Protein 7BUG (pdb70)

Radius of gyration: 35.48 Å; Cα contacts (8 Å, |Δi|>4): 2776; chains: 3; bounding box: 95×97×51 Å

Nearest PDB structures (foldseek):
  4nbe-assembly1_A  TM=9.995E-01  e=1.408E-81  Janthinobacterium sp. J3
  4nb8-assembly1_C  TM=1.000E+00  e=1.265E-80  Janthinobacterium sp. J3
  4nba-assembly1_B  TM=1.001E+00  e=1.343E-80  Janthinobacterium sp. J3
  2de6-assembly1_B  TM=1.000E+00  e=1.604E-80  Janthinobacterium
  4nbh-assembly1_B  TM=1.000E+00  e=2.737E-80  Janthinobacterium sp. J3

Sequence (1149 aa):
ANVDEAILKRVKGWAPYVDAKLGFRNHWYPVMFSKEINEGEPKTLKLLGENLLVNRIDGKLYCLKDRCLHRGVQLSVKVECKTKSTITCWYHAWTYRWEDGVLCDILTNPTSAQIGRQKKLKTYPVQEAKKGCVFIYLGDGDDPPPLARDTPPNFLDDDMEEILGKNQIIKSNWRLAVENGFDPSHIYIHKDSILVKDNDLALPLGFAPGGDRKQQTRVVDDDVVGRKGVYDLIGEHGVPVFEGTIGGEEVVREGAYGEKIVANDISIWLPGVLKVNPFPNPDMMQFEWYVPIDENTHYYFQTLGKPCANDEERKKYEQEFESKWKPMALEGGFNNDDIWAREAMVDFYADDKGWVNEILFESDEAIVAWRKLASEHNQGIIQTQAHVSGANVDEEAILKRVKGWAPYVDAKKLGFRNHWYPVMFSKEINEGEPKTLKLLGENLLVNRIDGKLYCLKDRCLHRGVQLSVKVECKTKSSTITCWYHAWTYRWEDGVLCDILTNPTSAQIGRQKKLKTYPVQEAKKGCVFIYLGDGDPPPLARDTPPNFLDDDMEILGKNQIIKSNWRLAVENGFDPSHIYIHKDSSIILVKDNDLALPLGFAPGGDRKQQTRVVDDDVVGRKGVYDLIGEHGVPVFEGTIGGEVVREGAYGEKIVANDISIWLPGVLKVNPFPNPDMMQFEWYVPIDENTHYYFQTLGKPCANDEERKKKYEQEEFESKWKPMMALEGGFNNDDIWAREAMVDFYADDKGWVVNEILFESDEAIVAWRKLASEHNQGIIQTQAHVSGANVDEAILKRVKKGGWAPYVDAKLGFRNHWYPVMFSKEINEGEPKTLKLLGENLLVNRIDGKLYCLKDRCLHRGVQLSVKVECKTKSTITCWYHAWTYRWEDGVLCDILTNPTSAQIGRQKLKTYPVQEAKKGCVFIYLGDGDDPPPLARDTPPNFLDDDMEILGKKNQIIKSNWRLAVENGFDPSHIYIHKDSILVKDNDLALPLGFAPGGDRKQQTRVVDDDVVGRKGVYDLIGEHGVPVFEGTIGGEVVREGAYGEKIVANDISIWLPGVLKVNPFPNPDMMQFEWYVPIDENTHYYFQTLGKPCANDEERRKKYEQEFESKWKPMALEGFNNDDIWAREAMVDFYADDKGWVNEILFESDEEAIVAWRKLASEEHNQGIQTQAHVSG

Organism: Janthinobacterium sp. (strain J3) (NCBI:txid213804)

Foldseek 3Di:
DQADVVLLVLQVLFSLLLRQLLFFAQAKDWDFFLVVADAQRWDWAFFSLFIWIWHAFPNDIFIFGQFDPPHGHRQVVDWADPDSQWTFRPPQGQIAGRVWQARAATPNCRPDPRHRVDGTDIWDWDHALRTIMTRRYDDDHAPNVQAFDPPCRPPQKHKDWDKDKAFARLLLLLLLQQQQQNCLLQQPFLLLVVVFEQGFNGWAADDDLVQQKDWDCPPPSRKTKIKGCRVVGTHGHQFDDDVRHGPGGGRRGDFYWQNTWMAIPPRKIKGAPPPGNQKIKIWGFTRRYSGMTMTIIMIIGRDDDPVSSVVVVVCCVVPCCVRPVCRRCVSSRVSSVVCRVCPVSPCVSNVPDDDSSCSSVSVRSNRCSVRRPRRRDVVNRPD/DQADVVLLVLQPLQSLLLSQLLFFAQAKDWDDFLVVADAPDWDWAFFSQFIKIWHAAPNAIWIFGQFDPPPGHGQVVDWAPPDSQWTFRPPQGQIAGRVWQARQAGPNCRPDPRHRVDGTDIWDWDHALRTIMTRRYDDDHAPNVQAFDPPCRPPQKRKDWDKDKAFAGLLLLLCLQQQQQNLLLQQPAPLCAVVFEFGFNGFAAADVDDDQKDWDCPDDSRKTKIKGCRVVRTHGHQFDDDVRHGDGGGGGGDFYWQNIWMAIPPRWIWTAPPDGNQKIKIWGFTRRYSGMTMTIIMMIGRDPDPVSSVVVVVCCVPPCCCRPVNRRCVSSRVSSVVCRVCPVSPCVSNPPDDDDSCVSVSVVSSRNSVDRPRRRDVVNHVD/DQADVVLLVLQPLQSLLLRQLLFFAQAKDWDFFLVVADAPRWDWAFFSLFIWIWHAAPNDIFIFGQFDPPHGHRQVVDWDPPDSQWTFRPPQGQIAGRVWQARQAGPNCRPDPCHRVDGTDIWDWDHALRTIMTRRYDDDHAPNPQAFDPPPRPPQKHKDWDKDKAFAGLLLLLCLQQQQQNCLLQQPFLLCVVVQEFWFNGWAADDDLPQQKDWDCPDPSRKTKIKGCRVVRTDGHQFDDDVRHGDGGGRRGDFYWQPIWMAIPPRWIWGAPPPHNQKIKIWGFTRRGSGMTMTIIMMIHGDDDPVSSVVVVVCCVVPCCCRPVPRRCVSVRVSSVVCRVCPVNPCVSNVPDDDSSCSSVSVVSSSNSPRRPRRSDVVNRPD

B-factor: mean 23.05, std 11.26, range [8.23, 77.56]

InterPro domains:
  IPR017941 Rieske [2Fe-2S] iron-sulphur domain [PF00355] (28-107)
  IPR017941 Rieske [2Fe-2S] iron-sulphur domain [PS51296] (29-135)
  IPR021028 Homotrimeric ring hydroxylase, catalytic domain [PF11723] (136-377)
  IPR036922 Rieske [2Fe-2S] iron-sulphur domain superfamily [SSF50022] (20-141)
  IPR050584 Cholesterol 7-desaturase [PTHR21266] (25-202)

Solvent-accessible surface area: 43384 Å² total; per-residue (Å²): 95,39,11,89,105,65,27,18,134,167,7,164,44,41,24,51,0,0,9,0,40,2,0,0,11,32,3,8,3,0,3,18,24,22,174,88,3,80,88,48,83,28,69,74,14,72,0,0,10,4,47,0,2,0,4,29,14,100,42,120,8,41,3,1,17,0,66,4,34,2,2,7,2,51,2,26,75,79,62,10,56,54,39,138,60,3,0,1,2,1,2,2,0,1,0,0,87,4,123,43,0,25,0,26,24,2,2,0,1,70,93,8,58,32,44,54,176,50,137,2,73,41,6,43,21,73,64,19,52,40,0,0,0,0,10,0,2,67,61,138,56,26,88,6,21,32,1,0,0,26,62,0,60,54,144,67,3,49,16,34,19,40,39,55,103,7,158,0,16,1,7,4,0,0,0,1,13,2,3,8,0,14,28,0,13,1,13,72,7,86,0,7,123,98,10,61,1,28,14,16,1,0,35,13,39,22,64,68,161,154,79,18,17,123,61,18,69,104,35,152,60,24,30,41,0,0,52,13,44,9,47,121,109,12,99,60,14,44,92,0,38,10,69,65,122,73,43,55,93,9,17,155,24,157,70,116,16,31,99,68,40,1,0,3,4,2,2,0,7,15,17,36,20,13,0,21,66,60,2,24,5,0,5,1,2,0,1,14,32,53,102,18,0,20,0,0,1,0,0,0,48,55,10,82,76,89,127,85,65,100,133,3,49,119,52,5,113,85,105,11,55,59,20,0,2,50,24,12,8,71,38,5,23,68,0,0,80,19,0,48,110,22,11,68,65,14,71,0,9,39,46,20,50,40,12,64,3,2,28,3,0,16,9,0,0,91,6,0,19,136,33,28,86,24,44,0,19,78,68,74,23,33,57,111,34,11,95,112,49,22,18,122,154,8,159,49,42,22,55,0,0,19,0,37,2,0,0,11,30,3,8,3,0,3,17,24,24,180,77,2,76,95,55,81,26,76,75,15,72,0,0,9,4,47,0,0,0,3,32,17,102,42,120,9,42,1,0,15,1,56,4,34,2,3,7,1,52,0,24,73,81,60,9,52,56,28,136,62,2,0,1,2,1,2,3,0,1,0,0,90,4,143,50,0,24,0,27,23,1,2,0,0,69,93,7,58,34,42,55,176,48,139,2,71,41,6,44,22,77,62,16,58,40,0,0,0,0,10,0,2,66,61,145,52,28,91,6,20,38,1,0,0,26,55,0,66,56,146,68,4,43,16,36,21,40,39,55,104,8,152,0,15,1,5,4,0,0,0,1,12,2,3,8,1,15,27,0,14,3,18,89,10,93,0,4,145,82,14,63,1,27,19,14,0,0,26,8,36,6,63,129,126,169,108,20,20,146,78,25,73,124,39,147,54,22,29,40,0,0,38,13,28,4,33,114,32,13,95,62,12,47,102,2,40,10,64,61,120,81,40,60,86,11,23,134,27,142,55,115,18,34,80,41,37,0,0,2,4,1,2,0,8,7,18,35,11,17,0,27,75,82,2,29,5,0,6,1,2,1,1,13,32,61,103,21,0,22,0,0,0,0,0,0,39,53,1,81,60,102,108,59,76,130,126,3,84,97,64,7,116,91,79,1,53,59,40,0,2,44,34,17,8,71,38,6,21,66,0,0,74,18,0,47,110,27,11,65,62,15,67,0,8,55,54,20,47,39,11,62,4,1,77,2,0,28,16,0,0,101,8,0,17,131,42,23,86,23,42,0,23,81,79,64,26,37,52,96,37,12,88,103,60,15,18,135,182,10,167,47,45,19,54,0,0,13,0,37,2,0,0,12,31,4,7,3,0,2,18,21,25,181,86,3,86,85,48,87,29,72,71,15,75,0,0,10,4,46,0,2,0,3,32,16,106,41,117,8,44,2,1,17,0,65,4,33,2,3,7,1,52,1,26,76,79,62,10,54,56,40,135,64,3,0,1,1,1,2,2,0,1,0,0,91,4,123,44,0,30,0,28,20,2,2,0,1,65,95,8,56,32,42,54,173,51,145,4,75,41,6,43,22,72,62,17,53,41,0,0,0,0,10,0,2,70,59,143,52,28,96,6,22,34,2,1,0,27,54,0,60,57,152,71,3,52,13,37,21,45,39,52,107,8,112,0,14,2,6,3,0,0,1,1,12,2,4,6,0,13,28,0,13,2,10,80,5,88,0,3,117,96,14,64,1,30,21,19,0,0,34,10,37,23,57,95,158,181,69,17,16,127,67,22,74,114,33,148,55,23,30,40,0,0,33,15,32,8,47,128,94,11,97,65,11,49,100,0,39,8,71,68,115,76,41,53,78,10,18,136,17,155,66,116,18,32,100,68,41,1,0,3,4,1,2,0,7,13,18,35,14,15,0,31,72,85,1,29,6,0,5,0,2,0,0,14,31,52,86,8,0,20,0,0,0,0,0,0,40,55,10,83,78,82,123,76,68,118,145,2,68,131,53,6,112,89,106,9,55,56,22,0,2,40,24,17,8,74,40,5,24,67,0,0,81,17,0,48,110,28,11,68,60,13,86,0,8,40,59,19,49,38,11,62,3,1,26,2,0,14,9,0,0,92,5,0,19,134,35,28,81,23,38,0,21,74,67,69,26,18,72

Structure (mmCIF, N/CA/C/O backbone):
data_7BUG
#
_entry.id   7BUG
#
_cell.length_a   91.940
_cell.length_b   91.940
_cell.length_c   243.460
_cell.angle_alpha   90.000
_cell.angle_beta   90.000
_cell.angle_gamma   120.000
#
_symmetry.space_group_name_H-M   'P 65'
#
loop_
_entity.id
_entity.type
_entity.pdbx_description
1 polymer 'Terminal oxygenase component of carbazole'
2 non-polymer 'FE2/S2 (INORGANIC) CLUSTER'
3 non-polymer 'FE (II) ION'
4 non-polymer 'MAGNESIUM ION'
5 non-polymer DI(HYDROXYETHYL)ETHER
6 non-polymer 'TRIETHYLENE GLYCOL'
7 non-polymer 'TETRAETHYLENE GLYCOL'
8 non-polymer 'HEXAETHYLENE GLYCOL'
9 non-polymer 'PENTAETHYLENE GLYCOL'
10 non-polymer 'CARBONATE ION'
11 non-polymer 2-METHOXYETHANOL
12 non-polymer 2-(2-METHOXYETHOXY)ETHANOL
13 water water
#
loop_
_atom_site.group_PDB
_atom_site.id
_atom_site.type_symbol
_atom_site.label_atom_id
_atom_site.label_alt_id
_atom_site.label_comp_id
_atom_site.label_asym_id
_atom_site.label_entity_id
_atom_site.label_seq_id
_atom_site.pdbx_PDB_ins_code
_atom_site.Cartn_x
_atom_site.Cartn_y
_atom_site.Cartn_z
_atom_site.occupancy
_atom_site.B_iso_or_equiv
_atom_site.auth_seq_id
_atom_site.auth_comp_id
_atom_site.auth_asym_id
_atom_site.auth_atom_id
_atom_site.pdbx_PDB_model_num
ATOM 1 N N . ALA A 1 2 ? -33.821 26.602 19.646 1.00 26.72 2 ALA A N 1
ATOM 2 C CA . ALA A 1 2 ? -33.791 27.988 19.037 1.00 26.13 2 ALA A CA 1
ATOM 3 C C . ALA A 1 2 ? -34.646 28.098 17.765 1.00 25.59 2 ALA A C 1
ATOM 4 O O . ALA A 1 2 ? -35.101 29.216 17.447 1.00 32.13 2 ALA A O 1
ATOM 6 N N . ASN A 1 3 ? -34.898 27.019 17.029 1.00 22.17 3 ASN A N 1
ATOM 7 C CA . ASN A 1 3 ? -35.553 27.099 15.693 1.00 21.55 3 ASN A CA 1
ATOM 8 C C . ASN A 1 3 ? -36.917 26.385 15.677 1.00 20.52 3 ASN A C 1
ATOM 9 O O . ASN A 1 3 ? -37.681 26.633 14.757 1.00 26.61 3 ASN A O 1
ATOM 14 N N . VAL A 1 4 ? -37.127 25.462 16.587 1.00 19.09 4 VAL A N 1
ATOM 15 C CA . VAL A 1 4 ? -38.275 24.508 16.595 1.00 18.95 4 VAL A CA 1
ATOM 16 C C . VAL A 1 4 ? -39.032 24.672 17.911 1.00 21.42 4 VAL A C 1
ATOM 17 O O . VAL A 1 4 ? -38.394 24.890 18.918 1.00 20.48 4 VAL A O 1
ATOM 21 N N . ASP A 1 5 ? -40.356 24.522 17.853 1.00 23.06 5 ASP A N 1
ATOM 22 C CA . ASP A 1 5 ? -41.225 24.526 19.057 1.00 27.09 5 ASP A CA 1
ATOM 23 C C . ASP A 1 5 ? -40.568 23.683 20.148 1.00 23.38 5 ASP A C 1
ATOM 24 O O . ASP A 1 5 ? -40.270 22.503 19.908 1.00 22.25 5 ASP A O 1
ATOM 29 N N . GLU A 1 6 ? -40.378 24.250 21.333 1.00 25.20 6 GLU A N 1
ATOM 30 C CA . GLU A 1 6 ? -39.846 23.499 22.510 1.00 27.34 6 GLU A CA 1
ATOM 31 C C . GLU A 1 6 ? -40.689 22.244 22.753 1.00 25.26 6 GLU A C 1
ATOM 32 O O . GLU A 1 6 ? -40.121 21.208 23.205 1.00 24.41 6 GLU A O 1
ATOM 38 N N . ALA A 1 7 ? -41.990 22.307 22.513 1.00 25.28 7 ALA A N 1
ATOM 39 C CA . ALA A 1 7 ? -42.888 21.153 22.763 1.00 26.94 7 ALA A CA 1
ATOM 40 C C . ALA A 1 7 ? -42.529 19.958 21.872 1.00 29.03 7 ALA A C 1
ATOM 41 O O . ALA A 1 7 ? -42.744 18.796 22.320 1.00 31.66 7 ALA A O 1
ATOM 43 N N . ILE A 1 8 ? -42.067 20.207 20.645 1.00 24.52 8 ILE A N 1
ATOM 44 C CA . ILE A 1 8 ? -41.525 19.141 19.759 1.00 21.19 8 ILE A CA 1
ATOM 45 C C . ILE A 1 8 ? -40.147 18.683 20.250 1.00 19.06 8 ILE A C 1
ATOM 46 O O . ILE A 1 8 ? -39.897 17.475 20.263 1.00 19.00 8 ILE A O 1
ATOM 51 N N . LEU A 1 9 ? -39.272 19.600 20.649 1.00 19.16 9 LEU A N 1
ATOM 52 C CA . LEU A 1 9 ? -37.895 19.216 21.060 1.00 19.30 9 LEU A CA 1
ATOM 53 C C . LEU A 1 9 ? -37.958 18.294 22.295 1.00 20.70 9 LEU A C 1
ATOM 54 O O . LEU A 1 9 ? -37.116 17.443 22.394 1.00 21.49 9 LEU A O 1
ATOM 59 N N . LYS A 1 10 ? -38.945 18.467 23.186 1.00 22.64 10 LYS A N 1
ATOM 60 C CA . LYS A 1 10 ? -39.125 17.623 24.408 1.00 24.45 10 LYS A CA 1
ATOM 61 C C . LYS A 1 10 ? -39.523 16.194 24.037 1.00 24.63 10 LYS A C 1
ATOM 62 O O . LYS A 1 10 ? -39.357 15.297 24.870 1.00 26.05 10 LYS A O 1
ATOM 68 N N . ARG A 1 11 ? -40.005 15.981 22.815 1.00 22.06 11 ARG A N 1
ATOM 69 C CA . ARG A 1 11 ? -40.466 14.672 22.327 1.00 25.27 11 ARG A CA 1
ATOM 70 C C . ARG A 1 11 ? -39.381 13.999 21.498 1.00 24.19 11 ARG A C 1
ATOM 71 O O . ARG A 1 11 ? -39.619 12.886 21.059 1.00 25.20 11 ARG A O 1
ATOM 79 N N . VAL A 1 12 ? -38.219 14.636 21.286 1.00 21.45 12 VAL A N 1
ATOM 80 C CA . VAL A 1 12 ? -37.142 14.031 20.460 1.00 21.67 12 VAL A CA 1
ATOM 81 C C . VAL A 1 12 ? -35.825 14.055 21.233 1.00 21.37 12 VAL A C 1
ATOM 82 O O . VAL A 1 12 ? -34.776 14.481 20.693 1.00 22.09 12 VAL A O 1
ATOM 86 N N . LYS A 1 13 ? -35.847 13.553 22.458 1.00 21.76 13 LYS A N 1
ATOM 87 C CA . LYS A 1 13 ? -34.711 13.707 23.379 1.00 20.91 13 LYS A CA 1
ATOM 88 C C . LYS A 1 13 ? -33.510 12.857 22.990 1.00 19.60 13 LYS A C 1
ATOM 89 O O . LYS A 1 13 ? -32.476 13.117 23.539 1.00 24.12 13 LYS A O 1
ATOM 95 N N . GLY A 1 14 ? -33.650 11.886 22.095 1.00 20.36 14 GLY A N 1
ATOM 96 C CA . GLY A 1 14 ? -32.504 11.143 21.538 1.00 19.48 14 GLY A CA 1
ATOM 97 C C . GLY A 1 14 ? -31.558 12.022 20.708 1.00 19.82 14 GLY A C 1
ATOM 98 O O . GLY A 1 14 ? -30.370 11.609 20.532 1.00 19.56 14 GLY A O 1
ATOM 99 N N . TRP A 1 15 ? -32.045 13.157 20.173 1.00 17.72 15 TRP A N 1
ATOM 100 C CA . TRP A 1 15 ? -31.346 13.904 19.095 1.00 16.32 15 TRP A CA 1
ATOM 101 C C . TRP A 1 15 ? -31.990 15.281 18.885 1.00 15.95 15 TRP A C 1
ATOM 102 O O . TRP A 1 15 ? -32.178 15.741 17.717 1.00 14.90 15 TRP A O 1
ATOM 113 N N . ALA A 1 16 ? -32.294 15.994 19.958 1.00 16.66 16 ALA A N 1
ATOM 114 C CA . ALA A 1 16 ? -33.032 17.265 19.906 1.00 14.68 16 ALA A CA 1
ATOM 115 C C . ALA A 1 16 ? -32.208 18.343 19.196 1.00 15.22 16 ALA A C 1
ATOM 116 O O . ALA A 1 16 ? -32.789 19.106 18.424 1.00 15.55 16 ALA A O 1
ATOM 118 N N . PRO A 1 17 ? -30.873 18.452 19.377 1.00 15.04 17 PRO A N 1
ATOM 119 C CA . PRO A 1 17 ? -30.116 19.509 18.685 1.00 15.05 17 PRO A CA 1
ATOM 120 C C . PRO A 1 17 ? -30.190 19.335 17.159 1.00 13.59 17 PRO A C 1
ATOM 121 O O . PRO A 1 17 ? -30.318 20.311 16.454 1.00 13.84 17 PRO A O 1
ATOM 125 N N . TYR A 1 18 ? -30.158 18.101 16.717 1.00 12.76 18 TYR A N 1
ATOM 126 C CA . TYR A 1 18 ? -30.284 17.783 15.253 1.00 13.22 18 TYR A CA 1
ATOM 127 C C . TYR A 1 18 ? -31.635 18.251 14.737 1.00 14.86 18 TYR A C 1
ATOM 128 O O . TYR A 1 18 ? -31.694 18.826 13.638 1.00 14.80 18 TYR A O 1
ATOM 137 N N . VAL A 1 19 ? -32.723 17.970 15.472 1.00 14.96 19 VAL A N 1
ATOM 138 C CA . VAL A 1 19 ? -34.080 18.431 15.070 1.00 15.10 19 VAL A CA 1
ATOM 139 C C . VAL A 1 19 ? -34.148 19.957 15.102 1.00 14.61 19 VAL A C 1
ATOM 140 O O . VAL A 1 19 ? -34.844 20.571 14.263 1.00 15.07 19 VAL A O 1
ATOM 144 N N . ASP A 1 20 ? -33.403 20.619 15.989 1.00 13.71 20 ASP A N 1
ATOM 145 C CA . ASP A 1 20 ? -33.412 22.084 16.016 1.00 14.30 20 ASP A CA 1
ATOM 146 C C . ASP A 1 20 ? -32.646 22.661 14.813 1.00 13.88 20 ASP A C 1
ATOM 147 O O . ASP A 1 20 ? -32.842 23.870 14.473 1.00 14.36 20 ASP A O 1
ATOM 152 N N . ALA A 1 21 ? -31.758 21.885 14.209 1.00 13.98 21 ALA A N 1
ATOM 153 C CA . ALA A 1 21 ? -30.774 22.410 13.229 1.00 12.30 21 ALA A CA 1
ATOM 154 C C . ALA A 1 21 ? -31.362 22.537 11.810 1.00 11.97 21 ALA A C 1
ATOM 155 O O . ALA A 1 21 ? -30.750 22.094 10.837 1.00 11.59 21 ALA A O 1
ATOM 157 N N . LYS A 1 22 ? -32.504 23.216 11.696 1.00 13.89 22 LYS A N 1
ATOM 158 C CA . LYS A 1 22 ? -33.244 23.429 10.442 1.00 14.82 22 LYS A CA 1
ATOM 159 C C . LYS A 1 22 ? -32.391 24.186 9.419 1.00 15.03 22 LYS A C 1
ATOM 160 O O . LYS A 1 22 ? -32.502 23.901 8.197 1.00 13.17 22 LYS A O 1
ATOM 166 N N . LEU A 1 23 ? -31.524 25.098 9.874 1.00 13.68 23 LEU A N 1
ATOM 167 C CA . LEU A 1 23 ? -30.637 25.896 8.987 1.00 15.44 23 LEU A CA 1
ATOM 168 C C . LEU A 1 23 ? -29.232 25.310 8.875 1.00 13.99 23 LEU A C 1
ATOM 169 O O . LEU A 1 23 ? -28.382 25.954 8.212 1.00 15.87 23 LEU A O 1
ATOM 174 N N . GLY A 1 24 ? -28.958 24.144 9.445 1.00 12.47 24 GLY A N 1
ATOM 175 C CA . GLY A 1 24 ? -27.630 23.539 9.446 1.00 11.58 24 GLY A CA 1
ATOM 176 C C . GLY A 1 24 ? -26.792 23.948 10.642 1.00 11.80 24 GLY A C 1
ATOM 177 O O . GLY A 1 24 ? -27.240 24.709 11.518 1.00 11.70 24 GLY A O 1
ATOM 178 N N . PHE A 1 25 ? -25.559 23.517 10.615 1.00 12.13 25 PHE A N 1
ATOM 179 C CA . PHE A 1 25 ? -24.586 23.701 11.714 1.00 11.43 25 PHE A CA 1
ATOM 180 C C . PHE A 1 25 ? -23.625 24.807 11.333 1.00 11.44 25 PHE A C 1
ATOM 181 O O . PHE A 1 25 ? -22.892 24.718 10.321 1.00 12.54 25 PHE A O 1
ATOM 189 N N . ARG A 1 26 ? -23.539 25.809 12.196 1.00 11.69 26 ARG A N 1
ATOM 190 C CA . ARG A 1 26 ? -22.564 26.889 12.079 1.00 11.73 26 ARG A CA 1
ATOM 191 C C . ARG A 1 26 ? -21.180 26.360 12.483 1.00 12.07 26 ARG A C 1
ATOM 192 O O . ARG A 1 26 ? -21.115 25.345 13.171 1.00 12.30 26 ARG A O 1
ATOM 200 N N . ASN A 1 27 ? -20.130 27.040 12.041 1.00 11.62 27 ASN A N 1
ATOM 201 C CA . ASN A 1 27 ? -18.726 26.761 12.404 1.00 11.85 27 ASN A CA 1
ATOM 202 C C . ASN A 1 27 ? -18.256 25.452 11.759 1.00 11.68 27 ASN A C 1
ATOM 203 O O . ASN A 1 27 ? -17.484 24.704 12.370 1.00 12.04 27 ASN A O 1
ATOM 208 N N . HIS A 1 28 ? -18.655 25.184 10.497 1.00 10.34 28 HIS A N 1
ATOM 209 C CA . HIS A 1 28 ? -18.092 24.131 9.652 1.00 10.21 28 HIS A CA 1
ATOM 210 C C . HIS A 1 28 ? -17.828 24.703 8.258 1.00 10.30 28 HIS A C 1
ATOM 211 O O . HIS A 1 28 ? -18.404 25.730 7.903 1.00 11.06 28 HIS A O 1
ATOM 218 N N . TRP A 1 29 ? -16.971 24.021 7.546 1.00 10.72 29 TRP A N 1
ATOM 219 C CA . TRP A 1 29 ? -16.694 24.206 6.124 1.00 10.93 29 TRP A CA 1
ATOM 220 C C . TRP A 1 29 ? -17.811 23.562 5.308 1.00 10.99 29 TRP A C 1
ATOM 221 O O . TRP A 1 29 ? -18.168 22.430 5.613 1.00 11.04 29 TRP A O 1
ATOM 232 N N . TYR A 1 30 ? -18.219 24.271 4.256 1.00 11.58 30 TYR A N 1
ATOM 233 C CA . TYR A 1 30 ? -19.179 23.740 3.266 1.00 10.61 30 TYR A CA 1
ATOM 234 C C . TYR A 1 30 ? -18.730 24.048 1.842 1.00 9.80 30 TYR A C 1
ATOM 235 O O . TYR A 1 30 ? -18.372 25.180 1.554 1.00 11.46 30 TYR A O 1
ATOM 244 N N . PRO A 1 31 ? -18.875 23.095 0.927 1.00 9.84 31 PRO A N 1
ATOM 245 C CA . PRO A 1 31 ? -18.658 23.365 -0.490 1.00 10.25 31 PRO A CA 1
ATOM 246 C C . PRO A 1 31 ? -19.854 24.064 -1.114 1.00 10.73 31 PRO A C 1
ATOM 247 O O . PRO A 1 31 ? -20.975 23.746 -0.748 1.00 13.42 31 PRO A O 1
ATOM 251 N N . VAL A 1 32 ? -19.604 25.026 -1.998 1.00 11.40 32 VAL A N 1
ATOM 252 C CA . VAL A 1 32 ? -20.743 25.802 -2.572 1.00 12.09 32 VAL A CA 1
ATOM 253 C C . VAL A 1 32 ? -20.668 25.878 -4.090 1.00 14.43 32 VAL A C 1
ATOM 254 O O . VAL A 1 32 ? -21.699 26.191 -4.685 1.00 13.22 32 VAL A O 1
ATOM 258 N N . MET A 1 33 ? -19.507 25.652 -4.678 1.00 13.36 33 MET A N 1
ATOM 259 C CA . MET A 1 33 ? -19.357 25.742 -6.154 1.00 14.56 33 MET A CA 1
ATOM 260 C C . MET A 1 33 ? -18.001 25.155 -6.515 1.00 14.56 33 MET A C 1
ATOM 261 O O . MET A 1 33 ? -17.244 24.794 -5.616 1.00 13.61 33 MET A O 1
ATOM 266 N N . PHE A 1 34 ? -17.766 24.981 -7.805 1.00 14.88 34 PHE A N 1
ATOM 267 C CA . PHE A 1 34 ? -16.462 24.483 -8.317 1.00 15.22 34 PHE A CA 1
ATOM 268 C C . PHE A 1 34 ? -15.571 25.669 -8.655 1.00 14.10 34 PHE A C 1
ATOM 269 O O . PHE A 1 34 ? -16.024 26.746 -8.977 1.00 15.09 34 PHE A O 1
ATOM 277 N N . SER A 1 35 ? -14.283 25.488 -8.419 1.00 14.41 35 SER A N 1
ATOM 278 C CA . SER A 1 35 ? -13.249 26.511 -8.671 1.00 14.81 35 SER A CA 1
ATOM 279 C C . SER A 1 35 ? -13.417 27.103 -10.078 1.00 15.61 35 SER A C 1
ATOM 280 O O . SER A 1 35 ? -13.282 28.348 -10.225 1.00 16.79 35 SER A O 1
ATOM 283 N N . LYS A 1 36 ? -13.729 26.258 -11.055 1.00 18.20 36 LYS A N 1
ATOM 284 C CA . LYS A 1 36 ? -13.757 26.680 -12.496 1.00 22.47 36 LYS A CA 1
ATOM 285 C C . LYS A 1 36 ? -14.973 27.576 -12.723 1.00 23.07 36 LYS A C 1
ATOM 286 O O . LYS A 1 36 ? -15.077 28.189 -13.765 1.00 23.87 36 LYS A O 1
ATOM 292 N N . GLU A 1 37 ? -15.890 27.647 -11.766 1.00 19.24 37 GLU A N 1
ATOM 293 C CA . GLU A 1 37 ? -17.135 28.429 -11.953 1.00 21.04 37 GLU A CA 1
ATOM 294 C C . GLU A 1 37 ? -16.958 29.857 -11.507 1.00 20.29 37 GLU A C 1
ATOM 295 O O . GLU A 1 37 ? -17.936 30.635 -11.608 1.00 24.40 37 GLU A O 1
ATOM 301 N N . ILE A 1 38 ? -15.828 30.189 -10.878 1.00 19.18 38 ILE A N 1
ATOM 302 C CA . ILE A 1 38 ? -15.575 31.570 -10.395 1.00 22.06 38 ILE A CA 1
ATOM 303 C C . ILE A 1 38 ? -14.258 32.038 -11.024 1.00 23.43 38 ILE A C 1
ATOM 304 O O . ILE A 1 38 ? -13.189 31.477 -10.734 1.00 23.50 38 ILE A O 1
ATOM 309 N N . ASN A 1 39 ? -14.403 32.967 -11.962 1.00 24.44 39 ASN A N 1
ATOM 310 C CA . ASN A 1 39 ? -13.284 33.564 -12.720 1.00 27.00 39 ASN A CA 1
ATOM 311 C C . ASN A 1 39 ? -12.763 34.778 -11.964 1.00 21.46 39 ASN A C 1
ATOM 312 O O . ASN A 1 39 ? -13.492 35.415 -11.202 1.00 19.86 39 ASN A O 1
ATOM 317 N N . GLU A 1 40 ? -11.533 35.150 -12.281 1.00 21.12 40 GLU A N 1
ATOM 318 C CA . GLU A 1 40 ? -10.905 36.393 -11.806 1.00 20.19 40 GLU A CA 1
ATOM 319 C C . GLU A 1 40 ? -11.881 37.576 -11.954 1.00 19.51 40 GLU A C 1
ATOM 320 O O . GLU A 1 40 ? -12.307 37.914 -13.099 1.00 19.92 40 GLU A O 1
ATOM 326 N N . GLY A 1 41 ? -12.087 38.298 -10.867 1.00 16.68 41 GLY A N 1
ATOM 327 C CA . GLY A 1 41 ? -12.859 39.542 -10.820 1.00 17.90 41 GLY A CA 1
ATOM 328 C C . GLY A 1 41 ? -14.304 39.383 -11.257 1.00 20.13 41 GLY A C 1
ATOM 329 O O . GLY A 1 41 ? -14.885 40.431 -11.697 1.00 22.33 41 GLY A O 1
ATOM 330 N N . GLU A 1 42 ? -14.878 38.174 -11.169 1.00 18.90 42 GLU A N 1
ATOM 331 C CA . GLU A 1 42 ? -16.319 37.945 -11.477 1.00 22.14 42 GLU A CA 1
ATOM 332 C C . GLU A 1 42 ? -17.028 37.506 -10.186 1.00 19.62 42 GLU A C 1
ATOM 333 O O . GLU A 1 42 ? -17.206 36.316 -10.000 1.00 22.39 42 GLU A O 1
ATOM 339 N N . PRO A 1 43 ? -17.391 38.415 -9.267 1.00 19.48 43 PRO A N 1
ATOM 340 C CA . PRO A 1 43 ? -18.037 38.012 -8.007 1.00 17.45 43 PRO A CA 1
ATOM 341 C C . PRO A 1 43 ? -19.301 37.196 -8.281 1.00 17.90 43 PRO A C 1
ATOM 342 O O . PRO A 1 43 ? -20.009 37.439 -9.251 1.00 20.85 43 PRO A O 1
ATOM 346 N N . LYS A 1 44 ? -19.575 36.231 -7.398 1.00 16.00 44 LYS A N 1
ATOM 347 C CA . LYS A 1 44 ? -20.746 35.327 -7.500 1.00 17.47 44 LYS A CA 1
ATOM 348 C C . LYS A 1 44 ? -21.517 35.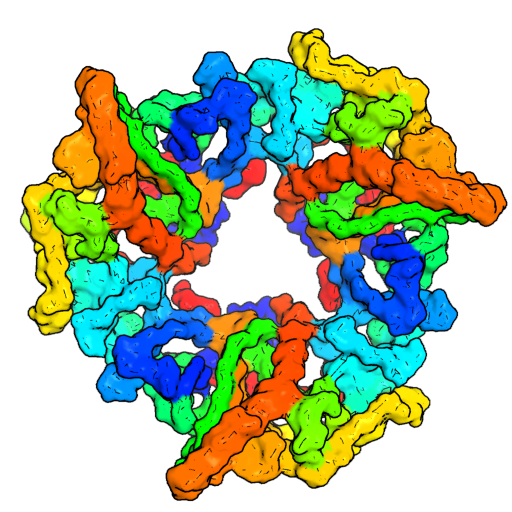443 -6.200 1.00 16.34 44 LYS A C 1
ATOM 349 O O . LYS A 1 44 ? -20.882 35.567 -5.124 1.00 15.50 44 LYS A O 1
ATOM 355 N N . THR A 1 45 ? -22.848 35.382 -6.273 1.00 16.14 45 THR A N 1
ATOM 356 C CA . THR A 1 45 ? -23.737 35.423 -5.092 1.00 18.34 45 THR A CA 1
ATOM 357 C C . THR A 1 45 ? -24.196 34.017 -4.791 1.00 17.73 45 THR A C 1
ATOM 358 O O . THR A 1 45 ? -24.398 33.256 -5.732 1.00 22.14 45 THR A O 1
ATOM 362 N N . LEU A 1 46 ? -24.373 33.719 -3.518 1.00 14.25 46 LEU A N 1
ATOM 363 C CA . LEU A 1 46 ? -24.999 32.449 -3.140 1.00 14.17 46 LEU A CA 1
ATOM 364 C C . LEU A 1 46 ? -25.560 32.630 -1.735 1.00 12.17 46 LEU A C 1
ATOM 365 O O . LEU A 1 46 ? -25.221 33.595 -1.057 1.00 13.27 46 LEU A O 1
ATOM 370 N N . LYS A 1 47 ? -26.431 31.729 -1.357 1.00 11.51 47 LYS A N 1
ATOM 371 C CA . LYS A 1 47 ? -26.990 31.705 0.007 1.00 11.13 47 LYS A CA 1
ATOM 372 C C . LYS A 1 47 ? -26.535 30.407 0.689 1.00 10.70 47 LYS A C 1
ATOM 373 O O . LYS A 1 47 ? -26.720 29.310 0.133 1.00 12.39 47 LYS A O 1
ATOM 379 N N . LEU A 1 48 ? -25.976 30.530 1.895 1.00 9.82 48 LEU A N 1
ATOM 380 C CA . LEU A 1 48 ? -25.422 29.419 2.670 1.00 10.41 48 LEU A CA 1
ATOM 381 C C . LEU A 1 48 ? -25.882 29.562 4.116 1.00 10.47 48 LEU A C 1
ATOM 382 O O . LEU A 1 48 ? -25.675 30.640 4.714 1.00 10.56 48 LEU A O 1
ATOM 387 N N . LEU A 1 49 ? -26.532 28.531 4.651 1.00 10.13 49 LEU A N 1
ATOM 388 C CA . LEU A 1 49 ? -27.040 28.578 6.051 1.00 10.95 49 LEU A CA 1
ATOM 389 C C . LEU A 1 49 ? -27.948 29.794 6.224 1.00 9.99 49 LEU A C 1
ATOM 390 O O . LEU A 1 49 ? -27.996 30.388 7.312 1.00 11.47 49 LEU A O 1
ATOM 395 N N . GLY A 1 50 ? -28.643 30.197 5.164 1.00 9.80 50 GLY A N 1
ATOM 396 C CA . GLY A 1 50 ? -29.608 31.301 5.169 1.00 9.45 50 GLY A CA 1
ATOM 397 C C . GLY A 1 50 ? -29.014 32.653 4.941 1.00 9.52 50 GLY A C 1
ATOM 398 O O . GLY A 1 50 ? -29.771 33.665 4.797 1.00 11.56 50 GLY A O 1
ATOM 399 N N . GLU A 1 51 ? -27.693 32.748 4.837 1.00 10.10 51 GLU A N 1
ATOM 400 C CA . GLU A 1 51 ? -26.992 34.030 4.684 1.00 9.46 51 GLU A CA 1
ATOM 401 C C . GLU A 1 51 ? -26.573 34.226 3.210 1.00 9.03 51 GLU A C 1
ATOM 402 O O . GLU A 1 51 ? -25.946 33.322 2.589 1.00 9.17 51 GLU A O 1
ATOM 408 N N . ASN A 1 52 ? -26.841 35.427 2.710 1.00 9.51 52 ASN A N 1
ATOM 409 C CA . ASN A 1 52 ? -26.440 35.781 1.325 1.00 9.85 52 ASN A CA 1
ATOM 410 C C . ASN A 1 52 ? -24.965 36.187 1.384 1.00 9.57 52 ASN A C 1
ATOM 411 O O . ASN A 1 52 ? -24.618 37.086 2.183 1.00 9.74 52 ASN A O 1
ATOM 416 N N . LEU A 1 53 ? -24.148 35.563 0.543 1.00 10.15 53 LEU A N 1
ATOM 417 C CA . LEU A 1 53 ? -22.708 35.799 0.492 1.00 10.06 53 LEU A CA 1
ATOM 418 C C . LEU A 1 53 ? -22.272 36.167 -0.920 1.00 10.63 53 LEU A C 1
ATOM 419 O O . LEU A 1 53 ? -22.908 35.755 -1.942 1.00 12.57 53 LEU A O 1
ATOM 424 N N . LEU A 1 54 ? -21.165 36.888 -0.965 1.00 10.47 54 LEU A N 1
ATOM 425 C CA . LEU A 1 54 ? -20.484 37.213 -2.231 1.00 12.27 54 LEU A CA 1
ATOM 426 C C . LEU A 1 54 ? -19.108 36.574 -2.186 1.00 11.79 54 LEU A C 1
ATOM 427 O O . LEU A 1 54 ? -18.429 36.668 -1.137 1.00 13.54 54 LEU A O 1
ATOM 432 N N . VAL A 1 55 ? -18.746 35.914 -3.257 1.00 13.61 55 VAL A N 1
ATOM 433 C CA . VAL A 1 55 ? -17.389 35.321 -3.415 1.00 12.81 55 VAL A CA 1
ATOM 434 C C . VAL A 1 55 ? -16.750 35.991 -4.618 1.00 13.04 55 VAL A C 1
ATOM 435 O O . VAL A 1 55 ? -17.373 36.112 -5.664 1.00 14.04 55 VAL A O 1
ATOM 439 N N . ASN A 1 56 ? -15.479 36.354 -4.469 1.00 12.38 56 ASN A N 1
ATOM 440 C CA . ASN A 1 56 ? -14.706 36.941 -5.581 1.00 12.43 56 ASN A CA 1
ATOM 441 C C . ASN A 1 56 ? -13.338 36.266 -5.675 1.00 12.54 56 ASN A C 1
ATOM 442 O O . ASN A 1 56 ? -12.877 35.737 -4.669 1.00 13.56 56 ASN A O 1
ATOM 447 N N . ARG A 1 57 ? -12.783 36.240 -6.872 1.00 12.72 57 ARG A N 1
ATOM 448 C CA . ARG A 1 57 ? -11.402 35.752 -7.088 1.00 13.60 57 ARG A CA 1
ATOM 449 C C . ARG A 1 57 ? -10.563 36.968 -7.444 1.00 13.63 57 ARG A C 1
ATOM 450 O O . ARG A 1 57 ? -10.896 37.641 -8.454 1.00 14.88 57 ARG A O 1
ATOM 458 N N . ILE A 1 58 ? -9.512 37.220 -6.681 1.00 13.90 58 ILE A N 1
ATOM 459 C CA . ILE A 1 58 ? -8.687 38.455 -6.858 1.00 14.17 58 ILE A CA 1
ATOM 460 C C . ILE A 1 58 ? -7.242 37.943 -6.843 1.00 15.31 58 ILE A C 1
ATOM 461 O O . ILE A 1 58 ? -6.801 37.449 -5.793 1.00 13.51 58 ILE A O 1
ATOM 466 N N . ASP A 1 59 ? -6.567 38.150 -7.961 1.00 17.03 59 ASP A N 1
ATOM 467 C CA . ASP A 1 59 ? -5.189 37.624 -8.168 1.00 17.82 59 ASP A CA 1
ATOM 468 C C . ASP A 1 59 ? -5.156 36.134 -7.825 1.00 16.84 59 ASP A C 1
ATOM 469 O O . ASP A 1 59 ? -4.184 35.713 -7.179 1.00 17.03 59 ASP A O 1
ATOM 474 N N . GLY A 1 60 ? -6.221 35.410 -8.186 1.00 15.50 60 GLY A N 1
ATOM 475 C CA . GLY A 1 60 ? -6.318 33.950 -8.061 1.00 14.22 60 GLY A CA 1
ATOM 476 C C . GLY A 1 60 ? -6.837 33.507 -6.695 1.00 16.05 60 GLY A C 1
ATOM 477 O O . GLY A 1 60 ? -7.223 32.343 -6.600 1.00 16.34 60 GLY A O 1
ATOM 478 N N . LYS A 1 61 ? -6.933 34.404 -5.713 1.00 14.63 61 LYS A N 1
ATOM 479 C CA . LYS A 1 61 ? -7.275 34.055 -4.311 1.00 13.32 61 LYS A CA 1
ATOM 480 C C . LYS A 1 61 ? -8.778 34.330 -4.138 1.00 12.61 61 LYS A C 1
ATOM 481 O O . LYS A 1 61 ? -9.262 35.417 -4.558 1.00 12.48 61 LYS A O 1
ATOM 487 N N . LEU A 1 62 ? -9.438 33.436 -3.411 1.00 14.25 62 LEU A N 1
ATOM 488 C CA . LEU A 1 62 ? -10.880 33.643 -3.141 1.00 13.92 62 LEU A CA 1
ATOM 489 C C . LEU A 1 62 ? -11.103 34.413 -1.840 1.00 13.16 62 LEU A C 1
ATOM 490 O O . LEU A 1 62 ? -10.378 34.292 -0.831 1.00 14.09 62 LEU A O 1
ATOM 495 N N . TYR A 1 63 ? -12.142 35.267 -1.877 1.00 12.64 63 TYR A N 1
ATOM 496 C CA . TYR A 1 63 ? -12.549 36.064 -0.713 1.00 12.81 63 TYR A CA 1
ATOM 497 C C . TYR A 1 63 ? -14.077 35.995 -0.612 1.00 11.86 63 TYR A C 1
ATOM 498 O O . TYR A 1 63 ? -14.739 35.865 -1.670 1.00 13.27 63 TYR A O 1
ATOM 507 N N . CYS A 1 64 ? -14.593 36.072 0.605 1.00 11.29 64 CYS A N 1
ATOM 508 C CA . CYS A 1 64 ? -16.043 35.963 0.856 1.00 11.81 64 CYS A CA 1
ATOM 509 C C . CYS A 1 64 ? -16.462 37.094 1.785 1.00 11.43 64 CYS A C 1
ATOM 510 O O . CYS A 1 64 ? -15.939 37.163 2.918 1.00 13.62 64 CYS A O 1
ATOM 513 N N . LEU A 1 65 ? -17.426 37.911 1.345 1.00 11.60 65 LEU A N 1
ATOM 514 C CA . LEU A 1 65 ? -18.055 39.013 2.107 1.00 13.40 65 LEU A CA 1
ATOM 515 C C . LEU A 1 65 ? -19.525 38.700 2.236 1.00 13.08 65 LEU A C 1
ATOM 516 O O . LEU A 1 65 ? -20.101 38.109 1.319 1.00 12.58 65 LEU A O 1
ATOM 521 N N . LYS A 1 66 ? -20.104 39.066 3.350 1.00 11.77 66 LYS A N 1
ATOM 522 C CA . LYS A 1 66 ? -21.580 38.997 3.450 1.00 11.86 66 LYS A CA 1
ATOM 523 C C . LYS A 1 66 ? -22.165 39.926 2.389 1.00 11.54 66 LYS A C 1
ATOM 524 O O . LYS A 1 66 ? -21.808 41.083 2.315 1.00 10.45 66 LYS A O 1
ATOM 530 N N . ASP A 1 67 ? -23.144 39.438 1.651 1.00 10.07 67 ASP A N 1
ATOM 531 C CA . ASP A 1 67 ? -23.825 40.225 0.605 1.00 10.50 67 ASP A CA 1
ATOM 532 C C . ASP A 1 67 ? -24.964 41.022 1.232 1.00 9.74 67 ASP A C 1
ATOM 533 O O . ASP A 1 67 ? -26.142 40.746 0.964 1.00 9.93 67 ASP A O 1
ATOM 538 N N . ARG A 1 68 ? -24.635 41.953 2.118 1.00 9.87 68 ARG A N 1
ATOM 539 C CA . ARG A 1 68 ? -25.652 42.753 2.860 1.00 10.90 68 ARG A CA 1
ATOM 540 C C . ARG A 1 68 ? -24.920 43.999 3.330 1.00 11.09 68 ARG A C 1
ATOM 541 O O . ARG A 1 68 ? -24.085 43.893 4.268 1.00 11.02 68 ARG A O 1
ATOM 549 N N . CYS A 1 69 ? -25.146 45.131 2.671 1.00 9.34 69 CYS A N 1
ATOM 550 C CA . CYS A 1 69 ? -24.509 46.400 3.056 1.00 9.21 69 CYS A CA 1
ATOM 551 C C . CYS A 1 69 ? -24.811 46.725 4.537 1.00 9.49 69 CYS A C 1
ATOM 552 O O . CYS A 1 69 ? -25.952 46.567 4.977 1.00 9.67 69 CYS A O 1
ATOM 555 N N . LEU A 1 70 ? -23.825 47.239 5.264 1.00 8.86 70 LEU A N 1
ATOM 556 C CA . LEU A 1 70 ? -24.006 47.689 6.676 1.00 9.43 70 LEU A CA 1
ATOM 557 C C . LEU A 1 70 ? -24.985 48.850 6.790 1.00 10.01 70 LEU A C 1
ATOM 558 O O . LEU A 1 70 ? -25.546 49.072 7.862 1.00 10.93 70 LEU A O 1
ATOM 563 N N . HIS A 1 71 ? -25.136 49.651 5.747 1.00 8.86 71 HIS A N 1
ATOM 564 C CA . HIS A 1 71 ? -25.876 50.926 5.802 1.00 9.43 71 HIS A CA 1
ATOM 565 C C . HIS A 1 71 ? -27.399 50.647 5.798 1.00 10.44 71 HIS A C 1
ATOM 566 O O . HIS A 1 71 ? -28.052 50.753 6.845 1.00 11.28 71 HIS A O 1
ATOM 573 N N . ARG A 1 72 ? -27.959 50.320 4.628 1.00 10.39 72 ARG A N 1
ATOM 574 C CA . ARG A 1 72 ? -29.426 50.091 4.483 1.00 9.84 72 ARG A CA 1
ATOM 575 C C . ARG A 1 72 ? -29.724 48.628 4.153 1.00 9.76 72 ARG A C 1
ATOM 576 O O . ARG A 1 72 ? -30.875 48.300 3.799 1.00 11.06 72 ARG A O 1
ATOM 584 N N . GLY A 1 73 ? -28.756 47.731 4.235 1.00 8.85 73 GLY A N 1
ATOM 585 C CA . GLY A 1 73 ? -28.994 46.281 4.167 1.00 8.68 73 GLY A CA 1
ATOM 586 C C . GLY A 1 73 ? -29.370 45.750 2.808 1.00 8.60 73 GLY A C 1
ATOM 587 O O . GLY A 1 73 ? -29.964 44.674 2.727 1.00 9.86 73 GLY A O 1
ATOM 588 N N . VAL A 1 74 ? -29.001 46.462 1.771 1.00 8.23 74 VAL A N 1
ATOM 589 C CA . VAL A 1 74 ? -29.200 45.958 0.396 1.00 8.73 74 VAL A CA 1
ATOM 590 C C . VAL A 1 74 ? -28.167 44.878 0.076 1.00 9.46 74 VAL A C 1
ATOM 591 O O . VAL A 1 74 ? -27.070 44.873 0.604 1.00 9.11 74 VAL A O 1
ATOM 595 N N . GLN A 1 75 ? -28.488 43.987 -0.845 1.00 9.39 75 GLN A N 1
ATOM 596 C CA . GLN A 1 75 ? -27.454 43.111 -1.466 1.00 10.08 75 GLN A CA 1
ATOM 597 C C . GLN A 1 75 ? -26.588 43.987 -2.388 1.00 9.22 75 GLN A C 1
ATOM 598 O O . GLN A 1 75 ? -27.091 44.620 -3.327 1.00 9.77 75 GLN A O 1
ATOM 604 N N . LEU A 1 76 ? -25.292 43.983 -2.158 1.00 10.25 76 LEU A N 1
ATOM 605 C CA . LEU A 1 76 ? -24.352 44.670 -3.064 1.00 10.98 76 LEU A CA 1
ATOM 606 C C . LEU A 1 76 ? -24.465 44.023 -4.449 1.00 11.27 76 LEU A C 1
ATOM 607 O O . LEU A 1 76 ? -24.232 44.722 -5.449 1.00 11.99 76 LEU A O 1
ATOM 612 N N . SER A 1 77 ? -24.804 42.743 -4.524 1.00 10.00 77 SER A N 1
ATOM 613 C CA . SER A 1 77 ? -24.848 41.988 -5.803 1.00 11.60 77 SER A CA 1
ATOM 614 C C . SER A 1 77 ? -25.953 42.471 -6.738 1.00 13.07 77 SER A C 1
ATOM 615 O O . SER A 1 77 ? -25.936 42.081 -7.931 1.00 14.57 77 SER A O 1
ATOM 618 N N . VAL A 1 78 ? -26.895 43.267 -6.266 1.00 12.70 78 VAL A N 1
ATOM 619 C CA . VAL A 1 78 ? -27.939 43.845 -7.163 1.00 13.49 78 VAL A CA 1
ATOM 620 C C . VAL A 1 78 ? -27.269 44.645 -8.276 1.00 14.00 78 VAL A C 1
ATOM 621 O O . VAL A 1 78 ? -27.735 44.612 -9.428 1.00 14.01 78 VAL A O 1
ATOM 625 N N . LYS A 1 79 ? -26.144 45.253 -7.975 1.00 12.03 79 LYS A N 1
ATOM 626 C CA . LYS A 1 79 ? -25.347 45.976 -8.978 1.00 12.57 79 LYS A CA 1
ATOM 627 C C . LYS A 1 79 ? -23.908 46.044 -8.483 1.00 12.34 79 LYS A C 1
ATOM 628 O O . LYS A 1 79 ? -23.571 46.875 -7.657 1.00 12.26 79 LYS A O 1
ATOM 634 N N . VAL A 1 80 ? -23.110 45.098 -8.933 1.00 11.83 80 VAL A N 1
ATOM 635 C CA . VAL A 1 80 ? -21.727 44.979 -8.420 1.00 12.34 80 VAL A CA 1
ATOM 636 C C . VAL A 1 80 ? -20.892 46.121 -8.983 1.00 13.33 80 VAL A C 1
ATOM 637 O O . VAL A 1 80 ? -20.851 46.307 -10.231 1.00 13.76 80 VAL A O 1
ATOM 641 N N . GLU A 1 81 ? -20.215 46.848 -8.112 1.00 13.12 81 GLU A N 1
ATOM 642 C CA . GLU A 1 81 ? -19.258 47.921 -8.485 1.00 14.02 81 GLU A CA 1
ATOM 643 C C . GLU A 1 81 ? -17.934 47.596 -7.836 1.00 15.19 81 GLU A C 1
ATOM 644 O O . GLU A 1 81 ? -17.733 47.906 -6.659 1.00 16.57 81 GLU A O 1
ATOM 650 N N . CYS A 1 82 ? -17.017 46.939 -8.540 1.00 14.51 82 CYS A N 1
ATOM 651 C CA . CYS A 1 82 ? -15.658 46.728 -7.979 1.00 15.65 82 CYS A CA 1
ATOM 652 C C . CYS A 1 82 ? -14.764 47.745 -8.646 1.00 18.33 82 CYS A C 1
ATOM 653 O O . CYS A 1 82 ? -14.471 47.570 -9.880 1.00 18.73 82 CYS A O 1
ATOM 656 N N . LYS A 1 83 ? -14.443 48.814 -7.928 1.00 16.14 83 LYS A N 1
ATOM 657 C CA . LYS A 1 83 ? -13.810 49.981 -8.584 1.00 17.63 83 LYS A CA 1
ATOM 658 C C . LYS A 1 83 ? -12.305 49.921 -8.406 1.00 18.62 83 LYS A C 1
ATOM 659 O O . LYS A 1 83 ? -11.617 50.664 -9.144 1.00 20.74 83 LYS A O 1
ATOM 665 N N . THR A 1 84 ? -11.819 49.166 -7.427 1.00 17.26 84 THR A N 1
ATOM 666 C CA . THR A 1 84 ? -10.398 48.754 -7.343 1.00 18.66 84 THR A CA 1
ATOM 667 C C . THR A 1 84 ? -10.346 47.236 -7.162 1.00 20.39 84 THR A C 1
ATOM 668 O O . THR A 1 84 ? -11.339 46.632 -6.695 1.00 18.57 84 THR A O 1
ATOM 672 N N . LYS A 1 85 ? -9.202 46.635 -7.462 1.00 19.84 85 LYS A N 1
ATOM 673 C CA . LYS A 1 85 ? -8.979 45.175 -7.329 1.00 21.65 85 LYS A CA 1
ATOM 674 C C . LYS A 1 85 ? -9.369 44.726 -5.923 1.00 18.97 85 LYS A C 1
ATOM 675 O O . LYS A 1 85 ? -9.961 43.652 -5.767 1.00 20.24 85 LYS A O 1
ATOM 681 N N . SER A 1 86 ? -9.009 45.501 -4.913 1.00 17.20 86 SER A N 1
ATOM 682 C CA . SER A 1 86 ? -9.085 45.083 -3.504 1.00 18.62 86 SER A CA 1
ATOM 683 C C . SER A 1 86 ? -10.432 45.393 -2.854 1.00 14.98 86 SER A C 1
ATOM 684 O O . SER A 1 86 ? -10.560 45.062 -1.689 1.00 13.38 86 SER A O 1
ATOM 687 N N . THR A 1 87 ? -11.335 46.064 -3.561 1.00 14.09 87 THR A N 1
ATOM 688 C CA . THR A 1 87 ? -12.546 46.570 -2.878 1.00 13.07 87 THR A CA 1
ATOM 689 C C . THR A 1 87 ? -13.826 46.260 -3.653 1.00 12.41 87 THR A C 1
ATOM 690 O O . THR A 1 87 ? -13.814 45.943 -4.850 1.00 13.57 87 THR A O 1
ATOM 694 N N . ILE A 1 88 ? -14.943 46.436 -2.973 1.00 10.82 88 ILE A N 1
ATOM 695 C CA . ILE A 1 88 ? -16.267 46.515 -3.645 1.00 11.07 88 ILE A CA 1
ATOM 696 C C . ILE A 1 88 ? -16.977 47.737 -3.079 1.00 11.00 88 ILE A C 1
ATOM 697 O O . ILE A 1 88 ? -16.850 47.981 -1.849 1.00 10.48 88 ILE A O 1
ATOM 702 N N . THR A 1 89 ? -17.715 48.453 -3.928 1.00 10.71 89 THR A N 1
ATOM 703 C CA . THR A 1 89 ? -18.430 49.683 -3.567 1.00 10.21 89 THR A CA 1
ATOM 704 C C . THR A 1 89 ? -19.925 49.357 -3.656 1.00 10.40 89 THR A C 1
ATOM 705 O O . THR A 1 89 ? -20.382 48.963 -4.765 1.00 10.39 89 THR A O 1
ATOM 709 N N . CYS A 1 90 ? -20.653 49.548 -2.581 1.00 9.77 90 CYS A N 1
ATOM 710 C CA . CYS A 1 90 ? -22.129 49.388 -2.647 1.00 9.47 90 CYS A CA 1
ATOM 711 C C . CYS A 1 90 ? -22.654 50.355 -3.700 1.00 9.97 90 CYS A C 1
ATOM 712 O O . CYS A 1 90 ? -22.241 51.541 -3.754 1.00 10.38 90 CYS A O 1
ATOM 715 N N . TRP A 1 91 ? -23.597 49.905 -4.496 1.00 9.92 91 TRP A N 1
ATOM 716 C CA . TRP A 1 91 ? -24.205 50.695 -5.585 1.00 9.34 91 TRP A CA 1
ATOM 717 C C . TRP A 1 91 ? -25.095 51.828 -5.064 1.00 8.84 91 TRP A C 1
ATOM 718 O O . TRP A 1 91 ? -25.450 52.699 -5.872 1.00 9.33 91 TRP A O 1
ATOM 729 N N . TYR A 1 92 ? -25.481 51.807 -3.788 1.00 8.36 92 TYR A N 1
ATOM 730 C CA . TYR A 1 92 ? -26.538 52.722 -3.327 1.00 8.77 92 TYR A CA 1
ATOM 731 C C . TYR A 1 92 ? -25.901 54.047 -2.880 1.00 8.80 92 TYR A C 1
ATOM 732 O O . TYR A 1 92 ? -26.256 55.083 -3.431 1.00 9.71 92 TYR A O 1
ATOM 741 N N . HIS A 1 93 ? -25.067 54.004 -1.836 1.00 8.65 93 HIS A N 1
ATOM 742 C CA . HIS A 1 93 ? -24.424 55.235 -1.315 1.00 8.38 93 HIS A CA 1
ATOM 743 C C . HIS A 1 93 ? -22.915 55.063 -1.319 1.00 8.98 93 HIS A C 1
ATOM 744 O O . HIS A 1 93 ? -22.253 55.818 -0.663 1.00 9.78 93 HIS A O 1
ATOM 751 N N . ALA A 1 94 ? -22.417 54.065 -2.010 1.00 8.70 94 ALA A N 1
ATOM 752 C CA . ALA A 1 94 ? -20.968 53.917 -2.275 1.00 8.65 94 ALA A CA 1
ATOM 753 C C . ALA A 1 94 ? -20.141 53.694 -1.008 1.00 10.46 94 ALA A C 1
ATOM 754 O O . ALA A 1 94 ? -18.895 53.964 -1.043 1.00 10.30 94 ALA A O 1
ATOM 756 N N . TRP A 1 95 ? -20.706 53.086 0.032 1.00 9.69 95 TRP A N 1
ATOM 757 C CA . TRP A 1 95 ? -19.869 52.494 1.094 1.00 9.65 95 TRP A CA 1
ATOM 758 C C . TRP A 1 95 ? -18.975 51.440 0.465 1.00 9.68 95 TRP A C 1
ATOM 759 O O . TRP A 1 95 ? -19.408 50.545 -0.261 1.00 10.61 95 TRP A O 1
ATOM 770 N N . THR A 1 96 ? -17.661 51.535 0.695 1.00 9.77 96 THR A N 1
ATOM 771 C CA . THR A 1 96 ? -16.654 50.707 0.029 1.00 10.41 96 THR A CA 1
ATOM 772 C C . THR A 1 96 ? -15.926 49.838 1.055 1.00 10.69 96 THR A C 1
ATOM 773 O O . THR A 1 96 ? -15.401 50.378 2.067 1.00 10.66 96 THR A O 1
ATOM 777 N N . TYR A 1 97 ? -15.854 48.542 0.763 1.00 10.90 97 TYR A N 1
ATOM 778 C CA . TYR A 1 97 ? -15.328 47.513 1.678 1.00 10.49 97 TYR A CA 1
ATOM 779 C C . TYR A 1 97 ? -14.123 46.814 1.053 1.00 10.94 97 TYR A C 1
ATOM 780 O O . TYR A 1 97 ? -14.085 46.536 -0.138 1.00 11.70 97 TYR A O 1
ATOM 789 N N . ARG A 1 98 ? -13.138 46.520 1.888 1.00 12.29 98 ARG A N 1
ATOM 790 C CA . ARG A 1 98 ? -12.028 45.636 1.468 1.00 13.63 98 ARG A CA 1
ATOM 791 C C . ARG A 1 98 ? -12.483 44.184 1.471 1.00 11.98 98 ARG A C 1
ATOM 792 O O . ARG A 1 98 ? -12.994 43.733 2.485 1.00 12.01 98 ARG A O 1
ATOM 800 N N . TRP A 1 99 ? -12.227 43.441 0.403 1.00 11.78 99 TRP A N 1
ATOM 801 C CA . TRP A 1 99 ? -12.473 41.992 0.382 1.00 12.12 99 TRP A CA 1
ATOM 802 C C . TRP A 1 99 ? -11.670 41.316 1.489 1.00 13.17 99 TRP A C 1
ATOM 803 O O . TRP A 1 99 ? -12.132 40.315 2.019 1.00 13.00 99 TRP A O 1
ATOM 814 N N . GLU A 1 100 ? -10.429 41.748 1.753 1.00 13.38 100 GLU A N 1
ATOM 815 C CA . GLU A 1 100 ? -9.527 40.924 2.598 1.00 15.59 100 GLU A CA 1
ATOM 816 C C . GLU A 1 100 ? -9.996 40.913 4.052 1.00 14.64 100 GLU A C 1
ATOM 817 O O . GLU A 1 100 ? -9.812 39.867 4.712 1.00 14.65 100 GLU A O 1
ATOM 823 N N . ASP A 1 101 ? -10.592 41.983 4.586 1.00 13.19 101 ASP A N 1
ATOM 824 C CA . ASP A 1 101 ? -10.956 42.021 6.010 1.00 14.41 101 ASP A CA 1
ATOM 825 C C . ASP A 1 101 ? -12.341 42.631 6.265 1.00 13.11 101 ASP A C 1
ATOM 826 O O . ASP A 1 101 ? -12.739 42.757 7.451 1.00 14.09 101 ASP A O 1
ATOM 831 N N . GLY A 1 102 ? -13.040 43.009 5.210 1.00 13.06 102 GLY A N 1
ATOM 832 C CA . GLY A 1 102 ? -14.390 43.609 5.274 1.00 12.35 102 GLY A CA 1
ATOM 833 C C . GLY A 1 102 ? -14.441 45.027 5.797 1.00 12.58 102 GLY A C 1
ATOM 834 O O . GLY A 1 102 ? -15.519 45.586 5.988 1.00 13.02 102 GLY A O 1
ATOM 835 N N . VAL A 1 103 ? -13.302 45.660 6.026 1.00 12.88 103 VAL A N 1
ATOM 836 C CA . VAL A 1 103 ? -13.298 47.003 6.640 1.00 13.64 103 VAL A CA 1
ATOM 837 C C . VAL A 1 103 ? -13.878 48.011 5.668 1.00 11.97 103 VAL A C 1
ATOM 838 O O . VAL A 1 103 ? -13.600 47.958 4.415 1.00 12.22 103 VAL A O 1
ATOM 842 N N . LEU A 1 104 ? -14.740 48.833 6.221 1.00 12.04 104 LEU A N 1
ATOM 843 C CA . LEU A 1 104 ? -15.281 50.015 5.520 1.00 11.83 104 LEU A CA 1
ATOM 844 C C . LEU A 1 104 ? -14.127 51.005 5.354 1.00 13.78 104 LEU A C 1
ATOM 845 O O . LEU A 1 104 ? -13.816 51.714 6.336 1.00 14.36 104 LEU A O 1
ATOM 850 N N . CYS A 1 105 ? -13.568 51.086 4.157 1.00 13.30 105 CYS A N 1
ATOM 851 C CA . CYS A 1 105 ? -12.302 51.839 3.959 1.00 14.69 105 CYS A CA 1
ATOM 852 C C . CYS A 1 105 ? -12.557 53.201 3.325 1.00 15.02 105 CYS A C 1
ATOM 853 O O . CYS A 1 105 ? -11.647 54.060 3.397 1.00 14.87 105 CYS A O 1
ATOM 856 N N . ASP A 1 106 ? -13.711 53.422 2.707 1.00 13.61 106 ASP A N 1
ATOM 857 C CA . ASP A 1 106 ? -13.997 54.660 1.943 1.00 12.14 106 ASP A CA 1
ATOM 858 C C . ASP A 1 106 ? -15.523 54.748 1.834 1.00 13.06 106 ASP A C 1
ATOM 859 O O . ASP A 1 106 ? -16.194 53.709 1.837 1.00 12.47 106 ASP A O 1
ATOM 864 N N . ILE A 1 107 ? -16.022 55.957 1.699 1.00 12.69 107 ILE A N 1
ATOM 865 C CA . ILE A 1 107 ? -17.434 56.159 1.269 1.00 11.82 107 ILE A CA 1
ATOM 866 C C . ILE A 1 107 ? -17.466 57.238 0.197 1.00 12.16 107 ILE A C 1
ATOM 867 O O . ILE A 1 107 ? -17.163 58.409 0.532 1.00 12.80 107 ILE A O 1
ATOM 872 N N . LEU A 1 108 ? -17.769 56.896 -1.050 1.00 12.07 108 LEU A N 1
ATOM 873 C CA . LEU A 1 108 ? -17.596 57.872 -2.154 1.00 12.55 108 LEU A CA 1
ATOM 874 C C . LEU A 1 108 ? -18.513 59.072 -1.967 1.00 11.71 108 LEU A C 1
ATOM 875 O O . LEU A 1 108 ? -18.129 60.183 -2.345 1.00 12.25 108 LEU A O 1
ATOM 880 N N . THR A 1 109 ? -19.715 58.876 -1.409 1.00 11.05 109 THR A N 1
ATOM 881 C CA . THR A 1 109 ? -20.695 59.959 -1.220 1.00 11.49 109 THR A CA 1
ATOM 882 C C . THR A 1 109 ? -20.364 60.863 -0.042 1.00 11.84 109 THR A C 1
ATOM 883 O O . THR A 1 109 ? -21.022 61.903 0.069 1.00 14.08 109 THR A O 1
ATOM 887 N N . ASN A 1 110 ? -19.413 60.508 0.806 1.00 12.04 110 ASN A N 1
ATOM 888 C CA . ASN A 1 110 ? -19.025 61.352 1.957 1.00 11.94 110 ASN A CA 1
ATOM 889 C C . ASN A 1 110 ? -17.657 60.923 2.457 1.00 11.69 110 ASN A C 1
ATOM 890 O O . ASN A 1 110 ? -17.510 60.102 3.350 1.00 11.89 110 ASN A O 1
ATOM 895 N N . PRO A 1 111 ? -16.575 61.440 1.847 1.00 13.16 111 PRO A N 1
ATOM 896 C CA . PRO A 1 111 ? -15.232 61.020 2.245 1.00 14.13 111 PRO A CA 1
ATOM 897 C C . PRO A 1 111 ? -14.807 61.508 3.648 1.00 14.66 111 PRO A C 1
ATOM 898 O O . PRO A 1 111 ? -13.708 61.136 4.127 1.00 18.10 111 PRO A O 1
ATOM 902 N N . THR A 1 112 ? -15.626 62.309 4.283 1.00 15.21 112 THR A N 1
ATOM 903 C CA . THR A 1 112 ? -15.387 62.807 5.655 1.00 15.11 112 THR A CA 1
ATOM 904 C C . THR A 1 112 ? -16.163 62.033 6.694 1.00 15.30 112 THR A C 1
ATOM 905 O O . THR A 1 112 ? -16.105 62.374 7.898 1.00 15.23 112 THR A O 1
ATOM 909 N N . SER A 1 113 ? -16.907 61.007 6.289 1.00 14.15 113 SER A N 1
ATOM 910 C CA . SER A 1 113 ? -17.742 60.291 7.265 1.00 14.20 113 SER A CA 1
ATOM 911 C C . SER A 1 113 ? -16.932 59.759 8.438 1.00 13.00 113 SER A C 1
ATOM 912 O O . SER A 1 113 ? -15.924 59.050 8.205 1.00 14.04 113 SER A O 1
ATOM 915 N N . ALA A 1 114 ? -17.534 59.847 9.608 1.00 14.39 114 ALA A N 1
ATOM 916 C CA . ALA A 1 114 ? -17.010 59.246 10.864 1.00 16.61 114 ALA A CA 1
ATOM 917 C C . ALA A 1 114 ? -17.114 57.721 10.794 1.00 15.54 114 ALA A C 1
ATOM 918 O O . ALA A 1 114 ? -16.506 57.015 11.599 1.00 16.87 114 ALA A O 1
ATOM 920 N N . GLN A 1 115 ? -17.916 57.165 9.879 1.00 13.70 115 GLN A N 1
ATOM 921 C CA . GLN A 1 115 ? -18.025 55.680 9.796 1.00 13.92 115 GLN A CA 1
ATOM 922 C C . GLN A 1 115 ? -16.757 55.041 9.184 1.00 13.18 115 GLN A C 1
ATOM 923 O O . GLN A 1 115 ? -16.518 53.849 9.430 1.00 14.98 115 GLN A O 1
ATOM 929 N N . ILE A 1 116 ? -16.015 55.762 8.353 1.00 14.05 116 ILE A N 1
ATOM 930 C CA . ILE A 1 116 ? -14.857 55.225 7.611 1.00 14.67 116 ILE A CA 1
ATOM 931 C C . ILE A 1 116 ? -13.816 54.715 8.606 1.00 14.73 116 ILE A C 1
ATOM 932 O O . ILE A 1 116 ? -13.451 55.452 9.520 1.00 16.15 116 ILE A O 1
ATOM 937 N N . GLY A 1 117 ? -13.349 53.507 8.385 1.00 15.77 117 GLY A N 1
ATOM 938 C CA . GLY A 1 117 ? -12.404 52.811 9.269 1.00 17.07 117 GLY A CA 1
ATOM 939 C C . GLY A 1 117 ? -12.966 52.334 10.590 1.00 19.14 117 GLY A C 1
ATOM 940 O O . GLY A 1 117 ? -12.157 51.787 11.373 1.00 19.23 117 GLY A O 1
ATOM 941 N N . ARG A 1 118 ? -14.272 52.476 10.878 1.00 17.07 118 ARG A N 1
ATOM 942 C CA . ARG A 1 118 ? -14.865 52.219 12.201 1.00 17.31 118 ARG A CA 1
ATOM 943 C C . ARG A 1 118 ? -15.983 51.155 12.108 1.00 16.99 118 ARG A C 1
ATOM 944 O O . ARG A 1 118 ? -16.736 50.970 13.066 1.00 17.41 118 ARG A O 1
ATOM 952 N N . GLN A 1 119 ? -16.143 50.564 10.930 1.00 14.14 119 GLN A N 1
ATOM 953 C CA . GLN A 1 119 ? -17.141 49.499 10.673 1.00 14.08 119 GLN A CA 1
ATOM 954 C C . GLN A 1 119 ? -16.463 48.420 9.818 1.00 14.17 119 GLN A C 1
ATOM 955 O O . GLN A 1 119 ? -15.487 48.680 9.059 1.00 13.52 119 GLN A O 1
ATOM 961 N N . LYS A 1 120 ? -16.967 47.203 9.958 1.00 15.66 120 LYS A N 1
ATOM 962 C CA A LYS A 1 120 ? -16.471 46.000 9.250 0.50 16.14 120 LYS A CA 1
ATOM 963 C CA B LYS A 1 120 ? -16.508 46.101 9.082 0.50 15.93 120 LYS A CA 1
ATOM 964 C C . LYS A 1 120 ? -17.668 45.160 8.786 1.00 13.80 120 LYS A C 1
ATOM 965 O O . LYS A 1 120 ? -18.471 44.842 9.637 1.00 16.05 120 LYS A O 1
ATOM 976 N N . LEU A 1 121 ? -17.723 44.787 7.532 1.00 12.93 121 LEU A N 1
ATOM 977 C CA . LEU A 1 121 ? -18.677 43.823 6.995 1.00 12.36 121 LEU A CA 1
ATOM 978 C C . LEU A 1 121 ? -18.158 42.431 7.302 1.00 12.54 121 LEU A C 1
ATOM 979 O O . LEU A 1 121 ? -16.940 42.160 7.177 1.00 14.59 121 LEU A O 1
ATOM 984 N N . LYS A 1 122 ? -19.044 41.521 7.670 1.00 12.18 122 LYS A N 1
ATOM 985 C CA . LYS A 1 122 ? -18.657 40.136 7.981 1.00 12.88 122 LYS A CA 1
ATOM 986 C C . LYS A 1 122 ? -17.969 39.489 6.793 1.00 12.03 122 LYS A C 1
ATOM 987 O O . LYS A 1 122 ? -18.422 39.685 5.618 1.00 11.70 122 LYS A O 1
ATOM 993 N N . THR A 1 123 ? -16.860 38.807 7.055 1.00 12.22 123 THR A N 1
ATOM 994 C CA . THR A 1 123 ? -16.168 37.991 6.058 1.00 12.56 123 THR A CA 1
ATOM 995 C C . THR A 1 123 ? -16.200 36.573 6.593 1.00 11.24 123 THR A C 1
ATOM 996 O O . THR A 1 123 ? -16.389 36.343 7.835 1.00 13.60 123 THR A O 1
ATOM 1000 N N . TYR A 1 124 ? -16.047 35.644 5.682 1.00 11.80 124 TYR A N 1
ATOM 1001 C CA . TYR A 1 124 ? -15.901 34.216 5.970 1.00 11.29 124 TYR A CA 1
ATOM 1002 C C . TYR A 1 124 ? -14.652 33.713 5.286 1.00 11.52 124 TYR A C 1
ATOM 1003 O O . TYR A 1 124 ? -14.392 34.052 4.121 1.00 11.83 124 TYR A O 1
ATOM 1012 N N . PRO A 1 125 ? -13.923 32.800 5.948 1.00 12.13 125 PRO A N 1
ATOM 1013 C CA . PRO A 1 125 ? -12.813 32.120 5.300 1.00 13.00 125 PRO A CA 1
ATOM 1014 C C . PRO A 1 125 ? -13.259 31.311 4.077 1.00 13.35 125 PRO A C 1
ATOM 1015 O O . PRO A 1 125 ? -14.347 30.726 4.092 1.00 12.85 125 PRO A O 1
ATOM 1019 N N . VAL A 1 126 ? -12.439 31.275 3.044 1.00 13.42 126 VAL A N 1
ATOM 1020 C CA . VAL A 1 126 ? -12.693 30.509 1.794 1.00 15.53 126 VAL A CA 1
ATOM 1021 C C . VAL A 1 126 ? -11.432 29.796 1.396 1.00 17.75 126 VAL A C 1
ATOM 1022 O O . VAL A 1 126 ? -10.369 30.444 1.418 1.00 17.08 126 VAL A O 1
ATOM 1026 N N . GLN A 1 127 ? -11.561 28.530 1.006 1.00 15.67 127 GLN A N 1
ATOM 1027 C CA . GLN A 1 127 ? -10.403 27.685 0.602 1.00 19.05 127 GLN A CA 1
ATOM 1028 C C . GLN A 1 127 ? -10.850 26.950 -0.658 1.00 19.72 127 GLN A C 1
ATOM 1029 O O . GLN A 1 127 ? -12.024 26.508 -0.703 1.00 20.03 127 GLN A O 1
ATOM 1035 N N . GLU A 1 128 ? -9.947 26.723 -1.597 1.00 16.43 128 GLU A N 1
ATOM 1036 C CA . GLU A 1 128 ? -10.214 25.798 -2.719 1.00 16.17 128 GLU A CA 1
ATOM 1037 C C . GLU A 1 128 ? -9.406 24.537 -2.497 1.00 15.56 128 GLU A C 1
ATOM 1038 O O . GLU A 1 128 ? -8.243 24.656 -2.111 1.00 17.90 128 GLU A O 1
ATOM 1044 N N . ALA A 1 129 ? -10.010 23.374 -2.652 1.00 13.96 129 ALA A N 1
ATOM 1045 C CA . ALA A 1 129 ? -9.321 22.088 -2.574 1.00 13.66 129 ALA A CA 1
ATOM 1046 C C . ALA A 1 129 ? -9.987 21.150 -3.562 1.00 16.06 129 ALA A C 1
ATOM 1047 O O . ALA A 1 129 ? -11.219 21.118 -3.601 1.00 14.47 129 ALA A O 1
ATOM 1049 N N . LYS A 1 130 ? -9.208 20.475 -4.374 1.00 17.18 130 LYS A N 1
ATOM 1050 C CA A LYS A 1 130 ? -9.725 19.472 -5.348 0.50 17.43 130 LYS A CA 1
ATOM 1051 C CA B LYS A 1 130 ? -9.720 19.473 -5.353 0.50 17.63 130 LYS A CA 1
ATOM 1052 C C . LYS A 1 130 ? -10.720 20.110 -6.332 1.00 17.19 130 LYS A C 1
ATOM 1053 O O . LYS A 1 130 ? -11.679 19.440 -6.710 1.00 19.16 130 LYS A O 1
ATOM 1064 N N . GLY A 1 131 ? -10.499 21.368 -6.708 1.00 17.49 131 GLY A N 1
ATOM 1065 C CA . GLY A 1 131 ? -11.364 22.105 -7.631 1.00 17.41 131 GLY A CA 1
ATOM 1066 C C . GLY A 1 131 ? -12.723 22.407 -7.036 1.00 16.01 131 GLY A C 1
ATOM 1067 O O . GLY A 1 131 ? -13.593 22.793 -7.796 1.00 15.94 131 GLY A O 1
ATOM 1068 N N . CYS A 1 132 ? -12.854 22.346 -5.697 1.00 14.65 132 CYS A N 1
ATOM 1069 C CA . CYS A 1 132 ? -14.120 22.689 -4.986 1.00 14.06 132 CYS A CA 1
ATOM 1070 C C . CYS A 1 132 ? -13.892 23.905 -4.104 1.00 13.75 132 CYS A C 1
ATOM 1071 O O . CYS A 1 132 ? -12.825 24.009 -3.431 1.00 13.95 132 CYS A O 1
ATOM 1074 N N . VAL A 1 133 ? -14.890 24.787 -4.039 1.00 12.50 133 VAL A N 1
ATOM 1075 C CA . VAL A 1 133 ? -14.804 26.011 -3.218 1.00 11.58 133 VAL A CA 1
ATOM 1076 C C . VAL A 1 133 ? -15.529 25.752 -1.903 1.00 11.85 133 VAL A C 1
ATOM 1077 O O . VAL A 1 133 ? -16.755 25.548 -1.948 1.00 11.39 133 VAL A O 1
ATOM 1081 N N . PHE A 1 134 ? -14.791 25.862 -0.792 1.00 10.84 134 PHE A N 1
ATOM 1082 C CA . PHE A 1 134 ? -15.360 25.655 0.562 1.00 11.25 134 PHE A CA 1
ATOM 1083 C C . PHE A 1 134 ? -15.384 26.981 1.301 1.00 11.37 134 PHE A C 1
ATOM 1084 O O . PHE A 1 134 ? -14.358 27.719 1.302 1.00 11.52 134 PHE A O 1
ATOM 1092 N N . ILE A 1 135 ? -16.495 27.287 1.953 1.00 10.42 135 ILE A N 1
ATOM 1093 C CA . ILE A 1 135 ? -16.628 28.466 2.837 1.00 10.10 135 ILE A CA 1
ATOM 1094 C C . ILE A 1 135 ? -16.769 27.963 4.266 1.00 11.01 135 ILE A C 1
ATOM 1095 O O . ILE A 1 135 ? -17.542 27.031 4.477 1.00 11.21 135 ILE A O 1
ATOM 1100 N N . TYR A 1 136 ? -16.027 28.561 5.178 1.00 10.62 136 TYR A N 1
ATOM 1101 C CA . TYR A 1 136 ? -16.184 28.288 6.617 1.00 10.48 136 TYR A CA 1
ATOM 1102 C C . TYR A 1 136 ? -17.265 29.208 7.129 1.00 11.19 136 TYR A C 1
ATOM 1103 O O . TYR A 1 136 ? -17.001 30.394 7.294 1.00 11.03 136 TYR A O 1
ATOM 1112 N N . LEU A 1 137 ? -18.502 28.715 7.219 1.00 12.00 137 LEU A N 1
ATOM 1113 C CA . LEU A 1 137 ? -19.629 29.552 7.690 1.00 12.45 137 LEU A CA 1
ATOM 1114 C C . LEU A 1 137 ? -19.603 29.515 9.220 1.00 13.79 137 LEU A C 1
ATOM 1115 O O . LEU A 1 137 ? -20.294 28.735 9.818 1.00 14.72 137 LEU A O 1
ATOM 1120 N N . GLY A 1 138 ? -18.744 30.345 9.766 1.00 13.72 138 GLY A N 1
ATOM 1121 C CA . GLY A 1 138 ? -18.511 30.377 11.210 1.00 14.32 138 GLY A CA 1
ATOM 1122 C C . GLY A 1 138 ? -17.659 31.546 11.584 1.00 15.10 138 GLY A C 1
ATOM 1123 O O . GLY A 1 138 ? -17.152 32.271 10.733 1.00 14.85 138 GLY A O 1
ATOM 1124 N N . ASP A 1 139 ? -17.402 31.612 12.871 1.00 18.03 139 ASP A N 1
ATOM 1125 C CA . ASP A 1 139 ? -16.793 32.773 13.540 1.00 18.65 139 ASP A CA 1
ATOM 1126 C C . ASP A 1 139 ? -15.445 32.327 14.095 1.00 20.32 139 ASP A C 1
ATOM 1127 O O . ASP A 1 139 ? -15.293 31.137 14.390 1.00 22.27 139 ASP A O 1
ATOM 1132 N N . GLY A 1 140 ? -14.470 33.202 14.087 1.00 22.67 140 GLY A N 1
ATOM 1133 C CA . GLY A 1 140 ? -13.155 32.869 14.658 1.00 25.58 140 GLY A CA 1
ATOM 1134 C C . GLY A 1 140 ? -12.296 32.063 13.706 1.00 26.00 140 GLY A C 1
ATOM 1135 O O . GLY A 1 140 ? -12.619 31.943 12.499 1.00 25.92 140 GLY A O 1
ATOM 1136 N N . ASP A 1 141 ? -11.178 31.555 14.215 1.00 27.27 141 ASP A N 1
ATOM 1137 C CA A ASP A 1 141 ? -10.140 30.851 13.431 0.50 28.51 141 ASP A CA 1
ATOM 1138 C CA B ASP A 1 141 ? -10.185 30.906 13.318 0.50 27.75 141 ASP A CA 1
ATOM 1139 C C . ASP A 1 141 ? -10.740 29.536 12.946 1.00 24.15 141 ASP A C 1
ATOM 1140 O O . ASP A 1 141 ? -11.197 28.734 13.772 1.00 24.01 141 ASP A O 1
ATOM 1149 N N . PRO A 1 142 ? -10.744 29.239 11.640 1.00 23.81 142 PRO A N 1
ATOM 1150 C CA . PRO A 1 142 ? -11.307 27.981 11.195 1.00 22.27 142 PRO A CA 1
ATOM 1151 C C . PRO A 1 142 ? -10.381 26.813 11.527 1.00 21.94 142 PRO A C 1
ATOM 1152 O O . PRO A 1 142 ? -9.143 26.996 11.620 1.00 17.57 142 PRO A O 1
ATOM 1156 N N . PRO A 1 143 ? -10.957 25.604 11.649 1.00 19.81 143 PRO A N 1
ATOM 1157 C CA . PRO A 1 143 ? -10.196 24.368 11.737 1.00 18.85 143 PRO A CA 1
ATOM 1158 C C . PRO A 1 143 ? -9.630 24.012 10.374 1.00 19.45 143 PRO A C 1
ATOM 1159 O O . PRO A 1 143 ? -10.013 24.596 9.343 1.00 18.01 143 PRO A O 1
ATOM 1163 N N . PRO A 1 144 ? -8.736 23.008 10.296 1.00 21.02 144 PRO A N 1
ATOM 1164 C CA . PRO A 1 144 ? -8.339 22.470 9.001 1.00 19.83 144 PRO A CA 1
ATOM 1165 C C . PRO A 1 144 ? -9.600 22.017 8.240 1.00 16.38 144 PRO A C 1
ATOM 1166 O O . PRO A 1 144 ? -10.492 21.454 8.867 1.00 16.69 144 PRO A O 1
ATOM 1170 N N . LEU A 1 145 ? -9.567 22.170 6.934 1.00 17.85 145 LEU A N 1
ATOM 1171 C CA . LEU A 1 145 ? -10.634 21.662 6.043 1.00 16.49 145 LEU A CA 1
ATOM 1172 C C . LEU A 1 145 ? -10.779 20.157 6.214 1.00 17.05 145 LEU A C 1
ATOM 1173 O O . LEU A 1 145 ? -11.937 19.662 6.208 1.00 17.63 145 LEU A O 1
ATOM 1178 N N . ALA A 1 146 ? -9.703 19.386 6.410 1.00 15.07 146 ALA A N 1
ATOM 1179 C CA . ALA A 1 146 ? -9.798 17.925 6.628 1.00 15.91 146 ALA A CA 1
ATOM 1180 C C . ALA A 1 146 ? -10.814 17.546 7.707 1.00 15.22 146 ALA A C 1
ATOM 1181 O O . ALA A 1 146 ? -11.346 16.446 7.612 1.00 16.45 146 ALA A O 1
ATOM 1183 N N . ARG A 1 147 ? -11.022 18.346 8.760 1.00 14.68 147 ARG A N 1
ATOM 1184 C CA . ARG A 1 147 ? -11.972 18.027 9.840 1.00 15.49 147 ARG A CA 1
ATOM 1185 C C . ARG A 1 147 ? -13.370 17.761 9.253 1.00 13.69 147 ARG A C 1
ATOM 1186 O O . ARG A 1 147 ? -14.091 16.912 9.815 1.00 15.63 147 ARG A O 1
ATOM 1194 N N . ASP A 1 148 ? -13.719 18.506 8.197 1.00 13.72 148 ASP A N 1
ATOM 1195 C CA . ASP A 1 148 ? -15.111 18.567 7.677 1.00 11.42 148 ASP A CA 1
ATOM 1196 C C . ASP A 1 148 ? -15.154 17.918 6.307 1.00 14.34 148 ASP A C 1
ATOM 1197 O O . ASP A 1 148 ? -16.103 18.202 5.559 1.00 14.51 148 ASP A O 1
ATOM 1202 N N . THR A 1 149 ? -14.253 16.990 6.016 1.00 14.28 149 THR A N 1
ATOM 1203 C CA . THR A 1 149 ? -14.224 16.281 4.720 1.00 14.98 149 THR A CA 1
ATOM 1204 C C . THR A 1 149 ? -14.040 14.821 5.041 1.00 15.64 149 THR A C 1
ATOM 1205 O O . THR A 1 149 ? -13.450 14.468 6.069 1.00 17.60 149 THR A O 1
ATOM 1209 N N . PRO A 1 150 ? -14.609 13.917 4.235 1.00 14.76 150 PRO A N 1
ATOM 1210 C CA . PRO A 1 150 ? -14.486 12.505 4.548 1.00 16.59 150 PRO A CA 1
ATOM 1211 C C . PRO A 1 150 ? -13.046 12.074 4.349 1.00 16.43 150 PRO A C 1
ATOM 1212 O O . PRO A 1 150 ? -12.306 12.679 3.568 1.00 15.36 150 PRO A O 1
ATOM 1216 N N . PRO A 1 151 ? -12.652 10.952 4.960 1.00 16.82 151 PRO A N 1
ATOM 1217 C CA . PRO A 1 151 ? -11.315 10.412 4.695 1.00 19.31 151 PRO A CA 1
ATOM 1218 C C . PRO A 1 151 ? -11.102 10.169 3.184 1.00 16.58 151 PRO A C 1
ATOM 1219 O O . PRO A 1 151 ? -12.039 9.763 2.487 1.00 17.59 151 PRO A O 1
ATOM 1223 N N . ASN A 1 152 ? -9.872 10.439 2.724 1.00 17.19 152 ASN A N 1
ATOM 1224 C CA . ASN A 1 152 ? -9.330 10.216 1.348 1.00 20.32 152 ASN A CA 1
ATOM 1225 C C . ASN A 1 152 ? -9.729 11.345 0.399 1.00 17.40 152 ASN A C 1
ATOM 1226 O O . ASN A 1 152 ? -9.169 11.424 -0.666 1.00 17.19 152 ASN A O 1
ATOM 1231 N N . PHE A 1 153 ? -10.714 12.196 0.726 1.00 15.89 153 PHE A N 1
ATOM 1232 C CA . PHE A 1 153 ? -11.133 13.260 -0.199 1.00 15.86 153 PHE A CA 1
ATOM 1233 C C . PHE A 1 153 ? -9.949 14.155 -0.551 1.00 15.24 153 PHE A C 1
ATOM 1234 O O . PHE A 1 153 ? -9.816 14.534 -1.733 1.00 16.06 153 PHE A O 1
ATOM 1242 N N . LEU A 1 154 ? -9.085 14.449 0.431 1.00 16.93 154 LEU A N 1
ATOM 1243 C CA . LEU A 1 154 ? -7.925 15.354 0.217 1.00 18.39 154 LEU A CA 1
ATOM 1244 C C . LEU A 1 154 ? -6.627 14.581 -0.106 1.00 18.93 154 LEU A C 1
ATOM 1245 O O . LEU A 1 154 ? -5.560 15.221 -0.145 1.00 20.73 154 LEU A O 1
ATOM 1250 N N . ASP A 1 155 ? -6.666 13.279 -0.346 1.00 20.79 155 ASP A N 1
ATOM 1251 C CA . ASP A 1 155 ? -5.432 12.528 -0.747 1.00 19.72 155 ASP A CA 1
ATOM 1252 C C . ASP A 1 155 ? -4.768 13.265 -1.913 1.00 22.51 155 ASP A C 1
ATOM 1253 O O . ASP A 1 155 ? -5.475 13.618 -2.849 1.00 20.64 155 ASP A O 1
ATOM 1258 N N . ASP A 1 156 ? -3.428 13.366 -1.922 1.00 21.39 156 ASP A N 1
ATOM 1259 C CA . ASP A 1 156 ? -2.671 14.033 -3.006 1.00 28.64 156 ASP A CA 1
ATOM 1260 C C . ASP A 1 156 ? -3.155 13.520 -4.376 1.00 23.99 156 ASP A C 1
ATOM 1261 O O . ASP A 1 156 ? -3.258 14.342 -5.305 1.00 28.20 156 ASP A O 1
ATOM 1266 N N . ASP A 1 157 ? -3.333 12.214 -4.541 1.00 23.57 157 ASP A N 1
ATOM 1267 C CA . ASP A 1 157 ? -3.534 11.607 -5.888 1.00 26.03 157 ASP A CA 1
ATOM 1268 C C . ASP A 1 157 ? -5.029 11.484 -6.229 1.00 24.54 157 ASP A C 1
ATOM 1269 O O . ASP A 1 157 ? -5.354 11.129 -7.356 1.00 24.91 157 ASP A O 1
ATOM 1274 N N . MET A 1 158 ? -5.916 11.853 -5.315 1.00 22.98 158 MET A N 1
ATOM 1275 C CA . MET A 1 158 ? -7.377 11.735 -5.559 1.00 21.49 158 MET A CA 1
ATOM 1276 C C . MET A 1 158 ? -7.846 12.856 -6.492 1.00 22.72 158 MET A C 1
ATOM 1277 O O . MET A 1 158 ? -7.650 14.048 -6.185 1.00 25.02 158 MET A O 1
ATOM 1282 N N . GLU A 1 159 ? -8.322 12.492 -7.686 1.00 19.44 159 GLU A N 1
ATOM 1283 C CA A GLU A 1 159 ? -8.894 13.444 -8.661 0.50 18.59 159 GLU A CA 1
ATOM 1284 C CA B GLU A 1 159 ? -8.899 13.415 -8.686 0.50 18.41 159 GLU A CA 1
ATOM 1285 C C . GLU A 1 159 ? -10.403 13.492 -8.418 1.00 17.63 159 GLU A C 1
ATOM 1286 O O . GLU A 1 159 ? -11.056 12.404 -8.339 1.00 18.62 159 GLU A O 1
ATOM 1297 N N . ILE A 1 160 ? -10.876 14.704 -8.234 1.00 17.45 160 ILE A N 1
ATOM 1298 C CA . ILE A 1 160 ? -12.299 14.963 -7.922 1.00 18.31 160 ILE A CA 1
ATOM 1299 C C . ILE A 1 160 ? -12.953 15.635 -9.117 1.00 15.74 160 ILE A C 1
ATOM 1300 O O . ILE A 1 160 ? -12.445 16.634 -9.633 1.00 16.91 160 ILE A O 1
ATOM 1305 N N . LEU A 1 161 ? -14.112 15.114 -9.495 1.00 16.80 161 LEU A N 1
ATOM 1306 C CA . LEU A 1 161 ? -14.936 15.706 -10.551 1.00 16.38 161 LEU A CA 1
ATOM 1307 C C . LEU A 1 161 ? -16.372 15.699 -10.022 1.00 16.05 161 LEU A C 1
ATOM 1308 O O . LEU A 1 161 ? -16.720 14.770 -9.301 1.00 17.81 161 LEU A O 1
ATOM 1313 N N . GLY A 1 162 ? -17.190 16.650 -10.436 1.00 16.93 162 GLY A N 1
ATOM 1314 C CA . GLY A 1 162 ? -18.523 16.655 -9.821 1.00 17.52 162 GLY A CA 1
ATOM 1315 C C . GLY A 1 162 ? -19.584 17.406 -10.563 1.00 17.85 162 GLY A C 1
ATOM 1316 O O . GLY A 1 162 ? -19.400 17.905 -11.704 1.00 19.88 162 GLY A O 1
ATOM 1317 N N . LYS A 1 163 ? -20.689 17.554 -9.856 1.00 16.94 163 LYS A N 1
ATOM 1318 C CA . LYS A 1 163 ? -21.875 18.284 -10.304 1.00 16.35 163 LYS A CA 1
ATOM 1319 C C . LYS A 1 163 ? -22.555 18.897 -9.071 1.00 14.84 163 LYS A C 1
ATOM 1320 O O . LYS A 1 163 ? -22.517 18.261 -8.013 1.00 15.46 163 LYS A O 1
ATOM 1326 N N . ASN A 1 164 ? -23.160 20.051 -9.228 1.00 14.22 164 ASN A N 1
ATOM 1327 C CA . ASN A 1 164 ? -23.840 20.775 -8.122 1.00 13.74 164 ASN A CA 1
ATOM 1328 C C . ASN A 1 164 ? -25.209 21.190 -8.649 1.00 15.61 164 ASN A C 1
ATOM 1329 O O . ASN A 1 164 ? -25.328 21.548 -9.877 1.00 17.94 164 ASN A O 1
ATOM 1334 N N . GLN A 1 165 ? -26.221 21.100 -7.817 1.00 16.65 165 GLN A N 1
ATOM 1335 C CA . GLN A 1 165 ? -27.529 21.707 -8.163 1.00 16.43 165 GLN A CA 1
ATOM 1336 C C . GLN A 1 165 ? -28.284 22.045 -6.887 1.00 15.11 165 GLN A C 1
ATOM 1337 O O . GLN A 1 165 ? -27.891 21.629 -5.795 1.00 14.63 165 GLN A O 1
ATOM 1343 N N . ILE A 1 166 ? -29.296 22.846 -7.054 1.00 14.23 166 ILE A N 1
ATOM 1344 C CA . ILE A 1 166 ? -30.133 23.335 -5.921 1.00 13.94 166 ILE A CA 1
ATOM 1345 C C . ILE A 1 166 ? -31.372 22.453 -5.891 1.00 14.50 166 ILE A C 1
ATOM 1346 O O . ILE A 1 166 ? -32.051 22.321 -6.946 1.00 13.19 166 ILE A O 1
ATOM 1351 N N . ILE A 1 167 ? -31.663 21.904 -4.728 1.00 12.60 167 ILE A N 1
ATOM 1352 C CA . ILE A 1 167 ? -32.761 20.936 -4.520 1.00 13.13 167 ILE A CA 1
ATOM 1353 C C . ILE A 1 167 ? -33.690 21.495 -3.454 1.00 14.04 167 ILE A C 1
ATOM 1354 O O . ILE A 1 167 ? -33.209 21.907 -2.402 1.00 12.34 167 ILE A O 1
ATOM 1359 N N . LYS A 1 168 ? -35.000 21.423 -3.698 1.00 13.09 168 LYS A N 1
ATOM 1360 C CA . LYS A 1 168 ? -35.977 21.967 -2.736 1.00 14.87 168 LYS A CA 1
ATOM 1361 C C . LYS A 1 168 ? -36.369 20.917 -1.689 1.00 13.95 168 LYS A C 1
ATOM 1362 O O . LYS A 1 168 ? -37.515 20.399 -1.674 1.00 15.46 168 LYS A O 1
ATOM 1368 N N . SER A 1 169 ? -35.435 20.552 -0.810 1.00 12.18 169 SER A N 1
ATOM 1369 C CA . SER A 1 169 ? -35.773 19.872 0.444 1.00 11.55 169 SER A CA 1
ATOM 1370 C C . SER A 1 169 ? -34.815 20.401 1.491 1.00 11.00 169 SER A C 1
ATOM 1371 O O . SER A 1 169 ? -33.703 20.886 1.157 1.00 12.07 169 SER A O 1
ATOM 1374 N N . ASN A 1 170 ? -35.233 20.307 2.731 1.00 10.64 170 ASN A N 1
ATOM 1375 C CA . ASN A 1 170 ? -34.290 20.571 3.838 1.00 11.21 170 ASN A CA 1
ATOM 1376 C C . ASN A 1 170 ? -33.094 19.632 3.693 1.00 10.34 170 ASN A C 1
ATOM 1377 O O . ASN A 1 170 ? -33.240 18.455 3.319 1.00 10.09 170 ASN A O 1
ATOM 1382 N N . TRP A 1 171 ? -31.921 20.100 4.103 1.00 9.45 171 TRP A N 1
ATOM 1383 C CA . TRP A 1 171 ? -30.664 19.355 4.011 1.00 9.58 171 TRP A CA 1
ATOM 1384 C C . TRP A 1 171 ? -30.747 18.026 4.757 1.00 9.68 171 TRP A C 1
ATOM 1385 O O . TRP A 1 171 ? -30.072 17.096 4.331 1.00 11.39 171 TRP A O 1
ATOM 1396 N N . ARG A 1 172 ? -31.420 17.952 5.894 1.00 10.15 172 ARG A N 1
ATOM 1397 C CA . ARG A 1 172 ? -31.413 16.700 6.690 1.00 10.84 172 ARG A CA 1
ATOM 1398 C C . ARG A 1 172 ? -32.166 15.582 5.972 1.00 11.40 172 ARG A C 1
ATOM 1399 O O . ARG A 1 172 ? -31.794 14.401 6.114 1.00 11.80 172 ARG A O 1
ATOM 1407 N N . LEU A 1 173 ? -33.193 15.945 5.226 1.00 12.87 173 LEU A N 1
ATOM 1408 C CA . LEU A 1 173 ? -33.930 14.893 4.462 1.00 13.04 173 LEU A CA 1
ATOM 1409 C C . LEU A 1 173 ? -32.987 14.304 3.405 1.00 12.09 173 LEU A C 1
ATOM 1410 O O . LEU A 1 173 ? -32.995 13.109 3.187 1.00 12.56 173 LEU A O 1
ATOM 1415 N N . ALA A 1 174 ? -32.086 15.119 2.847 1.00 11.39 174 ALA A N 1
ATOM 1416 C CA . ALA A 1 174 ? -31.077 14.698 1.869 1.00 11.75 174 ALA A CA 1
ATOM 1417 C C . ALA A 1 174 ? -30.022 13.793 2.533 1.00 12.05 174 ALA A C 1
ATOM 1418 O O . ALA A 1 174 ? -29.690 12.716 2.027 1.00 14.19 174 ALA A O 1
ATOM 1420 N N . VAL A 1 175 ? -29.498 14.216 3.704 1.00 12.70 175 VAL A N 1
ATOM 1421 C CA . VAL A 1 175 ? -28.487 13.415 4.429 1.00 13.51 175 VAL A CA 1
ATOM 1422 C C . VAL A 1 175 ? -29.068 12.044 4.730 1.00 13.31 175 VAL A C 1
ATOM 1423 O O . VAL A 1 175 ? -28.389 11.010 4.512 1.00 15.12 175 VAL A O 1
ATOM 1427 N N . GLU A 1 176 ? -30.298 12.013 5.238 1.00 12.93 176 GLU A N 1
ATOM 1428 C CA . GLU A 1 176 ? -30.885 10.743 5.724 1.00 14.86 176 GLU A CA 1
ATOM 1429 C C . GLU A 1 176 ? -31.148 9.844 4.534 1.00 16.34 176 GLU A C 1
ATOM 1430 O O . GLU A 1 176 ? -30.801 8.658 4.646 1.00 17.47 176 GLU A O 1
ATOM 1436 N N . ASN A 1 177 ? -31.629 10.408 3.437 1.00 15.39 177 ASN A N 1
ATOM 1437 C CA . ASN A 1 177 ? -31.833 9.655 2.175 1.00 17.46 177 ASN A CA 1
ATOM 1438 C C . ASN A 1 177 ? -30.491 9.063 1.722 1.00 18.59 177 ASN A C 1
ATOM 1439 O O . ASN A 1 177 ? -30.478 7.915 1.253 1.00 22.27 177 ASN A O 1
ATOM 1444 N N . GLY A 1 178 ? -29.414 9.827 1.822 1.00 15.76 178 GLY A N 1
ATOM 1445 C CA . GLY A 1 178 ? -28.101 9.329 1.406 1.00 16.32 178 GLY A CA 1
ATOM 1446 C C . GLY A 1 178 ? -27.639 8.145 2.250 1.00 15.96 178 GLY A C 1
ATOM 1447 O O . GLY A 1 178 ? -27.042 7.166 1.697 1.00 16.21 178 GLY A O 1
ATOM 1448 N N . PHE A 1 179 ? -27.770 8.254 3.568 1.00 15.53 179 PHE A N 1
ATOM 1449 C CA . PHE A 1 179 ? -27.170 7.302 4.521 1.00 16.51 179 PHE A CA 1
ATOM 1450 C C . PHE A 1 179 ? -28.136 6.156 4.855 1.00 18.56 179 PHE A C 1
ATOM 1451 O O . PHE A 1 179 ? -27.779 5.248 5.570 1.00 21.89 179 PHE A O 1
ATOM 1459 N N . ASP A 1 180 ? -29.309 6.150 4.255 1.00 17.52 180 ASP A N 1
ATOM 1460 C CA . ASP A 1 180 ? -30.369 5.185 4.634 1.00 17.42 180 ASP A CA 1
ATOM 1461 C C . ASP A 1 180 ? -30.096 3.819 3.990 1.00 17.02 180 ASP A C 1
ATOM 1462 O O . ASP A 1 180 ? -30.044 3.724 2.757 1.00 18.72 180 ASP A O 1
ATOM 1467 N N . PRO A 1 181 ? -29.806 2.747 4.753 1.00 18.16 181 PRO A N 1
ATOM 1468 C CA . PRO A 1 181 ? -29.419 1.503 4.103 1.00 19.40 181 PRO A CA 1
ATOM 1469 C C . PRO A 1 181 ? -30.532 0.872 3.242 1.00 19.83 181 PRO A C 1
ATOM 1470 O O . PRO A 1 181 ? -30.257 0.215 2.238 1.00 21.57 181 PRO A O 1
ATOM 1474 N N . SER A 1 182 ? -31.793 1.046 3.626 1.00 18.19 182 SER A N 1
ATOM 1475 C CA . SER A 1 182 ? -32.921 0.366 2.912 1.00 18.56 182 SER A CA 1
ATOM 1476 C C . SER A 1 182 ? -33.483 1.175 1.734 1.00 19.10 182 SER A C 1
ATOM 1477 O O . SER A 1 182 ? -34.250 0.609 0.914 1.00 18.40 182 SER A O 1
ATOM 1480 N N . HIS A 1 183 ? -33.089 2.441 1.551 1.00 16.82 183 HIS A N 1
ATOM 1481 C CA . HIS A 1 183 ? -33.636 3.309 0.498 1.00 18.27 183 HIS A CA 1
ATOM 1482 C C . HIS A 1 183 ? -33.218 2.778 -0.862 1.00 16.41 183 HIS A C 1
ATOM 1483 O O . HIS A 1 183 ? -33.784 3.221 -1.848 1.00 17.82 183 HIS A O 1
ATOM 1490 N N . ILE A 1 184 ? -32.192 1.910 -0.952 1.00 17.38 184 ILE A N 1
ATOM 1491 C CA . ILE A 1 184 ? -31.663 1.436 -2.255 1.00 17.74 184 ILE A CA 1
ATOM 1492 C C . ILE A 1 184 ? -32.728 0.675 -3.064 1.00 16.85 184 ILE A C 1
ATOM 1493 O O . ILE A 1 184 ? -32.548 0.588 -4.269 1.00 16.94 184 ILE A O 1
ATOM 1498 N N . TYR A 1 185 ? -33.829 0.333 -2.432 1.00 17.87 185 TYR A N 1
ATOM 1499 C CA . TYR A 1 185 ? -35.062 -0.138 -3.125 1.00 19.74 185 TYR A CA 1
ATOM 1500 C C . TYR A 1 185 ? -35.435 0.810 -4.266 1.00 19.24 185 TYR A C 1
ATOM 1501 O O . TYR A 1 185 ? -35.820 0.357 -5.358 1.00 21.09 185 TYR A O 1
ATOM 1510 N N . ILE A 1 186 ? -35.306 2.138 -4.075 1.00 16.94 186 ILE A N 1
ATOM 1511 C CA . ILE A 1 186 ? -35.695 3.103 -5.132 1.00 17.77 186 ILE A CA 1
ATOM 1512 C C . ILE A 1 186 ? -34.793 3.016 -6.360 1.00 16.92 186 ILE A C 1
ATOM 1513 O O . ILE A 1 186 ? -35.170 3.584 -7.375 1.00 17.56 186 ILE A O 1
ATOM 1518 N N . HIS A 1 187 ? -33.594 2.425 -6.242 1.00 18.45 187 HIS A N 1
ATOM 1519 C CA . HIS A 1 187 ? -32.576 2.408 -7.310 1.00 17.56 187 HIS A CA 1
ATOM 1520 C C . HIS A 1 187 ? -32.648 1.099 -8.133 1.00 18.46 187 HIS A C 1
ATOM 1521 O O . HIS A 1 187 ? -31.854 0.964 -9.048 1.00 19.37 187 HIS A O 1
ATOM 1528 N N . LYS A 1 188 ? -33.627 0.251 -7.836 1.00 20.60 188 LYS A N 1
ATOM 1529 C CA . LYS A 1 188 ? -33.705 -1.133 -8.402 1.00 23.48 188 LYS A CA 1
ATOM 1530 C C . LYS A 1 188 ? -33.859 -1.078 -9.928 1.00 22.83 188 LYS A C 1
ATOM 1531 O O . LYS A 1 188 ? -33.370 -1.998 -10.583 1.00 24.37 188 LYS A O 1
ATOM 1537 N N . ASP A 1 189 ? -34.400 -0.026 -10.505 1.00 23.07 189 ASP A N 1
ATOM 1538 C CA . ASP A 1 189 ? -34.590 0.089 -11.977 1.00 23.67 189 ASP A CA 1
ATOM 1539 C C . ASP A 1 189 ? -33.597 1.056 -12.603 1.00 24.46 189 ASP A C 1
ATOM 1540 O O . ASP A 1 189 ? -33.779 1.418 -13.790 1.00 25.19 189 ASP A O 1
ATOM 1545 N N . SER A 1 190 ? -32.535 1.476 -11.894 1.00 22.72 190 SER A N 1
ATOM 1546 C CA . SER A 1 190 ? -31.583 2.458 -12.451 1.00 23.40 190 SER A CA 1
ATOM 1547 C C . SER A 1 190 ? -30.843 1.887 -13.665 1.00 22.77 190 SER A C 1
ATOM 1548 O O . SER A 1 190 ? -30.438 0.758 -13.576 1.00 26.50 190 SER A O 1
ATOM 1551 N N . ILE A 1 191 ? -30.623 2.716 -14.678 1.00 27.52 191 ILE A N 1
ATOM 1552 C CA . ILE A 1 191 ? -29.791 2.418 -15.879 1.00 29.66 191 ILE A CA 1
ATOM 1553 C C . ILE A 1 191 ? -28.396 2.013 -15.397 1.00 31.04 191 ILE A C 1
ATOM 1554 O O . ILE A 1 191 ? -27.818 1.093 -16.008 1.00 30.98 191 ILE A O 1
ATOM 1559 N N . LEU A 1 192 ? -27.881 2.643 -14.315 1.00 25.39 192 LEU A N 1
ATOM 1560 C CA . LEU A 1 192 ? -26.491 2.370 -13.841 1.00 26.15 192 LEU A CA 1
ATOM 1561 C C . LEU A 1 192 ? -26.411 0.898 -13.419 1.00 24.69 192 LEU A C 1
ATOM 1562 O O . LEU A 1 192 ? -25.448 0.213 -13.767 1.00 28.71 192 LEU A O 1
ATOM 1567 N N . VAL A 1 193 ? -27.401 0.426 -12.668 1.00 28.44 193 VAL A N 1
ATOM 1568 C CA . VAL A 1 193 ? -27.429 -0.941 -12.092 1.00 27.65 193 VAL A CA 1
ATOM 1569 C C . VAL A 1 193 ? -27.422 -1.939 -13.280 1.00 31.88 193 VAL A C 1
ATOM 1570 O O . VAL A 1 193 ? -26.672 -2.937 -13.222 1.00 28.91 193 VAL A O 1
ATOM 1574 N N . LYS A 1 194 ? -28.142 -1.633 -14.360 1.00 33.31 194 LYS A N 1
ATOM 1575 C CA . LYS A 1 194 ? -28.218 -2.538 -15.548 1.00 39.78 194 LYS A CA 1
ATOM 1576 C C . LYS A 1 194 ? -26.927 -2.429 -16.370 1.00 34.42 194 LYS A C 1
ATOM 1577 O O . LYS A 1 194 ? -26.271 -3.440 -16.559 1.00 40.63 194 LYS A O 1
ATOM 1583 N N . ASP A 1 195 ? -26.599 -1.239 -16.865 1.00 32.08 195 ASP A N 1
ATOM 1584 C CA . ASP A 1 195 ? -25.491 -1.020 -17.823 1.00 33.60 195 ASP A CA 1
ATOM 1585 C C . ASP A 1 195 ? -24.120 -1.137 -17.157 1.00 38.69 195 ASP A C 1
ATOM 1586 O O . ASP A 1 195 ? -23.148 -1.290 -17.933 1.00 42.79 195 ASP A O 1
ATOM 1591 N N . ASN A 1 196 ? -24.002 -0.983 -15.826 1.00 34.52 196 ASN A N 1
ATOM 1592 C CA . ASN A 1 196 ? -22.690 -1.181 -15.140 1.00 33.08 196 ASN A CA 1
ATOM 1593 C C . ASN A 1 196 ? -22.720 -2.464 -14.318 1.00 30.34 196 ASN A C 1
ATOM 1594 O O . ASN A 1 196 ? -21.756 -2.717 -13.607 1.00 31.56 196 ASN A O 1
ATOM 1599 N N . ASP A 1 197 ? -23.777 -3.270 -14.420 1.00 36.03 197 ASP A N 1
ATOM 1600 C CA . ASP A 1 197 ? -23.714 -4.675 -13.967 1.00 36.66 197 ASP A CA 1
ATOM 1601 C C . ASP A 1 197 ? -23.558 -4.764 -12.447 1.00 38.61 197 ASP A C 1
ATOM 1602 O O . ASP A 1 197 ? -22.900 -5.714 -11.980 1.00 36.41 197 ASP A O 1
ATOM 1607 N N . LEU A 1 198 ? -24.172 -3.856 -11.678 1.00 30.76 198 LEU A N 1
ATOM 1608 C CA . LEU A 1 198 ? -23.953 -3.821 -10.208 1.00 30.15 198 LEU A CA 1
ATOM 1609 C C . LEU A 1 198 ? -24.740 -4.929 -9.511 1.00 27.89 198 LEU A C 1
ATOM 1610 O O . LEU A 1 198 ? -25.908 -5.144 -9.843 1.00 31.67 198 LEU A O 1
ATOM 1615 N N . ALA A 1 199 ? -24.142 -5.562 -8.519 1.00 32.16 199 ALA A N 1
ATOM 1616 C CA . ALA A 1 199 ? -24.886 -6.259 -7.454 1.00 31.31 199 ALA A CA 1
ATOM 1617 C C . ALA A 1 199 ? -25.620 -5.173 -6.667 1.00 33.90 199 ALA A C 1
ATOM 1618 O O . ALA A 1 199 ? -24.965 -4.304 -6.063 1.00 37.29 199 ALA A O 1
ATOM 1620 N N . LEU A 1 200 ? -26.938 -5.137 -6.727 1.00 32.38 200 LEU A N 1
ATOM 1621 C CA . LEU A 1 200 ? -27.680 -4.201 -5.845 1.00 28.54 200 LEU A CA 1
ATOM 1622 C C . LEU A 1 200 ? -28.834 -4.983 -5.259 1.00 25.92 200 LEU A C 1
ATOM 1623 O O . LEU A 1 200 ? -29.769 -5.317 -5.986 1.00 28.30 200 LEU A O 1
ATOM 1628 N N . PRO A 1 201 ? -28.801 -5.298 -3.954 1.00 23.99 201 PRO A N 1
ATOM 1629 C CA . PRO A 1 201 ? -29.950 -5.919 -3.306 1.00 26.63 201 PRO A CA 1
ATOM 1630 C C . PRO A 1 201 ? -31.082 -4.897 -3.116 1.00 26.56 201 PRO A C 1
ATOM 1631 O O . PRO A 1 201 ? -30.833 -3.716 -3.306 1.00 25.71 201 PRO A O 1
ATOM 1635 N N . LEU A 1 202 ? -32.289 -5.391 -2.850 1.00 25.14 202 LEU A N 1
ATOM 1636 C CA . LEU A 1 202 ? -33.466 -4.565 -2.491 1.00 26.66 202 LEU A CA 1
ATOM 1637 C C . LEU A 1 202 ? -33.234 -3.943 -1.121 1.00 27.18 202 LEU A C 1
ATOM 1638 O O . LEU A 1 202 ? -33.793 -2.845 -0.877 1.00 24.47 202 LEU A O 1
ATOM 1643 N N . GLY A 1 203 ? -32.508 -4.649 -0.257 1.00 24.89 203 GLY A N 1
ATOM 1644 C CA . GLY A 1 203 ? -32.239 -4.273 1.138 1.00 25.88 203 GLY A CA 1
ATOM 1645 C C . GLY A 1 203 ? -31.434 -5.346 1.847 1.00 26.41 203 GLY A C 1
ATOM 1646 O O . GLY A 1 203 ? -30.807 -6.143 1.139 1.00 25.81 203 GLY A O 1
ATOM 1647 N N . PHE A 1 204 ? -31.526 -5.390 3.177 1.00 28.94 204 PHE A N 1
ATOM 1648 C CA . PHE A 1 204 ? -30.725 -6.257 4.073 1.00 31.75 204 PHE A CA 1
ATOM 1649 C C . PHE A 1 204 ? -31.589 -6.698 5.238 1.00 32.31 204 PHE A C 1
ATOM 1650 O O . PHE A 1 204 ? -32.225 -5.853 5.865 1.00 35.56 204 PHE A O 1
ATOM 1658 N N . ALA A 1 205 ? -31.574 -7.994 5.553 1.00 29.97 205 ALA A N 1
ATOM 1659 C CA . ALA A 1 205 ? -32.047 -8.474 6.872 1.00 29.52 205 ALA A CA 1
ATOM 1660 C C . ALA A 1 205 ? -30.872 -8.292 7.826 1.00 31.03 205 ALA A C 1
ATOM 1661 O O . ALA A 1 205 ? -29.818 -8.888 7.595 1.00 30.11 205 ALA A O 1
ATOM 1663 N N . PRO A 1 206 ? -30.985 -7.420 8.851 1.00 30.37 206 PRO A N 1
ATOM 1664 C CA . PRO A 1 206 ? -29.872 -7.122 9.752 1.00 32.29 206 PRO A CA 1
ATOM 1665 C C . PRO A 1 206 ? -29.447 -8.323 10.605 1.00 36.04 206 PRO A C 1
ATOM 1666 O O . PRO A 1 206 ? -30.329 -9.021 11.069 1.00 41.48 206 PRO A O 1
ATOM 1670 N N . GLY A 1 207 ? -28.142 -8.527 10.806 1.00 39.12 207 GLY A N 1
ATOM 1671 C CA . GLY A 1 207 ? -27.622 -9.546 11.752 1.00 40.64 207 GLY A CA 1
ATOM 1672 C C . GLY A 1 207 ? -26.773 -8.918 12.853 1.00 46.31 207 GLY A C 1
ATOM 1673 O O . GLY A 1 207 ? -26.266 -7.794 12.630 1.00 42.51 207 GLY A O 1
ATOM 1674 N N . GLY A 1 208 ? -26.621 -9.609 13.995 1.00 46.93 208 GLY A N 1
ATOM 1675 C CA . GLY A 1 208 ? -25.804 -9.170 15.148 1.00 43.76 208 GLY A CA 1
ATOM 1676 C C . GLY A 1 208 ? -26.618 -8.326 16.114 1.00 45.33 208 GLY A C 1
ATOM 1677 O O . GLY A 1 208 ? -27.850 -8.302 15.975 1.00 51.12 208 GLY A O 1
ATOM 1678 N N . ASP A 1 209 ? -25.966 -7.626 17.044 1.00 38.54 209 ASP A N 1
ATOM 1679 C CA . ASP A 1 209 ? -26.675 -6.748 18.015 1.00 47.57 209 ASP A CA 1
ATOM 1680 C C . ASP A 1 209 ? -26.753 -5.335 17.427 1.00 43.67 209 ASP A C 1
ATOM 1681 O O . ASP A 1 209 ? -26.058 -5.059 16.412 1.00 40.70 209 ASP A O 1
ATOM 1686 N N . ARG A 1 210 ? -27.594 -4.507 18.045 1.00 45.87 210 ARG A N 1
ATOM 1687 C CA . ARG A 1 210 ? -27.839 -3.098 17.655 1.00 44.03 210 ARG A CA 1
ATOM 1688 C C . ARG A 1 210 ? -26.491 -2.379 17.548 1.00 43.14 210 ARG A C 1
ATOM 1689 O O . ARG A 1 210 ? -26.269 -1.691 16.533 1.00 37.00 210 ARG A O 1
ATOM 1697 N N . LYS A 1 211 ? -25.608 -2.562 18.539 1.00 39.00 211 LYS A N 1
ATOM 1698 C CA . LYS A 1 211 ? -24.361 -1.764 18.677 1.00 40.35 211 LYS A CA 1
ATOM 1699 C C . LYS A 1 211 ? -23.391 -2.097 17.529 1.00 41.17 211 LYS A C 1
ATOM 1700 O O . LYS A 1 211 ? -22.530 -1.230 17.260 1.00 37.24 211 LYS A O 1
ATOM 1706 N N . GLN A 1 212 ? -23.544 -3.255 16.858 1.00 35.51 212 GLN A N 1
ATOM 1707 C CA . GLN A 1 212 ? -22.687 -3.694 15.719 1.00 35.87 212 GLN A CA 1
ATOM 1708 C C . GLN A 1 212 ? -23.195 -3.206 14.354 1.00 30.11 212 GLN A C 1
ATOM 1709 O O . GLN A 1 212 ? -22.509 -3.476 13.350 1.00 27.15 212 GLN A O 1
ATOM 1715 N N . GLN A 1 213 ? -24.342 -2.542 14.279 1.00 26.38 213 GLN A N 1
ATOM 1716 C CA . GLN A 1 213 ? -24.899 -2.125 12.962 1.00 26.07 213 GLN A CA 1
ATOM 1717 C C . GLN A 1 213 ? -24.185 -0.867 12.465 1.00 24.90 213 GLN A C 1
ATOM 1718 O O . GLN A 1 213 ? -24.333 -0.532 11.266 1.00 22.27 213 GLN A O 1
ATOM 1724 N N . THR A 1 214 ? -23.512 -0.144 13.359 1.00 23.89 214 THR A N 1
ATOM 1725 C CA . THR A 1 214 ? -22.769 1.098 13.001 1.00 23.05 214 THR A CA 1
ATOM 1726 C C . THR A 1 214 ? -21.418 1.157 13.709 1.00 26.44 214 THR A C 1
ATOM 1727 O O . THR A 1 214 ? -21.237 0.480 14.734 1.00 22.74 214 THR A O 1
ATOM 1731 N N . ARG A 1 215 ? -20.510 1.991 13.212 1.00 24.32 215 ARG A N 1
ATOM 1732 C CA . ARG A 1 215 ? -19.267 2.345 13.925 1.00 24.15 215 ARG A CA 1
ATOM 1733 C C . ARG A 1 215 ? -19.202 3.864 13.909 1.00 23.46 215 ARG A C 1
ATOM 1734 O O . ARG A 1 215 ? -19.105 4.435 12.812 1.00 22.19 215 ARG A O 1
ATOM 1742 N N . VAL A 1 216 ? -19.264 4.457 15.096 1.00 23.06 216 VAL A N 1
ATOM 1743 C CA . VAL A 1 216 ? -19.069 5.912 15.286 1.00 24.02 216 VAL A CA 1
ATOM 1744 C C . VAL A 1 216 ? -17.573 6.206 15.238 1.00 28.28 216 VAL A C 1
ATOM 1745 O O . VAL A 1 216 ? -16.788 5.472 15.883 1.00 28.03 216 VAL A O 1
ATOM 1749 N N . VAL A 1 217 ? -17.173 7.224 14.479 1.00 24.76 217 VAL A N 1
ATOM 1750 C CA . VAL A 1 217 ? -15.774 7.739 14.469 1.00 27.30 217 VAL A CA 1
ATOM 1751 C C . VAL A 1 217 ? -15.799 9.097 15.174 1.00 33.55 217 VAL A C 1
ATOM 1752 O O . VAL A 1 217 ? -16.367 10.049 14.595 1.00 25.45 217 VAL A O 1
ATOM 1756 N N . ASP A 1 218 ? -15.328 9.165 16.431 1.00 32.30 218 ASP A N 1
ATOM 1757 C CA . ASP A 1 218 ? -15.337 10.411 17.247 1.00 38.97 218 ASP A CA 1
ATOM 1758 C C . ASP A 1 218 ? -13.958 10.617 17.865 1.00 43.71 218 ASP A C 1
ATOM 1759 O O . ASP A 1 218 ? -13.851 11.466 18.772 1.00 54.92 218 ASP A O 1
ATOM 1764 N N . ASP A 1 219 ? -12.981 9.899 17.320 1.00 43.38 219 ASP A N 1
ATOM 1765 C CA . ASP A 1 219 ? -11.581 9.739 17.775 1.00 50.37 219 ASP A CA 1
ATOM 1766 C C . ASP A 1 219 ? -10.689 9.782 16.528 1.00 53.33 219 ASP A C 1
ATOM 1767 O O . ASP A 1 219 ? -9.565 9.225 16.576 1.00 57.15 219 ASP A O 1
ATOM 1772 N N . ASP A 1 220 ? -11.166 10.405 15.443 1.00 47.04 220 ASP A N 1
ATOM 1773 C CA . ASP A 1 220 ? -10.313 10.695 14.263 1.00 43.97 220 ASP A CA 1
ATOM 1774 C C . ASP A 1 220 ? -9.410 11.867 14.649 1.00 42.17 220 ASP A C 1
ATOM 1775 O O . ASP A 1 220 ? -9.914 12.807 15.319 1.00 50.56 220 ASP A O 1
ATOM 1780 N N . VAL A 1 221 ? -8.132 11.795 14.270 1.00 44.78 221 VAL A N 1
ATOM 1781 C CA . VAL A 1 221 ? -7.024 12.619 14.858 1.00 47.66 221 VAL A CA 1
ATOM 1782 C C . VAL A 1 221 ? -6.968 14.020 14.226 1.00 47.13 221 VAL A C 1
ATOM 1783 O O . VAL A 1 221 ? -6.194 14.862 14.713 1.00 46.68 221 VAL A O 1
ATOM 1787 N N . VAL A 1 222 ? -7.762 14.286 13.184 1.00 38.42 222 VAL A N 1
ATOM 1788 C CA . VAL A 1 222 ? -7.936 15.665 12.650 1.00 33.91 222 VAL A CA 1
ATOM 1789 C C . VAL A 1 222 ? -9.314 16.179 13.090 1.00 28.89 222 VAL A C 1
ATOM 1790 O O . VAL A 1 222 ? -9.647 17.290 12.689 1.00 29.75 222 VAL A O 1
ATOM 1794 N N . GLY A 1 223 ? -10.042 15.430 13.935 1.00 23.04 223 GLY A N 1
ATOM 1795 C CA . GLY A 1 223 ? -11.287 15.894 14.563 1.00 23.45 223 GLY A CA 1
ATOM 1796 C C . GLY A 1 223 ? -12.521 15.538 13.732 1.00 17.37 223 GLY A C 1
ATOM 1797 O O . GLY A 1 223 ? -13.637 15.995 14.108 1.00 19.01 223 GLY A O 1
ATOM 1798 N N . ARG A 1 224 ? -12.358 14.728 12.700 1.00 19.84 224 ARG A N 1
ATOM 1799 C CA . ARG A 1 224 ? -13.512 14.296 11.851 1.00 20.02 224 ARG A CA 1
ATOM 1800 C C . ARG A 1 224 ? -14.520 13.538 12.708 1.00 18.84 224 ARG A C 1
ATOM 1801 O O . ARG A 1 224 ? -14.125 12.823 13.673 1.00 18.33 224 ARG A O 1
ATOM 1809 N N . LYS A 1 225 ? -15.808 13.682 12.417 1.00 16.68 225 LYS A N 1
ATOM 1810 C CA . LYS A 1 225 ? -16.851 13.000 13.206 1.00 15.80 225 LYS A CA 1
ATOM 1811 C C . LYS A 1 225 ? -17.781 12.320 12.201 1.00 17.17 225 LYS A C 1
ATOM 1812 O O . LYS A 1 225 ? -18.328 13.022 11.342 1.00 16.26 225 LYS A O 1
ATOM 1818 N N . GLY A 1 226 ? -17.936 11.002 12.293 1.00 17.21 226 GLY A N 1
ATOM 1819 C CA . GLY A 1 226 ? -18.840 10.328 11.351 1.00 16.87 226 GLY A CA 1
ATOM 1820 C C . GLY A 1 226 ? -19.331 8.987 11.839 1.00 18.17 226 GLY A C 1
ATOM 1821 O O . GLY A 1 226 ? -19.060 8.569 12.980 1.00 18.98 226 GLY A O 1
ATOM 1822 N N . VAL A 1 227 ? -20.101 8.340 10.989 1.00 16.99 227 VAL A N 1
ATOM 1823 C CA . VAL A 1 227 ? -20.730 7.017 11.269 1.00 16.52 227 VAL A CA 1
ATOM 1824 C C . VAL A 1 227 ? -20.554 6.157 10.030 1.00 16.30 227 VAL A C 1
ATOM 1825 O O . VAL A 1 227 ? -20.895 6.605 8.939 1.00 15.11 227 VAL A O 1
ATOM 1829 N N . TYR A 1 228 ? -20.070 4.932 10.202 1.00 17.20 228 TYR A N 1
ATOM 1830 C CA . TYR A 1 228 ? -20.086 3.906 9.139 1.00 17.53 228 TYR A CA 1
ATOM 1831 C C . TYR A 1 228 ? -21.337 3.055 9.327 1.00 16.37 228 TYR A C 1
ATOM 1832 O O . TYR A 1 228 ? -21.680 2.719 10.469 1.00 18.86 228 TYR A O 1
ATOM 1841 N N . ASP A 1 229 ? -21.965 2.744 8.190 1.00 18.44 229 ASP A N 1
ATOM 1842 C CA . ASP A 1 229 ? -23.119 1.817 8.039 1.00 21.47 229 ASP A CA 1
ATOM 1843 C C . ASP A 1 229 ? -22.528 0.413 7.882 1.00 21.07 229 ASP A C 1
ATOM 1844 O O . ASP A 1 229 ? -21.956 0.124 6.838 1.00 21.70 229 ASP A O 1
ATOM 1849 N N . LEU A 1 230 ? -22.677 -0.415 8.901 1.00 21.43 230 LEU A N 1
ATOM 1850 C CA . LEU A 1 230 ? -22.147 -1.796 8.912 1.00 24.46 230 LEU A CA 1
ATOM 1851 C C . LEU A 1 230 ? -23.290 -2.796 8.747 1.00 28.51 230 LEU A C 1
ATOM 1852 O O . LEU A 1 230 ? -23.056 -3.964 9.101 1.00 28.91 230 LEU A O 1
ATOM 1857 N N . ILE A 1 231 ? -24.444 -2.397 8.192 1.00 27.77 231 ILE A N 1
ATOM 1858 C CA . ILE A 1 231 ? -25.581 -3.345 8.007 1.00 28.26 231 ILE A CA 1
ATOM 1859 C C . ILE A 1 231 ? -25.123 -4.505 7.108 1.00 32.03 231 ILE A C 1
ATOM 1860 O O . ILE A 1 231 ? -25.483 -5.623 7.464 1.00 32.16 231 ILE A O 1
ATOM 1865 N N . GLY A 1 232 ? -24.367 -4.258 6.021 1.00 31.10 232 GLY A N 1
ATOM 1866 C CA . GLY A 1 232 ? -23.861 -5.295 5.095 1.00 37.08 232 GLY A CA 1
ATOM 1867 C C . GLY A 1 232 ? -22.824 -6.236 5.716 1.00 40.60 232 GLY A C 1
ATOM 1868 O O . GLY A 1 232 ? -22.506 -7.269 5.094 1.00 38.79 232 GLY A O 1
ATOM 1869 N N . GLU A 1 233 ? -22.280 -5.933 6.896 1.00 42.68 233 GLU A N 1
ATOM 1870 C CA . GLU A 1 233 ? -21.182 -6.730 7.493 1.00 48.32 233 GLU A CA 1
ATOM 1871 C C . GLU A 1 233 ? -21.724 -8.057 8.013 1.00 46.26 233 GLU A C 1
ATOM 1872 O O . GLU A 1 233 ? -21.134 -9.096 7.651 1.00 43.84 233 GLU A O 1
ATOM 1878 N N . HIS A 1 234 ? -22.733 -8.009 8.881 1.00 43.12 234 HIS A N 1
ATOM 1879 C CA . HIS A 1 234 ? -23.371 -9.208 9.483 1.00 47.76 234 HIS A CA 1
ATOM 1880 C C . HIS A 1 234 ? -24.806 -9.383 8.953 1.00 41.50 234 HIS A C 1
ATOM 1881 O O . HIS A 1 234 ? -25.449 -10.363 9.358 1.00 41.60 234 HIS A O 1
ATOM 1888 N N . GLY A 1 235 ? -25.286 -8.504 8.059 1.00 35.10 235 GLY A N 1
ATOM 1889 C CA . GLY A 1 235 ? -26.650 -8.587 7.492 1.00 35.80 235 GLY A CA 1
ATOM 1890 C C . GLY A 1 235 ? -26.738 -9.470 6.248 1.00 32.64 235 GLY A C 1
ATOM 1891 O O . GLY A 1 235 ? -25.740 -9.626 5.521 1.00 35.38 235 GLY A O 1
ATOM 1892 N N . VAL A 1 236 ? -27.922 -10.005 5.960 1.00 33.39 236 VAL A N 1
ATOM 1893 C CA . VAL A 1 236 ? -28.133 -10.846 4.751 1.00 35.75 236 VAL A CA 1
ATOM 1894 C C . VAL A 1 236 ? -28.747 -9.961 3.687 1.00 35.05 236 VAL A C 1
ATOM 1895 O O . VAL A 1 236 ? -29.826 -9.420 3.918 1.00 36.87 236 VAL A O 1
ATOM 1899 N N . PRO A 1 237 ? -28.119 -9.821 2.501 1.00 34.20 237 PRO A N 1
ATOM 1900 C CA . PRO A 1 237 ? -28.711 -9.013 1.444 1.00 35.51 237 PRO A CA 1
ATOM 1901 C C . PRO A 1 237 ? -29.988 -9.702 0.943 1.00 36.55 237 PRO A C 1
ATOM 1902 O O . PRO A 1 237 ? -30.006 -10.943 0.893 1.00 36.58 237 PRO A O 1
ATOM 1906 N N . VAL A 1 238 ? -31.025 -8.903 0.659 1.00 32.73 238 VAL A N 1
ATOM 1907 C CA . VAL A 1 238 ? -32.348 -9.358 0.127 1.00 30.48 238 VAL A CA 1
ATOM 1908 C C . VAL A 1 238 ? -32.322 -9.160 -1.396 1.00 30.96 238 VAL A C 1
ATOM 1909 O O . VAL A 1 238 ? -32.324 -7.994 -1.845 1.00 28.65 238 VAL A O 1
ATOM 1913 N N . PHE A 1 239 ? -32.250 -10.243 -2.187 1.00 28.79 239 PHE A N 1
ATOM 1914 C CA . PHE A 1 239 ? -32.397 -10.161 -3.662 1.00 32.59 239 PHE A CA 1
ATOM 1915 C C . PHE A 1 239 ? -33.785 -10.650 -4.116 1.00 30.93 239 PHE A C 1
ATOM 1916 O O . PHE A 1 239 ? -34.110 -10.382 -5.261 1.00 39.12 239 PHE A O 1
ATOM 1924 N N . GLU A 1 240 ? -34.550 -11.359 -3.287 1.00 34.23 240 GLU A N 1
ATOM 1925 C CA . GLU A 1 240 ? -35.905 -11.824 -3.685 1.00 38.54 240 GLU A CA 1
ATOM 1926 C C . GLU A 1 240 ? -36.943 -11.179 -2.767 1.00 38.09 240 GLU A C 1
ATOM 1927 O O . GLU A 1 240 ? -37.124 -11.647 -1.604 1.00 41.44 240 GLU A O 1
ATOM 1933 N N . GLY A 1 241 ? -37.626 -10.161 -3.297 1.00 33.12 241 GLY A N 1
ATOM 1934 C CA . GLY A 1 241 ? -38.736 -9.502 -2.589 1.00 33.64 241 GLY A CA 1
ATOM 1935 C C . GLY A 1 241 ? -40.007 -10.336 -2.662 1.00 25.51 241 GLY A C 1
ATOM 1936 O O . GLY A 1 241 ? -40.394 -10.675 -3.794 1.00 28.24 241 GLY A O 1
ATOM 1937 N N . THR A 1 242 ? -40.576 -10.637 -1.499 1.00 28.61 242 THR A N 1
ATOM 1938 C CA . THR A 1 242 ? -41.765 -11.511 -1.341 1.00 32.33 242 THR A CA 1
ATOM 1939 C C . THR A 1 242 ? -42.910 -10.736 -0.705 1.00 31.84 242 THR A C 1
ATOM 1940 O O . THR A 1 242 ? -42.667 -9.941 0.215 1.00 28.62 242 THR A O 1
ATOM 1944 N N . ILE A 1 243 ? -44.134 -10.986 -1.187 1.00 26.05 243 ILE A N 1
ATOM 1945 C CA . ILE A 1 243 ? -45.381 -10.635 -0.477 1.00 28.34 243 ILE A CA 1
ATOM 1946 C C . ILE A 1 243 ? -46.152 -11.943 -0.219 1.00 30.08 243 ILE A C 1
ATOM 1947 O O . ILE A 1 243 ? -46.354 -12.675 -1.189 1.00 27.74 243 ILE A O 1
ATOM 1952 N N . GLY A 1 244 ? -46.572 -12.209 1.017 1.00 34.72 244 GLY A N 1
ATOM 1953 C CA . GLY A 1 244 ? -47.255 -13.471 1.369 1.00 34.82 244 GLY A CA 1
ATOM 1954 C C . GLY A 1 244 ? -46.480 -14.668 0.838 1.00 36.56 244 GLY A C 1
ATOM 1955 O O . GLY A 1 244 ? -47.121 -15.628 0.359 1.00 38.46 244 GLY A O 1
ATOM 1956 N N . GLY A 1 245 ? -45.140 -14.609 0.863 1.00 38.74 245 GLY A N 1
ATOM 1957 C CA . GLY A 1 245 ? -44.278 -15.740 0.477 1.00 36.66 245 GLY A CA 1
ATOM 1958 C C . GLY A 1 245 ? -44.008 -15.870 -1.017 1.00 37.71 245 GLY A C 1
ATOM 1959 O O . GLY A 1 245 ? -43.161 -16.689 -1.373 1.00 40.34 245 GLY A O 1
ATOM 1960 N N A GLU A 1 246 ? -44.718 -15.130 -1.871 0.55 36.80 246 GLU A N 1
ATOM 1961 N N B GLU A 1 246 ? -44.660 -15.065 -1.864 0.45 36.27 246 GLU A N 1
ATOM 1962 C CA A GLU A 1 246 ? -44.490 -15.156 -3.339 0.55 37.51 246 GLU A CA 1
ATOM 1963 C CA B GLU A 1 246 ? -44.536 -15.117 -3.349 0.45 36.54 246 GLU A CA 1
ATOM 1964 C C A GLU A 1 246 ? -43.411 -14.123 -3.675 0.55 36.45 246 GLU A C 1
ATOM 1965 C C B GLU A 1 246 ? -43.514 -14.060 -3.795 0.45 36.42 246 GLU A C 1
ATOM 1966 O O A GLU A 1 246 ? -43.416 -13.052 -3.065 0.55 35.16 246 GLU A O 1
ATOM 1967 O O B GLU A 1 246 ? -43.644 -12.900 -3.375 0.45 34.43 246 GLU A O 1
ATOM 1978 N N . VAL A 1 247 ? -42.543 -14.441 -4.627 1.00 35.32 247 VAL A N 1
ATOM 1979 C CA . VAL A 1 247 ? -41.550 -13.488 -5.187 1.00 34.87 247 VAL A CA 1
ATOM 1980 C C . VAL A 1 247 ? -42.266 -12.538 -6.143 1.00 32.12 247 VAL A C 1
ATOM 1981 O O . VAL A 1 247 ? -42.790 -12.993 -7.158 1.00 29.86 247 VAL A O 1
ATOM 1985 N N . VAL A 1 248 ? -42.216 -11.236 -5.852 1.00 32.70 248 VAL A N 1
ATOM 1986 C CA . VAL A 1 248 ? -42.831 -10.163 -6.689 1.00 32.22 248 VAL A CA 1
ATOM 1987 C C . VAL A 1 248 ? -41.734 -9.295 -7.319 1.00 30.52 248 VAL A C 1
ATOM 1988 O O . VAL A 1 248 ? -41.992 -8.628 -8.352 1.00 28.22 248 VAL A O 1
ATOM 1992 N N . ARG A 1 249 ? -40.518 -9.325 -6.766 1.00 33.87 249 ARG A N 1
ATOM 1993 C CA . ARG A 1 249 ? -39.430 -8.455 -7.270 1.00 33.88 249 ARG A CA 1
ATOM 1994 C C . ARG A 1 249 ? -38.082 -9.092 -6.943 1.00 34.21 249 ARG A C 1
ATOM 1995 O O . ARG A 1 249 ? -37.907 -9.672 -5.846 1.00 34.36 249 ARG A O 1
ATOM 2003 N N . GLU A 1 250 ? -37.148 -8.948 -7.865 1.00 37.54 250 GLU A N 1
ATOM 2004 C CA . GLU A 1 250 ? -35.753 -9.407 -7.663 1.00 39.37 250 GLU A CA 1
ATOM 2005 C C . GLU A 1 250 ? -34.834 -8.189 -7.643 1.00 36.79 250 GLU A C 1
ATOM 2006 O O . GLU A 1 250 ? -35.121 -7.220 -8.373 1.00 36.92 250 GLU A O 1
ATOM 2012 N N . GLY A 1 251 ? -33.780 -8.266 -6.826 1.00 39.67 251 GLY A N 1
ATOM 2013 C CA . GLY A 1 251 ? -32.656 -7.318 -6.816 1.00 40.45 251 GLY A CA 1
ATOM 2014 C C . GLY A 1 251 ? -31.838 -7.459 -8.082 1.00 42.04 251 GLY A C 1
ATOM 2015 O O . GLY A 1 251 ? -32.208 -8.290 -8.951 1.00 41.45 251 GLY A O 1
ATOM 2016 N N . ALA A 1 252 ? -30.741 -6.709 -8.173 1.00 44.15 252 ALA A N 1
ATOM 2017 C CA . ALA A 1 252 ? -29.918 -6.595 -9.390 1.00 47.55 252 ALA A CA 1
ATOM 2018 C C . ALA A 1 252 ? -28.813 -7.648 -9.342 1.00 49.87 252 ALA A C 1
ATOM 2019 O O . ALA A 1 252 ? -27.881 -7.517 -8.504 1.00 46.51 252 ALA A O 1
ATOM 2021 N N . TYR A 1 253 ? -28.935 -8.661 -10.201 1.00 54.68 253 TYR A N 1
ATOM 2022 C CA . TYR A 1 253 ? -28.012 -9.820 -10.266 1.00 57.81 253 TYR A CA 1
ATOM 2023 C C . TYR A 1 253 ? -26.924 -9.481 -11.300 1.00 56.67 253 TYR A C 1
ATOM 2024 O O . TYR A 1 253 ? -27.055 -9.831 -12.496 1.00 67.72 253 TYR A O 1
ATOM 2033 N N . GLY A 1 254 ? -25.915 -8.738 -10.834 1.00 53.87 254 GLY A N 1
ATOM 2034 C CA . GLY A 1 254 ? -24.703 -8.333 -11.569 1.00 49.86 254 GLY A CA 1
ATOM 2035 C C . GLY A 1 254 ? -23.451 -8.759 -10.817 1.00 46.27 254 GLY A C 1
ATOM 2036 O O . GLY A 1 254 ? -23.577 -9.298 -9.703 1.00 51.72 254 GLY A O 1
ATOM 2037 N N . GLU A 1 255 ? -22.275 -8.530 -11.399 1.00 47.09 255 GLU A N 1
ATOM 2038 C CA . GLU A 1 255 ? -20.986 -9.076 -10.899 1.00 49.64 255 GLU A CA 1
ATOM 2039 C C . GLU A 1 255 ? -20.246 -8.034 -10.045 1.00 44.75 255 GLU A C 1
ATOM 2040 O O . GLU A 1 255 ? -19.547 -8.478 -9.112 1.00 50.31 255 GLU A O 1
ATOM 2046 N N . LYS A 1 256 ? -20.406 -6.730 -10.333 1.00 40.61 256 LYS A N 1
ATOM 2047 C CA . LYS A 1 256 ? -19.582 -5.619 -9.770 1.00 35.04 256 LYS A CA 1
ATOM 2048 C C . LYS A 1 256 ? -20.061 -5.348 -8.347 1.00 33.64 256 LYS A C 1
ATOM 2049 O O . LYS A 1 256 ? -21.212 -4.929 -8.196 1.00 34.26 256 LYS A O 1
ATOM 2055 N N . ILE A 1 257 ? -19.232 -5.677 -7.366 1.00 30.81 257 ILE A N 1
ATOM 2056 C CA . ILE A 1 257 ? -19.461 -5.361 -5.930 1.00 31.75 257 ILE A CA 1
ATOM 2057 C C . ILE A 1 257 ? -19.089 -3.894 -5.697 1.00 30.19 257 ILE A C 1
ATOM 2058 O O . ILE A 1 257 ? -17.951 -3.519 -6.008 1.00 31.31 257 ILE A O 1
ATOM 2063 N N . VAL A 1 258 ? -20.038 -3.092 -5.212 1.00 27.16 258 VAL A N 1
ATOM 2064 C CA . VAL A 1 258 ? -19.815 -1.648 -4.900 1.00 27.64 258 VAL A CA 1
ATOM 2065 C C . VAL A 1 258 ? -20.339 -1.371 -3.487 1.00 28.00 258 VAL A C 1
ATOM 2066 O O . VAL A 1 258 ? -21.003 -2.234 -2.868 1.00 25.74 258 VAL A O 1
ATOM 2070 N N . ALA A 1 259 ? -19.991 -0.196 -2.959 1.00 25.80 259 ALA A N 1
ATOM 2071 C CA . ALA A 1 259 ? -20.543 0.345 -1.708 1.00 25.03 259 ALA A CA 1
ATOM 2072 C C . ALA A 1 259 ? -20.279 -0.569 -0.510 1.00 26.27 259 ALA A C 1
ATOM 2073 O O . ALA A 1 259 ? -21.166 -0.661 0.332 1.00 31.24 259 ALA A O 1
ATOM 2075 N N . ASN A 1 260 ? -19.090 -1.163 -0.410 1.00 29.70 260 ASN A N 1
ATOM 2076 C CA . ASN A 1 260 ? -18.636 -1.935 0.776 1.00 34.31 260 ASN A CA 1
ATOM 2077 C C . ASN A 1 260 ? -18.507 -1.014 1.987 1.00 29.05 260 ASN A C 1
ATOM 2078 O O . ASN A 1 260 ? -18.789 -1.472 3.077 1.00 31.50 260 ASN A O 1
ATOM 2083 N N . ASP A 1 261 ? -18.026 0.216 1.802 1.00 26.75 261 ASP A N 1
ATOM 2084 C CA . ASP A 1 261 ? -17.828 1.190 2.912 1.00 28.22 261 ASP A CA 1
ATOM 2085 C C . ASP A 1 261 ? -18.726 2.405 2.654 1.00 21.92 261 ASP A C 1
ATOM 2086 O O . ASP A 1 261 ? -18.572 3.033 1.599 1.00 26.61 261 ASP A O 1
ATOM 2091 N N . ILE A 1 262 ? -19.657 2.646 3.564 1.00 20.11 262 ILE A N 1
ATOM 2092 C CA . ILE A 1 262 ? -20.620 3.772 3.451 1.00 18.11 262 ILE A CA 1
ATOM 2093 C C . ILE A 1 262 ? -20.499 4.541 4.756 1.00 17.74 262 ILE A C 1
ATOM 2094 O O . ILE A 1 262 ? -20.708 3.940 5.816 1.00 18.03 262 ILE A O 1
ATOM 2099 N N . SER A 1 263 ? -20.234 5.835 4.694 1.00 16.23 263 SER A N 1
ATOM 2100 C CA . SER A 1 263 ? -20.096 6.619 5.935 1.00 15.09 263 SER A CA 1
ATOM 2101 C C . SER A 1 263 ? -20.660 8.019 5.712 1.00 14.85 263 SER A C 1
ATOM 2102 O O . SER A 1 263 ? -20.640 8.514 4.565 1.00 15.27 263 SER A O 1
ATOM 2105 N N . ILE A 1 264 ? -21.197 8.568 6.790 1.00 13.58 264 ILE A N 1
ATOM 2106 C CA . ILE A 1 264 ? -21.687 9.956 6.797 1.00 13.34 264 ILE A CA 1
ATOM 2107 C C . ILE A 1 264 ? -20.840 10.738 7.802 1.00 13.43 264 ILE A C 1
ATOM 2108 O O . ILE A 1 264 ? -20.516 10.220 8.888 1.00 15.07 264 ILE A O 1
ATOM 2113 N N . TRP A 1 265 ? -20.511 11.967 7.454 1.00 13.74 265 TRP A N 1
ATOM 2114 C CA . TRP A 1 265 ? -19.593 12.821 8.263 1.00 14.41 265 TRP A CA 1
ATOM 2115 C C . TRP A 1 265 ? -20.252 14.168 8.501 1.00 14.27 265 TRP A C 1
ATOM 2116 O O . TRP A 1 265 ? -20.841 14.712 7.546 1.00 14.06 265 TRP A O 1
ATOM 2127 N N . LEU A 1 266 ? -20.057 14.738 9.689 1.00 12.65 266 LEU A N 1
ATOM 2128 C CA . LEU A 1 266 ? -20.308 16.186 9.865 1.00 12.40 266 LEU A CA 1
ATOM 2129 C C . LEU A 1 266 ? -19.432 16.959 8.889 1.00 12.90 266 LEU A C 1
ATOM 2130 O O . LEU A 1 266 ? -18.259 16.646 8.710 1.00 12.64 266 LEU A O 1
ATOM 2135 N N . PRO A 1 267 ? -19.941 18.075 8.320 1.00 11.60 267 PRO A N 1
ATOM 2136 C CA . PRO A 1 267 ? -21.281 18.602 8.634 1.00 11.83 267 PRO A CA 1
ATOM 2137 C C . PRO A 1 267 ? -22.488 18.014 7.868 1.00 10.96 267 PRO A C 1
ATOM 2138 O O . PRO A 1 267 ? -23.627 18.419 8.117 1.00 11.98 267 PRO A O 1
ATOM 2142 N N . GLY A 1 268 ? -22.238 17.093 6.964 1.00 11.93 268 GLY A N 1
ATOM 2143 C CA . GLY A 1 268 ? -23.308 16.451 6.182 1.00 11.95 268 GLY A CA 1
ATOM 2144 C C . GLY A 1 268 ? -22.778 16.036 4.826 1.00 10.94 268 GLY A C 1
ATOM 2145 O O . GLY A 1 268 ? -23.171 16.601 3.765 1.00 12.42 268 GLY A O 1
ATOM 2146 N N . VAL A 1 269 ? -21.889 15.050 4.833 1.00 12.14 269 VAL A N 1
ATOM 2147 C CA . VAL A 1 269 ? -21.220 14.585 3.607 1.00 11.78 269 VAL A CA 1
ATOM 2148 C C . VAL A 1 269 ? -21.102 13.071 3.701 1.00 12.57 269 VAL A C 1
ATOM 2149 O O . VAL A 1 269 ? -20.613 12.519 4.721 1.00 12.28 269 VAL A O 1
ATOM 2153 N N . LEU A 1 270 ? -21.573 12.422 2.646 1.00 11.90 270 LEU A N 1
ATOM 2154 C CA . LEU A 1 270 ? -21.589 10.954 2.497 1.00 13.04 270 LEU A CA 1
ATOM 2155 C C . LEU A 1 270 ? -20.378 10.525 1.667 1.00 12.44 270 LEU A C 1
ATOM 2156 O O . LEU A 1 270 ? -20.043 11.141 0.632 1.00 14.48 270 LEU A O 1
ATOM 2161 N N . LYS A 1 271 ? -19.765 9.417 2.079 1.00 12.95 271 LYS A N 1
ATOM 2162 C CA . LYS A 1 271 ? -18.719 8.716 1.315 1.00 13.25 271 LYS A CA 1
ATOM 2163 C C . LYS A 1 271 ? -19.185 7.296 1.036 1.00 14.09 271 LYS A C 1
ATOM 2164 O O . LYS A 1 271 ? -19.560 6.580 1.975 1.00 15.60 271 LYS A O 1
ATOM 2170 N N . VAL A 1 272 ? -19.148 6.932 -0.241 1.00 15.90 272 VAL A N 1
ATOM 2171 C CA . VAL A 1 272 ? -19.509 5.552 -0.661 1.00 17.35 272 VAL A CA 1
ATOM 2172 C C . VAL A 1 272 ? -18.349 4.995 -1.471 1.00 16.63 272 VAL A C 1
ATOM 2173 O O . VAL A 1 272 ? -17.963 5.599 -2.483 1.00 18.24 272 VAL A O 1
ATOM 2177 N N . ASN A 1 273 ? -17.788 3.913 -0.968 1.00 20.15 273 ASN A N 1
ATOM 2178 C CA . ASN A 1 273 ? -16.533 3.349 -1.504 1.00 22.22 273 ASN A CA 1
ATOM 2179 C C . ASN A 1 273 ? -16.668 1.847 -1.671 1.00 20.70 273 ASN A C 1
ATOM 2180 O O . ASN A 1 273 ? -16.940 1.160 -0.683 1.00 23.13 273 ASN A O 1
ATOM 2185 N N . PRO A 1 274 ? -16.463 1.299 -2.884 1.00 18.93 274 PRO A N 1
ATOM 2186 C CA . PRO A 1 274 ? -16.324 2.065 -4.114 1.00 19.49 274 PRO A CA 1
ATOM 2187 C C . PRO A 1 274 ? -17.710 2.355 -4.717 1.00 19.73 274 PRO A C 1
ATOM 2188 O O . PRO A 1 274 ? -18.667 1.691 -4.419 1.00 21.06 274 PRO A O 1
ATOM 2192 N N . PHE A 1 275 ? -17.788 3.357 -5.574 1.00 18.61 275 PHE A N 1
ATOM 2193 C CA . PHE A 1 275 ? -19.032 3.728 -6.291 1.00 19.67 275 PHE A CA 1
ATOM 2194 C C . PHE A 1 275 ? -18.723 4.829 -7.271 1.00 18.97 275 PHE A C 1
ATOM 2195 O O . PHE A 1 275 ? -17.895 5.667 -6.934 1.00 17.58 275 PHE A O 1
ATOM 2203 N N . PRO A 1 276 ? -19.310 4.896 -8.492 1.00 18.81 276 PRO A N 1
ATOM 2204 C CA . PRO A 1 276 ? -20.277 3.905 -9.027 1.00 21.03 276 PRO A CA 1
ATOM 2205 C C . PRO A 1 276 ? -19.624 2.720 -9.770 1.00 24.56 276 PRO A C 1
ATOM 2206 O O . PRO A 1 276 ? -20.323 1.887 -10.375 1.00 23.86 276 PRO A O 1
ATOM 2210 N N . ASN A 1 277 ? -18.303 2.626 -9.642 1.00 21.78 277 ASN A N 1
ATOM 2211 C CA . ASN A 1 277 ? -17.439 1.565 -10.244 1.00 22.64 277 ASN A CA 1
ATOM 2212 C C . ASN A 1 277 ? -16.399 1.157 -9.207 1.00 23.88 277 ASN A C 1
ATOM 2213 O O . ASN A 1 277 ? -16.091 1.924 -8.287 1.00 21.32 277 ASN A O 1
ATOM 2218 N N . PRO A 1 278 ? -15.850 -0.086 -9.246 1.00 24.35 278 PRO A N 1
ATOM 2219 C CA . PRO A 1 278 ? -14.943 -0.537 -8.190 1.00 23.82 278 PRO A CA 1
ATOM 2220 C C . PRO A 1 278 ? -13.650 0.271 -8.019 1.00 23.12 278 PRO A C 1
ATOM 2221 O O . PRO A 1 278 ? -13.026 0.070 -7.005 1.00 25.32 278 PRO A O 1
ATOM 2225 N N . ASP A 1 279 ? -13.299 1.139 -8.978 1.00 21.76 279 ASP A N 1
ATOM 2226 C CA . ASP A 1 279 ? -12.034 1.900 -9.053 1.00 22.19 279 ASP A CA 1
ATOM 2227 C C . ASP A 1 279 ? -12.246 3.345 -8.578 1.00 22.48 279 ASP A C 1
ATOM 2228 O O . ASP A 1 279 ? -11.278 4.169 -8.597 1.00 22.44 279 ASP A O 1
ATOM 2233 N N . MET A 1 280 ? -13.457 3.685 -8.146 1.00 21.64 280 MET A N 1
ATOM 2234 C CA . MET A 1 280 ? -13.713 5.101 -7.783 1.00 21.38 280 MET A CA 1
ATOM 2235 C C . MET A 1 280 ? -14.577 5.182 -6.524 1.00 18.83 280 MET A C 1
ATOM 2236 O O . MET A 1 280 ? -15.065 4.163 -6.043 1.00 17.37 280 MET A O 1
ATOM 2241 N N . MET A 1 281 ? -14.724 6.385 -5.970 1.00 18.55 281 MET A N 1
ATOM 2242 C CA . MET A 1 281 ? -15.591 6.556 -4.798 1.00 19.21 281 MET A CA 1
ATOM 2243 C C . MET A 1 281 ? -16.446 7.808 -4.952 1.00 15.42 281 MET A C 1
ATOM 2244 O O . MET A 1 281 ? -16.150 8.637 -5.786 1.00 15.69 281 MET A O 1
ATOM 2249 N N . GLN A 1 282 ? -17.561 7.829 -4.234 1.00 14.62 282 GLN A N 1
ATOM 2250 C CA . GLN A 1 282 ? -18.479 8.974 -4.333 1.00 14.29 282 GLN A CA 1
ATOM 2251 C C . GLN A 1 282 ? -18.461 9.749 -3.015 1.00 13.15 282 GLN A C 1
ATOM 2252 O O . GLN A 1 282 ? -18.609 9.136 -1.966 1.00 14.60 282 GLN A O 1
ATOM 2258 N N . PHE A 1 283 ? -18.305 11.059 -3.102 1.00 14.16 283 PHE A N 1
ATOM 2259 C CA . PHE A 1 283 ? -18.449 11.933 -1.916 1.00 14.19 283 PHE A CA 1
ATOM 2260 C C . PHE A 1 283 ? -19.519 12.962 -2.256 1.00 13.15 283 PHE A C 1
ATOM 2261 O O . PHE A 1 283 ? -19.405 13.661 -3.272 1.00 15.37 283 PHE A O 1
ATOM 2269 N N . GLU A 1 284 ? -20.571 13.056 -1.447 1.00 13.19 284 GLU A N 1
ATOM 2270 C CA . GLU A 1 284 ? -21.628 14.010 -1.781 1.00 12.05 284 GLU A CA 1
ATOM 2271 C C . GLU A 1 284 ? -22.045 14.756 -0.505 1.00 11.77 284 GLU A C 1
ATOM 2272 O O . GLU A 1 284 ? -22.278 14.164 0.557 1.00 12.72 284 GLU A O 1
ATOM 2278 N N . TRP A 1 285 ? -22.177 16.061 -0.671 1.00 11.87 285 TRP A N 1
ATOM 2279 C CA . TRP A 1 285 ? -22.616 16.968 0.401 1.00 11.68 285 TRP A CA 1
ATOM 2280 C C . TRP A 1 285 ? -24.080 17.345 0.169 1.00 12.11 285 TRP A C 1
ATOM 2281 O O . TRP A 1 285 ? -24.491 17.503 -1.014 1.00 12.83 285 TRP A O 1
ATOM 2292 N N . TYR A 1 286 ? -24.740 17.665 1.260 1.00 10.71 286 TYR A N 1
ATOM 2293 C CA . TYR A 1 286 ? -26.093 18.223 1.313 1.00 10.91 286 TYR A CA 1
ATOM 2294 C C . TYR A 1 286 ? -26.002 19.524 2.090 1.00 11.26 286 TYR A C 1
ATOM 2295 O O . TYR A 1 286 ? -26.097 19.537 3.340 1.00 11.39 286 TYR A O 1
ATOM 2304 N N . VAL A 1 287 ? -25.790 20.583 1.359 1.00 10.41 287 VAL A N 1
ATOM 2305 C CA . VAL A 1 287 ? -25.399 21.876 1.976 1.00 10.96 287 VAL A CA 1
ATOM 2306 C C . VAL A 1 287 ? -26.644 22.721 2.213 1.00 10.58 287 VAL A C 1
ATOM 2307 O O . VAL A 1 287 ? -27.351 23.096 1.262 1.00 10.90 287 VAL A O 1
ATOM 2311 N N . PRO A 1 288 ? -26.893 23.162 3.461 1.00 9.67 288 PRO A N 1
ATOM 2312 C CA . PRO A 1 288 ? -28.077 23.948 3.746 1.00 10.48 288 PRO A CA 1
ATOM 2313 C C . PRO A 1 288 ? -27.987 25.335 3.109 1.00 11.20 288 PRO A C 1
ATOM 2314 O O . PRO A 1 288 ? -27.009 26.095 3.312 1.00 11.83 288 PRO A O 1
ATOM 2318 N N . ILE A 1 289 ? -29.007 25.653 2.314 1.00 10.20 289 ILE A N 1
ATOM 2319 C CA . ILE A 1 289 ? -29.190 26.995 1.697 1.00 11.16 289 ILE A CA 1
ATOM 2320 C C . ILE A 1 289 ? -30.126 27.809 2.564 1.00 11.74 289 ILE A C 1
ATOM 2321 O O . ILE A 1 289 ? -29.787 28.939 2.948 1.00 12.89 289 ILE A O 1
ATOM 2326 N N . ASP A 1 290 ? -31.272 27.228 2.897 1.00 11.92 290 ASP A N 1
ATOM 2327 C CA . ASP A 1 290 ? -32.244 27.837 3.836 1.00 12.01 290 ASP A CA 1
ATOM 2328 C C . ASP A 1 290 ? -33.050 26.659 4.391 1.00 12.02 290 ASP A C 1
ATOM 2329 O O . ASP A 1 290 ? -32.658 25.535 4.162 1.00 12.50 290 ASP A O 1
ATOM 2334 N N . GLU A 1 291 ? -34.141 26.906 5.107 1.00 13.65 291 GLU A N 1
ATOM 2335 C CA . GLU A 1 291 ? -34.869 25.829 5.807 1.00 14.55 291 GLU A CA 1
ATOM 2336 C C . GLU A 1 291 ? -35.409 24.837 4.798 1.00 14.51 291 GLU A C 1
ATOM 2337 O O . GLU A 1 291 ? -35.707 23.743 5.170 1.00 13.38 291 GLU A O 1
ATOM 2343 N N . ASN A 1 292 ? -35.600 25.258 3.551 1.00 14.15 292 ASN A N 1
ATOM 2344 C CA . ASN A 1 292 ? -36.364 24.493 2.533 1.00 16.36 292 ASN A CA 1
ATOM 2345 C C . ASN A 1 292 ? -35.486 23.940 1.400 1.00 13.16 292 ASN A C 1
ATOM 2346 O O . ASN A 1 292 ? -36.032 23.274 0.512 1.00 15.30 292 ASN A O 1
ATOM 2351 N N . THR A 1 293 ? -34.179 24.244 1.352 1.00 11.96 293 THR A N 1
ATOM 2352 C CA . THR A 1 293 ? -33.369 24.121 0.119 1.00 12.67 293 THR A CA 1
ATOM 2353 C C . THR A 1 293 ? -31.939 23.677 0.494 1.00 11.05 293 THR A C 1
ATOM 2354 O O . THR A 1 293 ? -31.441 24.073 1.536 1.00 11.13 293 THR A O 1
ATOM 2358 N N . HIS A 1 294 ? -31.316 22.890 -0.351 1.00 11.11 294 HIS A N 1
ATOM 2359 C CA . HIS A 1 294 ? -29.907 22.478 -0.184 1.00 11.06 294 HIS A CA 1
ATOM 2360 C C . HIS A 1 294 ? -29.207 22.534 -1.526 1.00 11.42 294 HIS A C 1
ATOM 2361 O O . HIS A 1 294 ? -29.812 22.320 -2.587 1.00 11.73 294 HIS A O 1
ATOM 2368 N N . TYR A 1 295 ? -27.897 22.679 -1.466 1.00 10.90 295 TYR A N 1
ATOM 2369 C CA . TYR A 1 295 ? -27.040 22.276 -2.606 1.00 12.17 295 TYR A CA 1
ATOM 2370 C C . TYR A 1 295 ? -26.760 20.777 -2.507 1.00 12.31 295 TYR A C 1
ATOM 2371 O O . TYR A 1 295 ? -26.404 20.256 -1.464 1.00 12.99 295 TYR A O 1
ATOM 2380 N N . TYR A 1 296 ? -26.985 20.049 -3.583 1.00 11.26 296 TYR A N 1
ATOM 2381 C CA . TYR A 1 296 ? -26.614 18.627 -3.697 1.00 12.56 296 TYR A CA 1
ATOM 2382 C C . TYR A 1 296 ? -25.304 18.618 -4.460 1.00 12.22 296 TYR A C 1
ATOM 2383 O O . TYR A 1 296 ? -25.258 18.770 -5.728 1.00 12.78 296 TYR A O 1
ATOM 2392 N N . PHE A 1 297 ? -24.220 18.594 -3.695 1.00 11.39 297 PHE A N 1
ATOM 2393 C CA . PHE A 1 297 ? -22.872 18.833 -4.212 1.00 12.43 297 PHE A CA 1
ATOM 2394 C C . PHE A 1 297 ? -22.204 17.470 -4.351 1.00 12.96 297 PHE A C 1
ATOM 2395 O O . PHE A 1 297 ? -21.793 16.854 -3.354 1.00 11.50 297 PHE A O 1
ATOM 2403 N N . GLN A 1 298 ? -22.231 16.936 -5.579 1.00 12.16 298 GLN A N 1
ATOM 2404 C CA . GLN A 1 298 ? -21.895 15.524 -5.826 1.00 13.65 298 GLN A CA 1
ATOM 2405 C C . GLN A 1 298 ? -20.463 15.480 -6.399 1.00 13.40 298 GLN A C 1
ATOM 2406 O O . GLN A 1 298 ? -20.170 16.325 -7.309 1.00 14.96 298 GLN A O 1
ATOM 2412 N N . THR A 1 299 ? -19.610 14.594 -5.896 1.00 14.08 299 THR A N 1
ATOM 2413 C CA . THR A 1 299 ? -18.248 14.396 -6.437 1.00 15.54 299 THR A CA 1
ATOM 2414 C C . THR A 1 299 ? -17.953 12.906 -6.568 1.00 15.66 299 THR A C 1
ATOM 2415 O O . THR A 1 299 ? -18.487 12.113 -5.812 1.00 15.72 299 THR A O 1
ATOM 2419 N N . LEU A 1 300 ? -17.178 12.564 -7.604 1.00 14.85 300 LEU A N 1
ATOM 2420 C CA . LEU A 1 300 ? -16.584 11.227 -7.740 1.00 15.04 300 LEU A CA 1
ATOM 2421 C C . LEU A 1 300 ? -15.073 11.417 -7.711 1.00 15.98 300 LEU A C 1
ATOM 2422 O O . LEU A 1 300 ? -14.554 12.348 -8.374 1.00 16.38 300 LEU A O 1
ATOM 2427 N N . GLY A 1 301 ? -14.436 10.571 -6.947 1.00 16.37 301 GLY A N 1
ATOM 2428 C CA . GLY A 1 301 ? -12.978 10.588 -6.820 1.00 16.07 301 GLY A CA 1
ATOM 2429 C C . GLY A 1 301 ? -12.354 9.342 -7.394 1.00 18.25 301 GLY A C 1
ATOM 2430 O O . GLY A 1 301 ? -12.887 8.254 -7.142 1.00 18.60 301 GLY A O 1
ATOM 2431 N N . LYS A 1 302 ? -11.212 9.506 -8.064 1.00 18.33 302 LYS A N 1
ATOM 2432 C CA . LYS A 1 302 ? -10.413 8.343 -8.507 1.00 20.40 302 LYS A CA 1
ATOM 2433 C C . LYS A 1 302 ? -8.950 8.708 -8.351 1.00 20.04 302 LYS A C 1
ATOM 2434 O O . LYS A 1 302 ? -8.546 9.770 -8.815 1.00 20.14 302 LYS A O 1
ATOM 2440 N N . PRO A 1 303 ? -8.136 7.875 -7.676 1.00 22.26 303 PRO A N 1
ATOM 2441 C CA . PRO A 1 303 ? -6.688 8.084 -7.716 1.00 24.30 303 PRO A CA 1
ATOM 2442 C C . PRO A 1 303 ? -6.189 8.091 -9.159 1.00 24.65 303 PRO A C 1
ATOM 2443 O O . PRO A 1 303 ? -6.487 7.183 -9.950 1.00 26.28 303 PRO A O 1
ATOM 2447 N N . CYS A 1 304 ? -5.430 9.120 -9.493 1.00 23.16 304 CYS A N 1
ATOM 2448 C CA . CYS A 1 304 ? -4.798 9.327 -10.817 1.00 24.69 304 CYS A CA 1
ATOM 2449 C C . CYS A 1 304 ? -3.348 9.758 -10.567 1.00 28.74 304 CYS A C 1
ATOM 2450 O O . CYS A 1 304 ? -3.128 10.721 -9.786 1.00 31.04 304 CYS A O 1
ATOM 2453 N N . ALA A 1 305 ? -2.401 9.048 -11.166 1.00 30.23 305 ALA A N 1
ATOM 2454 C CA . ALA A 1 305 ? -0.962 9.181 -10.866 1.00 32.12 305 ALA A CA 1
ATOM 2455 C C . ALA A 1 305 ? -0.374 10.341 -11.670 1.00 32.43 305 ALA A C 1
ATOM 2456 O O . ALA A 1 305 ? 0.652 10.893 -11.245 1.00 32.73 305 ALA A O 1
ATOM 2458 N N . ASN A 1 306 ? -0.963 10.694 -12.803 1.00 28.77 306 ASN A N 1
ATOM 2459 C CA . ASN A 1 306 ? -0.341 11.691 -13.705 1.00 32.42 306 ASN A CA 1
ATOM 2460 C C . ASN A 1 306 ? -1.403 12.266 -14.619 1.00 30.44 306 ASN A C 1
ATOM 2461 O O . ASN A 1 306 ? -2.573 11.787 -14.528 1.00 32.10 306 ASN A O 1
ATOM 2466 N N . ASP A 1 307 ? -1.024 13.255 -15.440 1.00 34.35 307 ASP A N 1
ATOM 2467 C CA . ASP A 1 307 ? -1.955 14.039 -16.297 1.00 37.80 307 ASP A CA 1
ATOM 2468 C C . ASP A 1 307 ? -2.691 13.087 -17.240 1.00 35.58 307 ASP A C 1
ATOM 2469 O O . ASP A 1 307 ? -3.829 13.414 -17.627 1.00 34.51 307 ASP A O 1
ATOM 2474 N N . GLU A 1 308 ? -2.071 11.964 -17.601 1.00 35.14 308 GLU A N 1
ATOM 2475 C CA . GLU A 1 308 ? -2.618 11.002 -18.592 1.00 35.09 308 GLU A CA 1
ATOM 2476 C C . GLU A 1 308 ? -3.810 10.245 -17.965 1.00 32.79 308 GLU A C 1
ATOM 2477 O O . GLU A 1 308 ? -4.855 10.136 -18.612 1.00 31.74 308 GLU A O 1
ATOM 2483 N N . GLU A 1 309 ? -3.630 9.688 -16.773 1.00 36.30 309 GLU A N 1
ATOM 2484 C CA . GLU A 1 309 ? -4.709 9.052 -15.964 1.00 33.72 309 GLU A CA 1
ATOM 2485 C C . GLU A 1 309 ? -5.806 10.094 -15.649 1.00 31.46 309 GLU A C 1
ATOM 2486 O O . GLU A 1 309 ? -7.036 9.744 -15.723 1.00 30.69 309 GLU A O 1
ATOM 2492 N N . ARG A 1 310 ? -5.426 11.332 -15.321 1.00 26.94 310 ARG A N 1
ATOM 2493 C CA . ARG A 1 310 ? -6.434 12.382 -15.005 1.00 31.40 310 ARG A CA 1
ATOM 2494 C C . ARG A 1 310 ? -7.291 12.608 -16.256 1.00 30.47 310 ARG A C 1
ATOM 2495 O O . ARG A 1 310 ? -8.516 12.756 -16.129 1.00 26.24 310 ARG A O 1
ATOM 2503 N N . LYS A 1 311 ? -6.678 12.657 -17.443 1.00 31.54 311 LYS A N 1
ATOM 2504 C CA . LYS A 1 311 ? -7.407 12.955 -18.715 1.00 33.73 311 LYS A CA 1
ATOM 2505 C C . LYS A 1 311 ? -8.380 11.812 -19.042 1.00 29.24 311 LYS A C 1
ATOM 2506 O O . LYS A 1 311 ? -9.517 12.107 -19.445 1.00 27.35 311 LYS A O 1
ATOM 2512 N N . LYS A 1 312 ? -7.925 10.574 -18.860 1.00 29.26 312 LYS A N 1
ATOM 2513 C CA . LYS A 1 312 ? -8.704 9.327 -19.080 1.00 29.03 312 LYS A CA 1
ATOM 2514 C C . LYS A 1 312 ? -9.899 9.311 -18.107 1.00 32.32 312 LYS A C 1
ATOM 2515 O O . LYS A 1 312 ? -11.029 8.986 -18.514 1.00 25.94 312 LYS A O 1
ATOM 2521 N N . TYR A 1 313 ? -9.670 9.709 -16.859 1.00 24.10 313 TYR A N 1
ATOM 2522 C CA . TYR A 1 313 ? -10.767 9.808 -15.860 1.00 25.22 313 TYR A CA 1
ATOM 2523 C C . TYR A 1 313 ? -11.749 10.911 -16.298 1.00 22.95 313 TYR A C 1
ATOM 2524 O O . TYR A 1 313 ? -12.981 10.657 -16.294 1.00 24.85 313 TYR A O 1
ATOM 2533 N N . GLU A 1 314 ? -11.287 12.101 -16.664 1.00 23.78 314 GLU A N 1
ATOM 2534 C CA . GLU A 1 314 ? -12.165 13.218 -17.103 1.00 27.35 314 GLU A CA 1
ATOM 2535 C C . GLU A 1 314 ? -13.053 12.770 -18.268 1.00 30.83 314 GLU A C 1
ATOM 2536 O O . GLU A 1 314 ? -14.226 13.160 -18.318 1.00 26.23 314 GLU A O 1
ATOM 2542 N N . GLN A 1 315 ? -12.496 11.994 -19.194 1.00 31.19 315 GLN A N 1
ATOM 2543 C CA . GLN A 1 315 ? -13.232 11.559 -20.400 1.00 31.69 315 GLN A CA 1
ATOM 2544 C C . GLN A 1 315 ? -14.300 10.542 -19.985 1.00 24.67 315 GLN A C 1
ATOM 2545 O O . GLN A 1 315 ? -15.430 10.704 -20.456 1.00 24.99 315 GLN A O 1
ATOM 2551 N N . GLU A 1 316 ? -13.974 9.595 -19.105 1.00 26.69 316 GLU A N 1
ATOM 2552 C CA . GLU A 1 316 ? -14.964 8.595 -18.622 1.00 25.48 316 GLU A CA 1
ATOM 2553 C C . GLU A 1 316 ? -16.026 9.324 -17.781 1.00 26.57 316 GLU A C 1
ATOM 2554 O O . GLU A 1 316 ? -17.206 8.908 -17.805 1.00 22.88 316 GLU A O 1
ATOM 2560 N N . PHE A 1 317 ? -15.623 10.294 -16.945 1.00 23.85 317 PHE A N 1
ATOM 2561 C CA . PHE A 1 317 ? -16.621 11.058 -16.138 1.00 22.80 317 PHE A CA 1
ATOM 2562 C C . PHE A 1 317 ? -17.672 11.682 -17.069 1.00 23.83 317 PHE A C 1
ATOM 2563 O O . PHE A 1 317 ? -18.915 11.506 -16.822 1.00 24.32 317 PHE A O 1
ATOM 2571 N N . GLU A 1 318 ? -17.230 12.396 -18.097 1.00 26.55 318 GLU A N 1
ATOM 2572 C CA . GLU A 1 318 ? -18.142 13.188 -18.969 1.00 30.06 318 GLU A CA 1
ATOM 2573 C C . GLU A 1 318 ? -19.014 12.225 -19.783 1.00 29.41 318 GLU A C 1
ATOM 2574 O O . GLU A 1 318 ? -20.203 12.519 -20.003 1.00 29.23 318 GLU A O 1
ATOM 2580 N N . SER A 1 319 ? -18.427 11.124 -20.231 1.00 27.11 319 SER A N 1
ATOM 2581 C CA . SER A 1 319 ? -19.051 10.224 -21.231 1.00 30.11 319 SER A CA 1
ATOM 2582 C C . SER A 1 319 ? -19.939 9.215 -20.508 1.00 27.71 319 SER A C 1
ATOM 2583 O O . SER A 1 319 ? -20.911 8.801 -21.082 1.00 30.00 319 SER A O 1
ATOM 2586 N N . LYS A 1 320 ? -19.601 8.824 -19.281 1.00 25.57 320 LYS A N 1
ATOM 2587 C CA . LYS A 1 320 ? -20.267 7.677 -18.647 1.00 24.20 320 LYS A CA 1
ATOM 2588 C C . LYS A 1 320 ? -20.721 8.049 -17.233 1.00 24.39 320 LYS A C 1
ATOM 2589 O O . LYS A 1 320 ? -21.900 7.894 -16.981 1.00 24.92 320 LYS A O 1
ATOM 2595 N N . TRP A 1 321 ? -19.809 8.401 -16.322 1.00 23.23 321 TRP A N 1
ATOM 2596 C CA . TRP A 1 321 ? -20.176 8.338 -14.882 1.00 21.42 321 TRP A CA 1
ATOM 2597 C C . TRP A 1 321 ? -21.126 9.483 -14.494 1.00 18.87 321 TRP A C 1
ATOM 2598 O O . TRP A 1 321 ? -21.992 9.251 -13.605 1.00 21.31 321 TRP A O 1
ATOM 2609 N N . LYS A 1 322 ? -20.953 10.671 -15.036 1.00 20.72 322 LYS A N 1
ATOM 2610 C CA . LYS A 1 322 ? -21.861 11.798 -14.739 1.00 22.01 322 LYS A CA 1
ATOM 2611 C C . LYS A 1 322 ? -23.268 11.465 -15.243 1.00 22.49 322 LYS A C 1
ATOM 2612 O O . LYS A 1 322 ? -24.230 11.519 -14.480 1.00 20.66 322 LYS A O 1
ATOM 2618 N N . PRO A 1 323 ? -23.494 11.144 -16.540 1.00 22.60 323 PRO A N 1
ATOM 2619 C CA . PRO A 1 323 ? -24.866 10.911 -16.996 1.00 23.77 323 PRO A CA 1
ATOM 2620 C C . PRO A 1 323 ? -25.456 9.616 -16.427 1.00 22.23 323 PRO A C 1
ATOM 2621 O O . PRO A 1 323 ? -26.656 9.603 -16.157 1.00 25.02 323 PRO A O 1
ATOM 2625 N N . MET A 1 324 ? -24.674 8.557 -16.256 1.00 19.92 324 MET A N 1
ATOM 2626 C CA . MET A 1 324 ? -25.222 7.231 -15.887 1.00 20.88 324 MET A CA 1
ATOM 2627 C C . MET A 1 324 ? -25.483 7.168 -14.376 1.00 24.34 324 MET A C 1
ATOM 2628 O O . MET A 1 324 ? -26.453 6.530 -13.951 1.00 23.46 324 MET A O 1
ATOM 2633 N N . ALA A 1 325 ? -24.594 7.765 -13.587 1.00 20.17 325 ALA A N 1
ATOM 2634 C CA . ALA A 1 325 ? -24.558 7.579 -12.118 1.00 19.77 325 ALA A CA 1
ATOM 2635 C C . ALA A 1 325 ? -25.034 8.874 -11.441 1.00 19.18 325 ALA A C 1
ATOM 2636 O O . ALA A 1 325 ? -26.078 8.815 -10.743 1.00 18.78 325 ALA A O 1
ATOM 2638 N N . LEU A 1 326 ? -24.269 9.971 -11.568 1.00 19.11 326 LEU A N 1
ATOM 2639 C CA . LEU A 1 326 ? -24.611 11.247 -10.877 1.00 18.57 326 LEU A CA 1
ATOM 2640 C C . LEU A 1 326 ? -26.011 11.684 -11.283 1.00 21.02 326 LEU A C 1
ATOM 2641 O O . LEU A 1 326 ? -26.759 12.157 -10.431 1.00 17.89 326 LEU A O 1
ATOM 2646 N N . GLU A 1 327 ? -26.395 11.459 -12.540 1.00 22.32 327 GLU A N 1
ATOM 2647 C CA . GLU A 1 327 ? -27.767 11.812 -12.979 1.00 25.16 327 GLU A CA 1
ATOM 2648 C C . GLU A 1 327 ? -28.641 10.568 -12.952 1.00 25.43 327 GLU A C 1
ATOM 2649 O O . GLU A 1 327 ? -29.598 10.533 -12.177 1.00 26.86 327 GLU A O 1
ATOM 2655 N N A GLY A 1 328 ? -28.371 9.630 -13.858 0.45 25.24 328 GLY A N 1
ATOM 2656 N N B GLY A 1 328 ? -28.295 9.524 -13.710 0.55 24.27 328 GLY A N 1
ATOM 2657 C CA A GLY A 1 328 ? -29.121 8.367 -13.931 0.45 24.74 328 GLY A CA 1
ATOM 2658 C CA B GLY A 1 328 ? -29.169 8.354 -13.958 0.55 23.21 328 GLY A CA 1
ATOM 2659 C C A GLY A 1 328 ? -29.523 7.923 -12.544 0.45 23.13 328 GLY A C 1
ATOM 2660 C C B GLY A 1 328 ? -29.371 7.436 -12.757 0.55 20.78 328 GLY A C 1
ATOM 2661 O O A GLY A 1 328 ? -30.719 8.071 -12.202 0.45 26.39 328 GLY A O 1
ATOM 2662 O O B GLY A 1 328 ? -30.291 6.589 -12.775 0.55 20.10 328 GLY A O 1
ATOM 2663 N N . PHE A 1 329 ? -28.547 7.529 -11.718 1.00 21.11 329 PHE A N 1
ATOM 2664 C CA . PHE A 1 329 ? -28.810 6.792 -10.466 1.00 17.79 329 PHE A CA 1
ATOM 2665 C C . PHE A 1 329 ? -29.368 7.759 -9.414 1.00 17.86 329 PHE A C 1
ATOM 2666 O O . PHE A 1 329 ? -30.430 7.484 -8.781 1.00 18.03 329 PHE A O 1
ATOM 2674 N N . ASN A 1 330 ? -28.691 8.897 -9.220 1.00 16.96 330 ASN A N 1
ATOM 2675 C CA . ASN A 1 330 ? -29.077 9.786 -8.076 1.00 15.96 330 ASN A CA 1
ATOM 2676 C C . ASN A 1 330 ? -30.306 10.650 -8.352 1.00 16.34 330 ASN A C 1
ATOM 2677 O O . ASN A 1 330 ? -30.851 11.202 -7.390 1.00 15.35 330 ASN A O 1
ATOM 2682 N N . ASN A 1 331 ? -30.761 10.774 -9.611 1.00 15.57 331 ASN A N 1
ATOM 2683 C CA . ASN A 1 331 ? -32.005 11.528 -9.867 1.00 17.49 331 ASN A CA 1
ATOM 2684 C C . ASN A 1 331 ? -33.152 10.950 -9.038 1.00 17.05 331 ASN A C 1
ATOM 2685 O O . ASN A 1 331 ? -33.985 11.753 -8.591 1.00 18.72 331 ASN A O 1
ATOM 2690 N N . ASP A 1 332 ? -33.204 9.645 -8.780 1.00 18.09 332 ASP A N 1
ATOM 2691 C CA . ASP A 1 332 ? -34.299 9.055 -7.967 1.00 19.45 332 ASP A CA 1
ATOM 2692 C C . ASP A 1 332 ? -34.169 9.521 -6.503 1.00 19.17 332 ASP A C 1
ATOM 2693 O O . ASP A 1 332 ? -35.160 9.661 -5.848 1.00 17.99 332 ASP A O 1
ATOM 2698 N N . ASP A 1 333 ? -32.957 9.791 -6.023 1.00 16.51 333 ASP A N 1
ATOM 2699 C CA . ASP A 1 333 ? -32.787 10.340 -4.658 1.00 16.21 333 ASP A CA 1
ATOM 2700 C C . ASP A 1 333 ? -33.435 11.717 -4.577 1.00 14.88 333 ASP A C 1
ATOM 2701 O O . ASP A 1 333 ? -33.926 12.068 -3.480 1.00 16.10 333 ASP A O 1
ATOM 2706 N N . ILE A 1 334 ? -33.349 12.488 -5.646 1.00 16.24 334 ILE A N 1
ATOM 2707 C CA . ILE A 1 334 ? -33.855 13.884 -5.649 1.00 16.49 334 ILE A CA 1
ATOM 2708 C C . ILE A 1 334 ? -35.366 13.879 -5.382 1.00 17.29 334 ILE A C 1
ATOM 2709 O O . ILE A 1 334 ? -35.837 14.565 -4.438 1.00 16.12 334 ILE A O 1
ATOM 2714 N N . TRP A 1 335 ? -36.128 13.061 -6.117 1.00 17.72 335 TRP A N 1
ATOM 2715 C CA . TRP A 1 335 ? -37.596 13.121 -5.911 1.00 17.74 335 TRP A CA 1
ATOM 2716 C C . TRP A 1 335 ? -37.958 12.391 -4.592 1.00 14.78 335 TRP A C 1
ATOM 2717 O O . TRP A 1 335 ? -38.956 12.771 -3.961 1.00 15.56 335 TRP A O 1
ATOM 2728 N N . ALA A 1 336 ? -37.168 11.429 -4.115 1.00 15.69 336 ALA A N 1
ATOM 2729 C CA . ALA A 1 336 ? -37.373 10.824 -2.777 1.00 15.66 336 ALA A CA 1
ATOM 2730 C C . ALA A 1 336 ? -37.286 11.926 -1.709 1.00 16.32 336 ALA A C 1
ATOM 2731 O O . ALA A 1 336 ? -38.143 11.985 -0.815 1.00 14.74 336 ALA A O 1
ATOM 2733 N N . ARG A 1 337 ? -36.239 12.747 -1.764 1.00 15.09 337 ARG A N 1
ATOM 2734 C CA . ARG A 1 337 ? -36.098 13.854 -0.764 1.00 14.69 337 ARG A CA 1
ATOM 2735 C C . ARG A 1 337 ? -37.332 14.752 -0.816 1.00 13.26 337 ARG A C 1
ATOM 2736 O O . ARG A 1 337 ? -37.860 15.118 0.250 1.00 15.20 337 ARG A O 1
ATOM 2744 N N . GLU A 1 338 ? -37.733 15.150 -1.993 1.00 14.17 338 GLU A N 1
ATOM 2745 C CA . GLU A 1 338 ? -38.869 16.049 -2.236 1.00 14.01 338 GLU A CA 1
ATOM 2746 C C . GLU A 1 338 ? -40.125 15.410 -1.618 1.00 12.87 338 GLU A C 1
ATOM 2747 O O . GLU A 1 338 ? -40.958 16.151 -1.078 1.00 13.49 338 GLU A O 1
ATOM 2753 N N . ALA A 1 339 ? -40.250 14.097 -1.687 1.00 13.90 339 ALA A N 1
ATOM 2754 C CA . ALA A 1 339 ? -41.446 13.396 -1.186 1.00 14.31 339 ALA A CA 1
ATOM 2755 C C . ALA A 1 339 ? -41.528 13.436 0.349 1.00 14.33 339 ALA A C 1
ATOM 2756 O O . ALA A 1 339 ? -42.637 13.210 0.895 1.00 14.68 339 ALA A O 1
ATOM 2758 N N . MET A 1 340 ? -40.403 13.670 1.047 1.00 14.08 340 MET A N 1
ATOM 2759 C CA . MET A 1 340 ? -40.396 13.686 2.520 1.00 13.94 340 MET A CA 1
ATOM 2760 C C . MET A 1 340 ? -40.733 15.100 3.054 1.00 12.15 340 MET A C 1
ATOM 2761 O O . MET A 1 340 ? -40.951 15.260 4.259 1.00 12.22 340 MET A O 1
ATOM 2766 N N . VAL A 1 341 ? -40.733 16.080 2.185 1.00 12.10 341 VAL A N 1
ATOM 2767 C CA . VAL A 1 341 ? -40.876 17.497 2.646 1.00 12.38 341 VAL A CA 1
ATOM 2768 C C . VAL A 1 341 ? -42.155 17.694 3.461 1.00 13.09 341 VAL A C 1
ATOM 2769 O O . VAL A 1 341 ? -42.074 18.274 4.544 1.00 13.84 341 VAL A O 1
ATOM 2773 N N . ASP A 1 342 ? -43.328 17.270 2.975 1.00 13.56 342 ASP A N 1
ATOM 2774 C CA . ASP A 1 342 ? -44.602 17.638 3.641 1.00 13.95 342 ASP A CA 1
ATOM 2775 C C . ASP A 1 342 ? -44.602 17.092 5.074 1.00 13.88 342 ASP A C 1
ATOM 2776 O O . ASP A 1 342 ? -45.055 17.757 5.981 1.00 15.69 342 ASP A O 1
ATOM 2781 N N . PHE A 1 343 ? -44.145 15.865 5.277 1.00 12.28 343 PHE A N 1
ATOM 2782 C CA . PHE A 1 343 ? -44.299 15.204 6.586 1.00 13.57 343 PHE A CA 1
ATOM 2783 C C . PHE A 1 343 ? -43.432 15.903 7.618 1.00 13.36 343 PHE A C 1
ATOM 2784 O O . PHE A 1 343 ? -43.818 15.896 8.820 1.00 12.85 343 PHE A O 1
ATOM 2792 N N . TYR A 1 344 ? -42.284 16.452 7.172 1.00 14.01 344 TYR A N 1
ATOM 2793 C CA . TYR A 1 344 ? -41.305 17.064 8.108 1.00 14.71 344 TYR A CA 1
ATOM 2794 C C . TYR A 1 344 ? -41.451 18.591 8.127 1.00 17.66 344 TYR A C 1
ATOM 2795 O O . TYR A 1 344 ? -40.876 19.199 9.031 1.00 16.31 344 TYR A O 1
ATOM 2804 N N . ALA A 1 345 ? -42.315 19.148 7.281 1.00 20.12 345 ALA A N 1
ATOM 2805 C CA . ALA A 1 345 ? -42.387 20.617 7.032 1.00 22.26 345 ALA A CA 1
ATOM 2806 C C . ALA A 1 345 ? -42.837 21.378 8.277 1.00 22.09 345 ALA A C 1
ATOM 2807 O O . ALA A 1 345 ? -42.378 22.519 8.441 1.00 29.50 345 ALA A O 1
ATOM 2809 N N . ASP A 1 346 ? -43.685 20.797 9.109 1.00 22.36 346 ASP A N 1
ATOM 2810 C CA . ASP A 1 346 ? -44.245 21.441 10.321 1.00 24.37 346 ASP A CA 1
ATOM 2811 C C . ASP A 1 346 ? -43.473 20.944 11.539 1.00 20.69 346 ASP A C 1
ATOM 2812 O O . ASP A 1 346 ? -43.947 21.191 12.680 1.00 20.95 346 ASP A O 1
ATOM 2817 N N . ASP A 1 347 ? -42.347 20.260 11.311 1.00 18.01 347 ASP A N 1
ATOM 2818 C CA . ASP A 1 347 ? -41.470 19.655 12.348 1.00 19.41 347 ASP A CA 1
ATOM 2819 C C . ASP A 1 347 ? -42.171 18.473 13.009 1.00 20.71 347 ASP A C 1
ATOM 2820 O O . ASP A 1 347 ? -41.541 17.878 13.883 1.00 20.48 347 ASP A O 1
ATOM 2825 N N . LYS A 1 348 ? -43.385 18.102 12.591 1.00 20.51 348 LYS A N 1
ATOM 2826 C CA . LYS A 1 348 ? -44.132 17.004 13.267 1.00 21.49 348 LYS A CA 1
ATOM 2827 C C . LYS A 1 348 ? -43.585 15.631 12.835 1.00 18.18 348 LYS A C 1
ATOM 2828 O O . LYS A 1 348 ? -43.674 14.674 13.624 1.00 17.57 348 LYS A O 1
ATOM 2834 N N . GLY A 1 349 ? -43.010 15.486 11.641 1.00 16.89 349 GLY A N 1
ATOM 2835 C CA . GLY A 1 349 ? -42.576 14.144 11.183 1.00 16.72 349 GLY A CA 1
ATOM 2836 C C . GLY A 1 349 ? -41.485 13.568 12.098 1.00 16.43 349 GLY A C 1
ATOM 2837 O O . GLY A 1 349 ? -41.389 12.331 12.228 1.00 15.44 349 GLY A O 1
ATOM 2838 N N . TRP A 1 350 ? -40.728 14.433 12.821 1.00 14.67 350 TRP A N 1
ATOM 2839 C CA . TRP A 1 350 ? -39.681 13.982 13.755 1.00 16.76 350 TRP A CA 1
ATOM 2840 C C . TRP A 1 350 ? -40.328 13.255 14.929 1.00 19.05 350 TRP A C 1
ATOM 2841 O O . TRP A 1 350 ? -39.672 12.364 15.511 1.00 19.47 350 TRP A O 1
ATOM 2852 N N . VAL A 1 351 ? -41.590 13.579 15.233 1.00 18.55 351 VAL A N 1
ATOM 2853 C CA . VAL A 1 351 ? -42.310 12.891 16.342 1.00 20.28 351 VAL A CA 1
ATOM 2854 C C . VAL A 1 351 ? -43.109 11.712 15.776 1.00 18.73 351 VAL A C 1
ATOM 2855 O O . VAL A 1 351 ? -43.158 10.631 16.435 1.00 21.16 351 VAL A O 1
ATOM 2859 N N . ASN A 1 352 ? -43.658 11.871 14.570 1.00 18.47 352 ASN A N 1
ATOM 2860 C CA . ASN A 1 352 ? -44.686 10.930 14.061 1.00 18.67 352 ASN A CA 1
ATOM 2861 C C . ASN A 1 352 ? -44.119 9.819 13.168 1.00 17.00 352 ASN A C 1
ATOM 2862 O O . ASN A 1 352 ? -44.843 8.817 12.972 1.00 17.57 352 ASN A O 1
ATOM 2867 N N . GLU A 1 353 ? -42.869 9.872 12.703 1.00 15.71 353 GLU A N 1
ATOM 2868 C CA . GLU A 1 353 ? -42.247 8.786 11.918 1.00 14.99 353 GLU A CA 1
ATOM 2869 C C . GLU A 1 353 ? -42.243 7.470 12.734 1.00 16.13 353 GLU A C 1
ATOM 2870 O O . GLU A 1 353 ? -42.249 7.498 13.991 1.00 17.96 353 GLU A O 1
ATOM 2876 N N . ILE A 1 354 ? -42.370 6.365 12.030 1.00 15.46 354 ILE A N 1
ATOM 2877 C CA . ILE A 1 354 ? -42.183 5.013 12.649 1.00 17.82 354 ILE A CA 1
ATOM 2878 C C . ILE A 1 354 ? -40.979 4.358 12.008 1.00 16.81 354 ILE A C 1
ATOM 2879 O O . ILE A 1 354 ? -41.013 3.936 10.861 1.00 18.76 354 ILE A O 1
ATOM 2884 N N . LEU A 1 355 ? -39.886 4.330 12.761 1.00 18.06 355 LEU A N 1
ATOM 2885 C CA . LEU A 1 355 ? -38.624 3.816 12.231 1.00 18.29 355 LEU A CA 1
ATOM 2886 C C . LEU A 1 355 ? -38.587 2.274 12.336 1.00 19.72 355 LEU A C 1
ATOM 2887 O O . LEU A 1 355 ? -39.343 1.685 13.107 1.00 22.17 355 LEU A O 1
ATOM 2892 N N . PHE A 1 356 ? -37.750 1.650 11.521 1.00 19.23 356 PHE A N 1
ATOM 2893 C CA . PHE A 1 356 ? -37.508 0.188 11.620 1.00 19.01 356 PHE A CA 1
ATOM 2894 C C . PHE A 1 356 ? -36.006 -0.086 11.600 1.00 17.76 356 PHE A C 1
ATOM 2895 O O . PHE A 1 356 ? -35.208 0.851 11.787 1.00 18.10 356 PHE A O 1
ATOM 2903 N N . GLU A 1 357 ? -35.643 -1.370 11.526 1.00 18.01 357 GLU A N 1
ATOM 2904 C CA . GLU A 1 357 ? -34.304 -1.767 12.034 1.00 20.73 357 GLU A CA 1
ATOM 2905 C C . GLU A 1 357 ? -33.181 -1.060 11.279 1.00 19.01 357 GLU A C 1
ATOM 2906 O O . GLU A 1 357 ? -32.196 -0.640 11.960 1.00 21.01 357 GLU A O 1
ATOM 2912 N N . SER A 1 358 ? -33.224 -0.970 9.951 1.00 17.69 358 SER A N 1
ATOM 2913 C CA . SER A 1 358 ? -32.112 -0.361 9.178 1.00 18.69 358 SER A CA 1
ATOM 2914 C C . SER A 1 358 ? -31.984 1.136 9.511 1.00 19.42 358 SER A C 1
ATOM 2915 O O . SER A 1 358 ? -30.898 1.692 9.242 1.00 19.00 358 SER A O 1
ATOM 2918 N N . ASP A 1 359 ? -32.978 1.758 10.143 1.00 18.03 359 ASP A N 1
ATOM 2919 C CA . ASP A 1 359 ? -32.872 3.187 10.490 1.00 17.98 359 ASP A CA 1
ATOM 2920 C C . ASP A 1 359 ? -31.883 3.364 11.655 1.00 18.98 359 ASP A C 1
ATOM 2921 O O . ASP A 1 359 ? -31.670 4.526 12.084 1.00 18.73 359 ASP A O 1
ATOM 2926 N N . GLU A 1 360 ? -31.337 2.268 12.219 1.00 20.11 360 GLU A N 1
ATOM 2927 C CA . GLU A 1 360 ? -30.264 2.382 13.247 1.00 19.31 360 GLU A CA 1
ATOM 2928 C C . GLU A 1 360 ? -29.157 3.273 12.686 1.00 17.12 360 GLU A C 1
ATOM 2929 O O . GLU A 1 360 ? -28.607 4.086 13.447 1.00 18.07 360 GLU A O 1
ATOM 2935 N N . ALA A 1 361 ? -28.819 3.157 11.411 1.00 16.46 361 ALA A N 1
ATOM 2936 C CA . ALA A 1 361 ? -27.770 3.993 10.772 1.00 17.08 361 ALA A CA 1
ATOM 2937 C C . ALA A 1 361 ? -28.179 5.476 10.853 1.00 16.80 361 ALA A C 1
ATOM 2938 O O . ALA A 1 361 ? -27.379 6.341 11.296 1.00 16.80 361 ALA A O 1
ATOM 2940 N N . ILE A 1 362 ? -29.437 5.776 10.531 1.00 15.82 362 ILE A N 1
ATOM 2941 C CA . ILE A 1 362 ? -29.956 7.163 10.574 1.00 16.39 362 ILE A CA 1
ATOM 2942 C C . ILE A 1 362 ? -29.927 7.709 12.003 1.00 15.69 362 ILE A C 1
ATOM 2943 O O . ILE A 1 362 ? -29.497 8.878 12.188 1.00 15.95 362 ILE A O 1
ATOM 2948 N N . VAL A 1 363 ? -30.381 6.929 12.988 1.00 15.48 363 VAL A N 1
ATOM 2949 C CA . VAL A 1 363 ? -30.429 7.363 14.401 1.00 16.26 363 VAL A CA 1
ATOM 2950 C C . VAL A 1 363 ? -28.993 7.570 14.902 1.00 14.87 363 VAL A C 1
ATOM 2951 O O . VAL A 1 363 ? -28.767 8.540 15.597 1.00 16.02 363 VAL A O 1
ATOM 2955 N N . ALA A 1 364 ? -28.048 6.756 14.499 1.00 16.29 364 ALA A N 1
ATOM 2956 C CA . ALA A 1 364 ? -26.637 6.956 14.923 1.00 15.12 364 ALA A CA 1
ATOM 2957 C C . ALA A 1 364 ? -26.140 8.293 14.375 1.00 16.93 364 ALA A C 1
ATOM 2958 O O . ALA A 1 364 ? -25.485 9.015 15.116 1.00 16.38 364 ALA A O 1
ATOM 2960 N N . TRP A 1 365 ? -26.441 8.605 13.108 1.00 14.08 365 TRP A N 1
ATOM 2961 C CA . TRP A 1 365 ? -26.076 9.914 12.523 1.00 14.20 365 TRP A CA 1
ATOM 2962 C C . TRP A 1 365 ? -26.729 11.049 13.317 1.00 14.03 365 TRP A C 1
ATOM 2963 O O . TRP A 1 365 ? -26.062 12.064 13.594 1.00 14.57 365 TRP A O 1
ATOM 2974 N N . ARG A 1 366 ? -28.012 10.930 13.650 1.00 13.16 366 ARG A N 1
ATOM 2975 C CA . ARG A 1 366 ? -28.762 12.015 14.312 1.00 13.52 366 ARG A CA 1
ATOM 2976 C C . ARG A 1 366 ? -28.109 12.301 15.670 1.00 12.99 366 ARG A C 1
ATOM 2977 O O . ARG A 1 366 ? -27.982 13.477 16.078 1.00 14.02 366 ARG A O 1
ATOM 2985 N N . LYS A 1 367 ? -27.682 11.230 16.336 1.00 14.19 367 LYS A N 1
ATOM 2986 C CA . LYS A 1 367 ? -27.006 11.362 17.653 1.00 16.32 367 LYS A CA 1
ATOM 2987 C C . LYS A 1 367 ? -25.614 11.951 17.472 1.00 14.28 367 LYS A C 1
ATOM 2988 O O . LYS A 1 367 ? -25.234 12.831 18.260 1.00 15.58 367 LYS A O 1
ATOM 2994 N N . LEU A 1 368 ? -24.864 11.446 16.517 1.00 14.32 368 LEU A N 1
ATOM 2995 C CA . LEU A 1 368 ? -23.498 11.974 16.250 1.00 14.73 368 LEU A CA 1
ATOM 2996 C C . LEU A 1 368 ? -23.620 13.472 15.956 1.00 15.16 368 LEU A C 1
ATOM 2997 O O . LEU A 1 368 ? -22.860 14.305 16.511 1.00 14.73 368 LEU A O 1
ATOM 3002 N N . ALA A 1 369 ? -24.563 13.866 15.099 1.00 14.33 369 ALA A N 1
ATOM 3003 C CA . ALA A 1 369 ? -24.699 15.274 14.691 1.00 13.80 369 ALA A CA 1
ATOM 3004 C C . ALA A 1 369 ? -25.086 16.090 15.910 1.00 14.60 369 ALA A C 1
ATOM 3005 O O . ALA A 1 369 ? -24.629 17.236 16.033 1.00 14.74 369 ALA A O 1
ATOM 3007 N N . SER A 1 370 ? -25.988 15.567 16.745 1.00 14.92 370 SER A N 1
ATOM 3008 C CA . SER A 1 370 ? -26.473 16.290 17.945 1.00 14.69 370 SER A CA 1
ATOM 3009 C C . SER A 1 370 ? -25.302 16.541 18.896 1.00 15.08 370 SER A C 1
ATOM 3010 O O . SER A 1 370 ? -25.268 17.655 19.458 1.00 15.99 370 SER A O 1
ATOM 3013 N N . GLU A 1 371 ? -24.412 15.560 19.040 1.00 15.28 371 GLU A N 1
ATOM 3014 C CA . GLU A 1 371 ? -23.346 15.622 20.080 1.00 18.33 371 GLU A CA 1
ATOM 3015 C C . GLU A 1 371 ? -22.156 16.443 19.571 1.00 21.23 371 GLU A C 1
ATOM 3016 O O . GLU A 1 371 ? -21.527 17.151 20.389 1.00 20.18 371 GLU A O 1
ATOM 3022 N N . HIS A 1 372 ? -21.856 16.416 18.272 1.00 15.45 372 HIS A N 1
ATOM 3023 C CA . HIS A 1 372 ? -20.529 16.817 17.749 1.00 15.71 372 HIS A CA 1
ATOM 3024 C C . HIS A 1 372 ? -20.585 17.996 16.787 1.00 15.27 372 HIS A C 1
ATOM 3025 O O . HIS A 1 372 ? -19.526 18.399 16.342 1.00 16.57 372 HIS A O 1
ATOM 3032 N N . ASN A 1 373 ? -21.761 18.556 16.514 1.00 14.86 373 ASN A N 1
ATOM 3033 C CA . ASN A 1 373 ? -21.870 19.784 15.679 1.00 15.04 373 ASN A CA 1
ATOM 3034 C C . ASN A 1 373 ? -21.157 20.952 16.374 1.00 14.33 373 ASN A C 1
ATOM 3035 O O . ASN A 1 373 ? -21.073 20.976 17.626 1.00 15.16 373 ASN A O 1
ATOM 3040 N N . GLN A 1 374 ? -20.665 21.900 15.599 1.00 14.11 374 GLN A N 1
ATOM 3041 C CA . GLN A 1 374 ? -19.938 23.073 16.150 1.00 14.62 374 GLN A CA 1
ATOM 3042 C C . GLN A 1 374 ? -20.849 24.283 16.330 1.00 14.11 374 GLN A C 1
ATOM 3043 O O . GLN A 1 374 ? -20.338 25.391 16.582 1.00 16.03 374 GLN A O 1
ATOM 3049 N N . GLY A 1 375 ? -22.162 24.114 16.276 1.00 15.09 375 GLY A N 1
ATOM 3050 C CA . GLY A 1 375 ? -23.095 25.194 16.561 1.00 14.62 375 GLY A CA 1
ATOM 3051 C C . GLY A 1 375 ? -24.369 25.070 15.747 1.00 14.77 375 GLY A C 1
ATOM 3052 O O . GLY A 1 375 ? -24.301 24.597 14.599 1.00 15.82 375 GLY A O 1
ATOM 3053 N N A ILE A 1 376 ? -25.477 25.525 16.301 0.51 14.06 376 ILE A N 1
ATOM 3054 N N B ILE A 1 376 ? -25.480 25.495 16.332 0.49 14.18 376 ILE A N 1
ATOM 3055 C CA A ILE A 1 376 ? -26.791 25.526 15.591 0.51 14.22 376 ILE A CA 1
ATOM 3056 C CA B ILE A 1 376 ? -26.815 25.573 15.662 0.49 14.37 376 ILE A CA 1
ATOM 3057 C C A ILE A 1 376 ? -27.022 26.910 14.995 0.51 13.46 376 ILE A C 1
ATOM 3058 C C B ILE A 1 376 ? -26.934 26.939 14.991 0.49 13.51 376 ILE A C 1
ATOM 3059 O O A ILE A 1 376 ? -27.181 27.911 15.729 0.51 14.17 376 ILE A O 1
ATOM 3060 O O B ILE A 1 376 ? -26.939 27.980 15.694 0.49 14.41 376 ILE A O 1
ATOM 3069 N N . GLN A 1 377 ? -27.097 26.958 13.669 1.00 12.77 377 GLN A N 1
ATOM 3070 C CA . GLN A 1 377 ? -27.397 28.231 12.986 1.00 12.20 377 GLN A CA 1
ATOM 3071 C C . GLN A 1 377 ? -28.830 28.627 13.290 1.00 13.33 377 GLN A C 1
ATOM 3072 O O . GLN A 1 377 ? -29.759 27.760 13.219 1.00 13.11 377 GLN A O 1
ATOM 3078 N N . THR A 1 378 ? -29.036 29.899 13.589 1.00 13.83 378 THR A N 1
ATOM 3079 C CA . THR A 1 378 ? -30.386 30.407 13.928 1.00 15.44 378 THR A CA 1
ATOM 3080 C C . THR A 1 378 ? -30.701 31.666 13.124 1.00 17.33 378 THR A C 1
ATOM 3081 O O . THR A 1 378 ? -29.832 32.198 12.446 1.00 15.69 378 THR A O 1
ATOM 3085 N N . GLN A 1 379 ? -31.970 32.022 13.131 1.00 18.90 379 GLN A N 1
ATOM 3086 C CA . GLN A 1 379 ? -32.459 33.206 12.393 1.00 20.72 379 GLN A CA 1
ATOM 3087 C C . GLN A 1 379 ? -31.744 34.420 12.986 1.00 20.41 379 GLN A C 1
ATOM 3088 O O . GLN A 1 379 ? -31.516 35.401 12.247 1.00 20.60 379 GLN A O 1
ATOM 3094 N N . ALA A 1 380 ? -31.321 34.380 14.250 1.00 19.88 380 ALA A N 1
ATOM 3095 C CA . ALA A 1 380 ? -30.539 35.468 14.857 1.00 22.62 380 ALA A CA 1
ATOM 3096 C C . ALA A 1 380 ? -29.200 35.634 14.118 1.00 20.78 380 ALA A C 1
ATOM 3097 O O . ALA A 1 380 ? -28.783 36.757 13.928 1.00 22.35 380 ALA A O 1
ATOM 3099 N N . HIS A 1 381 ? -28.521 34.549 13.719 1.00 17.26 381 HIS A N 1
ATOM 3100 C CA . HIS A 1 381 ? -27.278 34.675 12.954 1.00 17.30 381 HIS A CA 1
ATOM 3101 C C . HIS A 1 381 ? -27.612 35.304 11.600 1.00 17.18 381 HIS A C 1
ATOM 3102 O O . HIS A 1 381 ? -26.823 36.122 11.086 1.00 20.74 381 HIS A O 1
ATOM 3109 N N . VAL A 1 382 ? -28.719 34.909 11.010 1.00 16.94 382 VAL A N 1
ATOM 3110 C CA . VAL A 1 382 ? -29.096 35.353 9.645 1.00 18.50 382 VAL A CA 1
ATOM 3111 C C . VAL A 1 382 ? -29.396 36.849 9.677 1.00 21.65 382 VAL A C 1
ATOM 3112 O O . VAL A 1 382 ? -28.929 37.576 8.765 1.00 22.86 382 VAL A O 1
ATOM 3116 N N . SER A 1 383 ? -30.220 37.277 10.623 1.00 25.25 383 SER A N 1
ATOM 3117 C CA . SER A 1 383 ? -30.584 38.715 10.764 1.00 35.73 383 SER A CA 1
ATOM 3118 C C . SER A 1 383 ? -29.872 39.296 11.988 1.00 46.51 383 SER A C 1
ATOM 3119 O O . SER A 1 383 ? -28.815 39.955 11.810 1.00 53.08 383 SER A O 1
ATOM 3122 N N . GLY A 1 384 ? -30.386 39.010 13.187 1.00 51.55 384 GLY A N 1
ATOM 3123 C CA . GLY A 1 384 ? -29.888 39.619 14.440 1.00 57.99 384 GLY A CA 1
ATOM 3124 C C . GLY A 1 384 ? -30.456 41.012 14.636 1.00 52.50 384 GLY A C 1
ATOM 3125 O O . GLY A 1 384 ? -31.622 41.107 15.040 1.00 52.97 384 GLY A O 1
ATOM 3126 N N . ALA B 1 2 ? -49.565 48.228 17.286 1.00 50.82 2 ALA B N 1
ATOM 3127 C CA . ALA B 1 2 ? -50.458 47.199 16.667 1.00 49.40 2 ALA B CA 1
ATOM 3128 C C . ALA B 1 2 ? -49.694 46.447 15.573 1.00 43.19 2 ALA B C 1
ATOM 3129 O O . ALA B 1 2 ? -49.770 45.205 15.554 1.00 45.66 2 ALA B O 1
ATOM 3131 N N . ASN B 1 3 ? -48.952 47.163 14.716 1.00 33.43 3 ASN B N 1
ATOM 3132 C CA . ASN B 1 3 ? -48.493 46.633 13.400 1.00 28.93 3 ASN B CA 1
ATOM 3133 C C . ASN B 1 3 ? -47.124 45.941 13.514 1.00 26.11 3 ASN B C 1
ATOM 3134 O O . ASN B 1 3 ? -46.792 45.133 12.631 1.00 27.86 3 ASN B O 1
ATOM 3139 N N . VAL B 1 4 ? -46.325 46.308 14.514 1.00 23.20 4 VAL B N 1
ATOM 3140 C CA . VAL B 1 4 ? -44.916 45.868 14.707 1.00 21.63 4 VAL B CA 1
ATOM 3141 C C . VAL B 1 4 ? -44.725 45.404 16.152 1.00 23.83 4 VAL B C 1
ATOM 3142 O O . VAL B 1 4 ? -45.275 46.037 17.064 1.00 23.68 4 VAL B O 1
ATOM 3146 N N . ASP B 1 5 ? -43.900 44.389 16.355 1.00 25.25 5 ASP B N 1
ATOM 3147 C CA . ASP B 1 5 ? -43.602 43.824 17.693 1.00 27.48 5 ASP B CA 1
ATOM 3148 C C . ASP B 1 5 ? -43.037 44.935 18.573 1.00 24.18 5 ASP B C 1
ATOM 3149 O O . ASP B 1 5 ? -42.147 45.686 18.107 1.00 22.22 5 ASP B O 1
ATOM 3154 N N A GLU B 1 6 ? -43.519 45.036 19.820 0.46 22.98 6 GLU B N 1
ATOM 3155 N N B GLU B 1 6 ? -43.530 45.056 19.821 0.54 23.73 6 GLU B N 1
ATOM 3156 C CA A GLU B 1 6 ? -43.042 46.042 20.800 0.46 23.28 6 GLU B CA 1
ATOM 3157 C CA B GLU B 1 6 ? -43.042 46.056 20.811 0.54 24.85 6 GLU B CA 1
ATOM 3158 C C A GLU B 1 6 ? -41.535 45.875 21.027 0.46 23.37 6 GLU B C 1
ATOM 3159 C C B GLU B 1 6 ? -41.533 45.877 21.026 0.54 24.11 6 GLU B C 1
ATOM 3160 O O A GLU B 1 6 ? -40.879 46.868 21.356 0.46 24.16 6 GLU B O 1
ATOM 3161 O O B GLU B 1 6 ? -40.867 46.865 21.347 0.54 24.93 6 GLU B O 1
ATOM 3172 N N . ALA B 1 7 ? -40.977 44.679 20.821 1.00 26.05 7 ALA B N 1
ATOM 3173 C CA . ALA B 1 7 ? -39.521 44.449 21.004 1.00 26.13 7 ALA B CA 1
ATOM 3174 C C . ALA B 1 7 ? -38.708 45.317 20.025 1.00 28.30 7 ALA B C 1
ATOM 3175 O O . ALA B 1 7 ? -37.561 45.677 20.302 1.00 27.39 7 ALA B O 1
ATOM 3177 N N . ILE B 1 8 ? -39.263 45.592 18.858 1.00 24.95 8 ILE B N 1
ATOM 3178 C CA . ILE B 1 8 ? -38.600 46.493 17.882 1.00 24.19 8 ILE B CA 1
ATOM 3179 C C . ILE B 1 8 ? -38.934 47.943 18.260 1.00 21.46 8 ILE B C 1
ATOM 3180 O O . ILE B 1 8 ? -38.048 48.807 18.284 1.00 20.11 8 ILE B O 1
ATOM 3185 N N . LEU B 1 9 ? -40.215 48.241 18.494 1.00 18.92 9 LEU B N 1
ATOM 3186 C CA . LEU B 1 9 ? -40.617 49.643 18.685 1.00 18.10 9 LEU B CA 1
ATOM 3187 C C . LEU B 1 9 ? -39.854 50.247 19.866 1.00 17.95 9 LEU B C 1
ATOM 3188 O O . LEU B 1 9 ? -39.507 51.444 19.858 1.00 18.91 9 LEU B O 1
ATOM 3193 N N . LYS B 1 10 ? -39.645 49.450 20.922 1.00 21.32 10 LYS B N 1
ATOM 3194 C CA . LYS B 1 10 ? -39.026 49.988 22.147 1.00 21.76 10 LYS B CA 1
ATOM 3195 C C . LYS B 1 10 ? -37.576 50.351 21.863 1.00 23.36 10 LYS B C 1
ATOM 3196 O O . LYS B 1 10 ? -37.011 51.216 22.540 1.00 24.55 10 LYS B O 1
ATOM 3202 N N . ARG B 1 11 ? -37.019 49.802 20.778 1.00 25.12 11 ARG B N 1
ATOM 3203 C CA . ARG B 1 11 ? -35.621 50.061 20.358 1.00 25.75 11 ARG B CA 1
ATOM 3204 C C . ARG B 1 11 ? -35.509 51.230 19.384 1.00 27.08 11 ARG B C 1
ATOM 3205 O O . ARG B 1 11 ? -34.385 51.581 19.091 1.00 27.02 11 ARG B O 1
ATOM 3213 N N . VAL B 1 12 ? -36.606 51.860 18.930 1.00 24.26 12 VAL B N 1
ATOM 3214 C CA . VAL B 1 12 ? -36.551 53.012 17.983 1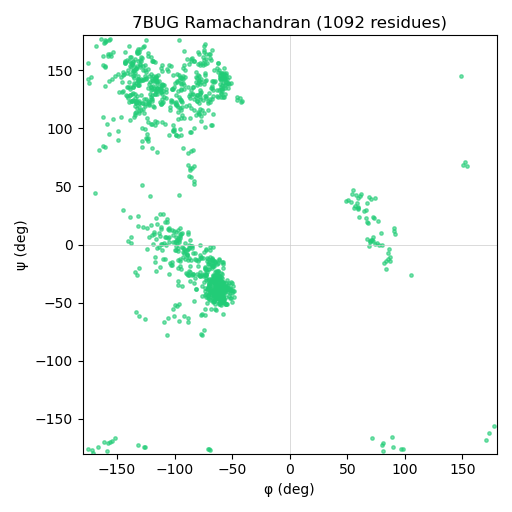.00 24.65 12 VAL B CA 1
ATOM 3215 C C . VAL B 1 12 ? -37.216 54.283 18.560 1.00 28.69 12 VAL B C 1
ATOM 3216 O O . VAL B 1 12 ? -37.924 55.031 17.811 1.00 26.56 12 VAL B O 1
ATOM 3220 N N . LYS B 1 13 ? -36.992 54.589 19.822 1.00 26.45 13 LYS B N 1
ATOM 3221 C CA . LYS B 1 13 ? -37.531 55.819 20.443 1.00 29.24 13 LYS B CA 1
ATOM 3222 C C . LYS B 1 13 ? -37.146 57.082 19.646 1.00 25.50 13 LYS B C 1
ATOM 3223 O O . LYS B 1 13 ? -35.986 57.268 19.311 1.00 26.49 13 LYS B O 1
ATOM 3229 N N . GLY B 1 14 ? -38.119 57.958 19.446 1.00 23.63 14 GLY B N 1
ATOM 3230 C CA . GLY B 1 14 ? -38.030 59.184 18.649 1.00 23.84 14 GLY B CA 1
ATOM 3231 C C . GLY B 1 14 ? -38.748 59.001 17.333 1.00 23.26 14 GLY B C 1
ATOM 3232 O O . GLY B 1 14 ? -39.290 59.996 16.791 1.00 23.44 14 GLY B O 1
ATOM 3233 N N . TRP B 1 15 ? -38.860 57.757 16.846 1.00 19.86 15 TRP B N 1
ATOM 3234 C CA . TRP B 1 15 ? -39.633 57.561 15.598 1.00 17.20 15 TRP B CA 1
ATOM 3235 C C . TRP B 1 15 ? -40.382 56.234 15.621 1.00 16.87 15 TRP B C 1
ATOM 3236 O O . TRP B 1 15 ? -40.709 55.679 14.568 1.00 14.65 15 TRP B O 1
ATOM 3247 N N . ALA B 1 16 ? -40.778 55.734 16.802 1.00 15.16 16 ALA B N 1
ATOM 3248 C CA . ALA B 1 16 ? -41.541 54.483 16.865 1.00 14.48 16 ALA B CA 1
ATOM 3249 C C . ALA B 1 16 ? -42.891 54.588 16.159 1.00 14.06 16 ALA B C 1
ATOM 3250 O O . ALA B 1 16 ? -43.284 53.614 15.523 1.00 14.44 16 ALA B O 1
ATOM 3252 N N . PRO B 1 17 ? -43.663 55.706 16.225 1.00 13.46 17 PRO B N 1
ATOM 3253 C CA . PRO B 1 17 ? -44.922 55.764 15.485 1.00 13.60 17 PRO B CA 1
ATOM 3254 C C . PRO B 1 17 ? -44.708 55.534 13.966 1.00 14.11 17 PRO B C 1
ATOM 3255 O O . PRO B 1 17 ? -45.433 54.838 13.333 1.00 14.01 17 PRO B O 1
ATOM 3259 N N . TYR B 1 18 ? -43.645 56.119 13.449 1.00 13.05 18 TYR B N 1
ATOM 3260 C CA . TYR B 1 18 ? -43.282 55.924 12.014 1.00 12.55 18 TYR B CA 1
ATOM 3261 C C . TYR B 1 18 ? -43.008 54.470 11.709 1.00 12.25 18 TYR B C 1
ATOM 3262 O O . TYR B 1 18 ? -43.464 53.945 10.694 1.00 11.60 18 TYR B O 1
ATOM 3271 N N . VAL B 1 19 ? -42.239 53.799 12.549 1.00 12.40 19 VAL B N 1
ATOM 3272 C CA . VAL B 1 19 ? -41.951 52.344 12.381 1.00 12.30 19 VAL B CA 1
ATOM 3273 C C . VAL B 1 19 ? -43.233 51.531 12.524 1.00 12.34 19 VAL B C 1
ATOM 3274 O O . VAL B 1 19 ? -43.383 50.523 11.826 1.00 12.90 19 VAL B O 1
ATOM 3278 N N . ASP B 1 20 ? -44.147 51.956 13.387 1.00 12.83 20 ASP B N 1
ATOM 3279 C CA . ASP B 1 20 ? -45.450 51.258 13.507 1.00 13.97 20 ASP B CA 1
ATOM 3280 C C . ASP B 1 20 ? -46.331 51.490 12.274 1.00 14.12 20 ASP B C 1
ATOM 3281 O O . ASP B 1 20 ? -47.184 50.620 11.980 1.00 15.15 20 ASP B O 1
ATOM 3286 N N . ALA B 1 21 ? -46.097 52.543 11.497 1.00 13.51 21 ALA B N 1
ATOM 3287 C CA . ALA B 1 21 ? -47.018 52.964 10.421 1.00 13.42 21 ALA B CA 1
ATOM 3288 C C . ALA B 1 21 ? -46.721 52.205 9.130 1.00 13.16 21 ALA B C 1
ATOM 3289 O O . ALA B 1 21 ? -46.633 52.849 8.069 1.00 11.79 21 ALA B O 1
ATOM 3291 N N . LYS B 1 22 ? -46.792 50.890 9.188 1.00 13.48 22 LYS B N 1
ATOM 3292 C CA A LYS B 1 22 ? -46.534 49.995 8.026 0.50 14.65 22 LYS B CA 1
ATOM 3293 C CA B LYS B 1 22 ? -46.507 50.021 8.023 0.50 14.04 22 LYS B CA 1
ATOM 3294 C C . LYS B 1 22 ? -47.575 50.245 6.945 1.00 14.25 22 LYS B C 1
ATOM 3295 O O . LYS B 1 22 ? -47.256 50.153 5.738 1.00 14.01 22 LYS B O 1
ATOM 3306 N N . LEU B 1 23 ? -48.808 50.547 7.337 1.00 13.41 23 LEU B N 1
ATOM 3307 C CA . LEU B 1 23 ? -49.914 50.763 6.374 1.00 14.84 23 LEU B CA 1
ATOM 3308 C C . LEU B 1 23 ? -50.132 52.237 6.047 1.00 14.96 23 LEU B C 1
ATOM 3309 O O . LEU B 1 23 ? -51.032 52.540 5.276 1.00 18.35 23 LEU B O 1
ATOM 3314 N N . GLY B 1 24 ? -49.325 53.154 6.599 1.00 13.92 24 GLY B N 1
ATOM 3315 C CA . GLY B 1 24 ? -49.416 54.585 6.334 1.00 13.87 24 GLY B CA 1
ATOM 3316 C C . GLY B 1 24 ? -50.175 55.321 7.419 1.00 13.64 24 GLY B C 1
ATOM 3317 O O . GLY B 1 24 ? -50.553 54.703 8.463 1.00 13.74 24 GLY B O 1
ATOM 3318 N N . PHE B 1 25 ? -50.376 56.601 7.202 1.00 12.96 25 PHE B N 1
ATOM 3319 C CA . PHE B 1 25 ? -51.024 57.505 8.180 1.00 13.53 25 PHE B CA 1
ATOM 3320 C C . PHE B 1 25 ? -52.465 57.745 7.741 1.00 13.99 25 PHE B C 1
ATOM 3321 O O . PHE B 1 25 ? -52.754 58.211 6.667 1.00 13.16 25 PHE B O 1
ATOM 3329 N N . ARG B 1 26 ? -53.373 57.428 8.634 1.00 13.68 26 ARG B N 1
ATOM 3330 C CA . ARG B 1 26 ? -54.808 57.762 8.470 1.00 14.09 26 ARG B CA 1
ATOM 3331 C C . ARG B 1 26 ? -55.032 59.259 8.639 1.00 14.07 26 ARG B C 1
ATOM 3332 O O . ARG B 1 26 ? -54.213 59.924 9.299 1.00 13.76 26 ARG B O 1
ATOM 3340 N N . ASN B 1 27 ? -56.124 59.770 8.066 1.00 13.74 27 ASN B N 1
ATOM 3341 C CA . ASN B 1 27 ? -56.599 61.159 8.269 1.00 14.81 27 ASN B CA 1
ATOM 3342 C C . ASN B 1 27 ? -55.668 62.080 7.480 1.00 14.06 27 ASN B C 1
ATOM 3343 O O . ASN B 1 27 ? -55.402 63.186 7.943 1.00 15.46 27 ASN B O 1
ATOM 3348 N N . HIS B 1 28 ? -55.281 61.651 6.273 1.00 14.56 28 HIS B N 1
ATOM 3349 C CA . HIS B 1 28 ? -54.638 62.524 5.267 1.00 14.20 28 HIS B CA 1
ATOM 3350 C C . HIS B 1 28 ? -55.233 62.273 3.902 1.00 13.31 28 HIS B C 1
ATOM 3351 O O . HIS B 1 28 ? -55.809 61.181 3.649 1.00 13.39 28 HIS B O 1
ATOM 3358 N N . TRP B 1 29 ? -55.103 63.257 3.022 1.00 13.64 29 TRP B N 1
ATOM 3359 C CA . TRP B 1 29 ? -55.366 63.115 1.572 1.00 13.60 29 TRP B CA 1
ATOM 3360 C C . TRP B 1 29 ? -54.252 62.331 0.893 1.00 15.47 29 TRP B C 1
ATOM 3361 O O . TRP B 1 29 ? -53.083 62.676 1.146 1.00 14.54 29 TRP B O 1
ATOM 3372 N N . TYR B 1 30 ? -54.599 61.537 -0.127 1.00 14.01 30 TYR B N 1
ATOM 3373 C CA . TYR B 1 30 ? -53.650 60.780 -0.957 1.00 13.12 30 TYR B CA 1
ATOM 3374 C C . TYR B 1 30 ? -54.117 60.805 -2.384 1.00 13.77 30 TYR B C 1
ATOM 3375 O O . TYR B 1 30 ? -55.297 60.561 -2.653 1.00 14.42 30 TYR B O 1
ATOM 3384 N N . PRO B 1 31 ? -53.232 61.034 -3.350 1.00 12.68 31 PRO B N 1
ATOM 3385 C CA . PRO B 1 31 ? -53.593 60.873 -4.748 1.00 12.06 31 PRO B CA 1
ATOM 3386 C C . PRO B 1 31 ? -53.542 59.410 -5.148 1.00 14.31 31 PRO B C 1
ATOM 3387 O O . PRO B 1 31 ? -52.684 58.663 -4.707 1.00 14.34 31 PRO B O 1
ATOM 3391 N N . VAL B 1 32 ? -54.486 58.982 -6.014 1.00 14.81 32 VAL B N 1
ATOM 3392 C CA . VAL B 1 32 ? -54.616 57.549 -6.346 1.00 13.82 32 VAL B CA 1
ATOM 3393 C C . VAL B 1 32 ? -54.725 57.327 -7.852 1.00 13.45 32 VAL B C 1
ATOM 3394 O O . VAL B 1 32 ? -54.429 56.229 -8.272 1.00 14.01 32 VAL B O 1
ATOM 3398 N N . MET B 1 33 ? -55.216 58.319 -8.577 1.00 15.60 33 MET B N 1
ATOM 3399 C CA . MET B 1 33 ? -55.343 58.171 -10.047 1.00 15.58 33 MET B CA 1
ATOM 3400 C C . MET B 1 33 ? -55.450 59.556 -10.644 1.00 15.35 33 MET B C 1
ATOM 3401 O O . MET B 1 33 ? -55.528 60.536 -9.890 1.00 15.13 33 MET B O 1
ATOM 3406 N N . PHE B 1 34 ? -55.488 59.624 -11.974 1.00 16.38 34 PHE B N 1
ATOM 3407 C CA . PHE B 1 34 ? -55.735 60.882 -12.713 1.00 17.82 34 PHE B CA 1
ATOM 3408 C C . PHE B 1 34 ? -57.220 60.978 -13.087 1.00 17.85 34 PHE B C 1
ATOM 3409 O O . PHE B 1 34 ? -57.900 59.938 -13.278 1.00 18.31 34 PHE B O 1
ATOM 3417 N N . SER B 1 35 ? -57.685 62.213 -13.081 1.00 18.01 35 SER B N 1
ATOM 3418 C CA . SER B 1 35 ? -59.099 62.618 -13.306 1.00 21.40 35 SER B CA 1
ATOM 3419 C C . SER B 1 35 ? -59.607 61.947 -14.583 1.00 23.98 35 SER B C 1
ATOM 3420 O O . SER B 1 35 ? -60.728 61.382 -14.584 1.00 24.12 35 SER B O 1
ATOM 3423 N N . LYS B 1 36 ? -58.803 61.911 -15.623 1.00 23.13 36 LYS B N 1
ATOM 3424 C CA . LYS B 1 36 ? -59.198 61.325 -16.925 1.00 26.92 36 LYS B CA 1
ATOM 3425 C C . LYS B 1 36 ? -59.404 59.812 -16.822 1.00 29.90 36 LYS B C 1
ATOM 3426 O O . LYS B 1 36 ? -59.924 59.235 -17.760 1.00 26.95 36 LYS B O 1
ATOM 3432 N N . GLU B 1 37 ? -58.976 59.153 -15.742 1.00 24.12 37 GLU B N 1
ATOM 3433 C CA . GLU B 1 37 ? -59.064 57.686 -15.625 1.00 23.08 37 GLU B CA 1
ATOM 3434 C C . GLU B 1 37 ? -60.401 57.282 -15.009 1.00 23.31 37 GLU B C 1
ATOM 3435 O O . GLU B 1 37 ? -60.686 56.073 -15.001 1.00 25.38 37 GLU B O 1
ATOM 3441 N N . ILE B 1 38 ? -61.181 58.232 -14.510 1.00 22.46 38 ILE B N 1
ATOM 3442 C CA . ILE B 1 38 ? -62.486 57.917 -13.853 1.00 24.87 38 ILE B CA 1
ATOM 3443 C C . ILE B 1 38 ? -63.581 58.697 -14.602 1.00 25.51 38 ILE B C 1
ATOM 3444 O O . ILE B 1 38 ? -63.647 59.922 -14.482 1.00 24.90 38 ILE B O 1
ATOM 3449 N N . ASN B 1 39 ? -64.346 57.942 -15.392 1.00 28.33 39 ASN B N 1
ATOM 3450 C CA . ASN B 1 39 ? -65.402 58.434 -16.316 1.00 31.26 39 ASN B CA 1
ATOM 3451 C C . ASN B 1 39 ? -66.769 58.437 -15.619 1.00 31.48 39 ASN B C 1
ATOM 3452 O O . ASN B 1 39 ? -67.017 57.618 -14.703 1.00 26.83 39 ASN B O 1
ATOM 3457 N N . GLU B 1 40 ? -67.645 59.341 -16.050 1.00 29.08 40 GLU B N 1
ATOM 3458 C CA . GLU B 1 40 ? -69.061 59.417 -15.583 1.00 27.87 40 GLU B CA 1
ATOM 3459 C C . GLU B 1 40 ? -69.676 58.012 -15.582 1.00 23.01 40 GLU B C 1
ATOM 3460 O O . GLU B 1 40 ? -69.578 57.298 -16.609 1.00 24.78 40 GLU B O 1
ATOM 3466 N N . GLY B 1 41 ? -70.208 57.558 -14.437 1.00 24.95 41 GLY B N 1
ATOM 3467 C CA . GLY B 1 41 ? -70.944 56.276 -14.366 1.00 24.94 41 GLY B CA 1
ATOM 3468 C C . GLY B 1 41 ? -70.092 55.052 -14.620 1.00 25.74 41 GLY B C 1
ATOM 3469 O O . GLY B 1 41 ? -70.639 53.980 -14.905 1.00 25.02 41 GLY B O 1
ATOM 3470 N N . GLU B 1 42 ? -68.781 55.148 -14.418 1.00 23.68 42 GLU B N 1
ATOM 3471 C CA . GLU B 1 42 ? -67.877 53.997 -14.627 1.00 27.01 42 GLU B CA 1
ATOM 3472 C C . GLU B 1 42 ? -67.020 53.805 -13.373 1.00 24.56 42 GLU B C 1
ATOM 3473 O O . GLU B 1 42 ? -65.883 54.305 -13.310 1.00 24.22 42 GLU B O 1
ATOM 3479 N N . PRO B 1 43 ? -67.540 53.103 -12.350 1.00 22.19 43 PRO B N 1
ATOM 3480 C CA . PRO B 1 43 ? -66.798 52.976 -11.102 1.00 22.21 43 PRO B CA 1
ATOM 3481 C C . PRO B 1 43 ? -65.471 52.249 -11.287 1.00 20.90 43 PRO B C 1
ATOM 3482 O O . PRO B 1 43 ? -65.378 51.313 -12.090 1.00 24.06 43 PRO B O 1
ATOM 3486 N N . LYS B 1 44 ? -64.498 52.650 -10.460 1.00 22.45 44 LYS B N 1
ATOM 3487 C CA . LYS B 1 44 ? -63.139 52.067 -10.451 1.00 21.64 44 LYS B CA 1
ATOM 3488 C C . LYS B 1 44 ? -62.830 51.599 -9.030 1.00 19.14 44 LYS B C 1
ATOM 3489 O O . LYS B 1 44 ? -63.220 52.281 -8.107 1.00 18.78 44 LYS B O 1
ATOM 3495 N N . THR B 1 45 ? -62.140 50.461 -8.933 1.00 21.10 45 THR B N 1
ATOM 3496 C CA . THR B 1 45 ? -61.652 49.808 -7.692 1.00 22.33 45 THR B CA 1
ATOM 3497 C C . THR B 1 45 ? -60.190 50.204 -7.454 1.00 21.25 45 THR B C 1
ATOM 3498 O O . THR B 1 45 ? -59.426 50.354 -8.428 1.00 22.90 45 THR B O 1
ATOM 3502 N N . LEU B 1 46 ? -59.829 50.423 -6.206 1.00 18.68 46 LEU B N 1
ATOM 3503 C CA . LEU B 1 46 ? -58.406 50.545 -5.829 1.00 17.33 46 LEU B CA 1
ATOM 3504 C C . LEU B 1 46 ? -58.308 50.187 -4.356 1.00 17.14 46 LEU B C 1
ATOM 3505 O O . LEU B 1 46 ? -59.340 50.129 -3.637 1.00 16.34 46 LEU B O 1
ATOM 3510 N N . LYS B 1 47 ? -57.087 49.917 -3.924 1.00 15.59 47 LYS B N 1
ATOM 3511 C CA . LYS B 1 47 ? -56.811 49.667 -2.494 1.00 13.45 47 LYS B CA 1
ATOM 3512 C C . LYS B 1 47 ? -55.902 50.799 -1.993 1.00 14.54 47 LYS B C 1
ATOM 3513 O O . LYS B 1 47 ? -54.901 51.059 -2.667 1.00 15.30 47 LYS B O 1
ATOM 3519 N N . LEU B 1 48 ? -56.236 51.397 -0.862 1.00 12.95 48 LEU B N 1
ATOM 3520 C CA . LEU B 1 48 ? -55.535 52.570 -0.288 1.00 13.51 48 LEU B CA 1
ATOM 3521 C C . LEU B 1 48 ? -55.419 52.314 1.212 1.00 15.47 48 LEU B C 1
ATOM 3522 O O . LEU B 1 48 ? -56.442 52.054 1.891 1.00 12.97 48 LEU B O 1
ATOM 3527 N N . LEU B 1 49 ? -54.210 52.332 1.762 1.00 13.23 49 LEU B N 1
ATOM 3528 C CA . LEU B 1 49 ? -54.015 52.122 3.232 1.00 13.09 49 LEU B CA 1
ATOM 3529 C C . LEU B 1 49 ? -54.642 50.781 3.641 1.00 12.49 49 LEU B C 1
ATOM 3530 O O . LEU B 1 49 ? -55.044 50.628 4.768 1.00 11.97 49 LEU B O 1
ATOM 3535 N N . GLY B 1 50 ? -54.609 49.794 2.755 1.00 10.94 50 GLY B N 1
ATOM 3536 C CA . GLY B 1 50 ? -55.082 48.411 2.920 1.00 11.35 50 GLY B CA 1
ATOM 3537 C C . GLY B 1 50 ? -56.590 48.233 2.760 1.00 11.65 50 GLY B C 1
ATOM 3538 O O . GLY B 1 50 ? -57.033 47.062 2.806 1.00 15.19 50 GLY B O 1
ATOM 3539 N N . GLU B 1 51 ? -57.305 49.303 2.502 1.00 13.28 51 GLU B N 1
ATOM 3540 C CA . GLU B 1 51 ? -58.792 49.290 2.343 1.00 12.17 51 GLU B CA 1
ATOM 3541 C C . GLU B 1 51 ? -59.117 49.217 0.841 1.00 12.97 51 GLU B C 1
ATOM 3542 O O . GLU B 1 51 ? -58.663 50.055 0.061 1.00 13.05 51 GLU B O 1
ATOM 3548 N N . ASN B 1 52 ? -60.018 48.318 0.450 1.00 13.61 52 ASN B N 1
ATOM 3549 C CA . ASN B 1 52 ? -60.588 48.352 -0.932 1.00 15.37 52 ASN B CA 1
ATOM 3550 C C . ASN B 1 52 ? -61.641 49.450 -1.015 1.00 13.90 52 ASN B C 1
ATOM 3551 O O . ASN B 1 52 ? -62.567 49.461 -0.178 1.00 13.03 52 ASN B O 1
ATOM 3556 N N . LEU B 1 53 ? -61.530 50.281 -2.015 1.00 14.23 53 LEU B N 1
ATOM 3557 C CA . LEU B 1 53 ? -62.404 51.441 -2.227 1.00 14.11 53 LEU B CA 1
ATOM 3558 C C . LEU B 1 53 ? -62.955 51.384 -3.655 1.00 14.44 53 LEU B C 1
ATOM 3559 O O . LEU B 1 53 ? -62.340 50.841 -4.578 1.00 16.36 53 LEU B O 1
ATOM 3564 N N . LEU B 1 54 ? -64.136 51.937 -3.774 1.00 14.68 54 LEU B N 1
ATOM 3565 C CA . LEU B 1 54 ? -64.817 52.214 -5.063 1.00 17.09 54 LEU B CA 1
ATOM 3566 C C . LEU B 1 54 ? -64.958 53.705 -5.203 1.00 16.67 54 LEU B C 1
ATOM 3567 O O . LEU B 1 54 ? -65.363 54.393 -4.246 1.00 18.30 54 LEU B O 1
ATOM 3572 N N . VAL B 1 55 ? -64.632 54.199 -6.384 1.00 18.72 55 VAL B N 1
ATOM 3573 C CA . VAL B 1 55 ? -64.800 55.616 -6.746 1.00 19.35 55 VAL B CA 1
ATOM 3574 C C . VAL B 1 55 ? -65.706 55.667 -7.975 1.00 17.58 55 VAL B C 1
ATOM 3575 O O . VAL B 1 55 ? -65.570 54.838 -8.870 1.00 18.05 55 VAL B O 1
ATOM 3579 N N . ASN B 1 56 ? -66.628 56.612 -7.967 1.00 20.94 56 ASN B N 1
ATOM 3580 C CA . ASN B 1 56 ? -67.542 56.842 -9.120 1.00 20.52 56 ASN B CA 1
ATOM 3581 C C . ASN B 1 56 ? -67.624 58.336 -9.358 1.00 20.64 56 ASN B C 1
ATOM 3582 O O . ASN B 1 56 ? -67.394 59.142 -8.440 1.00 19.08 56 ASN B O 1
ATOM 3587 N N . ARG B 1 57 ? -67.933 58.670 -10.606 1.00 22.10 57 ARG B N 1
ATOM 3588 C CA . ARG B 1 57 ? -68.226 60.042 -11.021 1.00 21.07 57 ARG B CA 1
ATOM 3589 C C . ARG B 1 57 ? -69.724 60.095 -11.361 1.00 20.48 57 ARG B C 1
ATOM 3590 O O . ARG B 1 57 ? -70.172 59.272 -12.154 1.00 22.99 57 ARG B O 1
ATOM 3598 N N . ILE B 1 58 ? -70.407 60.967 -10.654 1.00 21.04 58 ILE B N 1
ATOM 3599 C CA . ILE B 1 58 ? -71.888 61.135 -10.728 1.00 23.03 58 ILE B CA 1
ATOM 3600 C C . ILE B 1 58 ? -72.142 62.632 -10.901 1.00 23.06 58 ILE B C 1
ATOM 3601 O O . ILE B 1 58 ? -71.888 63.404 -9.950 1.00 24.25 58 ILE B O 1
ATOM 3606 N N . ASP B 1 59 ? -72.702 62.994 -12.056 1.00 27.97 59 ASP B N 1
ATOM 3607 C CA . ASP B 1 59 ? -72.960 64.398 -12.452 1.00 28.75 59 ASP B CA 1
ATOM 3608 C C . ASP B 1 59 ? -71.638 65.163 -12.326 1.00 30.53 59 ASP B C 1
ATOM 3609 O O . ASP B 1 59 ? -71.662 66.249 -11.775 1.00 29.98 59 ASP B O 1
ATOM 3614 N N . GLY B 1 60 ? -70.539 64.555 -12.783 1.00 31.54 60 GLY B N 1
ATOM 3615 C CA . GLY B 1 60 ? -69.196 65.161 -12.772 1.00 30.59 60 GLY B CA 1
ATOM 3616 C C . GLY B 1 60 ? -68.454 65.019 -11.441 1.00 31.64 60 GLY B C 1
ATOM 3617 O O . GLY B 1 60 ? -67.238 65.246 -11.474 1.00 28.39 60 GLY B O 1
ATOM 3618 N N . LYS B 1 61 ? -69.119 64.780 -10.307 1.00 29.31 61 LYS B N 1
ATOM 3619 C CA . LYS B 1 61 ? -68.486 64.819 -8.956 1.00 30.18 61 LYS B CA 1
ATOM 3620 C C . LYS B 1 61 ? -68.060 63.396 -8.537 1.00 28.36 61 LYS B C 1
ATOM 3621 O O . LYS B 1 61 ? -68.711 62.415 -8.885 1.00 21.73 61 LYS B O 1
ATOM 3627 N N . LEU B 1 62 ? -66.933 63.276 -7.836 1.00 24.35 62 LEU B N 1
ATOM 3628 C CA . LEU B 1 62 ? -66.426 61.957 -7.409 1.00 21.29 62 LEU B CA 1
ATOM 3629 C C . LEU B 1 62 ? -66.955 61.656 -6.016 1.00 18.85 62 LEU B C 1
ATOM 3630 O O . LEU B 1 62 ? -67.122 62.565 -5.164 1.00 20.95 62 LEU B O 1
ATOM 3635 N N . TYR B 1 63 ? -67.279 60.385 -5.826 1.00 17.93 63 TYR B N 1
ATOM 3636 C CA . TYR B 1 63 ? -67.676 59.804 -4.533 1.00 18.36 63 TYR B CA 1
ATOM 3637 C C . TYR B 1 63 ? -66.843 58.559 -4.324 1.00 16.04 63 TYR B C 1
ATOM 3638 O O . TYR B 1 63 ? -66.508 57.875 -5.300 1.00 17.43 63 TYR B O 1
ATOM 3647 N N . CYS B 1 64 ? -66.667 58.202 -3.075 1.00 17.13 64 CYS B N 1
ATOM 3648 C CA . CYS B 1 64 ? -65.902 57.020 -2.672 1.00 17.63 64 CYS B CA 1
ATOM 3649 C C . CYS B 1 64 ? -66.675 56.301 -1.555 1.00 16.37 64 CYS B C 1
ATOM 3650 O O . CYS B 1 64 ? -66.978 56.935 -0.506 1.00 17.15 64 CYS B O 1
ATOM 3653 N N . LEU B 1 65 ? -66.958 55.029 -1.825 1.00 16.52 65 LEU B N 1
ATOM 3654 C CA . LEU B 1 65 ? -67.449 54.025 -0.868 1.00 16.85 65 LEU B CA 1
ATOM 3655 C C . LEU B 1 65 ? -66.387 52.971 -0.592 1.00 15.49 65 LEU B C 1
ATOM 3656 O O . LEU B 1 65 ? -65.719 52.492 -1.548 1.00 17.46 65 LEU B O 1
ATOM 3661 N N . LYS B 1 66 ? -66.400 52.425 0.622 1.00 15.55 66 LYS B N 1
ATOM 3662 C CA . LYS B 1 66 ? -65.639 51.214 0.933 1.00 17.06 66 LYS B CA 1
ATOM 3663 C C . LYS B 1 66 ? -66.190 50.089 0.075 1.00 17.77 66 LYS B C 1
ATOM 3664 O O . LYS B 1 66 ? -67.435 49.915 0.009 1.00 16.35 66 LYS B O 1
ATOM 3670 N N . ASP B 1 67 ? -65.320 49.410 -0.645 1.00 16.42 67 ASP B N 1
ATOM 3671 C CA . ASP B 1 67 ? -65.681 48.257 -1.509 1.00 14.91 67 ASP B CA 1
ATOM 3672 C C . ASP B 1 67 ? -65.766 46.989 -0.671 1.00 14.78 67 ASP B C 1
ATOM 3673 O O . ASP B 1 67 ? -65.005 46.020 -0.847 1.00 15.12 67 ASP B O 1
ATOM 3678 N N . ARG B 1 68 ? -66.759 46.945 0.212 1.00 14.24 68 ARG B N 1
ATOM 3679 C CA . ARG B 1 68 ? -66.997 45.788 1.076 1.00 14.52 68 ARG B CA 1
ATOM 3680 C C . ARG B 1 68 ? -68.433 45.898 1.603 1.00 14.78 68 ARG B C 1
ATOM 3681 O O . ARG B 1 68 ? -68.729 46.736 2.425 1.00 16.35 68 ARG B O 1
ATOM 3689 N N . CYS B 1 69 ? -69.306 45.027 1.136 1.00 14.53 69 CYS B N 1
ATOM 3690 C CA . CYS B 1 69 ? -70.719 45.037 1.560 1.00 14.17 69 CYS B CA 1
ATOM 3691 C C . CYS B 1 69 ? -70.802 44.811 3.061 1.00 13.72 69 CYS B C 1
ATOM 3692 O O . CYS B 1 69 ? -70.071 43.999 3.603 1.00 15.41 69 CYS B O 1
ATOM 3695 N N . LEU B 1 70 ? -71.724 45.481 3.719 1.00 16.02 70 LEU B N 1
ATOM 3696 C CA . LEU B 1 70 ? -71.952 45.255 5.180 1.00 16.39 70 LEU B CA 1
ATOM 3697 C C . LEU B 1 70 ? -72.462 43.850 5.465 1.00 15.24 70 LEU B C 1
ATOM 3698 O O . LEU B 1 70 ? -72.358 43.417 6.616 1.00 14.25 70 LEU B O 1
ATOM 3703 N N . HIS B 1 71 ? -73.129 43.204 4.498 1.00 13.88 71 HIS B N 1
ATOM 3704 C CA . HIS B 1 71 ? -73.882 41.956 4.744 1.00 15.60 71 HIS B CA 1
ATOM 3705 C C . HIS B 1 71 ? -72.932 40.769 4.909 1.00 15.37 71 HIS B C 1
ATOM 3706 O O . HIS B 1 71 ? -72.702 40.286 6.042 1.00 15.09 71 HIS B O 1
ATOM 3713 N N . ARG B 1 72 ? -72.335 40.294 3.802 1.00 13.23 72 ARG B N 1
ATOM 3714 C CA . ARG B 1 72 ? -71.435 39.127 3.838 1.00 14.10 72 ARG B CA 1
ATOM 3715 C C . ARG B 1 72 ? -70.017 39.521 3.398 1.00 13.11 72 ARG B C 1
ATOM 3716 O O . ARG B 1 72 ? -69.182 38.606 3.219 1.00 14.42 72 ARG B O 1
ATOM 3724 N N . GLY B 1 73 ? -69.747 40.807 3.271 1.00 13.48 73 GLY B N 1
ATOM 3725 C CA . GLY B 1 73 ? -68.340 41.273 3.172 1.00 13.69 73 GLY B CA 1
ATOM 3726 C C . GLY B 1 73 ? -67.708 41.039 1.813 1.00 15.44 73 GLY B C 1
ATOM 3727 O O . GLY B 1 73 ? -66.440 41.093 1.710 1.00 15.28 73 GLY B O 1
ATOM 3728 N N . VAL B 1 74 ? -68.513 40.846 0.763 1.00 14.09 74 VAL B N 1
ATOM 3729 C CA . VAL B 1 74 ? -67.980 40.738 -0.619 1.00 14.00 74 VAL B CA 1
ATOM 3730 C C . VAL B 1 74 ? -67.572 42.133 -1.133 1.00 12.94 74 VAL B C 1
ATOM 3731 O O . VAL B 1 74 ? -68.117 43.169 -0.716 1.00 14.43 74 VAL B O 1
ATOM 3735 N N . GLN B 1 75 ? -66.668 42.182 -2.102 1.00 13.04 75 GLN B N 1
ATOM 3736 C CA . GLN B 1 75 ? -66.436 43.428 -2.863 1.00 12.68 75 GLN B CA 1
ATOM 3737 C C . GLN B 1 75 ? -67.648 43.611 -3.785 1.00 14.78 75 GLN B C 1
ATOM 3738 O O . GLN B 1 75 ? -67.946 42.662 -4.543 1.00 14.49 75 GLN B O 1
ATOM 3744 N N . LEU B 1 76 ? -68.279 44.777 -3.699 1.00 16.20 76 LEU B N 1
ATOM 3745 C CA . LEU B 1 76 ? -69.350 45.160 -4.662 1.00 17.28 76 LEU B CA 1
ATOM 3746 C C . LEU B 1 76 ? -68.741 45.142 -6.054 1.00 17.06 76 LEU B C 1
ATOM 3747 O O . LEU B 1 76 ? -69.444 44.826 -7.026 1.00 16.32 76 LEU B O 1
ATOM 3752 N N . SER B 1 77 ? -67.440 45.468 -6.183 1.00 15.35 77 SER B N 1
ATOM 3753 C CA . SER B 1 77 ? -66.828 45.621 -7.526 1.00 16.16 77 SER B CA 1
ATOM 3754 C C . SER B 1 77 ? -66.707 44.302 -8.276 1.00 15.82 77 SER B C 1
ATOM 3755 O O . SER B 1 77 ? -66.476 44.351 -9.504 1.00 17.38 77 SER B O 1
ATOM 3758 N N . VAL B 1 78 ? -66.935 43.149 -7.643 1.00 15.72 78 VAL B N 1
ATOM 3759 C CA . VAL B 1 78 ? -66.922 41.832 -8.344 1.00 15.94 78 VAL B CA 1
ATOM 3760 C C . VAL B 1 78 ? -67.922 41.865 -9.502 1.00 16.29 78 VAL B C 1
ATOM 3761 O O . VAL B 1 78 ? -67.631 41.314 -10.584 1.00 15.45 78 VAL B O 1
ATOM 3765 N N . LYS B 1 79 ? -69.073 42.497 -9.263 1.00 15.75 79 LYS B N 1
ATOM 3766 C CA . LYS B 1 79 ? -70.086 42.712 -10.320 1.00 16.88 79 LYS B CA 1
ATOM 3767 C C . LYS B 1 79 ? -70.816 44.010 -9.984 1.00 17.83 79 LYS B C 1
ATOM 3768 O O . LYS B 1 79 ? -71.743 43.996 -9.108 1.00 16.23 79 LYS B O 1
ATOM 3774 N N . VAL B 1 80 ? -70.396 45.101 -10.626 1.00 17.04 80 VAL B N 1
ATOM 3775 C CA . VAL B 1 80 ? -70.933 46.445 -10.340 1.00 18.12 80 VAL B CA 1
ATOM 3776 C C . VAL B 1 80 ? -72.374 46.517 -10.878 1.00 18.91 80 VAL B C 1
ATOM 3777 O O . VAL B 1 80 ? -72.594 46.247 -12.080 1.00 19.32 80 VAL B O 1
ATOM 3781 N N . GLU B 1 81 ? -73.308 46.808 -9.983 1.00 17.55 81 GLU B N 1
ATOM 3782 C CA . GLU B 1 81 ? -74.725 47.100 -10.342 1.00 18.84 81 GLU B CA 1
ATOM 3783 C C . GLU B 1 81 ? -75.086 48.494 -9.791 1.00 17.58 81 GLU B C 1
ATOM 3784 O O . GLU B 1 81 ? -75.587 48.601 -8.678 1.00 19.23 81 GLU B O 1
ATOM 3790 N N . CYS B 1 82 ? -74.902 49.546 -10.584 1.00 17.85 82 CYS B N 1
ATOM 3791 C CA . CYS B 1 82 ? -75.408 50.904 -10.311 1.00 18.94 82 CYS B CA 1
ATOM 3792 C C . CYS B 1 82 ? -76.737 51.057 -11.036 1.00 18.87 82 CYS B C 1
ATOM 3793 O O . CYS B 1 82 ? -76.701 51.196 -12.286 1.00 21.23 82 CYS B O 1
ATOM 3796 N N . LYS B 1 83 ? -77.843 50.910 -10.322 1.00 20.88 83 LYS B N 1
ATOM 3797 C CA . LYS B 1 83 ? -79.186 50.790 -10.941 1.00 22.99 83 LYS B CA 1
ATOM 3798 C C . LYS B 1 83 ? -79.885 52.144 -11.000 1.00 22.98 83 LYS B C 1
ATOM 3799 O O . LYS B 1 83 ? -80.818 52.296 -11.820 1.00 21.19 83 LYS B O 1
ATOM 3805 N N . THR B 1 84 ? -79.430 53.106 -10.211 1.00 20.52 84 THR B N 1
ATOM 3806 C CA . THR B 1 84 ? -79.781 54.529 -10.367 1.00 19.31 84 THR B CA 1
ATOM 3807 C C . THR B 1 84 ? -78.490 55.350 -10.299 1.00 22.46 84 THR B C 1
ATOM 3808 O O . THR B 1 84 ? -77.495 54.810 -9.818 1.00 21.23 84 THR B O 1
ATOM 3812 N N . LYS B 1 85 ? -78.540 56.618 -10.710 1.00 25.93 85 LYS B N 1
ATOM 3813 C CA . LYS B 1 85 ? -77.347 57.508 -10.666 1.00 27.40 85 LYS B CA 1
ATOM 3814 C C . LYS B 1 85 ? -76.784 57.596 -9.247 1.00 23.85 85 LYS B C 1
ATOM 3815 O O . LYS B 1 85 ? -75.568 57.592 -9.115 1.00 25.01 85 LYS B O 1
ATOM 3821 N N . SER B 1 86 ? -77.635 57.634 -8.231 1.00 20.14 86 SER B N 1
ATOM 3822 C CA A SER B 1 86 ? -77.292 57.948 -6.820 0.50 20.97 86 SER B CA 1
ATOM 3823 C CA B SER B 1 86 ? -77.338 57.936 -6.805 0.50 20.71 86 SER B CA 1
ATOM 3824 C C . SER B 1 86 ? -76.853 56.718 -6.011 1.00 17.95 86 SER B C 1
ATOM 3825 O O . SER B 1 86 ? -76.461 56.909 -4.840 1.00 18.74 86 SER B O 1
ATOM 3830 N N . THR B 1 87 ? -77.014 55.519 -6.541 1.00 16.98 87 THR B N 1
ATOM 3831 C CA . THR B 1 87 ? -76.856 54.308 -5.726 1.00 17.35 87 THR B CA 1
ATOM 3832 C C . THR B 1 87 ? -75.987 53.258 -6.392 1.00 15.80 87 THR B C 1
ATOM 3833 O O . THR B 1 87 ? -75.696 53.310 -7.608 1.00 18.59 87 THR B O 1
ATOM 3837 N N . ILE B 1 88 ? -75.574 52.320 -5.560 1.00 16.85 88 ILE B N 1
ATOM 3838 C CA . ILE B 1 88 ? -74.975 51.041 -6.001 1.00 15.92 88 ILE B CA 1
ATOM 3839 C C . ILE B 1 88 ? -75.683 49.941 -5.234 1.00 14.65 88 ILE B C 1
ATOM 3840 O O . ILE B 1 88 ? -75.895 50.050 -4.013 1.00 14.38 88 ILE B O 1
ATOM 3845 N N . THR B 1 89 ? -75.932 48.871 -5.958 1.00 15.56 89 THR B N 1
ATOM 3846 C CA . THR B 1 89 ? -76.605 47.676 -5.417 1.00 15.68 89 THR B CA 1
ATOM 3847 C C . THR B 1 89 ? -75.573 46.565 -5.361 1.00 13.78 89 THR B C 1
ATOM 3848 O O . THR B 1 89 ? -75.052 46.182 -6.434 1.00 13.72 89 THR B O 1
ATOM 3852 N N . CYS B 1 90 ? -75.388 45.971 -4.203 1.00 13.65 90 CYS B N 1
ATOM 3853 C CA . CYS B 1 90 ? -74.549 44.776 -4.096 1.00 12.80 90 CYS B CA 1
ATOM 3854 C C . CYS B 1 90 ? -75.107 43.684 -5.006 1.00 12.86 90 CYS B C 1
ATOM 3855 O O . CYS B 1 90 ? -76.341 43.466 -5.026 1.00 12.81 90 CYS B O 1
ATOM 3858 N N . TRP B 1 91 ? -74.260 43.017 -5.780 1.00 12.60 91 TRP B N 1
ATOM 3859 C CA . TRP B 1 91 ? -74.665 41.933 -6.696 1.00 13.29 91 TRP B CA 1
ATOM 3860 C C . TRP B 1 91 ? -75.258 40.712 -5.993 1.00 12.00 91 TRP B C 1
ATOM 3861 O O . TRP B 1 91 ? -75.790 39.879 -6.714 1.00 12.74 91 TRP B O 1
ATOM 3872 N N . TYR B 1 92 ? -75.075 40.521 -4.688 1.00 11.81 92 TYR B N 1
ATOM 3873 C CA . TYR B 1 92 ? -75.286 39.211 -4.038 1.00 12.53 92 TYR B CA 1
ATOM 3874 C C . TYR B 1 92 ? -76.745 39.155 -3.539 1.00 13.63 92 TYR B C 1
ATOM 3875 O O . TYR B 1 92 ? -77.482 38.276 -4.022 1.00 13.19 92 TYR B O 1
ATOM 3884 N N . HIS B 1 93 ? -77.113 40.068 -2.631 1.00 12.80 93 HIS B N 1
ATOM 3885 C CA . HIS B 1 93 ? -78.517 40.152 -2.085 1.00 13.01 93 HIS B CA 1
ATOM 3886 C C . HIS B 1 93 ? -79.078 41.563 -2.220 1.00 14.67 93 HIS B C 1
ATOM 3887 O O . HIS B 1 93 ? -80.092 41.900 -1.543 1.00 14.59 93 HIS B O 1
ATOM 3894 N N . ALA B 1 94 ? -78.449 42.419 -3.032 1.00 13.11 94 ALA B N 1
ATOM 3895 C CA . ALA B 1 94 ? -79.004 43.676 -3.542 1.00 12.96 94 ALA B CA 1
ATOM 3896 C C . ALA B 1 94 ? -79.228 44.681 -2.407 1.00 13.22 94 ALA B C 1
ATOM 3897 O O . ALA B 1 94 ? -80.079 45.572 -2.577 1.00 14.06 94 ALA B O 1
ATOM 3899 N N . TRP B 1 95 ? -78.418 44.621 -1.343 1.00 12.77 95 TRP B N 1
ATOM 3900 C CA . TRP B 1 95 ? -78.268 45.765 -0.424 1.00 14.24 95 TRP B CA 1
ATOM 3901 C C . TRP B 1 95 ? -77.811 46.969 -1.251 1.00 16.68 95 TRP B C 1
ATOM 3902 O O . TRP B 1 95 ? -76.817 46.857 -2.019 1.00 15.68 95 TRP B O 1
ATOM 3913 N N . THR B 1 96 ? -78.532 48.082 -1.139 1.00 16.19 96 THR B N 1
ATOM 3914 C CA . THR B 1 96 ? -78.353 49.263 -2.005 1.00 16.40 96 THR B CA 1
ATOM 3915 C C . THR B 1 96 ? -77.968 50.453 -1.116 1.00 16.28 96 THR B C 1
ATOM 3916 O O . THR B 1 96 ? -78.648 50.733 -0.090 1.00 14.25 96 THR B O 1
ATOM 3920 N N . TYR B 1 97 ? -76.834 51.069 -1.465 1.00 15.56 97 TYR B N 1
ATOM 3921 C CA . TYR B 1 97 ? -76.217 52.177 -0.728 1.00 15.22 97 TYR B CA 1
ATOM 3922 C C . TYR B 1 97 ? -76.194 53.436 -1.601 1.00 14.22 97 TYR B C 1
ATOM 3923 O O . TYR B 1 97 ? -75.998 53.357 -2.834 1.00 14.79 97 TYR B O 1
ATOM 3932 N N . ARG B 1 98 ? -76.397 54.587 -0.965 1.00 17.70 98 ARG B N 1
ATOM 3933 C CA . ARG B 1 98 ? -76.206 55.929 -1.555 1.00 16.48 98 ARG B CA 1
ATOM 3934 C C . ARG B 1 98 ? -74.712 56.273 -1.595 1.00 17.54 98 ARG B C 1
ATOM 3935 O O . ARG B 1 98 ? -74.063 56.125 -0.578 1.00 18.46 98 ARG B O 1
ATOM 3943 N N . TRP B 1 99 ? -74.253 56.684 -2.754 1.00 17.96 99 TRP B N 1
ATOM 3944 C CA . TRP B 1 99 ? -72.856 57.179 -2.901 1.00 18.46 99 TRP B CA 1
ATOM 3945 C C . TRP B 1 99 ? -72.639 58.372 -1.960 1.00 22.38 99 TRP B C 1
ATOM 3946 O O . TRP B 1 99 ? -71.510 58.513 -1.362 1.00 21.87 99 TRP B O 1
ATOM 3957 N N . GLU B 1 100 ? -73.660 59.224 -1.768 1.00 20.60 100 GLU B N 1
ATOM 3958 C CA . GLU B 1 100 ? -73.444 60.541 -1.112 1.00 22.54 100 GLU B CA 1
ATOM 3959 C C . GLU B 1 100 ? -73.125 60.320 0.363 1.00 22.36 100 GLU B C 1
ATOM 3960 O O . GLU B 1 100 ? -72.268 61.068 0.909 1.00 23.71 100 GLU B O 1
ATOM 3966 N N . ASP B 1 101 ? -73.719 59.325 1.019 1.00 20.59 101 ASP B N 1
ATOM 3967 C CA . ASP B 1 101 ? -73.568 59.189 2.481 1.00 20.21 101 ASP B CA 1
ATOM 3968 C C . ASP B 1 101 ? -73.421 57.746 2.945 1.00 16.99 101 ASP B C 1
ATOM 3969 O O . ASP B 1 101 ? -73.338 57.535 4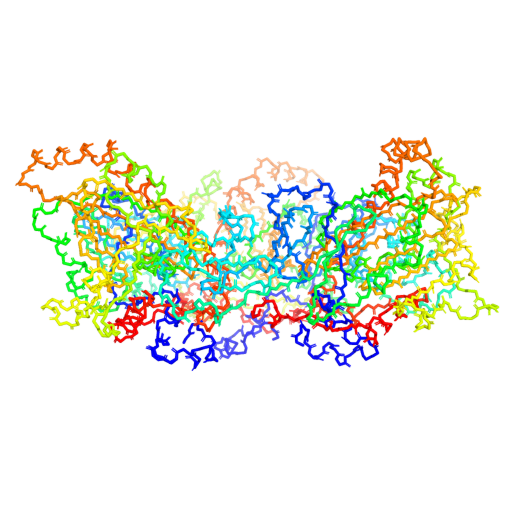.170 1.00 18.22 101 ASP B O 1
ATOM 3974 N N . GLY B 1 102 ? -73.382 56.795 2.017 1.00 17.60 102 GLY B N 1
ATOM 3975 C CA . GLY B 1 102 ? -73.239 55.374 2.354 1.00 17.09 102 GLY B CA 1
ATOM 3976 C C . GLY B 1 102 ? -74.498 54.744 2.923 1.00 17.10 102 GLY B C 1
ATOM 3977 O O . GLY B 1 102 ? -74.438 53.599 3.300 1.00 17.62 102 GLY B O 1
ATOM 3978 N N . VAL B 1 103 ? -75.584 55.485 3.053 1.00 19.31 103 VAL B N 1
ATOM 3979 C CA . VAL B 1 103 ? -76.735 54.906 3.788 1.00 18.83 103 VAL B CA 1
ATOM 3980 C C . VAL B 1 103 ? -77.338 53.745 2.991 1.00 15.86 103 VAL B C 1
ATOM 3981 O O . VAL B 1 103 ? -77.496 53.848 1.765 1.00 16.68 103 VAL B O 1
ATOM 3985 N N . LEU B 1 104 ? -77.604 52.656 3.684 1.00 18.37 104 LEU B N 1
ATOM 3986 C CA . LEU B 1 104 ? -78.388 51.512 3.160 1.00 17.12 104 LEU B CA 1
ATOM 3987 C C . LEU B 1 104 ? -79.825 52.014 2.982 1.00 18.19 104 LEU B C 1
ATOM 3988 O O . LEU B 1 104 ? -80.513 52.125 3.964 1.00 21.00 104 LEU B O 1
ATOM 3993 N N . CYS B 1 105 ? -80.234 52.309 1.773 1.00 19.02 105 CYS B N 1
ATOM 3994 C CA . CYS B 1 105 ? -81.514 52.997 1.497 1.00 20.89 105 CYS B CA 1
ATOM 3995 C C . CYS B 1 105 ? -82.576 52.007 0.992 1.00 20.24 105 CYS B C 1
ATOM 3996 O O . CYS B 1 105 ? -83.794 52.354 0.979 1.00 19.48 105 CYS B O 1
ATOM 3999 N N . ASP B 1 106 ? -82.160 50.840 0.542 1.00 19.45 106 ASP B N 1
ATOM 4000 C CA . ASP B 1 106 ? -83.066 49.858 -0.112 1.00 19.08 106 ASP B CA 1
ATOM 4001 C C . ASP B 1 106 ? -82.375 48.503 -0.034 1.00 19.89 106 ASP B C 1
ATOM 4002 O O . ASP B 1 106 ? -81.135 48.437 0.047 1.00 19.00 106 ASP B O 1
ATOM 4007 N N . ILE B 1 107 ? -83.160 47.438 -0.029 1.00 17.51 107 ILE B N 1
ATOM 4008 C CA . ILE B 1 107 ? -82.648 46.072 -0.282 1.00 16.51 107 ILE B CA 1
ATOM 4009 C C . ILE B 1 107 ? -83.607 45.416 -1.268 1.00 18.15 107 ILE B C 1
ATOM 4010 O O . ILE B 1 107 ? -84.809 45.190 -0.854 1.00 17.04 107 ILE B O 1
ATOM 4015 N N . LEU B 1 108 ? -83.184 45.127 -2.508 1.00 16.23 108 LEU B N 1
ATOM 4016 C CA . LEU B 1 108 ? -84.175 44.692 -3.522 1.00 18.04 108 LEU B CA 1
ATOM 4017 C C . LEU B 1 108 ? -84.739 43.338 -3.116 1.00 17.78 108 LEU B C 1
ATOM 4018 O O . LEU B 1 108 ? -85.891 43.045 -3.516 1.00 19.10 108 LEU B O 1
ATOM 4023 N N . THR B 1 109 ? -83.965 42.486 -2.454 1.00 14.80 109 THR B N 1
ATOM 4024 C CA . THR B 1 109 ? -84.393 41.133 -2.081 1.00 15.57 109 THR B CA 1
ATOM 4025 C C . THR B 1 109 ? -85.361 41.162 -0.893 1.00 14.59 109 THR B C 1
ATOM 4026 O O . THR B 1 109 ? -85.877 40.090 -0.591 1.00 16.14 109 THR B O 1
ATOM 4030 N N . ASN B 1 110 ? -85.527 42.272 -0.197 1.00 14.27 110 ASN B N 1
ATOM 4031 C CA . ASN B 1 110 ? -86.397 42.318 1.013 1.00 15.66 110 ASN B CA 1
ATOM 4032 C C . ASN B 1 110 ? -86.659 43.770 1.381 1.00 16.56 110 ASN B C 1
ATOM 4033 O O . ASN B 1 110 ? -85.998 44.319 2.265 1.00 17.43 110 ASN B O 1
ATOM 4038 N N . PRO B 1 111 ? -87.639 44.402 0.692 1.00 17.80 111 PRO B N 1
ATOM 4039 C CA . PRO B 1 111 ? -87.937 45.821 0.882 1.00 19.17 111 PRO B CA 1
ATOM 4040 C C . PRO B 1 111 ? -88.568 46.152 2.234 1.00 20.19 111 PRO B C 1
ATOM 4041 O O . PRO B 1 111 ? -88.724 47.336 2.516 1.00 21.35 111 PRO B O 1
ATOM 4045 N N . THR B 1 112 ? -88.810 45.141 3.046 1.00 19.45 112 THR B N 1
ATOM 4046 C CA . THR B 1 112 ? -89.357 45.304 4.419 1.00 20.17 112 THR B CA 1
ATOM 4047 C C . THR B 1 112 ? -88.270 45.079 5.461 1.00 19.34 112 THR B C 1
ATOM 4048 O O . THR B 1 112 ? -88.534 45.121 6.668 1.00 18.13 112 THR B O 1
ATOM 4052 N N . SER B 1 113 ? -87.010 44.894 5.063 1.00 18.76 113 SER B N 1
ATOM 4053 C CA . SER B 1 113 ? -85.953 44.624 6.054 1.00 17.80 113 SER B CA 1
ATOM 4054 C C . SER B 1 113 ? -85.815 45.746 7.094 1.00 17.28 113 SER B C 1
ATOM 4055 O O . SER B 1 113 ? -85.774 46.907 6.716 1.00 18.19 113 SER B O 1
ATOM 4058 N N . ALA B 1 114 ? -85.652 45.360 8.351 1.00 19.76 114 ALA B N 1
ATOM 4059 C CA . ALA B 1 114 ? -85.364 46.288 9.470 1.00 20.31 114 ALA B CA 1
ATOM 4060 C C . ALA B 1 114 ? -83.970 46.901 9.286 1.00 21.08 114 ALA B C 1
ATOM 4061 O O . ALA B 1 114 ? -83.644 47.872 10.003 1.00 24.14 114 ALA B O 1
ATOM 4063 N N . GLN B 1 115 ? -83.123 46.329 8.424 1.00 18.31 115 GLN B N 1
ATOM 4064 C CA . GLN B 1 115 ? -81.777 46.936 8.218 1.00 19.73 115 GLN B CA 1
ATOM 4065 C C . GLN B 1 115 ? -81.887 48.264 7.442 1.00 18.55 115 GLN B C 1
ATOM 4066 O O . GLN B 1 115 ? -81.021 49.146 7.606 1.00 18.23 115 GLN B O 1
ATOM 4072 N N . ILE B 1 116 ? -82.868 48.432 6.565 1.00 18.95 116 ILE B N 1
ATOM 4073 C CA . ILE B 1 116 ? -82.977 49.595 5.650 1.00 19.34 116 ILE B CA 1
ATOM 4074 C C . ILE B 1 116 ? -83.037 50.880 6.498 1.00 22.28 116 ILE B C 1
ATOM 4075 O O . ILE B 1 116 ? -83.772 50.908 7.539 1.00 19.57 116 ILE B O 1
ATOM 4080 N N . GLY B 1 117 ? -82.228 51.868 6.118 1.00 19.24 117 GLY B N 1
ATOM 4081 C CA . GLY B 1 117 ? -82.087 53.150 6.843 1.00 22.40 117 GLY B CA 1
ATOM 4082 C C . GLY B 1 117 ? -81.405 53.085 8.193 1.00 21.69 117 GLY B C 1
ATOM 4083 O O . GLY B 1 117 ? -81.380 54.151 8.834 1.00 27.58 117 GLY B O 1
ATOM 4084 N N . ARG B 1 118 ? -80.907 51.941 8.667 1.00 20.12 118 ARG B N 1
ATOM 4085 C CA . ARG B 1 118 ? -80.274 51.726 9.992 1.00 21.87 118 ARG B CA 1
ATOM 4086 C C . ARG B 1 118 ? -78.828 51.242 9.859 1.00 20.89 118 ARG B C 1
ATOM 4087 O O . ARG B 1 118 ? -78.279 50.757 10.830 1.00 22.24 118 ARG B O 1
ATOM 4095 N N . GLN B 1 119 ? -78.275 51.239 8.649 1.00 20.34 119 GLN B N 1
ATOM 4096 C CA . GLN B 1 119 ? -76.850 50.842 8.443 1.00 22.66 119 GLN B CA 1
ATOM 4097 C C . GLN B 1 119 ? -76.235 51.824 7.455 1.00 20.25 119 GLN B C 1
ATOM 4098 O O . GLN B 1 119 ? -76.929 52.469 6.662 1.00 19.32 119 GLN B O 1
ATOM 4104 N N . LYS B 1 120 ? -74.917 51.989 7.506 1.00 21.37 120 LYS B N 1
ATOM 4105 C CA A LYS B 1 120 ? -74.228 52.945 6.613 0.50 22.50 120 LYS B CA 1
ATOM 4106 C CA B LYS B 1 120 ? -74.259 52.894 6.537 0.50 21.82 120 LYS B CA 1
ATOM 4107 C C . LYS B 1 120 ? -72.868 52.337 6.240 1.00 20.22 120 LYS B C 1
ATOM 4108 O O . LYS B 1 120 ? -72.186 51.926 7.159 1.00 21.36 120 LYS B O 1
ATOM 4119 N N . LEU B 1 121 ? -72.572 52.281 4.969 1.00 18.31 121 LEU B N 1
ATOM 4120 C CA . LEU B 1 121 ? -71.273 51.827 4.443 1.00 18.90 121 LEU B CA 1
ATOM 4121 C C . LEU B 1 121 ? -70.303 52.999 4.572 1.00 18.34 121 LEU B C 1
ATOM 4122 O O . LEU B 1 121 ? -70.671 54.096 4.288 1.00 19.45 121 LEU B O 1
ATOM 4127 N N . LYS B 1 122 ? -69.063 52.757 4.970 1.00 16.89 122 LYS B N 1
ATOM 4128 C CA . LYS B 1 122 ? -68.080 53.860 5.107 1.00 17.05 122 LYS B CA 1
ATOM 4129 C C . LYS B 1 122 ? -67.944 54.620 3.794 1.00 15.91 122 LYS B C 1
ATOM 4130 O O . LYS B 1 122 ? -67.829 53.965 2.746 1.00 14.92 122 LYS B O 1
ATOM 4136 N N . THR B 1 123 ? -67.889 55.949 3.861 1.00 16.85 123 THR B N 1
ATOM 4137 C CA . THR B 1 123 ? -67.578 56.819 2.714 1.00 17.05 123 THR B CA 1
ATOM 4138 C C . THR B 1 123 ? -66.293 57.587 3.056 1.00 15.74 123 THR B C 1
ATOM 4139 O O . THR B 1 123 ? -65.961 57.672 4.244 1.00 16.99 123 THR B O 1
ATOM 4143 N N . TYR B 1 124 ? -65.617 58.051 2.036 1.00 15.42 124 TYR B N 1
ATOM 4144 C CA . TYR B 1 124 ? -64.381 58.867 2.197 1.00 15.94 124 TYR B CA 1
ATOM 4145 C C . TYR B 1 124 ? -64.579 60.061 1.296 1.00 16.27 124 TYR B C 1
ATOM 4146 O O . TYR B 1 124 ? -64.979 59.891 0.137 1.00 18.44 124 TYR B O 1
ATOM 4155 N N . PRO B 1 125 ? -64.223 61.291 1.745 1.00 17.61 125 PRO B N 1
ATOM 4156 C CA . PRO B 1 125 ? -64.159 62.433 0.836 1.00 17.98 125 PRO B CA 1
ATOM 4157 C C . PRO B 1 125 ? -63.206 62.237 -0.351 1.00 18.80 125 PRO B C 1
ATOM 4158 O O . PRO B 1 125 ? -62.121 61.628 -0.226 1.00 17.54 125 PRO B O 1
ATOM 4162 N N . VAL B 1 126 ? -63.567 62.784 -1.489 1.00 17.60 126 VAL B N 1
ATOM 4163 C CA . VAL B 1 126 ? -62.722 62.751 -2.721 1.00 20.34 126 VAL B CA 1
ATOM 4164 C C . VAL B 1 126 ? -62.698 64.133 -3.299 1.00 22.06 126 VAL B C 1
ATOM 4165 O O . VAL B 1 126 ? -63.776 64.769 -3.361 1.00 20.78 126 VAL B O 1
ATOM 4169 N N . GLN B 1 127 ? -61.530 64.583 -3.769 1.00 21.93 127 GLN B N 1
ATOM 4170 C CA . GLN B 1 127 ? -61.383 65.940 -4.356 1.00 25.70 127 GLN B CA 1
ATOM 4171 C C . GLN B 1 127 ? -60.482 65.791 -5.571 1.00 25.04 127 GLN B C 1
ATOM 4172 O O . GLN B 1 127 ? -59.530 64.973 -5.497 1.00 23.63 127 GLN B O 1
ATOM 4178 N N . GLU B 1 128 ? -60.703 66.592 -6.611 1.00 22.80 128 GLU B N 1
ATOM 4179 C CA . GLU B 1 128 ? -59.815 66.608 -7.783 1.00 20.80 128 GLU B CA 1
ATOM 4180 C C . GLU B 1 128 ? -59.055 67.933 -7.796 1.00 21.04 128 GLU B C 1
ATOM 4181 O O . GLU B 1 128 ? -59.664 68.944 -7.512 1.00 23.01 128 GLU B O 1
ATOM 4187 N N . ALA B 1 129 ? -57.760 67.898 -8.081 1.00 18.85 129 ALA B N 1
ATOM 4188 C CA . ALA B 1 129 ? -56.921 69.105 -8.214 1.00 19.87 129 ALA B CA 1
ATOM 4189 C C . ALA B 1 129 ? -55.828 68.809 -9.225 1.00 20.84 129 ALA B C 1
ATOM 4190 O O . ALA B 1 129 ? -55.226 67.746 -9.149 1.00 18.98 129 ALA B O 1
ATOM 4192 N N A LYS B 1 130 ? -55.631 69.708 -10.192 0.60 20.31 130 LYS B N 1
ATOM 4193 N N B LYS B 1 130 ? -55.616 69.708 -10.190 0.40 20.08 130 LYS B N 1
ATOM 4194 C CA A LYS B 1 130 ? -54.544 69.581 -11.200 0.60 19.52 130 LYS B CA 1
ATOM 4195 C CA B LYS B 1 130 ? -54.534 69.575 -11.204 0.40 19.43 130 LYS B CA 1
ATOM 4196 C C A LYS B 1 130 ? -54.642 68.245 -11.943 0.60 20.51 130 LYS B C 1
ATOM 4197 C C B LYS B 1 130 ? -54.642 68.248 -11.957 0.40 20.08 130 LYS B C 1
ATOM 4198 O O A LYS B 1 130 ? -53.608 67.657 -12.268 0.60 20.47 130 LYS B O 1
ATOM 4199 O O B LYS B 1 130 ? -53.601 67.667 -12.288 0.40 20.06 130 LYS B O 1
ATOM 4210 N N . GLY B 1 131 ? -55.863 67.771 -12.217 1.00 18.80 131 GLY B N 1
ATOM 4211 C CA . GLY B 1 131 ? -56.071 66.528 -12.955 1.00 19.69 131 GLY B CA 1
ATOM 4212 C C . GLY B 1 131 ? -55.758 65.281 -12.136 1.00 16.64 131 GLY B C 1
ATOM 4213 O O . GLY B 1 131 ? -55.648 64.230 -12.728 1.00 16.54 131 GLY B O 1
ATOM 4214 N N . CYS B 1 132 ? -55.619 65.435 -10.839 1.00 16.64 132 CYS B N 1
ATOM 4215 C CA . CYS B 1 132 ? -55.255 64.347 -9.883 1.00 17.51 132 CYS B CA 1
ATOM 4216 C C . CYS B 1 132 ? -56.417 64.089 -8.919 1.00 14.98 132 CYS B C 1
ATOM 4217 O O . CYS B 1 132 ? -57.029 65.062 -8.457 1.00 16.87 132 CYS B O 1
ATOM 4220 N N . VAL B 1 133 ? -56.778 62.824 -8.697 1.00 15.00 133 VAL B N 1
ATOM 4221 C CA . VAL B 1 133 ? -57.856 62.423 -7.773 1.00 14.84 133 VAL B CA 1
ATOM 4222 C C . VAL B 1 133 ? -57.269 62.108 -6.393 1.00 14.23 133 VAL B C 1
ATOM 4223 O O . VAL B 1 133 ? -56.461 61.180 -6.324 1.00 15.90 133 VAL B O 1
ATOM 4227 N N . PHE B 1 134 ? -57.684 62.850 -5.390 1.00 14.22 134 PHE B N 1
ATOM 4228 C CA . PHE B 1 134 ? -57.240 62.679 -3.996 1.00 14.91 134 PHE B CA 1
ATOM 4229 C C . PHE B 1 134 ? -58.389 62.103 -3.167 1.00 17.06 134 PHE B C 1
ATOM 4230 O O . PHE B 1 134 ? -59.508 62.652 -3.197 1.00 16.42 134 PHE B O 1
ATOM 4238 N N . ILE B 1 135 ? -58.082 61.141 -2.310 1.00 15.30 135 ILE B N 1
ATOM 4239 C CA . ILE B 1 135 ? -59.062 60.571 -1.365 1.00 15.23 135 ILE B CA 1
ATOM 4240 C C . ILE B 1 135 ? -58.575 60.911 0.038 1.00 16.46 135 ILE B C 1
ATOM 4241 O O . ILE B 1 135 ? -57.379 60.732 0.320 1.00 15.57 135 ILE B O 1
ATOM 4246 N N . TYR B 1 136 ? -59.465 61.418 0.873 1.00 13.74 136 TYR B N 1
ATOM 4247 C CA . TYR B 1 136 ? -59.189 61.627 2.301 1.00 16.17 136 TYR B CA 1
ATOM 4248 C C . TYR B 1 136 ? -59.431 60.307 3.006 1.00 17.23 136 TYR B C 1
ATOM 4249 O O . TYR B 1 136 ? -60.624 59.977 3.264 1.00 17.50 136 TYR B O 1
ATOM 4258 N N . LEU B 1 137 ? -58.380 59.567 3.301 1.00 15.06 137 LEU B N 1
ATOM 4259 C CA . LEU B 1 137 ? -58.514 58.236 3.924 1.00 16.17 137 LEU B CA 1
ATOM 4260 C C . LEU B 1 137 ? -58.529 58.443 5.436 1.00 16.01 137 LEU B C 1
ATOM 4261 O O . LEU B 1 137 ? -57.486 58.411 6.081 1.00 16.46 137 LEU B O 1
ATOM 4266 N N . GLY B 1 138 ? -59.686 58.852 5.960 1.00 17.25 138 GLY B N 1
ATOM 4267 C CA . GLY B 1 138 ? -59.798 59.241 7.361 1.00 16.60 138 GLY B CA 1
ATOM 4268 C C . GLY B 1 138 ? -61.251 59.454 7.720 1.00 20.97 138 GLY B C 1
ATOM 4269 O O . GLY B 1 138 ? -62.108 59.350 6.832 1.00 18.48 138 GLY B O 1
ATOM 4270 N N . ASP B 1 139 ? -61.435 59.876 8.952 1.00 21.78 139 ASP B N 1
ATOM 4271 C CA . ASP B 1 139 ? -62.732 59.960 9.641 1.00 24.37 139 ASP B CA 1
ATOM 4272 C C . ASP B 1 139 ? -63.073 61.424 9.843 1.00 25.60 139 ASP B C 1
ATOM 4273 O O . ASP B 1 139 ? -62.181 62.232 10.048 1.00 27.49 139 ASP B O 1
ATOM 4278 N N . GLY B 1 140 ? -64.352 61.738 9.899 1.00 29.21 140 GLY B N 1
ATOM 4279 C CA . GLY B 1 140 ? -64.770 63.112 10.225 1.00 29.79 140 GLY B CA 1
ATOM 4280 C C . GLY B 1 140 ? -64.468 64.035 9.083 1.00 31.52 140 GLY B C 1
ATOM 4281 O O . GLY B 1 140 ? -64.230 63.537 7.995 1.00 33.17 140 GLY B O 1
ATOM 4282 N N . ASP B 1 141 ? -64.536 65.342 9.318 1.00 33.03 141 ASP B N 1
ATOM 4283 C CA . ASP B 1 141 ? -64.565 66.342 8.229 1.00 34.39 141 ASP B CA 1
ATOM 4284 C C . ASP B 1 141 ? -63.119 66.631 7.851 1.00 28.31 141 ASP B C 1
ATOM 4285 O O . ASP B 1 141 ? -62.264 66.744 8.721 1.00 31.00 141 ASP B O 1
ATOM 4290 N N . PRO B 1 142 ? -62.786 66.633 6.547 1.00 26.72 142 PRO B N 1
ATOM 4291 C CA . PRO B 1 142 ? -61.390 66.697 6.132 1.00 25.77 142 PRO B CA 1
ATOM 4292 C C . PRO B 1 142 ? -60.848 68.112 6.238 1.00 26.26 142 PRO B C 1
ATOM 4293 O O . PRO B 1 142 ? -61.571 69.116 6.146 1.00 27.66 142 PRO B O 1
ATOM 4297 N N . PRO B 1 143 ? -59.520 68.209 6.377 1.00 24.68 143 PRO B N 1
ATOM 4298 C CA . PRO B 1 143 ? -58.839 69.489 6.284 1.00 21.94 143 PRO B CA 1
ATOM 4299 C C . PRO B 1 143 ? -58.813 69.921 4.827 1.00 24.12 143 PRO B C 1
ATOM 4300 O O . PRO B 1 143 ? -59.151 69.162 3.919 1.00 24.12 143 PRO B O 1
ATOM 4304 N N . PRO B 1 144 ? -58.353 71.158 4.532 1.00 24.60 144 PRO B N 1
ATOM 4305 C CA . PRO B 1 144 ? -58.088 71.547 3.151 1.00 22.55 144 PRO B CA 1
ATOM 4306 C C . PRO B 1 144 ? -57.032 70.595 2.557 1.00 20.78 144 PRO B C 1
ATOM 4307 O O . PRO B 1 144 ? -56.107 70.235 3.271 1.00 20.73 144 PRO B O 1
ATOM 4311 N N . LEU B 1 145 ? -57.207 70.272 1.275 1.00 19.59 145 LEU B N 1
ATOM 4312 C CA . LEU B 1 145 ? -56.258 69.472 0.472 1.00 20.77 145 LEU B CA 1
ATOM 4313 C C . LEU B 1 145 ? -54.868 70.076 0.590 1.00 18.34 145 LEU B C 1
ATOM 4314 O O . LEU B 1 145 ? -53.894 69.305 0.692 1.00 19.09 145 LEU B O 1
ATOM 4319 N N . ALA B 1 146 ? -54.745 71.401 0.619 1.00 17.74 146 ALA B N 1
ATOM 4320 C CA . ALA B 1 146 ? -53.417 72.036 0.596 1.00 18.81 146 ALA B CA 1
ATOM 4321 C C . ALA B 1 146 ? -52.588 71.643 1.826 1.00 17.03 146 ALA B C 1
ATOM 4322 O O . ALA B 1 146 ? -51.322 71.698 1.762 1.00 17.76 146 ALA B O 1
ATOM 4324 N N . ARG B 1 147 ? -53.209 71.222 2.930 1.00 15.43 147 ARG B N 1
ATOM 4325 C CA . ARG B 1 147 ? -52.471 70.793 4.126 1.00 15.60 147 ARG B CA 1
ATOM 4326 C C . ARG B 1 147 ? -51.537 69.621 3.755 1.00 15.19 147 ARG B C 1
ATOM 4327 O O . ARG B 1 147 ? -50.425 69.509 4.318 1.00 15.86 147 ARG B O 1
ATOM 4335 N N . ASP B 1 148 ? -51.993 68.763 2.855 1.00 15.63 148 ASP B N 1
ATOM 4336 C CA . ASP B 1 148 ? -51.302 67.494 2.484 1.00 13.34 148 ASP B CA 1
ATOM 4337 C C . ASP B 1 148 ? -50.726 67.568 1.064 1.00 13.72 148 ASP B C 1
ATOM 4338 O O . ASP B 1 148 ? -50.435 66.495 0.440 1.00 15.10 148 ASP B O 1
ATOM 4343 N N . THR B 1 149 ? -50.399 68.758 0.558 1.00 15.49 149 THR B N 1
ATOM 4344 C CA . THR B 1 149 ? -49.743 68.884 -0.757 1.00 15.48 149 THR B CA 1
ATOM 4345 C C . THR B 1 149 ? -48.554 69.793 -0.542 1.00 17.05 149 THR B C 1
ATOM 4346 O O . THR B 1 149 ? -48.536 70.559 0.424 1.00 15.48 149 THR B O 1
ATOM 4350 N N . PRO B 1 150 ? -47.506 69.665 -1.346 1.00 15.92 150 PRO B N 1
ATOM 4351 C CA . PRO B 1 150 ? -46.355 70.523 -1.134 1.00 16.80 150 PRO B CA 1
ATOM 4352 C C . PRO B 1 150 ? -46.657 71.925 -1.634 1.00 14.98 150 PRO B C 1
ATOM 4353 O O . PRO B 1 150 ? -47.535 72.139 -2.474 1.00 15.42 150 PRO B O 1
ATOM 4357 N N . PRO B 1 151 ? -45.874 72.906 -1.164 1.00 17.16 151 PRO B N 1
ATOM 4358 C CA . PRO B 1 151 ? -45.989 74.272 -1.671 1.00 18.02 151 PRO B CA 1
ATOM 4359 C C . PRO B 1 151 ? -45.900 74.333 -3.197 1.00 17.29 151 PRO B C 1
ATOM 4360 O O . PRO B 1 151 ? -45.087 73.633 -3.772 1.00 18.80 151 PRO B O 1
ATOM 4364 N N . ASN B 1 152 ? -46.761 75.160 -3.808 1.00 16.96 152 ASN B N 1
ATOM 4365 C CA . ASN B 1 152 ? -46.784 75.527 -5.253 1.00 19.60 152 ASN B CA 1
ATOM 4366 C C . ASN B 1 152 ? -47.521 74.482 -6.103 1.00 16.11 152 ASN B C 1
ATOM 4367 O O . ASN B 1 152 ? -47.804 74.744 -7.274 1.00 18.06 152 ASN B O 1
ATOM 4372 N N . PHE B 1 153 ? -47.798 73.284 -5.602 1.00 17.76 153 PHE B N 1
ATOM 4373 C CA . PHE B 1 153 ? -48.439 72.248 -6.449 1.00 15.53 153 PHE B CA 1
ATOM 4374 C C . PHE B 1 153 ? -49.821 72.718 -6.934 1.00 17.37 153 PHE B C 1
ATOM 4375 O O . PHE B 1 153 ? -50.187 72.476 -8.097 1.00 16.44 153 PHE B O 1
ATOM 4383 N N . LEU B 1 154 ? -50.517 73.474 -6.086 1.00 18.17 154 LEU B N 1
ATOM 4384 C CA . LEU B 1 154 ? -51.873 74.016 -6.411 1.00 19.17 154 LEU B CA 1
ATOM 4385 C C . LEU B 1 154 ? -51.827 75.436 -6.991 1.00 19.88 154 LEU B C 1
ATOM 4386 O O . LEU B 1 154 ? -52.914 75.987 -7.206 1.00 23.35 154 LEU B O 1
ATOM 4391 N N . ASP B 1 155 ? -50.672 75.991 -7.324 1.00 21.29 155 ASP B N 1
ATOM 4392 C CA . ASP B 1 155 ? -50.578 77.361 -7.907 1.00 20.74 155 ASP B CA 1
ATOM 4393 C C . ASP B 1 155 ? -51.384 77.450 -9.204 1.00 22.31 155 ASP B C 1
ATOM 4394 O O . ASP B 1 155 ? -51.392 76.525 -10.023 1.00 19.71 155 ASP B O 1
ATOM 4399 N N . ASP B 1 156 ? -52.034 78.593 -9.409 1.00 23.21 156 ASP B N 1
ATOM 4400 C CA . ASP B 1 156 ? -52.921 78.825 -10.573 1.00 27.04 156 ASP B CA 1
ATOM 4401 C C . ASP B 1 156 ? -52.236 78.449 -11.892 1.00 24.74 156 ASP B C 1
ATOM 4402 O O . ASP B 1 156 ? -52.873 77.746 -12.707 1.00 32.97 156 ASP B O 1
ATOM 4407 N N . ASP B 1 157 ? -51.026 78.911 -12.122 1.00 24.15 157 ASP B N 1
ATOM 4408 C CA . ASP B 1 157 ? -50.364 78.747 -13.449 1.00 28.87 157 ASP B CA 1
ATOM 4409 C C . ASP B 1 157 ? -49.686 77.364 -13.552 1.00 21.83 157 ASP B C 1
ATOM 4410 O O . ASP B 1 157 ? -49.236 77.033 -14.653 1.00 21.19 157 ASP B O 1
ATOM 4415 N N . MET B 1 158 ? -49.630 76.582 -12.470 1.00 21.13 158 MET B N 1
ATOM 4416 C CA . MET B 1 158 ? -48.774 75.362 -12.450 1.00 19.48 158 MET B CA 1
ATOM 4417 C C . MET B 1 158 ? -49.445 74.235 -13.241 1.00 18.81 158 MET B C 1
ATOM 4418 O O . MET B 1 158 ? -50.426 73.696 -12.778 1.00 22.40 158 MET B O 1
ATOM 4423 N N . GLU B 1 159 ? -48.954 73.923 -14.437 1.00 17.68 159 GLU B N 1
ATOM 4424 C CA . GLU B 1 159 ? -49.522 72.812 -15.248 1.00 18.41 159 GLU B CA 1
ATOM 4425 C C . GLU B 1 159 ? -48.899 71.502 -14.752 1.00 17.37 159 GLU B C 1
ATOM 4426 O O . GLU B 1 159 ? -47.645 71.403 -14.710 1.00 16.71 159 GLU B O 1
ATOM 4432 N N . ILE B 1 160 ? -49.730 70.538 -14.370 1.00 17.17 160 ILE B N 1
ATOM 4433 C CA . ILE B 1 160 ? -49.253 69.252 -13.801 1.00 16.28 160 ILE B CA 1
ATOM 4434 C C . ILE B 1 160 ? -49.454 68.156 -14.823 1.00 16.46 160 ILE B C 1
ATOM 4435 O O . ILE B 1 160 ? -50.597 68.014 -15.345 1.00 18.16 160 ILE B O 1
ATOM 4440 N N . LEU B 1 161 ? -48.415 67.418 -15.148 1.00 14.72 161 LEU B N 1
ATOM 4441 C CA . LEU B 1 161 ? -48.511 66.220 -15.991 1.00 15.41 161 LEU B CA 1
ATOM 4442 C C . LEU B 1 161 ? -47.861 65.103 -15.182 1.00 17.22 161 LEU B C 1
ATOM 4443 O O . LEU B 1 161 ? -46.970 65.375 -14.399 1.00 17.05 161 LEU B O 1
ATOM 4448 N N . GLY B 1 162 ? -48.287 63.875 -15.347 1.00 15.38 162 GLY B N 1
ATOM 4449 C CA . GLY B 1 162 ? -47.701 62.842 -14.472 1.00 15.81 162 GLY B CA 1
ATOM 4450 C C . GLY B 1 162 ? -47.792 61.448 -14.996 1.00 15.79 162 GLY B C 1
ATOM 4451 O O . GLY B 1 162 ? -48.240 61.211 -16.144 1.00 17.08 162 GLY B O 1
ATOM 4452 N N . LYS B 1 163 ? -47.441 60.518 -14.127 1.00 14.32 163 LYS B N 1
ATOM 4453 C CA . LYS B 1 163 ? -47.429 59.082 -14.395 1.00 14.99 163 LYS B CA 1
ATOM 4454 C C . LYS B 1 163 ? -47.681 58.411 -13.043 1.00 16.11 163 LYS B C 1
ATOM 4455 O O . LYS B 1 163 ? -47.225 58.950 -12.019 1.00 14.47 163 LYS B O 1
ATOM 4461 N N . ASN B 1 164 ? -48.389 57.299 -13.037 1.00 14.37 164 ASN B N 1
ATOM 4462 C CA . ASN B 1 164 ? -48.666 56.588 -11.774 1.00 13.67 164 ASN B CA 1
ATOM 4463 C C . ASN B 1 164 ? -48.410 55.114 -12.047 1.00 14.64 164 ASN B C 1
ATOM 4464 O O . ASN B 1 164 ? -48.651 54.604 -13.191 1.00 15.40 164 ASN B O 1
ATOM 4469 N N . GLN B 1 165 ? -47.866 54.411 -11.085 1.00 12.75 165 GLN B N 1
ATOM 4470 C CA . GLN B 1 165 ? -47.685 52.955 -11.215 1.00 15.10 165 GLN B CA 1
ATOM 4471 C C . GLN B 1 165 ? -47.574 52.329 -9.830 1.00 14.16 165 GLN B C 1
ATOM 4472 O O . GLN B 1 165 ? -47.362 53.048 -8.853 1.00 13.30 165 GLN B O 1
ATOM 4478 N N . ILE B 1 166 ? -47.783 51.026 -9.795 1.00 13.43 166 ILE B N 1
ATOM 4479 C CA . ILE B 1 166 ? -47.741 50.245 -8.541 1.00 13.53 166 ILE B CA 1
ATOM 4480 C C . ILE B 1 166 ? -46.365 49.630 -8.413 1.00 13.17 166 ILE B C 1
ATOM 4481 O O . ILE B 1 166 ? -45.887 48.974 -9.308 1.00 13.15 166 ILE B O 1
ATOM 4486 N N . ILE B 1 167 ? -45.746 49.878 -7.270 1.00 10.99 167 ILE B N 1
ATOM 4487 C CA . ILE B 1 167 ? -44.387 49.407 -6.978 1.00 11.90 167 ILE B CA 1
ATOM 4488 C C . ILE B 1 167 ? -44.412 48.521 -5.732 1.00 11.88 167 ILE B C 1
ATOM 4489 O O . ILE B 1 167 ? -44.992 48.907 -4.732 1.00 12.63 167 ILE B O 1
ATOM 4494 N N . LYS B 1 168 ? -43.729 47.403 -5.792 1.00 13.65 168 LYS B N 1
ATOM 4495 C CA . LYS B 1 168 ? -43.673 46.394 -4.721 1.00 14.59 168 LYS B CA 1
ATOM 4496 C C . LYS B 1 168 ? -42.582 46.783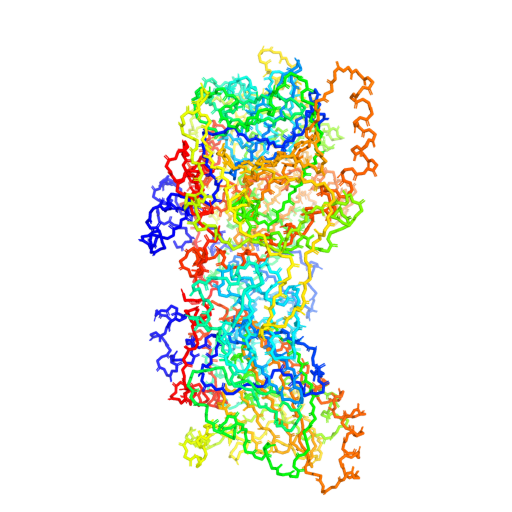 -3.714 1.00 14.05 168 LYS B C 1
ATOM 4497 O O . LYS B 1 168 ? -41.606 46.099 -3.595 1.00 15.35 168 LYS B O 1
ATOM 4503 N N . SER B 1 169 ? -42.773 47.887 -3.013 1.00 12.82 169 SER B N 1
ATOM 4504 C CA . SER B 1 169 ? -42.065 48.086 -1.725 1.00 11.34 169 SER B CA 1
ATOM 4505 C C . SER B 1 169 ? -43.027 48.790 -0.799 1.00 10.95 169 SER B C 1
ATOM 4506 O O . SER B 1 169 ? -43.960 49.504 -1.244 1.00 10.45 169 SER B O 1
ATOM 4509 N N . ASN B 1 170 ? -42.778 48.653 0.496 1.00 9.78 170 ASN B N 1
ATOM 4510 C CA . ASN B 1 170 ? -43.419 49.522 1.488 1.00 10.30 170 ASN B CA 1
ATOM 4511 C C . ASN B 1 170 ? -43.202 50.996 1.136 1.00 9.78 170 ASN B C 1
ATOM 4512 O O . ASN B 1 170 ? -42.107 51.381 0.670 1.00 8.91 170 ASN B O 1
ATOM 4517 N N . TRP B 1 171 ? -44.185 51.836 1.400 1.00 8.94 171 TRP B N 1
ATOM 4518 C CA . TRP B 1 171 ? -44.178 53.280 1.116 1.00 9.24 171 TRP B CA 1
ATOM 4519 C C . TRP B 1 171 ? -42.978 53.982 1.754 1.00 10.57 171 TRP B C 1
ATOM 4520 O O . TRP B 1 171 ? -42.524 54.936 1.164 1.00 10.39 171 TRP B O 1
ATOM 4531 N N . ARG B 1 172 ? -42.590 53.581 2.966 1.00 9.62 172 ARG B N 1
ATOM 4532 C CA . ARG B 1 172 ? -41.556 54.340 3.689 1.00 9.89 172 ARG B CA 1
ATOM 4533 C C . ARG B 1 172 ? -40.221 54.158 3.016 1.00 9.76 172 ARG B C 1
ATOM 4534 O O . ARG B 1 172 ? -39.410 55.117 3.069 1.00 9.23 172 ARG B O 1
ATOM 4542 N N . LEU B 1 173 ? -39.974 52.982 2.453 1.00 10.26 173 LEU B N 1
ATOM 4543 C CA . LEU B 1 173 ? -38.682 52.775 1.734 1.00 10.58 173 LEU B CA 1
ATOM 4544 C C . LEU B 1 173 ? -38.656 53.718 0.511 1.00 10.13 173 LEU B C 1
ATOM 4545 O O . LEU B 1 173 ? -37.596 54.280 0.204 1.00 10.57 173 LEU B O 1
ATOM 4550 N N . ALA B 1 174 ? -39.794 54.020 -0.098 1.00 10.59 174 ALA B N 1
ATOM 4551 C CA . ALA B 1 174 ? -39.864 54.920 -1.258 1.00 11.33 174 ALA B CA 1
ATOM 4552 C C . ALA B 1 174 ? -39.636 56.337 -0.790 1.00 11.75 174 ALA B C 1
ATOM 4553 O O . ALA B 1 174 ? -38.853 57.054 -1.425 1.00 11.06 174 ALA B O 1
ATOM 4555 N N . VAL B 1 175 ? -40.292 56.736 0.326 1.00 10.95 175 VAL B N 1
ATOM 4556 C CA . VAL B 1 175 ? -40.142 58.135 0.826 1.00 10.86 175 VAL B CA 1
ATOM 4557 C C . VAL B 1 175 ? -38.658 58.358 1.123 1.00 10.69 175 VAL B C 1
ATOM 4558 O O . VAL B 1 175 ? -38.094 59.398 0.733 1.00 11.13 175 VAL B O 1
ATOM 4562 N N . GLU B 1 176 ? -38.035 57.406 1.812 1.00 10.00 176 GLU B N 1
ATOM 4563 C CA . GLU B 1 176 ? -36.640 57.630 2.299 1.00 10.61 176 GLU B CA 1
ATOM 4564 C C . GLU B 1 176 ? -35.729 57.679 1.083 1.00 11.79 176 GLU B C 1
ATOM 4565 O O . GLU B 1 176 ? -34.868 58.552 1.081 1.00 12.51 176 GLU B O 1
ATOM 4571 N N . ASN B 1 177 ? -35.924 56.771 0.137 1.00 10.72 177 ASN B N 1
ATOM 4572 C CA . ASN B 1 177 ? -35.184 56.822 -1.162 1.00 13.92 177 ASN B CA 1
ATOM 4573 C C . ASN B 1 177 ? -35.332 58.214 -1.818 1.00 13.74 177 ASN B C 1
ATOM 4574 O O . ASN B 1 177 ? -34.304 58.773 -2.272 1.00 16.66 177 ASN B O 1
ATOM 4579 N N . GLY B 1 178 ? -36.516 58.788 -1.839 1.00 11.92 178 GLY B N 1
ATOM 4580 C CA . GLY B 1 178 ? -36.744 60.099 -2.487 1.00 12.25 178 GLY B CA 1
ATOM 4581 C C . GLY B 1 178 ? -35.985 61.206 -1.789 1.00 12.19 178 GLY B C 1
ATOM 4582 O O . GLY B 1 178 ? -35.410 62.078 -2.467 1.00 13.55 178 GLY B O 1
ATOM 4583 N N . PHE B 1 179 ? -35.974 61.186 -0.456 1.00 11.41 179 PHE B N 1
ATOM 4584 C CA . PHE B 1 179 ? -35.434 62.292 0.368 1.00 11.87 179 PHE B CA 1
ATOM 4585 C C . PHE B 1 179 ? -33.955 62.123 0.771 1.00 13.51 179 PHE B C 1
ATOM 4586 O O . PHE B 1 179 ? -33.344 63.022 1.330 1.00 16.15 179 PHE B O 1
ATOM 4594 N N . ASP B 1 180 ? -33.349 61.012 0.387 1.00 12.35 180 ASP B N 1
ATOM 4595 C CA . ASP B 1 180 ? -31.994 60.625 0.798 1.00 12.15 180 ASP B CA 1
ATOM 4596 C C . ASP B 1 180 ? -30.955 61.462 0.067 1.00 11.78 180 ASP B C 1
ATOM 4597 O O . ASP B 1 180 ? -30.816 61.344 -1.148 1.00 11.52 180 ASP B O 1
ATOM 4602 N N . PRO B 1 181 ? -30.187 62.335 0.732 1.00 12.34 181 PRO B N 1
ATOM 4603 C CA . PRO B 1 181 ? -29.281 63.197 -0.000 1.00 14.11 181 PRO B CA 1
ATOM 4604 C C . PRO B 1 181 ? -28.158 62.444 -0.729 1.00 14.54 181 PRO B C 1
ATOM 4605 O O . PRO B 1 181 ? -27.652 62.937 -1.705 1.00 16.58 181 PRO B O 1
ATOM 4609 N N . SER B 1 182 ? -27.747 61.300 -0.213 1.00 11.71 182 SER B N 1
ATOM 4610 C CA . SER B 1 182 ? -26.563 60.605 -0.743 1.00 11.94 182 SER B CA 1
ATOM 4611 C C . SER B 1 182 ? -26.950 59.582 -1.809 1.00 11.14 182 SER B C 1
ATOM 4612 O O . SER B 1 182 ? -26.061 59.073 -2.510 1.00 11.38 182 SER B O 1
ATOM 4615 N N . HIS B 1 183 ? -28.254 59.300 -1.957 1.00 10.49 183 HIS B N 1
ATOM 4616 C CA . HIS B 1 183 ? -28.658 58.250 -2.912 1.00 10.68 183 HIS B CA 1
ATOM 4617 C C . HIS B 1 183 ? -28.399 58.695 -4.344 1.00 11.01 183 HIS B C 1
ATOM 4618 O O . HIS B 1 183 ? -28.434 57.821 -5.211 1.00 10.88 183 HIS B O 1
ATOM 4625 N N . ILE B 1 184 ? -28.129 59.984 -4.579 1.00 10.18 184 ILE B N 1
ATOM 4626 C CA . ILE B 1 184 ? -27.909 60.486 -5.967 1.00 11.31 184 ILE B CA 1
ATOM 4627 C C . ILE B 1 184 ? -26.761 59.737 -6.637 1.00 10.36 184 ILE B C 1
ATOM 4628 O O . ILE B 1 184 ? -26.680 59.801 -7.888 1.00 10.47 184 ILE B O 1
ATOM 4633 N N . TYR B 1 185 ? -25.923 59.052 -5.885 1.00 9.80 185 TYR B N 1
ATOM 4634 C CA . TYR B 1 185 ? -24.902 58.130 -6.448 1.00 9.93 185 TYR B CA 1
ATOM 4635 C C . TYR B 1 185 ? -25.533 57.173 -7.467 1.00 10.62 185 TYR B C 1
ATOM 4636 O O . TYR B 1 185 ? -24.889 56.856 -8.480 1.00 10.33 185 TYR B O 1
ATOM 4645 N N . ILE B 1 186 ? -26.789 56.731 -7.237 1.00 9.56 186 ILE B N 1
ATOM 4646 C CA . ILE B 1 186 ? -27.415 55.731 -8.134 1.00 9.60 186 ILE B CA 1
ATOM 4647 C C . ILE B 1 186 ? -27.758 56.357 -9.488 1.00 9.46 186 ILE B C 1
ATOM 4648 O O . ILE B 1 186 ? -27.992 55.582 -10.416 1.00 10.54 186 ILE B O 1
ATOM 4653 N N . HIS B 1 187 ? -27.792 57.686 -9.591 1.00 9.12 187 HIS B N 1
ATOM 4654 C CA . HIS B 1 187 ? -28.264 58.406 -10.792 1.00 9.89 187 HIS B CA 1
ATOM 4655 C C . HIS B 1 187 ? -27.077 58.851 -11.639 1.00 9.92 187 HIS B C 1
ATOM 4656 O O . HIS B 1 187 ? -27.348 59.506 -12.690 1.00 11.73 187 HIS B O 1
ATOM 4663 N N . LYS B 1 188 ? -25.869 58.444 -11.293 1.00 10.59 188 LYS B N 1
ATOM 4664 C CA . LYS B 1 188 ? -24.626 59.020 -11.911 1.00 10.73 188 LYS B CA 1
ATOM 4665 C C . LYS B 1 188 ? -24.569 58.673 -13.406 1.00 12.36 188 LYS B C 1
ATOM 4666 O O . LYS B 1 188 ? -23.924 59.437 -14.136 1.00 14.05 188 LYS B O 1
ATOM 4672 N N . ASP B 1 189 ? -25.153 57.577 -13.834 1.00 12.99 189 ASP B N 1
ATOM 4673 C CA . ASP B 1 189 ? -25.060 57.151 -15.261 1.00 14.11 189 ASP B CA 1
ATOM 4674 C C . ASP B 1 189 ? -26.340 57.490 -16.010 1.00 15.70 189 ASP B C 1
ATOM 4675 O O . ASP B 1 189 ? -26.491 57.015 -17.142 1.00 17.60 189 ASP B O 1
ATOM 4680 N N . SER B 1 190 ? -27.284 58.223 -15.426 1.00 15.29 190 SER B N 1
ATOM 4681 C CA A SER B 1 190 ? -28.606 58.534 -16.023 0.50 14.81 190 SER B CA 1
ATOM 4682 C CA B SER B 1 190 ? -28.593 58.446 -16.069 0.50 15.00 190 SER B CA 1
ATOM 4683 C C . SER B 1 190 ? -28.401 59.281 -17.350 1.00 14.64 190 SER B C 1
ATOM 4684 O O . SER B 1 190 ? -27.588 60.201 -17.375 1.00 15.22 190 SER B O 1
ATOM 4689 N N A ILE B 1 191 ? -29.142 58.894 -18.379 0.55 16.65 191 ILE B N 1
ATOM 4690 N N B ILE B 1 191 ? -29.148 58.898 -18.377 0.45 16.69 191 ILE B N 1
ATOM 4691 C CA A ILE B 1 191 ? -29.225 59.645 -19.672 0.55 17.21 191 ILE B CA 1
ATOM 4692 C CA B ILE B 1 191 ? -29.234 59.625 -19.679 0.45 17.44 191 ILE B CA 1
ATOM 4693 C C A ILE B 1 191 ? -29.681 61.087 -19.435 0.55 16.98 191 ILE B C 1
ATOM 4694 C C B ILE B 1 191 ? -29.703 61.070 -19.456 0.45 17.01 191 ILE B C 1
ATOM 4695 O O A ILE B 1 191 ? -29.109 62.014 -20.075 0.55 17.41 191 ILE B O 1
ATOM 4696 O O B ILE B 1 191 ? -29.139 61.981 -20.111 0.45 17.67 191 ILE B O 1
ATOM 4705 N N . LEU B 1 192 ? -30.629 61.314 -18.514 1.00 15.81 192 LEU B N 1
ATOM 4706 C CA . LEU B 1 192 ? -31.092 62.710 -18.210 1.00 16.44 192 LEU B CA 1
ATOM 4707 C C . LEU B 1 192 ? -29.882 63.560 -17.824 1.00 14.96 192 LEU B C 1
ATOM 4708 O O . LEU B 1 192 ? -29.812 64.737 -18.234 1.00 15.59 192 LEU B O 1
ATOM 4713 N N . VAL B 1 193 ? -29.010 63.040 -16.971 1.00 14.67 193 VAL B N 1
ATOM 4714 C CA . VAL B 1 193 ? -27.886 63.838 -16.414 1.00 15.36 193 VAL B CA 1
ATOM 4715 C C . VAL B 1 193 ? -26.931 64.215 -17.559 1.00 17.98 193 VAL B C 1
ATOM 4716 O O . VAL B 1 193 ? -26.481 65.374 -17.626 1.00 16.59 193 VAL B O 1
ATOM 4720 N N . LYS B 1 194 ? -26.624 63.270 -18.424 1.00 18.76 194 LYS B N 1
ATOM 4721 C CA . LYS B 1 194 ? -25.665 63.472 -19.532 1.00 21.31 194 LYS B CA 1
ATOM 4722 C C . LYS B 1 194 ? -26.281 64.434 -20.537 1.00 21.52 194 LYS B C 1
ATOM 4723 O O . LYS B 1 194 ? -25.647 65.490 -20.775 1.00 24.26 194 LYS B O 1
ATOM 4729 N N . ASP B 1 195 ? -27.475 64.127 -21.038 1.00 18.56 195 ASP B N 1
ATOM 4730 C CA . ASP B 1 195 ? -28.092 64.801 -22.208 1.00 20.20 195 ASP B CA 1
ATOM 4731 C C . ASP B 1 195 ? -28.626 66.175 -21.815 1.00 20.66 195 ASP B C 1
ATOM 4732 O O . ASP B 1 195 ? -28.617 67.054 -22.687 1.00 20.55 195 ASP B O 1
ATOM 4737 N N . ASN B 1 196 ? -29.164 66.341 -20.597 1.00 17.60 196 ASN B N 1
ATOM 4738 C CA . ASN B 1 196 ? -29.780 67.626 -20.164 1.00 17.06 196 ASN B CA 1
ATOM 4739 C C . ASN B 1 196 ? -28.729 68.458 -19.427 1.00 17.80 196 ASN B C 1
ATOM 4740 O O . ASN B 1 196 ? -29.145 69.471 -18.839 1.00 21.56 196 ASN B O 1
ATOM 4745 N N . ASP B 1 197 ? -27.460 68.042 -19.461 1.00 17.14 197 ASP B N 1
ATOM 4746 C CA . ASP B 1 197 ? -26.297 68.820 -18.988 1.00 19.21 197 ASP B CA 1
ATOM 4747 C C . ASP B 1 197 ? -26.509 69.179 -17.511 1.00 15.83 197 ASP B C 1
ATOM 4748 O O . ASP B 1 197 ? -26.317 70.321 -17.171 1.00 16.76 197 ASP B O 1
ATOM 4753 N N . LEU B 1 198 ? -26.995 68.249 -16.694 1.00 13.11 198 LEU B N 1
ATOM 4754 C CA . LEU B 1 198 ? -27.185 68.551 -15.256 1.00 13.38 198 LEU B CA 1
ATOM 4755 C C . LEU B 1 198 ? -25.849 68.469 -14.532 1.00 12.52 198 LEU B C 1
ATOM 4756 O O . LEU B 1 198 ? -25.058 67.518 -14.788 1.00 14.98 198 LEU B O 1
ATOM 4761 N N . ALA B 1 199 ? -25.627 69.375 -13.572 1.00 13.33 199 ALA B N 1
ATOM 4762 C CA . ALA B 1 199 ? -24.571 69.249 -12.570 1.00 13.36 199 ALA B CA 1
ATOM 4763 C C . ALA B 1 199 ? -25.071 68.244 -11.527 1.00 15.06 199 ALA B C 1
ATOM 4764 O O . ALA B 1 199 ? -26.101 68.495 -10.896 1.00 16.11 199 ALA B O 1
ATOM 4766 N N . LEU B 1 200 ? -24.394 67.124 -11.393 1.00 13.29 200 LEU B N 1
ATOM 4767 C CA . LEU B 1 200 ? -24.795 66.096 -10.396 1.00 14.41 200 LEU B CA 1
ATOM 4768 C C . LEU B 1 200 ? -23.549 65.554 -9.729 1.00 12.71 200 LEU B C 1
ATOM 4769 O O . LEU B 1 200 ? -22.803 64.743 -10.290 1.00 13.39 200 LEU B O 1
ATOM 4774 N N . PRO B 1 201 ? -23.312 65.934 -8.456 1.00 13.02 201 PRO B N 1
ATOM 4775 C CA . PRO B 1 201 ? -22.256 65.346 -7.673 1.00 12.28 201 PRO B CA 1
ATOM 4776 C C . PRO B 1 201 ? -22.582 63.888 -7.344 1.00 11.86 201 PRO B C 1
ATOM 4777 O O . PRO B 1 201 ? -23.716 63.494 -7.501 1.00 12.42 201 PRO B O 1
ATOM 4781 N N . LEU B 1 202 ? -21.560 63.166 -6.935 1.00 12.19 202 LEU B N 1
ATOM 4782 C CA . LEU B 1 202 ? -21.706 61.807 -6.394 1.00 11.05 202 LEU B CA 1
ATOM 4783 C C . LEU B 1 202 ? -22.346 61.865 -5.003 1.00 12.60 202 LEU B C 1
ATOM 4784 O O . LEU B 1 202 ? -23.023 60.898 -4.638 1.00 13.26 202 LEU B O 1
ATOM 4789 N N . GLY B 1 203 ? -22.228 62.979 -4.300 1.00 13.41 203 GLY B N 1
ATOM 4790 C CA . GLY B 1 203 ? -22.656 63.123 -2.912 1.00 12.47 203 GLY B CA 1
ATOM 4791 C C . GLY B 1 203 ? -22.185 64.421 -2.337 1.00 14.33 203 GLY B C 1
ATOM 4792 O O . GLY B 1 203 ? -21.660 65.245 -3.084 1.00 13.45 203 GLY B O 1
ATOM 4793 N N . PHE B 1 204 ? -22.290 64.559 -1.035 1.00 17.41 204 PHE B N 1
ATOM 4794 C CA . PHE B 1 204 ? -21.900 65.797 -0.323 1.00 18.17 204 PHE B CA 1
ATOM 4795 C C . PHE B 1 204 ? -21.167 65.441 0.971 1.00 19.87 204 PHE B C 1
ATOM 4796 O O . PHE B 1 204 ? -21.578 64.564 1.739 1.00 23.12 204 PHE B O 1
ATOM 4804 N N . ALA B 1 205 ? -20.071 66.139 1.244 1.00 18.35 205 ALA B N 1
ATOM 4805 C CA . ALA B 1 205 ? -19.424 66.117 2.567 1.00 20.22 205 ALA B CA 1
ATOM 4806 C C . ALA B 1 205 ? -20.132 67.200 3.363 1.00 24.04 205 ALA B C 1
ATOM 4807 O O . ALA B 1 205 ? -20.182 68.333 2.889 1.00 23.45 205 ALA B O 1
ATOM 4809 N N . PRO B 1 206 ? -20.797 66.900 4.498 1.00 21.99 206 PRO B N 1
ATOM 4810 C CA . PRO B 1 206 ? -21.592 67.926 5.176 1.00 23.10 206 PRO B CA 1
ATOM 4811 C C . PRO B 1 206 ? -20.698 69.127 5.527 1.00 28.49 206 PRO B C 1
ATOM 4812 O O . PRO B 1 206 ? -19.501 68.920 5.746 1.00 27.94 206 PRO B O 1
ATOM 4816 N N . GLY B 1 207 ? -21.276 70.328 5.411 1.00 33.88 207 GLY B N 1
ATOM 4817 C CA . GLY B 1 207 ? -20.571 71.626 5.457 1.00 41.08 207 GLY B CA 1
ATOM 4818 C C . GLY B 1 207 ? -20.374 72.071 6.893 1.00 45.00 207 GLY B C 1
ATOM 4819 O O . GLY B 1 207 ? -21.344 71.923 7.683 1.00 48.37 207 GLY B O 1
ATOM 4820 N N . GLY B 1 208 ? -19.166 72.562 7.218 1.00 45.78 208 GLY B N 1
ATOM 4821 C CA . GLY B 1 208 ? -18.728 72.872 8.592 1.00 44.35 208 GLY B CA 1
ATOM 4822 C C . GLY B 1 208 ? -19.157 74.260 9.046 1.00 46.70 208 GLY B C 1
ATOM 4823 O O . GLY B 1 208 ? -19.301 74.443 10.271 1.00 51.24 208 GLY B O 1
ATOM 4824 N N . ASP B 1 209 ? -19.357 75.207 8.112 1.00 49.44 209 ASP B N 1
ATOM 4825 C CA . ASP B 1 209 ? -19.670 76.641 8.405 1.00 53.31 209 ASP B CA 1
ATOM 4826 C C . ASP B 1 209 ? -21.191 76.830 8.577 1.00 56.25 209 ASP B C 1
ATOM 4827 O O . ASP B 1 209 ? -21.592 77.816 9.229 1.00 62.67 209 ASP B O 1
ATOM 4832 N N . ARG B 1 210 ? -22.002 75.935 7.998 1.00 59.64 210 ARG B N 1
ATOM 4833 C CA . ARG B 1 210 ? -23.486 75.860 8.155 1.00 61.07 210 ARG B CA 1
ATOM 4834 C C . ARG B 1 210 ? -23.820 74.478 8.750 1.00 64.74 210 ARG B C 1
ATOM 4835 O O . ARG B 1 210 ? -23.780 73.473 7.976 1.00 66.55 210 ARG B O 1
ATOM 4843 N N . LYS B 1 211 ? -24.137 74.425 10.058 1.00 61.37 211 LYS B N 1
ATOM 4844 C CA . LYS B 1 211 ? -24.186 73.180 10.886 1.00 55.42 211 LYS B CA 1
ATOM 4845 C C . LYS B 1 211 ? -25.574 72.509 10.837 1.00 48.93 211 LYS B C 1
ATOM 4846 O O . LYS B 1 211 ? -25.630 71.279 11.094 1.00 41.67 211 LYS B O 1
ATOM 4852 N N . GLN B 1 212 ? -26.646 73.280 10.585 1.00 42.95 212 GLN B N 1
ATOM 4853 C CA . GLN B 1 212 ? -28.044 72.764 10.526 1.00 40.27 212 GLN B CA 1
ATOM 4854 C C . GLN B 1 212 ? -28.237 72.094 9.152 1.00 29.20 212 GLN B C 1
ATOM 4855 O O . GLN B 1 212 ? -28.109 72.802 8.136 1.00 33.21 212 GLN B O 1
ATOM 4861 N N . GLN B 1 213 ? -28.415 70.766 9.095 1.00 26.41 213 GLN B N 1
ATOM 4862 C CA . GLN B 1 213 ? -28.444 70.043 7.795 1.00 24.55 213 GLN B CA 1
ATOM 4863 C C . GLN B 1 213 ? -29.888 69.942 7.291 1.00 19.79 213 GLN B C 1
ATOM 4864 O O . GLN B 1 213 ? -30.066 69.547 6.113 1.00 18.10 213 GLN B O 1
ATOM 4870 N N . THR B 1 214 ? -30.872 70.339 8.090 1.00 17.03 214 THR B N 1
ATOM 4871 C CA . THR B 1 214 ? -32.305 70.280 7.736 1.00 16.42 214 THR B CA 1
ATOM 4872 C C . THR B 1 214 ? -33.021 71.519 8.255 1.00 18.08 214 THR B C 1
ATOM 4873 O O . THR B 1 214 ? -32.527 72.138 9.238 1.00 19.75 214 THR B O 1
ATOM 4877 N N . ARG B 1 215 ? -34.163 71.820 7.678 1.00 17.41 215 ARG B N 1
ATOM 4878 C CA . ARG B 1 215 ? -35.064 72.864 8.211 1.00 19.50 215 ARG B CA 1
ATOM 4879 C C . ARG B 1 215 ? -36.462 72.247 8.277 1.00 20.06 215 ARG B C 1
ATOM 4880 O O . ARG B 1 215 ? -37.009 71.878 7.226 1.00 18.67 215 ARG B O 1
ATOM 4888 N N . VAL B 1 216 ? -37.028 72.161 9.469 1.00 21.47 216 VAL B N 1
ATOM 4889 C CA . VAL B 1 216 ? -38.420 71.668 9.667 1.00 24.22 216 VAL B CA 1
ATOM 4890 C C . VAL B 1 216 ? -39.367 72.815 9.347 1.00 26.37 216 VAL B C 1
ATOM 4891 O O . VAL B 1 216 ? -39.117 73.960 9.757 1.00 28.08 216 VAL B O 1
ATOM 4895 N N . VAL B 1 217 ? -40.453 72.540 8.626 1.00 30.84 217 VAL B N 1
ATOM 4896 C CA . VAL B 1 217 ? -41.563 73.506 8.407 1.00 33.77 217 VAL B CA 1
ATOM 4897 C C . VAL B 1 217 ? -42.763 72.940 9.180 1.00 39.82 217 VAL B C 1
ATOM 4898 O O . VAL B 1 217 ? -43.257 71.871 8.820 1.00 30.62 217 VAL B O 1
ATOM 4902 N N . ASP B 1 218 ? -43.093 73.537 10.324 1.00 46.35 218 ASP B N 1
ATOM 4903 C CA . ASP B 1 218 ? -44.193 73.084 11.216 1.00 51.36 218 ASP B CA 1
ATOM 4904 C C . ASP B 1 218 ? -45.115 74.280 11.388 1.00 54.78 218 ASP B C 1
ATOM 4905 O O . ASP B 1 218 ? -46.236 74.123 11.948 1.00 50.97 218 ASP B O 1
ATOM 4910 N N . ASP B 1 219 ? -44.670 75.385 10.792 1.00 58.03 219 ASP B N 1
ATOM 4911 C CA . ASP B 1 219 ? -45.117 76.768 11.067 1.00 63.67 219 ASP B CA 1
ATOM 4912 C C . ASP B 1 219 ? -45.871 77.248 9.829 1.00 65.02 219 ASP B C 1
ATOM 4913 O O . ASP B 1 219 ? -46.137 78.465 9.725 1.00 72.52 219 ASP B O 1
ATOM 4918 N N . ASP B 1 220 ? -46.245 76.321 8.944 1.00 57.93 220 ASP B N 1
ATOM 4919 C CA . ASP B 1 220 ? -46.898 76.698 7.673 1.00 51.20 220 ASP B CA 1
ATOM 4920 C C . ASP B 1 220 ? -48.309 77.228 7.966 1.00 56.23 220 ASP B C 1
ATOM 4921 O O . ASP B 1 220 ? -48.810 76.945 9.083 1.00 51.36 220 ASP B O 1
ATOM 4926 N N . VAL B 1 221 ? -48.904 77.922 6.968 1.00 58.20 221 VAL B N 1
ATOM 4927 C CA . VAL B 1 221 ? -50.178 78.724 7.001 1.00 57.99 221 VAL B CA 1
ATOM 4928 C C . VAL B 1 221 ? -51.431 77.867 6.717 1.00 59.57 221 VAL B C 1
ATOM 4929 O O . VAL B 1 221 ? -52.548 78.324 7.053 1.00 60.55 221 VAL B O 1
ATOM 4933 N N . VAL B 1 222 ? -51.296 76.724 6.040 1.00 45.76 222 VAL B N 1
ATOM 4934 C CA . VAL B 1 222 ? -52.419 75.772 5.805 1.00 36.97 222 VAL B CA 1
ATOM 4935 C C . VAL B 1 222 ? -52.170 74.526 6.657 1.00 32.49 222 VAL B C 1
ATOM 4936 O O . VAL B 1 222 ? -52.957 73.584 6.572 1.00 33.71 222 VAL B O 1
ATOM 4940 N N . GLY B 1 223 ? -51.090 74.517 7.433 1.00 27.27 223 GLY B N 1
ATOM 4941 C CA . GLY B 1 223 ? -50.775 73.461 8.405 1.00 27.13 223 GLY B CA 1
ATOM 4942 C C . GLY B 1 223 ? -49.928 72.364 7.786 1.00 21.92 223 GLY B C 1
ATOM 4943 O O . GLY B 1 223 ? -49.802 71.277 8.389 1.00 21.44 223 GLY B O 1
ATOM 4944 N N . ARG B 1 224 ? -49.357 72.630 6.613 1.00 22.57 224 ARG B N 1
ATOM 4945 C CA . ARG B 1 224 ? -48.501 71.589 6.005 1.00 20.50 224 ARG B CA 1
ATOM 4946 C C . ARG B 1 224 ? -47.274 71.376 6.895 1.00 18.25 224 ARG B C 1
ATOM 4947 O O . ARG B 1 224 ? -46.829 72.316 7.622 1.00 19.75 224 ARG B O 1
ATOM 4955 N N . LYS B 1 225 ? -46.740 70.158 6.890 1.00 16.39 225 LYS B N 1
ATOM 4956 C CA . LYS B 1 225 ? -45.649 69.740 7.784 1.00 16.43 225 LYS B CA 1
ATOM 4957 C C . LYS B 1 225 ? -44.576 69.070 6.919 1.00 15.71 225 LYS B C 1
ATOM 4958 O O . LYS B 1 225 ? -44.892 68.145 6.218 1.00 14.87 225 LYS B O 1
ATOM 4964 N N . GLY B 1 226 ? -43.349 69.566 6.963 1.00 14.97 226 GLY B N 1
ATOM 4965 C CA . GLY B 1 226 ? -42.326 69.070 6.039 1.00 14.46 226 GLY B CA 1
ATOM 4966 C C . GLY B 1 226 ? -40.937 69.376 6.519 1.00 15.65 226 GLY B C 1
ATOM 4967 O O . GLY B 1 226 ? -40.769 70.045 7.517 1.00 17.70 226 GLY B O 1
ATOM 4968 N N . VAL B 1 227 ? -39.963 68.854 5.796 1.00 13.73 227 VAL B N 1
ATOM 4969 C CA . VAL B 1 227 ? -38.528 69.021 6.133 1.00 14.83 227 VAL B CA 1
ATOM 4970 C C . VAL B 1 227 ? -37.805 69.371 4.837 1.00 12.95 227 VAL B C 1
ATOM 4971 O O . VAL B 1 227 ? -38.001 68.676 3.834 1.00 12.81 227 VAL B O 1
ATOM 4975 N N . TYR B 1 228 ? -37.007 70.428 4.846 1.00 12.69 228 TYR B N 1
ATOM 4976 C CA . TYR B 1 228 ? -36.055 70.747 3.748 1.00 13.17 228 TYR B CA 1
ATOM 4977 C C . TYR B 1 228 ? -34.673 70.125 4.036 1.00 14.11 228 TYR B C 1
ATOM 4978 O O . TYR B 1 228 ? -34.211 70.144 5.189 1.00 13.04 228 TYR B O 1
ATOM 4987 N N . ASP B 1 229 ? -34.095 69.486 3.013 1.00 13.13 229 ASP B N 1
ATOM 4988 C CA . ASP B 1 229 ? -32.722 68.928 3.047 1.00 14.68 229 ASP B CA 1
ATOM 4989 C C . ASP B 1 229 ? -31.770 70.050 2.663 1.00 14.60 229 ASP B C 1
ATOM 4990 O O . ASP B 1 229 ? -31.869 70.555 1.529 1.00 16.16 229 ASP B O 1
ATOM 4995 N N . LEU B 1 230 ? -30.873 70.443 3.568 1.00 14.92 230 LEU B N 1
ATOM 4996 C CA . LEU B 1 230 ? -29.959 71.584 3.299 1.00 16.66 230 LEU B CA 1
ATOM 4997 C C . LEU B 1 230 ? -28.540 71.093 3.056 1.00 20.76 230 LEU B C 1
ATOM 4998 O O . LEU B 1 230 ? -27.669 71.953 2.951 1.00 22.20 230 LEU B O 1
ATOM 5003 N N . ILE B 1 231 ? -28.308 69.790 2.981 1.00 21.04 231 ILE B N 1
ATOM 5004 C CA . ILE B 1 231 ? -26.918 69.274 2.899 1.00 25.29 231 ILE B CA 1
ATOM 5005 C C . ILE B 1 231 ? -26.329 69.816 1.592 1.00 32.34 231 ILE B C 1
ATOM 5006 O O . ILE B 1 231 ? -25.154 70.203 1.604 1.00 32.18 231 ILE B O 1
ATOM 5011 N N . GLY B 1 232 ? -27.112 69.754 0.507 1.00 33.11 232 GLY B N 1
ATOM 5012 C CA . GLY B 1 232 ? -26.641 70.025 -0.862 1.00 37.49 232 GLY B CA 1
ATOM 5013 C C . GLY B 1 232 ? -26.384 71.505 -1.014 1.00 36.00 232 GLY B C 1
ATOM 5014 O O . GLY B 1 232 ? -25.388 71.905 -1.693 1.00 33.74 232 GLY B O 1
ATOM 5015 N N . GLU B 1 233 ? -27.248 72.305 -0.393 1.00 35.12 233 GLU B N 1
ATOM 5016 C CA . GLU B 1 233 ? -27.097 73.778 -0.388 1.00 37.95 233 GLU B CA 1
ATOM 5017 C C . GLU B 1 233 ? -25.816 74.163 0.367 1.00 35.11 233 GLU B C 1
ATOM 5018 O O . GLU B 1 233 ? -25.157 75.100 -0.119 1.00 37.42 233 GLU B O 1
ATOM 5024 N N . HIS B 1 234 ? -25.511 73.564 1.530 1.00 34.26 234 HIS B N 1
ATOM 5025 C CA . HIS B 1 234 ? -24.384 73.981 2.436 1.00 33.05 234 HIS B CA 1
ATOM 5026 C C . HIS B 1 234 ? -23.181 73.015 2.451 1.00 36.45 234 HIS B C 1
ATOM 5027 O O . HIS B 1 234 ? -22.246 73.245 3.257 1.00 38.09 234 HIS B O 1
ATOM 5034 N N . GLY B 1 235 ? -23.216 71.915 1.700 1.00 26.69 235 GLY B N 1
ATOM 5035 C CA . GLY B 1 235 ? -22.187 70.869 1.862 1.00 24.34 235 GLY B CA 1
ATOM 5036 C C . GLY B 1 235 ? -21.098 71.067 0.836 1.00 20.11 235 GLY B C 1
ATOM 5037 O O . GLY B 1 235 ? -21.303 71.843 -0.099 1.00 21.25 235 GLY B O 1
ATOM 5038 N N . VAL B 1 236 ? -20.055 70.254 0.889 1.00 18.49 236 VAL B N 1
ATOM 5039 C CA . VAL B 1 236 ? -19.008 70.286 -0.149 1.00 17.48 236 VAL B CA 1
ATOM 5040 C C . VAL B 1 236 ? -19.329 69.188 -1.148 1.00 15.40 236 VAL B C 1
ATOM 5041 O O . VAL B 1 236 ? -19.337 68.022 -0.766 1.00 16.16 236 VAL B O 1
ATOM 5045 N N . PRO B 1 237 ? -19.574 69.522 -2.424 1.00 14.69 237 PRO B N 1
ATOM 5046 C CA . PRO B 1 237 ? -20.008 68.514 -3.372 1.00 15.46 237 PRO B CA 1
ATOM 5047 C C . PRO B 1 237 ? -18.834 67.599 -3.715 1.00 16.23 237 PRO B C 1
ATOM 5048 O O . PRO B 1 237 ? -17.709 68.045 -3.860 1.00 17.78 237 PRO B O 1
ATOM 5052 N N . VAL B 1 238 ? -19.122 66.313 -3.858 1.00 15.54 238 VAL B N 1
ATOM 5053 C CA . VAL B 1 238 ? -18.095 65.326 -4.288 1.00 14.65 238 VAL B CA 1
ATOM 5054 C C . VAL B 1 238 ? -18.195 65.180 -5.789 1.00 15.89 238 VAL B C 1
ATOM 5055 O O . VAL B 1 238 ? -19.180 64.640 -6.278 1.00 16.32 238 VAL B O 1
ATOM 5059 N N . PHE B 1 239 ? -17.208 65.632 -6.535 1.00 14.74 239 PHE B N 1
ATOM 5060 C CA . PHE B 1 239 ? -17.136 65.375 -7.989 1.00 15.32 239 PHE B CA 1
ATOM 5061 C C . PHE B 1 239 ? -16.030 64.377 -8.340 1.00 15.81 239 PHE B C 1
ATOM 5062 O O . PHE B 1 239 ? -16.041 63.925 -9.472 1.00 19.08 239 PHE B O 1
ATOM 5070 N N . GLU B 1 240 ? -15.147 64.071 -7.424 1.00 17.41 240 GLU B N 1
ATOM 5071 C CA . GLU B 1 240 ? -14.065 63.073 -7.640 1.00 19.19 240 GLU B CA 1
ATOM 5072 C C . GLU B 1 240 ? -14.122 62.095 -6.479 1.00 18.97 240 GLU B C 1
ATOM 5073 O O . GLU B 1 240 ? -13.635 62.418 -5.397 1.00 20.09 240 GLU B O 1
ATOM 5079 N N . GLY B 1 241 ? -14.718 60.918 -6.700 1.00 17.10 241 GLY B N 1
ATOM 5080 C CA . GLY B 1 241 ? -14.808 59.903 -5.640 1.00 16.20 241 GLY B CA 1
ATOM 5081 C C . GLY B 1 241 ? -13.543 59.085 -5.583 1.00 15.51 241 GLY B C 1
ATOM 5082 O O . GLY B 1 241 ? -13.080 58.669 -6.650 1.00 16.48 241 GLY B O 1
ATOM 5083 N N . THR B 1 242 ? -13.029 58.850 -4.389 1.00 15.68 242 THR B N 1
ATOM 5084 C CA . THR B 1 242 ? -11.719 58.234 -4.184 1.00 17.41 242 THR B CA 1
ATOM 5085 C C . THR B 1 242 ? -11.819 56.935 -3.390 1.00 16.63 242 THR B C 1
ATOM 5086 O O . THR B 1 242 ? -12.612 56.795 -2.423 1.00 16.32 242 THR B O 1
ATOM 5090 N N . ILE B 1 243 ? -10.928 56.028 -3.719 1.00 16.37 243 ILE B N 1
ATOM 5091 C CA . ILE B 1 243 ? -10.682 54.796 -2.930 1.00 16.51 243 ILE B CA 1
ATOM 5092 C C . ILE B 1 243 ? -9.172 54.753 -2.689 1.00 18.98 243 ILE B C 1
ATOM 5093 O O . ILE B 1 243 ? -8.452 54.739 -3.703 1.00 19.99 243 ILE B O 1
ATOM 5098 N N . GLY B 1 244 ? -8.769 54.729 -1.427 1.00 19.53 244 GLY B N 1
ATOM 5099 C CA . GLY B 1 244 ? -7.331 54.703 -1.089 1.00 21.23 244 GLY B CA 1
ATOM 5100 C C . GLY B 1 244 ? -6.673 55.944 -1.676 1.00 24.87 244 GLY B C 1
ATOM 5101 O O . GLY B 1 244 ? -5.490 55.845 -2.105 1.00 28.11 244 GLY B O 1
ATOM 5102 N N . GLY B 1 245 ? -7.433 57.046 -1.762 1.00 24.54 245 GLY B N 1
ATOM 5103 C CA . GLY B 1 245 ? -6.981 58.363 -2.275 1.00 27.74 245 GLY B CA 1
ATOM 5104 C C . GLY B 1 245 ? -6.886 58.447 -3.794 1.00 25.45 245 GLY B C 1
ATOM 5105 O O . GLY B 1 245 ? -6.544 59.539 -4.288 1.00 32.44 245 GLY B O 1
ATOM 5106 N N . GLU B 1 246 ? -7.183 57.383 -4.535 1.00 24.07 246 GLU B N 1
ATOM 5107 C CA . GLU B 1 246 ? -7.132 57.342 -6.021 1.00 25.15 246 GLU B CA 1
ATOM 5108 C C . GLU B 1 246 ? -8.521 57.649 -6.558 1.00 23.13 246 GLU B C 1
ATOM 5109 O O . GLU B 1 246 ? -9.524 57.042 -6.038 1.00 19.79 246 GLU B O 1
ATOM 5115 N N . VAL B 1 247 ? -8.613 58.536 -7.549 1.00 21.72 247 VAL B N 1
ATOM 5116 C CA . VAL B 1 247 ? -9.933 58.863 -8.151 1.00 20.07 247 VAL B CA 1
ATOM 5117 C C . VAL B 1 247 ? -10.419 57.641 -8.928 1.00 21.59 247 VAL B C 1
ATOM 5118 O O . VAL B 1 247 ? -9.726 57.199 -9.846 1.00 20.55 247 VAL B O 1
ATOM 5122 N N . VAL B 1 248 ? -11.605 57.113 -8.601 1.00 16.98 248 VAL B N 1
ATOM 5123 C CA . VAL B 1 248 ? -12.184 55.940 -9.312 1.00 17.99 248 VAL B CA 1
ATOM 5124 C C . VAL B 1 248 ? -13.494 56.312 -10.005 1.00 16.31 248 VAL B C 1
ATOM 5125 O O . VAL B 1 248 ? -13.975 55.520 -10.802 1.00 17.32 248 VAL B O 1
ATOM 5129 N N . ARG B 1 249 ? -14.064 57.472 -9.741 1.00 14.55 249 ARG B N 1
ATOM 5130 C CA . ARG B 1 249 ? -15.344 57.843 -10.349 1.00 15.37 249 ARG B CA 1
ATOM 5131 C C . ARG B 1 249 ? -15.530 59.351 -10.283 1.00 14.97 249 ARG B C 1
ATOM 5132 O O . ARG B 1 249 ? -15.259 59.909 -9.257 1.00 16.06 249 ARG B O 1
ATOM 5140 N N . GLU B 1 250 ? -15.984 59.951 -11.364 1.00 16.51 250 GLU B N 1
ATOM 5141 C CA . GLU B 1 250 ? -16.320 61.395 -11.342 1.00 19.08 250 GLU B CA 1
ATOM 5142 C C . GLU B 1 250 ? -17.820 61.597 -11.355 1.00 17.80 250 GLU B C 1
ATOM 5143 O O . GLU B 1 250 ? -18.547 60.753 -11.915 1.00 17.86 250 GLU B O 1
ATOM 5149 N N . GLY B 1 251 ? -18.232 62.704 -10.749 1.00 18.16 251 GLY B N 1
ATOM 5150 C CA . GLY B 1 251 ? -19.586 63.242 -10.908 1.00 17.84 251 GLY B CA 1
ATOM 5151 C C . GLY B 1 251 ? -19.814 63.820 -12.288 1.00 17.54 251 GLY B C 1
ATOM 5152 O O . GLY B 1 251 ? -18.932 63.760 -13.190 1.00 17.93 251 GLY B O 1
ATOM 5153 N N . ALA B 1 252 ? -20.984 64.403 -12.475 1.00 16.62 252 ALA B N 1
ATOM 5154 C CA . ALA B 1 252 ? -21.420 64.942 -13.767 1.00 15.70 252 ALA B CA 1
ATOM 5155 C C . ALA B 1 252 ? -21.300 66.459 -13.697 1.00 17.50 252 ALA B C 1
ATOM 5156 O O . ALA B 1 252 ? -21.965 67.139 -12.908 1.00 15.55 252 ALA B O 1
ATOM 5158 N N . TYR B 1 253 ? -20.421 66.984 -14.521 1.00 20.17 253 TYR B N 1
ATOM 5159 C CA . TYR B 1 253 ? -20.339 68.453 -14.693 1.00 21.97 253 TYR B CA 1
ATOM 5160 C C . TYR B 1 253 ? -21.450 68.855 -15.634 1.00 20.95 253 TYR B C 1
ATOM 5161 O O . TYR B 1 253 ? -21.849 68.122 -16.561 1.00 26.65 253 TYR B O 1
ATOM 5170 N N . GLY B 1 254 ? -21.985 70.031 -15.390 1.00 22.68 254 GLY B N 1
ATOM 5171 C CA . GLY B 1 254 ? -23.073 70.503 -16.235 1.00 20.22 254 GLY B CA 1
ATOM 5172 C C . GLY B 1 254 ? -23.444 71.898 -15.840 1.00 17.73 254 GLY B C 1
ATOM 5173 O O . GLY B 1 254 ? -23.070 72.357 -14.744 1.00 19.41 254 GLY B O 1
ATOM 5174 N N . GLU B 1 255 ? -24.032 72.587 -16.793 1.00 19.04 255 GLU B N 1
ATOM 5175 C CA . GLU B 1 255 ? -24.448 73.998 -16.653 1.00 20.63 255 GLU B CA 1
ATOM 5176 C C . GLU B 1 255 ? -25.695 74.104 -15.786 1.00 18.69 255 GLU B C 1
ATOM 5177 O O . GLU B 1 255 ? -25.855 75.128 -15.091 1.00 21.33 255 GLU B O 1
ATOM 5183 N N . LYS B 1 256 ? -26.557 73.100 -15.832 1.00 17.06 256 LYS B N 1
ATOM 5184 C CA . LYS B 1 256 ? -27.910 73.216 -15.264 1.00 18.46 256 LYS B CA 1
ATOM 5185 C C . LYS B 1 256 ? -27.894 72.788 -13.814 1.00 19.00 256 LYS B C 1
ATOM 5186 O O . LYS B 1 256 ? -27.672 71.616 -13.527 1.00 17.30 256 LYS B O 1
ATOM 5192 N N . ILE B 1 257 ? -28.259 73.718 -12.962 1.00 18.50 257 ILE B N 1
ATOM 5193 C CA . ILE B 1 257 ? -28.289 73.478 -11.509 1.00 19.32 257 ILE B CA 1
ATOM 5194 C C . ILE B 1 257 ? -29.742 73.147 -11.136 1.00 20.04 257 ILE B C 1
ATOM 5195 O O . ILE B 1 257 ? -30.663 73.971 -11.389 1.00 22.32 257 ILE B O 1
ATOM 5200 N N . VAL B 1 258 ? -29.948 71.969 -10.589 1.00 17.17 258 VAL B N 1
ATOM 5201 C CA . VAL B 1 258 ? -31.312 71.499 -10.215 1.00 18.20 258 VAL B CA 1
ATOM 5202 C C . VAL B 1 258 ? -31.326 71.147 -8.724 1.00 18.06 258 VAL B C 1
ATOM 5203 O O . VAL B 1 258 ? -30.257 71.099 -8.067 1.00 19.07 258 VAL B O 1
ATOM 5207 N N . ALA B 1 259 ? -32.525 71.013 -8.159 1.00 17.77 259 ALA B N 1
ATOM 5208 C CA . ALA B 1 259 ? -32.712 70.521 -6.790 1.00 20.05 259 ALA B CA 1
ATOM 5209 C C . ALA B 1 259 ? -32.011 71.470 -5.808 1.00 21.11 259 ALA B C 1
ATOM 5210 O O . ALA B 1 259 ? -31.351 70.969 -4.898 1.00 32.38 259 ALA B O 1
ATOM 5212 N N . ASN B 1 260 ? -32.147 72.773 -6.037 1.00 23.36 260 ASN B N 1
ATOM 5213 C CA . ASN B 1 260 ? -31.804 73.867 -5.091 1.00 28.46 260 ASN B CA 1
ATOM 5214 C C . ASN B 1 260 ? -32.616 73.590 -3.822 1.00 26.75 260 ASN B C 1
ATOM 5215 O O . ASN B 1 260 ? -32.099 73.764 -2.712 1.00 27.69 260 ASN B O 1
ATOM 5220 N N . ASP B 1 261 ? -33.877 73.192 -3.971 1.00 19.39 261 ASP B N 1
ATOM 5221 C CA . ASP B 1 261 ? -34.711 73.026 -2.763 1.00 20.73 261 ASP B CA 1
ATOM 5222 C C . ASP B 1 261 ? -35.422 71.690 -2.902 1.00 16.39 261 ASP B C 1
ATOM 5223 O O . ASP B 1 261 ? -36.100 71.418 -3.941 1.00 17.03 261 ASP B O 1
ATOM 5228 N N . ILE B 1 262 ? -35.148 70.890 -1.903 1.00 13.31 262 ILE B N 1
ATOM 5229 C CA . ILE B 1 262 ? -35.670 69.505 -1.818 1.00 14.02 262 ILE B CA 1
ATOM 5230 C C . ILE B 1 262 ? -36.377 69.401 -0.491 1.00 13.63 262 ILE B C 1
ATOM 5231 O O . ILE B 1 262 ? -35.720 69.622 0.535 1.00 11.52 262 ILE B O 1
ATOM 5236 N N . SER B 1 263 ? -37.649 68.988 -0.506 1.00 11.50 263 SER B N 1
ATOM 5237 C CA . SER B 1 263 ? -38.436 68.896 0.758 1.00 11.63 263 SER B CA 1
ATOM 5238 C C . SER B 1 263 ? -39.364 67.689 0.695 1.00 12.12 263 SER B C 1
ATOM 5239 O O . SER B 1 263 ? -39.830 67.288 -0.401 1.00 12.36 263 SER B O 1
ATOM 5242 N N . ILE B 1 264 ? -39.576 67.103 1.849 1.00 12.47 264 ILE B N 1
ATOM 5243 C CA . ILE B 1 264 ? -40.550 66.008 2.027 1.00 11.60 264 ILE B CA 1
ATOM 5244 C C . ILE B 1 264 ? -41.655 66.509 2.954 1.00 13.11 264 ILE B C 1
ATOM 5245 O O . ILE B 1 264 ? -41.339 67.157 3.965 1.00 11.91 264 ILE B O 1
ATOM 5250 N N . TRP B 1 265 ? -42.891 66.146 2.632 1.00 12.04 265 TRP B N 1
ATOM 5251 C CA . TRP B 1 265 ? -44.102 66.641 3.346 1.00 12.97 265 TRP B CA 1
ATOM 5252 C C . TRP B 1 265 ? -44.945 65.445 3.763 1.00 13.23 265 TRP B C 1
ATOM 5253 O O . TRP B 1 265 ? -45.087 64.513 2.977 1.00 12.40 265 TRP B O 1
ATOM 5264 N N . LEU B 1 266 ? -45.530 65.523 4.952 1.00 13.74 266 LEU B N 1
ATOM 5265 C CA . LEU B 1 266 ? -46.642 64.595 5.227 1.00 12.81 266 LEU B CA 1
ATOM 5266 C C . LEU B 1 266 ? -47.727 64.788 4.196 1.00 12.09 266 LEU B C 1
ATOM 5267 O O . LEU B 1 266 ? -48.040 65.922 3.793 1.00 12.50 266 LEU B O 1
ATOM 5272 N N . PRO B 1 267 ? -48.421 63.699 3.812 1.00 12.67 267 PRO B N 1
ATOM 5273 C CA . PRO B 1 267 ? -48.256 62.348 4.345 1.00 13.38 267 PRO B CA 1
ATOM 5274 C C . PRO B 1 267 ? -47.154 61.495 3.712 1.00 13.03 267 PRO B C 1
ATOM 5275 O O . PRO B 1 267 ? -46.919 60.355 4.158 1.00 14.22 267 PRO B O 1
ATOM 5279 N N . GLY B 1 268 ? -46.492 62.051 2.686 1.00 12.51 268 GLY B N 1
ATOM 5280 C CA . GLY B 1 268 ? -45.375 61.370 2.039 1.00 11.57 268 GLY B CA 1
ATOM 5281 C C . GLY B 1 268 ? -45.223 61.827 0.617 1.00 10.63 268 GLY B C 1
ATOM 5282 O O . GLY B 1 268 ? -45.491 61.036 -0.315 1.00 11.44 268 GLY B O 1
ATOM 5283 N N . VAL B 1 269 ? -44.835 63.082 0.424 1.00 10.33 269 VAL B N 1
ATOM 5284 C CA . VAL B 1 269 ? -44.725 63.680 -0.931 1.00 10.83 269 VAL B CA 1
ATOM 5285 C C . VAL B 1 269 ? -43.484 64.554 -0.980 1.00 10.89 269 VAL B C 1
ATOM 5286 O O . VAL B 1 269 ? -43.261 65.362 -0.083 1.00 11.21 269 VAL B O 1
ATOM 5290 N N . LEU B 1 270 ? -42.649 64.260 -1.964 1.00 10.97 270 LEU B N 1
ATOM 5291 C CA . LEU B 1 270 ? -41.377 64.967 -2.200 1.00 10.72 270 LEU B CA 1
ATOM 5292 C C . LEU B 1 270 ? -41.599 66.097 -3.176 1.00 12.18 270 LEU B C 1
ATOM 5293 O O . LEU B 1 270 ? -42.267 65.873 -4.214 1.00 13.12 270 LEU B O 1
ATOM 5298 N N . LYS B 1 271 ? -40.979 67.240 -2.912 1.00 11.11 271 LYS B N 1
ATOM 5299 C CA . LYS B 1 271 ? -40.920 68.342 -3.853 1.00 12.38 271 LYS B CA 1
ATOM 5300 C C . LYS B 1 271 ? -39.458 68.580 -4.212 1.00 11.36 271 LYS B C 1
ATOM 5301 O O . LYS B 1 271 ? -38.649 68.772 -3.272 1.00 11.66 271 LYS B O 1
ATOM 5307 N N . VAL B 1 272 ? -39.146 68.644 -5.513 1.00 11.13 272 VAL B N 1
ATOM 5308 C CA . VAL B 1 272 ? -37.764 68.950 -5.974 1.00 12.41 272 VAL B CA 1
ATOM 5309 C C . VAL B 1 272 ? -37.863 70.137 -6.916 1.00 13.22 272 VAL B C 1
ATOM 5310 O O . VAL B 1 272 ? -38.571 70.078 -7.901 1.00 14.18 272 VAL B O 1
ATOM 5314 N N . ASN B 1 273 ? -37.164 71.224 -6.562 1.00 13.97 273 ASN B N 1
ATOM 5315 C CA . ASN B 1 273 ? -37.276 72.487 -7.308 1.00 14.10 273 ASN B CA 1
ATOM 5316 C C . ASN B 1 273 ? -35.890 73.098 -7.512 1.00 13.31 273 ASN B C 1
ATOM 5317 O O . ASN B 1 273 ? -35.141 73.217 -6.561 1.00 16.59 273 ASN B O 1
ATOM 5322 N N . PRO B 1 274 ? -35.460 73.369 -8.754 1.00 13.40 274 PRO B N 1
ATOM 5323 C CA . PRO B 1 274 ? -36.155 72.943 -9.965 1.00 14.30 274 PRO B CA 1
ATOM 5324 C C . PRO B 1 274 ? -35.735 71.508 -10.349 1.00 13.79 274 PRO B C 1
ATOM 5325 O O . PRO B 1 274 ? -34.655 71.025 -9.990 1.00 15.53 274 PRO B O 1
ATOM 5329 N N . PHE B 1 275 ? -36.554 70.856 -11.166 1.00 14.21 275 PHE B N 1
ATOM 5330 C CA . PHE B 1 275 ? -36.227 69.523 -11.689 1.00 13.88 275 PHE B CA 1
ATOM 5331 C C . PHE B 1 275 ? -37.305 69.148 -12.696 1.00 13.31 275 PHE B C 1
ATOM 5332 O O . PHE B 1 275 ? -38.442 69.426 -12.435 1.00 14.33 275 PHE B O 1
ATOM 5340 N N . PRO B 1 276 ? -37.023 68.525 -13.860 1.00 15.22 276 PRO B N 1
ATOM 5341 C CA . PRO B 1 276 ? -35.688 68.222 -14.347 1.00 17.36 276 PRO B CA 1
ATOM 5342 C C . PRO B 1 276 ? -35.018 69.366 -15.137 1.00 16.16 276 PRO B C 1
ATOM 5343 O O . PRO B 1 276 ? -33.940 69.153 -15.598 1.00 19.40 276 PRO B O 1
ATOM 5347 N N . ASN B 1 277 ? -35.684 70.505 -15.335 1.00 15.15 277 ASN B N 1
ATOM 5348 C CA . ASN B 1 277 ? -35.163 71.687 -16.040 1.00 15.63 277 ASN B CA 1
ATOM 5349 C C . ASN B 1 277 ? -35.408 72.880 -15.134 1.00 18.35 277 ASN B C 1
ATOM 5350 O O . ASN B 1 277 ? -36.161 72.798 -14.168 1.00 15.59 277 ASN B O 1
ATOM 5355 N N . PRO B 1 278 ? -34.701 74.009 -15.360 1.00 18.43 278 PRO B N 1
ATOM 5356 C CA . PRO B 1 278 ? -34.714 75.142 -14.446 1.00 20.75 278 PRO B CA 1
ATOM 5357 C C . PRO B 1 278 ? -36.047 75.818 -14.118 1.00 19.03 278 PRO B C 1
ATOM 5358 O O . PRO B 1 278 ? -36.102 76.491 -13.081 1.00 19.42 278 PRO B O 1
ATOM 5362 N N . ASP B 1 279 ? -37.052 75.618 -14.967 1.00 18.66 279 ASP B N 1
ATOM 5363 C CA . ASP B 1 279 ? -38.350 76.266 -14.733 1.00 18.49 279 ASP B CA 1
ATOM 5364 C C . ASP B 1 279 ? -39.416 75.206 -14.484 1.00 17.86 279 ASP B C 1
ATOM 5365 O O . ASP B 1 279 ? -40.573 75.558 -14.546 1.00 18.89 279 ASP B O 1
ATOM 5370 N N . MET B 1 280 ? -39.029 74.009 -14.050 1.00 15.81 280 MET B N 1
ATOM 5371 C CA . MET B 1 280 ? -39.993 72.932 -13.751 1.00 15.17 280 MET B CA 1
ATOM 5372 C C . MET B 1 280 ? -39.790 72.486 -12.307 1.00 13.77 280 MET B C 1
ATOM 5373 O O . MET B 1 280 ? -38.694 72.720 -11.744 1.00 14.13 280 MET B O 1
ATOM 5378 N N . MET B 1 281 ? -40.766 71.806 -11.758 1.00 13.70 281 MET B N 1
ATOM 5379 C CA . MET B 1 281 ? -40.625 71.199 -10.404 1.00 13.31 281 MET B CA 1
ATOM 5380 C C . MET B 1 281 ? -41.141 69.753 -10.470 1.00 12.99 281 MET B C 1
ATOM 5381 O O . MET B 1 281 ? -42.001 69.478 -11.229 1.00 13.52 281 MET B O 1
ATOM 5386 N N . GLN B 1 282 ? -40.621 68.856 -9.647 1.00 12.49 282 GLN B N 1
ATOM 5387 C CA . GLN B 1 282 ? -41.149 67.479 -9.556 1.00 11.15 282 GLN B CA 1
ATOM 5388 C C . GLN B 1 282 ? -41.831 67.290 -8.206 1.00 12.13 282 GLN B C 1
ATOM 5389 O O . GLN B 1 282 ? -41.244 67.654 -7.196 1.00 12.40 282 GLN B O 1
ATOM 5395 N N . PHE B 1 283 ? -43.060 66.792 -8.211 1.00 11.32 283 PHE B N 1
ATOM 5396 C CA . PHE B 1 283 ? -43.792 66.505 -6.967 1.00 12.20 283 PHE B CA 1
ATOM 5397 C C . PHE B 1 283 ? -44.136 65.027 -7.064 1.00 11.80 283 PHE B C 1
ATOM 5398 O O . PHE B 1 283 ? -44.795 64.637 -8.008 1.00 14.94 283 PHE B O 1
ATOM 5406 N N . GLU B 1 284 ? -43.685 64.216 -6.125 1.00 11.25 284 GLU B N 1
ATOM 5407 C CA . GLU B 1 284 ? -44.011 62.776 -6.250 1.00 11.25 284 GLU B CA 1
ATOM 5408 C C . GLU B 1 284 ? -44.458 62.252 -4.900 1.00 11.28 284 GLU B C 1
ATOM 5409 O O . GLU B 1 284 ? -43.842 62.525 -3.852 1.00 10.35 284 GLU B O 1
ATOM 5415 N N . TRP B 1 285 ? -45.518 61.442 -4.943 1.00 10.91 285 TRP B N 1
ATOM 5416 C CA . TRP B 1 285 ? -46.095 60.786 -3.763 1.00 10.93 285 TRP B CA 1
ATOM 5417 C C . TRP B 1 285 ? -45.719 59.308 -3.731 1.00 10.47 285 TRP B C 1
ATOM 5418 O O . TRP B 1 285 ? -45.582 58.672 -4.775 1.00 9.88 285 TRP B O 1
ATOM 5429 N N . TYR B 1 286 ? -45.709 58.757 -2.528 1.00 9.98 286 TYR B N 1
ATOM 5430 C CA . TYR B 1 286 ? -45.461 57.333 -2.306 1.00 9.88 286 TYR B CA 1
ATOM 5431 C C . TYR B 1 286 ? -46.608 56.836 -1.437 1.00 10.85 286 TYR B C 1
ATOM 5432 O O . TYR B 1 286 ? -46.576 56.997 -0.188 1.00 10.26 286 TYR B O 1
ATOM 5441 N N . VAL B 1 287 ? -47.667 56.412 -2.114 1.00 10.73 287 VAL B N 1
ATOM 5442 C CA . VAL B 1 287 ? -48.986 56.261 -1.467 1.00 11.13 287 VAL B CA 1
ATOM 5443 C C . VAL B 1 287 ? -49.139 54.816 -1.015 1.00 10.74 287 VAL B C 1
ATOM 5444 O O . VAL B 1 287 ? -49.064 53.898 -1.823 1.00 10.76 287 VAL B O 1
ATOM 5448 N N . PRO B 1 288 ? -49.405 54.550 0.282 1.00 9.88 288 PRO B N 1
ATOM 5449 C CA . PRO B 1 288 ? -49.451 53.168 0.733 1.00 10.09 288 PRO B CA 1
ATOM 5450 C C . PRO B 1 288 ? -50.680 52.464 0.166 1.00 10.77 288 PRO B C 1
ATOM 5451 O O . PRO B 1 288 ? -51.792 52.983 0.355 1.00 11.12 288 PRO B O 1
ATOM 5455 N N . ILE B 1 289 ? -50.441 51.303 -0.409 1.00 11.07 289 ILE B N 1
ATOM 5456 C CA . ILE B 1 289 ? -51.521 50.397 -0.903 1.00 11.51 289 ILE B CA 1
ATOM 5457 C C . ILE B 1 289 ? -51.786 49.341 0.150 1.00 12.29 289 ILE B C 1
ATOM 5458 O O . ILE B 1 289 ? -52.958 49.151 0.561 1.00 12.09 289 ILE B O 1
ATOM 5463 N N . ASP B 1 290 ? -50.749 48.663 0.571 1.00 12.71 290 ASP B N 1
ATOM 5464 C CA . ASP B 1 290 ? -50.812 47.692 1.673 1.00 13.74 290 ASP B CA 1
ATOM 5465 C C . ASP B 1 290 ? -49.433 47.677 2.305 1.00 13.47 290 ASP B C 1
ATOM 5466 O O . ASP B 1 290 ? -48.629 48.601 2.031 1.00 14.25 290 ASP B O 1
ATOM 5471 N N . GLU B 1 291 ? -49.127 46.703 3.146 1.00 14.57 291 GLU B N 1
ATOM 5472 C CA . GLU B 1 291 ? -47.789 46.708 3.810 1.00 16.05 291 GLU B CA 1
ATOM 5473 C C . GLU B 1 291 ? -46.623 46.592 2.820 1.00 15.77 291 GLU B C 1
ATOM 5474 O O . GLU B 1 291 ? -45.495 46.954 3.191 1.00 14.07 291 GLU B O 1
ATOM 5480 N N . ASN B 1 292 ? -46.829 46.059 1.621 1.00 13.93 292 ASN B N 1
ATOM 5481 C CA . ASN B 1 292 ? -45.753 45.641 0.706 1.00 15.43 292 ASN B CA 1
ATOM 5482 C C . ASN B 1 292 ? -45.710 46.500 -0.561 1.00 12.52 292 ASN B C 1
ATOM 5483 O O . ASN B 1 292 ? -44.840 46.241 -1.404 1.00 13.31 292 ASN B O 1
ATOM 5488 N N . THR B 1 293 ? -46.632 47.479 -0.736 1.00 12.26 293 THR B N 1
ATOM 5489 C CA . THR B 1 293 ? -46.928 48.014 -2.101 1.00 12.28 293 THR B CA 1
ATOM 5490 C C . THR B 1 293 ? -47.254 49.485 -1.967 1.00 11.45 293 THR B C 1
ATOM 5491 O O . THR B 1 293 ? -47.839 49.862 -0.962 1.00 11.06 293 THR B O 1
ATOM 5495 N N . HIS B 1 294 ? -46.859 50.315 -2.942 1.00 10.71 294 HIS B N 1
ATOM 5496 C CA . HIS B 1 294 ? -47.279 51.723 -2.966 1.00 9.80 294 HIS B CA 1
ATOM 5497 C C . HIS B 1 294 ? -47.624 52.158 -4.384 1.00 9.60 294 HIS B C 1
ATOM 5498 O O . HIS B 1 294 ? -47.087 51.552 -5.353 1.00 10.29 294 HIS B O 1
ATOM 5505 N N . TYR B 1 295 ? -48.362 53.257 -4.509 1.00 9.98 295 TYR B N 1
ATOM 5506 C CA . TYR B 1 295 ? -48.432 53.971 -5.805 1.00 10.86 295 TYR B CA 1
ATOM 5507 C C . TYR B 1 295 ? -47.254 54.932 -5.804 1.00 11.88 295 TYR B C 1
ATOM 5508 O O . TYR B 1 295 ? -47.063 55.660 -4.843 1.00 11.46 295 TYR B O 1
ATOM 5517 N N . TYR B 1 296 ? -46.494 54.877 -6.870 1.00 11.02 296 TYR B N 1
ATOM 5518 C CA . TYR B 1 296 ? -45.480 55.897 -7.183 1.00 10.83 296 TYR B CA 1
ATOM 5519 C C . TYR B 1 296 ? -46.129 56.894 -8.111 1.00 11.09 296 TYR B C 1
ATOM 5520 O O . TYR B 1 296 ? -46.194 56.653 -9.318 1.00 12.40 296 TYR B O 1
ATOM 5529 N N . PHE B 1 297 ? -46.636 57.944 -7.518 1.00 10.84 297 PHE B N 1
ATOM 5530 C CA . PHE B 1 297 ? -47.506 58.931 -8.192 1.00 11.94 297 PHE B CA 1
ATOM 5531 C C . PHE B 1 297 ? -46.602 60.107 -8.513 1.00 10.73 297 PHE B C 1
ATOM 5532 O O . PHE B 1 297 ? -46.353 60.928 -7.596 1.00 12.84 297 PHE B O 1
ATOM 5540 N N . GLN B 1 298 ? -46.115 60.151 -9.756 1.00 11.13 298 GLN B N 1
ATOM 5541 C CA . GLN B 1 298 ? -45.107 61.144 -10.162 1.00 12.40 298 GLN B CA 1
ATOM 5542 C C . GLN B 1 298 ? -45.770 62.297 -10.916 1.00 13.22 298 GLN B C 1
ATOM 5543 O O . GLN B 1 298 ? -46.641 62.039 -11.816 1.00 14.66 298 GLN B O 1
ATOM 5549 N N . THR B 1 299 ? -45.390 63.515 -10.589 1.00 13.52 299 THR B N 1
ATOM 5550 C CA . THR B 1 299 ? -45.855 64.671 -11.379 1.00 14.92 299 THR B CA 1
ATOM 5551 C C . THR B 1 299 ? -44.706 65.606 -11.655 1.00 13.44 299 THR B C 1
ATOM 5552 O O . THR B 1 299 ? -43.806 65.724 -10.806 1.00 12.89 299 THR B O 1
ATOM 5556 N N . LEU B 1 300 ? -44.836 66.277 -12.797 1.00 13.14 300 LEU B N 1
ATOM 5557 C CA . LEU B 1 300 ? -43.943 67.399 -13.164 1.00 13.77 300 LEU B CA 1
ATOM 5558 C C . LEU B 1 300 ? -44.836 68.620 -13.331 1.00 15.45 300 LEU B C 1
ATOM 5559 O O . LEU B 1 300 ? -45.864 68.511 -14.009 1.00 15.49 300 LEU B O 1
ATOM 5564 N N . GLY B 1 301 ? -44.416 69.734 -12.743 1.00 14.42 301 GLY B N 1
ATOM 5565 C CA . GLY B 1 301 ? -45.130 71.010 -12.838 1.00 15.14 301 GLY B CA 1
ATOM 5566 C C . GLY B 1 301 ? -44.326 72.008 -13.652 1.00 16.33 301 GLY B C 1
ATOM 5567 O O . GLY B 1 301 ? -43.111 72.092 -13.487 1.00 15.11 301 GLY B O 1
ATOM 5568 N N . LYS B 1 302 ? -44.992 72.745 -14.535 1.00 15.42 302 LYS B N 1
ATOM 5569 C CA . LYS B 1 302 ? -44.370 73.901 -15.221 1.00 15.55 302 LYS B CA 1
ATOM 5570 C C . LYS B 1 302 ? -45.398 75.014 -15.276 1.00 18.59 302 LYS B C 1
ATOM 5571 O O . LYS B 1 302 ? -46.524 74.796 -15.704 1.00 16.22 302 LYS B O 1
ATOM 5577 N N . PRO B 1 303 ? -45.044 76.236 -14.846 1.00 18.34 303 PRO B N 1
ATOM 5578 C CA . PRO B 1 303 ? -45.937 77.372 -15.034 1.00 20.66 303 PRO B CA 1
ATOM 5579 C C . PRO B 1 303 ? -46.164 77.641 -16.522 1.00 20.27 303 PRO B C 1
ATOM 5580 O O . PRO B 1 303 ? -45.186 77.776 -17.260 1.00 19.08 303 PRO B O 1
ATOM 5584 N N . CYS B 1 304 ? -47.437 77.701 -16.902 1.00 21.80 304 CYS B N 1
ATOM 5585 C CA . CYS B 1 304 ? -47.930 77.924 -18.286 1.00 23.70 304 CYS B CA 1
ATOM 5586 C C . CYS B 1 304 ? -48.998 79.025 -18.249 1.00 32.15 304 CYS B C 1
ATOM 5587 O O . CYS B 1 304 ? -49.988 78.827 -17.550 1.00 31.68 304 CYS B O 1
ATOM 5590 N N . ALA B 1 305 ? -48.791 80.116 -18.992 1.00 39.05 305 ALA B N 1
ATOM 5591 C CA . ALA B 1 305 ? -49.661 81.319 -19.018 1.00 43.20 305 ALA B CA 1
ATOM 5592 C C . ALA B 1 305 ? -50.927 81.093 -19.859 1.00 44.37 305 ALA B C 1
ATOM 5593 O O . ALA B 1 305 ? -51.927 81.777 -19.604 1.00 48.69 305 ALA B O 1
ATOM 5595 N N . ASN B 1 306 ? -50.923 80.156 -20.808 1.00 40.58 306 ASN B N 1
ATOM 5596 C CA . ASN B 1 306 ? -52.033 80.023 -21.787 1.00 42.83 306 ASN B CA 1
ATOM 5597 C C . ASN B 1 306 ? -51.956 78.654 -22.463 1.00 46.03 306 ASN B C 1
ATOM 5598 O O . ASN B 1 306 ? -50.979 77.913 -22.201 1.00 37.39 306 ASN B O 1
ATOM 5603 N N . ASP B 1 307 ? -52.930 78.361 -23.323 1.00 44.50 307 ASP B N 1
ATOM 5604 C CA . ASP B 1 307 ? -53.101 77.034 -23.965 1.00 47.66 307 ASP B CA 1
ATOM 5605 C C . ASP B 1 307 ? -51.906 76.693 -24.860 1.00 40.80 307 ASP B C 1
ATOM 5606 O O . ASP B 1 307 ? -51.611 75.490 -24.945 1.00 38.40 307 ASP B O 1
ATOM 5611 N N . GLU B 1 308 ? -51.262 77.685 -25.485 1.00 40.53 308 GLU B N 1
ATOM 5612 C CA . GLU B 1 308 ? -50.067 77.479 -26.353 1.00 41.14 308 GLU B CA 1
ATOM 5613 C C . GLU B 1 308 ? -48.900 76.969 -25.491 1.00 35.73 308 GLU B C 1
ATOM 5614 O O . GLU B 1 308 ? -48.188 76.032 -25.911 1.00 31.26 308 GLU B O 1
ATOM 5620 N N . GLU B 1 309 ? -48.646 77.619 -24.364 1.00 31.78 309 GLU B N 1
ATOM 5621 C CA . GLU B 1 309 ? -47.604 77.159 -23.404 1.00 31.26 309 GLU B CA 1
ATOM 5622 C C . GLU B 1 309 ? -47.971 75.771 -22.866 1.00 27.22 309 GLU B C 1
ATOM 5623 O O . GLU B 1 309 ? -47.047 74.951 -22.722 1.00 24.78 309 GLU B O 1
ATOM 5629 N N . ARG B 1 310 ? -49.241 75.511 -22.551 1.00 25.75 310 ARG B N 1
ATOM 5630 C CA . ARG B 1 310 ? -49.684 74.197 -22.004 1.00 25.12 310 ARG B CA 1
ATOM 5631 C C . ARG B 1 310 ? -49.438 73.141 -23.079 1.00 26.21 310 ARG B C 1
ATOM 5632 O O . ARG B 1 310 ? -48.958 72.045 -22.766 1.00 23.42 310 ARG B O 1
ATOM 5640 N N . LYS B 1 311 ? -49.743 73.479 -24.331 1.00 24.70 311 LYS B N 1
ATOM 5641 C CA A LYS B 1 311 ? -49.586 72.549 -25.473 0.50 25.61 311 LYS B CA 1
ATOM 5642 C CA B LYS B 1 311 ? -49.592 72.533 -25.462 0.50 25.12 311 LYS B CA 1
ATOM 5643 C C . LYS B 1 311 ? -48.104 72.234 -25.670 1.00 20.83 311 LYS B C 1
ATOM 5644 O O . LYS B 1 311 ? -47.805 71.057 -25.829 1.00 23.60 311 LYS B O 1
ATOM 5655 N N . LYS B 1 312 ? -47.243 73.257 -25.668 1.00 21.25 312 LYS B N 1
ATOM 5656 C CA . LYS B 1 312 ? -45.773 73.096 -25.798 1.00 22.68 312 LYS B CA 1
ATOM 5657 C C . LYS B 1 312 ? -45.266 72.184 -24.664 1.00 18.97 312 LYS B C 1
ATOM 5658 O O . LYS B 1 312 ? -44.478 71.296 -24.954 1.00 20.22 312 LYS B O 1
ATOM 5664 N N . TYR B 1 313 ? -45.740 72.420 -23.455 1.00 19.57 313 TYR B N 1
ATOM 5665 C CA . TYR B 1 313 ? -45.326 71.622 -22.272 1.00 18.34 313 TYR B CA 1
ATOM 5666 C C . TYR B 1 313 ? -45.751 70.163 -22.461 1.00 18.28 313 TYR B C 1
ATOM 5667 O O . TYR B 1 313 ? -44.926 69.255 -22.257 1.00 18.54 313 TYR B O 1
ATOM 5676 N N . GLU B 1 314 ? -46.983 69.916 -22.905 1.00 20.53 314 GLU B N 1
ATOM 5677 C CA . GLU B 1 314 ? -47.444 68.517 -23.122 1.00 20.45 314 GLU B CA 1
ATOM 5678 C C . GLU B 1 314 ? -46.551 67.828 -24.145 1.00 21.71 314 GLU B C 1
ATOM 5679 O O . GLU B 1 314 ? -46.185 66.702 -23.913 1.00 21.02 314 GLU B O 1
ATOM 5685 N N . GLN B 1 315 ? -46.226 68.492 -25.251 1.00 20.20 315 GLN B N 1
ATOM 5686 C CA . GLN B 1 315 ? -45.338 67.938 -26.320 1.00 23.85 315 GLN B CA 1
ATOM 5687 C C . GLN B 1 315 ? -43.988 67.535 -25.711 1.00 19.19 315 GLN B C 1
ATOM 5688 O O . GLN B 1 315 ? -43.488 66.422 -25.993 1.00 19.84 315 GLN B O 1
ATOM 5694 N N A GLU B 1 316 ? -43.384 68.423 -24.918 0.44 18.37 316 GLU B N 1
ATOM 5695 N N B GLU B 1 316 ? -43.429 68.445 -24.922 0.56 20.01 316 GLU B N 1
ATOM 5696 C CA A GLU B 1 316 ? -42.029 68.215 -24.344 0.44 18.01 316 GLU B CA 1
ATOM 5697 C CA B GLU B 1 316 ? -42.113 68.317 -24.258 0.56 20.65 316 GLU B CA 1
ATOM 5698 C C A GLU B 1 316 ? -42.136 67.118 -23.277 0.44 16.80 316 GLU B C 1
ATOM 5699 C C B GLU B 1 316 ? -42.169 67.124 -23.306 0.56 18.05 316 GLU B C 1
ATOM 5700 O O A GLU B 1 316 ? -41.192 66.328 -23.148 0.44 15.96 316 GLU B O 1
ATOM 5701 O O B GLU B 1 316 ? -41.226 66.323 -23.249 0.56 17.03 316 GLU B O 1
ATOM 5712 N N . PHE B 1 317 ? -43.240 67.071 -22.544 1.00 16.96 317 PHE B N 1
ATOM 5713 C CA . PHE B 1 317 ? -43.478 65.980 -21.560 1.00 16.64 317 PHE B CA 1
ATOM 5714 C C . PHE B 1 317 ? -43.498 64.623 -22.272 1.00 17.62 317 PHE B C 1
ATOM 5715 O O . PHE B 1 317 ? -42.795 63.668 -21.893 1.00 16.02 317 PHE B O 1
ATOM 5723 N N . GLU B 1 318 ? -44.277 64.502 -23.345 1.00 18.79 318 GLU B N 1
ATOM 5724 C CA . GLU B 1 318 ? -44.404 63.196 -24.032 1.00 21.49 318 GLU B CA 1
ATOM 5725 C C . GLU B 1 318 ? -43.096 62.826 -24.735 1.00 17.87 318 GLU B C 1
ATOM 5726 O O . GLU B 1 318 ? -42.663 61.652 -24.690 1.00 19.21 318 GLU B O 1
ATOM 5732 N N . SER B 1 319 ? -42.424 63.782 -25.377 1.00 17.89 319 SER B N 1
ATOM 5733 C CA . SER B 1 319 ? -41.250 63.488 -26.222 1.00 18.19 319 SER B CA 1
ATOM 5734 C C . SER B 1 319 ? -39.977 63.346 -25.396 1.00 17.30 319 SER B C 1
ATOM 5735 O O . SER B 1 319 ? -39.063 62.629 -25.846 1.00 19.09 319 SER B O 1
ATOM 5738 N N . LYS B 1 320 ? -39.889 64.020 -24.243 1.00 16.58 320 LYS B N 1
ATOM 5739 C CA . LYS B 1 320 ? -38.617 64.111 -23.494 1.00 15.67 320 LYS B CA 1
ATOM 5740 C C . LYS B 1 320 ? -38.793 63.833 -21.992 1.00 15.18 320 LYS B C 1
ATOM 5741 O O . LYS B 1 320 ? -38.114 62.925 -21.506 1.00 16.08 320 LYS B O 1
ATOM 5747 N N . TRP B 1 321 ? -39.617 64.583 -21.284 1.00 14.11 321 TRP B N 1
ATOM 5748 C CA . TRP B 1 321 ? -39.544 64.531 -19.794 1.00 14.10 321 TRP B CA 1
ATOM 5749 C C . TRP B 1 321 ? -40.055 63.200 -19.251 1.00 15.01 321 TRP B C 1
ATOM 5750 O O . TRP B 1 321 ? -39.436 62.642 -18.322 1.00 14.19 321 TRP B O 1
ATOM 5761 N N . LYS B 1 322 ? -41.146 62.690 -19.807 1.00 15.42 322 LYS B N 1
ATOM 5762 C CA . LYS B 1 322 ? -41.660 61.395 -19.309 1.00 16.25 322 LYS B CA 1
ATOM 5763 C C . LYS B 1 322 ? -40.637 60.306 -19.599 1.00 17.50 322 LYS B C 1
ATOM 5764 O O . LYS B 1 322 ? -40.198 59.620 -18.680 1.00 14.31 322 LYS B O 1
ATOM 5770 N N . PRO B 1 323 ? -40.168 60.078 -20.844 1.00 14.46 323 PRO B N 1
ATOM 5771 C CA . PRO B 1 323 ? -39.215 59.013 -21.069 1.00 14.95 323 PRO B CA 1
ATOM 5772 C C . PRO B 1 323 ? -37.832 59.212 -20.409 1.00 15.06 323 PRO B C 1
ATOM 5773 O O . PRO B 1 323 ? -37.232 58.236 -19.901 1.00 15.44 323 PRO B O 1
ATOM 5777 N N A MET B 1 324 ? -37.302 60.441 -20.451 0.54 14.64 324 MET B N 1
ATOM 5778 N N B MET B 1 324 ? -37.255 60.418 -20.440 0.46 15.49 324 MET B N 1
ATOM 5779 C CA A MET B 1 324 ? -35.925 60.733 -19.985 0.54 14.41 324 MET B CA 1
ATOM 5780 C CA B MET B 1 324 ? -35.858 60.570 -19.957 0.46 15.90 324 MET B CA 1
ATOM 5781 C C A MET B 1 324 ? -35.914 60.825 -18.453 0.54 14.15 324 MET B C 1
ATOM 5782 C C B MET B 1 324 ? -35.836 60.923 -18.454 0.46 14.93 324 MET B C 1
ATOM 5783 O O A MET B 1 324 ? -35.011 60.251 -17.832 0.54 14.47 324 MET B O 1
ATOM 5784 O O B MET B 1 324 ? -34.829 60.603 -17.823 0.46 15.37 324 MET B O 1
ATOM 5793 N N . ALA B 1 325 ? -36.870 61.529 -17.877 1.00 12.92 325 ALA B N 1
ATOM 5794 C CA . ALA B 1 325 ? -36.807 61.904 -16.436 1.00 12.90 325 ALA B CA 1
ATOM 5795 C C . ALA B 1 325 ? -37.673 60.922 -15.646 1.00 12.54 325 ALA B C 1
ATOM 5796 O O . ALA B 1 325 ? -37.128 60.150 -14.848 1.00 12.55 325 ALA B O 1
ATOM 5798 N N . LEU B 1 326 ? -38.989 60.955 -15.800 1.00 13.52 326 LEU B N 1
ATOM 5799 C CA . LEU B 1 326 ? -39.877 60.101 -14.956 1.00 13.30 326 LEU B CA 1
ATOM 5800 C C . LEU B 1 326 ? -39.535 58.619 -15.122 1.00 14.87 326 LEU B C 1
ATOM 5801 O O . LEU B 1 326 ? -39.618 57.872 -14.137 1.00 14.88 326 LEU B O 1
ATOM 5806 N N . GLU B 1 327 ? -39.219 58.190 -16.334 1.00 14.61 327 GLU B N 1
ATOM 5807 C CA . GLU B 1 327 ? -38.808 56.788 -16.579 1.00 17.10 327 GLU B CA 1
ATOM 5808 C C . GLU B 1 327 ? -37.291 56.661 -16.443 1.00 18.30 327 GLU B C 1
ATOM 5809 O O . GLU B 1 327 ? -36.812 56.005 -15.503 1.00 19.63 327 GLU B O 1
ATOM 5815 N N A GLY B 1 328 ? -36.570 57.238 -17.394 0.60 16.83 328 GLY B N 1
ATOM 5816 N N B GLY B 1 328 ? -36.485 57.308 -17.295 0.40 16.37 328 GLY B N 1
ATOM 5817 C CA A GLY B 1 328 ? -35.112 57.112 -17.454 0.60 17.50 328 GLY B CA 1
ATOM 5818 C CA B GLY B 1 328 ? -35.031 57.032 -17.430 0.40 16.45 328 GLY B CA 1
ATOM 5819 C C A GLY B 1 328 ? -34.545 57.271 -16.062 0.60 16.21 328 GLY B C 1
ATOM 5820 C C B GLY B 1 328 ? -34.173 57.631 -16.310 0.40 15.14 328 GLY B C 1
ATOM 5821 O O A GLY B 1 328 ? -34.021 56.233 -15.543 0.60 16.53 328 GLY B O 1
ATOM 5822 O O B GLY B 1 328 ? -32.964 57.359 -16.197 0.40 15.12 328 GLY B O 1
ATOM 5823 N N . PHE B 1 329 ? -34.734 58.452 -15.470 1.00 14.42 329 PHE B N 1
ATOM 5824 C CA . PHE B 1 329 ? -33.993 58.843 -14.255 1.00 13.41 329 PHE B CA 1
ATOM 5825 C C . PHE B 1 329 ? -34.573 58.077 -13.058 1.00 12.78 329 PHE B C 1
ATOM 5826 O O . PHE B 1 329 ? -33.817 57.442 -12.315 1.00 12.20 329 PHE B O 1
ATOM 5834 N N . ASN B 1 330 ? -35.881 58.132 -12.878 1.00 10.79 330 ASN B N 1
ATOM 5835 C CA . ASN B 1 330 ? -36.474 57.520 -11.657 1.00 10.56 330 ASN B CA 1
ATOM 5836 C C . ASN B 1 330 ? -36.575 56.006 -11.728 1.00 10.99 330 ASN B C 1
ATOM 5837 O O . ASN B 1 330 ? -36.807 55.409 -10.667 1.00 9.99 330 ASN B O 1
ATOM 5842 N N . ASN B 1 331 ? -36.376 55.363 -12.879 1.00 11.29 331 ASN B N 1
ATOM 5843 C CA . ASN B 1 331 ? -36.373 53.876 -12.854 1.00 12.69 331 ASN B CA 1
ATOM 5844 C C . ASN B 1 331 ? -35.314 53.341 -11.892 1.00 12.91 331 ASN B C 1
ATOM 5845 O O . ASN B 1 331 ? -35.603 52.324 -11.264 1.00 12.91 331 ASN B O 1
ATOM 5850 N N . ASP B 1 332 ? -34.170 54.002 -11.694 1.00 12.07 332 ASP B N 1
ATOM 5851 C CA . ASP B 1 332 ? -33.138 53.482 -10.766 1.00 12.39 332 ASP B CA 1
ATOM 5852 C C . ASP B 1 332 ? -33.657 53.613 -9.332 1.00 11.72 332 ASP B C 1
ATOM 5853 O O . ASP B 1 332 ? -33.316 52.749 -8.540 1.00 13.57 332 ASP B O 1
ATOM 5858 N N . ASP B 1 333 ? -34.519 54.601 -9.020 1.00 11.06 333 ASP B N 1
ATOM 5859 C CA . ASP B 1 333 ? -35.147 54.714 -7.677 1.00 11.91 333 ASP B CA 1
ATOM 5860 C C . ASP B 1 333 ? -36.031 53.486 -7.412 1.00 11.25 333 ASP B C 1
ATOM 5861 O O . ASP B 1 333 ? -36.120 53.010 -6.264 1.00 12.01 333 ASP B O 1
ATOM 5866 N N . ILE B 1 334 ? -36.741 53.031 -8.428 1.00 11.22 334 ILE B N 1
ATOM 5867 C CA . ILE B 1 334 ? -37.650 51.880 -8.277 1.00 11.29 334 ILE B CA 1
ATOM 5868 C C . ILE B 1 334 ? -36.864 50.648 -7.852 1.00 12.23 334 ILE B C 1
ATOM 5869 O O . ILE B 1 334 ? -37.243 50.017 -6.852 1.00 11.70 334 ILE B O 1
ATOM 5874 N N . TRP B 1 335 ? -35.786 50.304 -8.551 1.00 12.99 335 TRP B N 1
ATOM 5875 C CA . TRP B 1 335 ? -35.108 49.058 -8.146 1.00 14.02 335 TRP B CA 1
ATOM 5876 C C . TRP B 1 335 ? -34.370 49.293 -6.823 1.00 12.53 335 TRP B C 1
ATOM 5877 O O . TRP B 1 335 ? -34.247 48.320 -6.066 1.00 12.73 335 TRP B O 1
ATOM 5888 N N . ALA B 1 336 ? -33.912 50.496 -6.514 1.00 12.12 336 ALA B N 1
ATOM 5889 C CA . ALA B 1 336 ? -33.314 50.811 -5.187 1.00 12.74 336 ALA B CA 1
ATOM 5890 C C . ALA B 1 336 ? -34.322 50.469 -4.077 1.00 12.40 336 ALA B C 1
ATOM 5891 O O . ALA B 1 336 ? -33.954 49.801 -3.085 1.00 11.59 336 ALA B O 1
ATOM 5893 N N . ARG B 1 337 ? -35.556 50.946 -4.202 1.00 12.68 337 ARG B N 1
ATOM 5894 C CA . ARG B 1 337 ? -36.637 50.667 -3.209 1.00 12.89 337 ARG B CA 1
ATOM 5895 C C . ARG B 1 337 ? -36.852 49.179 -3.068 1.00 11.65 337 ARG B C 1
ATOM 5896 O O . ARG B 1 337 ? -36.921 48.660 -1.917 1.00 11.28 337 ARG B O 1
ATOM 5904 N N . GLU B 1 338 ? -36.914 48.472 -4.188 1.00 11.45 338 GLU B N 1
ATOM 5905 C CA . GLU B 1 338 ? -37.145 47.006 -4.184 1.00 13.15 338 GLU B CA 1
ATOM 5906 C C . GLU B 1 338 ? -35.989 46.324 -3.421 1.00 11.52 338 GLU B C 1
ATOM 5907 O O . GLU B 1 338 ? -36.201 45.341 -2.742 1.00 10.73 338 GLU B O 1
ATOM 5913 N N . ALA B 1 339 ? -34.762 46.834 -3.536 1.00 11.08 339 ALA B N 1
ATOM 5914 C CA . ALA B 1 339 ? -33.565 46.220 -2.959 1.00 10.14 339 ALA B CA 1
ATOM 5915 C C . ALA B 1 339 ? -33.548 46.406 -1.438 1.00 9.62 339 ALA B C 1
ATOM 5916 O O . ALA B 1 339 ? -32.795 45.692 -0.816 1.00 9.88 339 ALA B O 1
ATOM 5918 N N . MET B 1 340 ? -34.308 47.358 -0.898 1.00 9.65 340 MET B N 1
ATOM 5919 C CA . MET B 1 340 ? -34.354 47.576 0.586 1.00 9.84 340 MET B CA 1
ATOM 5920 C C . MET B 1 340 ? -35.395 46.654 1.210 1.00 10.18 340 MET B C 1
ATOM 5921 O O . MET B 1 340 ? -35.450 46.581 2.451 1.00 9.78 340 MET B O 1
ATOM 5926 N N . VAL B 1 341 ? -36.254 46.046 0.415 1.00 9.81 341 VAL B N 1
ATOM 5927 C CA . VAL B 1 341 ? -37.420 45.310 0.986 1.00 10.17 341 VAL B CA 1
ATOM 5928 C C . VAL B 1 341 ? -36.964 44.275 2.019 1.00 10.52 341 VAL B C 1
ATOM 5929 O O . VAL B 1 341 ? -37.586 44.188 3.100 1.00 11.30 341 VAL B O 1
ATOM 5933 N N . ASP B 1 342 ? -36.002 43.420 1.665 1.00 10.37 342 ASP B N 1
ATOM 5934 C CA . ASP B 1 342 ? -35.669 42.237 2.476 1.00 10.94 342 ASP B CA 1
ATOM 5935 C C . ASP B 1 342 ? -35.229 42.703 3.857 1.00 11.19 342 ASP B C 1
ATOM 5936 O O . ASP B 1 342 ? -35.655 42.091 4.862 1.00 12.23 342 ASP B O 1
ATOM 5941 N N . PHE B 1 343 ? -34.362 43.697 3.937 1.00 9.98 343 PHE B N 1
ATOM 5942 C CA . PHE B 1 343 ? -33.794 44.089 5.267 1.00 11.09 343 PHE B CA 1
ATOM 5943 C C . PHE B 1 343 ? -34.871 44.654 6.196 1.00 12.02 343 PHE B C 1
ATOM 5944 O O . PHE B 1 343 ? -34.705 44.496 7.446 1.00 11.96 343 PHE B O 1
ATOM 5952 N N . TYR B 1 344 ? -35.920 45.258 5.652 1.00 11.51 344 TYR B N 1
ATOM 5953 C CA . TYR B 1 344 ? -36.991 45.906 6.446 1.00 11.74 344 TYR B CA 1
ATOM 5954 C C . TYR B 1 344 ? -38.210 44.982 6.583 1.00 14.60 344 TYR B C 1
ATOM 5955 O O . TYR B 1 344 ? -39.068 45.332 7.430 1.00 14.86 344 TYR B O 1
ATOM 5964 N N . ALA B 1 345 ? -38.224 43.821 5.948 1.00 16.16 345 ALA B N 1
ATOM 5965 C CA . ALA B 1 345 ? -39.480 43.041 5.785 1.00 19.61 345 ALA B CA 1
ATOM 5966 C C . ALA B 1 345 ? -39.885 42.434 7.115 1.00 19.49 345 ALA B C 1
ATOM 5967 O O . ALA B 1 345 ? -41.081 42.270 7.341 1.00 23.79 345 ALA B O 1
ATOM 5969 N N . ASP B 1 346 ? -38.930 42.123 7.955 1.00 19.47 346 ASP B N 1
ATOM 5970 C CA . ASP B 1 346 ? -39.169 41.476 9.262 1.00 21.25 346 ASP B CA 1
ATOM 5971 C C . ASP B 1 346 ? -39.144 42.556 10.343 1.00 18.28 346 ASP B C 1
ATOM 5972 O O . ASP B 1 346 ? -39.047 42.207 11.548 1.00 20.29 346 ASP B O 1
ATOM 5977 N N . ASP B 1 347 ? -39.144 43.823 9.911 1.00 16.43 347 ASP B N 1
ATOM 5978 C CA . ASP B 1 347 ? -39.059 45.014 10.791 1.00 16.35 347 ASP B CA 1
ATOM 5979 C C . ASP B 1 347 ? -37.699 45.171 11.465 1.00 16.35 347 ASP B C 1
ATOM 5980 O O . ASP B 1 347 ? -37.532 46.167 12.164 1.00 17.22 347 ASP B O 1
ATOM 5985 N N . LYS B 1 348 ? -36.741 44.272 11.252 1.00 16.64 348 LYS B N 1
ATOM 5986 C CA . LYS B 1 348 ? -35.455 44.333 11.987 1.00 15.95 348 LYS B CA 1
ATOM 5987 C C . LYS B 1 348 ? -34.539 45.398 11.393 1.00 14.21 348 LYS B C 1
ATOM 5988 O O . LYS B 1 348 ? -33.680 45.913 12.113 1.00 13.80 348 LYS B O 1
ATOM 5994 N N . GLY B 1 349 ? -34.670 45.729 10.109 1.00 13.24 349 GLY B N 1
ATOM 5995 C CA . GLY B 1 349 ? -33.836 46.770 9.511 1.00 13.42 349 GLY B CA 1
ATOM 5996 C C . GLY B 1 349 ? -33.863 48.082 10.266 1.00 11.64 349 GLY B C 1
ATOM 5997 O O . GLY B 1 349 ? -32.891 48.812 10.258 1.00 12.17 349 GLY B O 1
ATOM 5998 N N . TRP B 1 350 ? -34.993 48.435 10.872 1.00 12.25 350 TRP B N 1
ATOM 5999 C CA . TRP B 1 350 ? -35.157 49.717 11.575 1.00 12.63 350 TRP B CA 1
ATOM 6000 C C . TRP B 1 350 ? -34.210 49.714 12.768 1.00 14.39 350 TRP B C 1
ATOM 6001 O O . TRP B 1 350 ? -33.803 50.820 13.157 1.00 15.70 350 TRP B O 1
ATOM 6012 N N . VAL B 1 351 ? -33.873 48.536 13.318 1.00 13.29 351 VAL B N 1
ATOM 6013 C CA A VAL B 1 351 ? -32.923 48.416 14.459 0.50 14.57 351 VAL B CA 1
ATOM 6014 C CA B VAL B 1 351 ? -32.905 48.529 14.445 0.50 14.51 351 VAL B CA 1
ATOM 6015 C C . VAL B 1 351 ? -31.497 48.228 13.951 1.00 14.59 351 VAL B C 1
ATOM 6016 O O . VAL B 1 351 ? -30.596 48.748 14.548 1.00 17.36 351 VAL B O 1
ATOM 6023 N N . ASN B 1 352 ? -31.327 47.500 12.862 1.00 13.37 352 ASN B N 1
ATOM 6024 C CA . ASN B 1 352 ? -29.991 46.971 12.499 1.00 12.83 352 ASN B CA 1
ATOM 6025 C C . ASN B 1 352 ? -29.262 47.847 11.468 1.00 12.19 352 ASN B C 1
ATOM 6026 O O . ASN B 1 352 ? -28.035 47.670 11.287 1.00 13.55 352 ASN B O 1
ATOM 6031 N N . GLU B 1 353 ? -29.969 48.771 10.832 1.00 11.26 353 GLU B N 1
ATOM 6032 C CA . GLU B 1 353 ? -29.335 49.742 9.915 1.00 12.11 353 GLU B CA 1
ATOM 6033 C C . GLU B 1 353 ? -28.219 50.513 10.632 1.00 11.99 353 GLU B C 1
ATOM 6034 O O . GLU B 1 353 ? -28.302 50.756 11.888 1.00 11.62 353 GLU B O 1
ATOM 6040 N N . ILE B 1 354 ? -27.193 50.873 9.906 1.00 11.48 354 ILE B N 1
ATOM 6041 C CA . ILE B 1 354 ? -26.149 51.792 10.415 1.00 11.68 354 ILE B CA 1
ATOM 6042 C C . ILE B 1 354 ? -26.162 53.046 9.565 1.00 12.05 354 ILE B C 1
ATOM 6043 O O . ILE B 1 354 ? -25.730 53.041 8.382 1.00 12.29 354 ILE B O 1
ATOM 6048 N N . LEU B 1 355 ? -26.667 54.117 10.127 1.00 13.17 355 LEU B N 1
ATOM 6049 C CA . LEU B 1 355 ? -26.818 55.380 9.393 1.00 13.54 355 LEU B CA 1
ATOM 6050 C C . LEU B 1 355 ? -25.510 56.162 9.393 1.00 13.90 355 LEU B C 1
ATOM 6051 O O . LEU B 1 355 ? -24.669 55.937 10.255 1.00 15.69 355 LEU B O 1
ATOM 6056 N N . PHE B 1 356 ? -25.371 57.050 8.420 1.00 11.78 356 PHE B N 1
ATOM 6057 C CA . PHE B 1 356 ? -24.257 58.029 8.382 1.00 10.88 356 PHE B CA 1
ATOM 6058 C C . PHE B 1 356 ? -24.809 59.437 8.220 1.00 11.31 356 PHE B C 1
ATOM 6059 O O . PHE B 1 356 ? -25.988 59.671 8.355 1.00 11.61 356 PHE B O 1
ATOM 6067 N N . GLU B 1 357 ? -23.891 60.398 8.059 1.00 11.68 357 GLU B N 1
ATOM 6068 C CA . GLU B 1 357 ? -24.217 61.802 8.328 1.00 12.57 357 GLU B CA 1
ATOM 6069 C C . GLU B 1 357 ? -25.394 62.306 7.485 1.00 13.81 357 GLU B C 1
ATOM 6070 O O . GLU B 1 357 ? -26.281 63.005 8.046 1.00 14.07 357 GLU B O 1
ATOM 6076 N N . SER B 1 358 ? -25.400 62.055 6.167 1.00 12.94 358 SER B N 1
ATOM 6077 C CA . SER B 1 358 ? -26.467 62.552 5.276 1.00 12.59 358 SER B CA 1
ATOM 6078 C C . SER B 1 358 ? -27.820 61.969 5.665 1.00 12.94 358 SER B C 1
ATOM 6079 O O . SER B 1 358 ? -28.820 62.568 5.332 1.00 14.91 358 SER B O 1
ATOM 6082 N N . ASP B 1 359 ? -27.850 60.916 6.453 1.00 12.77 359 ASP B N 1
ATOM 6083 C CA . ASP B 1 359 ? -29.115 60.336 6.931 1.00 11.65 359 ASP B CA 1
ATOM 6084 C C . ASP B 1 359 ? -29.770 61.217 7.994 1.00 13.14 359 ASP B C 1
ATOM 6085 O O . ASP B 1 359 ? -30.930 60.931 8.366 1.00 12.98 359 ASP B O 1
ATOM 6090 N N . GLU B 1 360 ? -29.115 62.296 8.420 1.00 14.55 360 GLU B N 1
ATOM 6091 C CA . GLU B 1 360 ? -29.795 63.293 9.296 1.00 16.58 360 GLU B CA 1
ATOM 6092 C C . GLU B 1 360 ? -31.106 63.742 8.641 1.00 15.10 360 GLU B C 1
ATOM 6093 O O . GLU B 1 360 ? -32.083 63.926 9.353 1.00 14.25 360 GLU B O 1
ATOM 6099 N N . ALA B 1 361 ? -31.142 63.912 7.304 1.00 12.72 361 ALA B N 1
ATOM 6100 C CA . ALA B 1 361 ? -32.350 64.293 6.551 1.00 14.74 361 ALA B CA 1
ATOM 6101 C C . ALA B 1 361 ? -33.451 63.252 6.769 1.00 12.43 361 ALA B C 1
ATOM 6102 O O . ALA B 1 361 ? -34.650 63.636 6.999 1.00 13.18 361 ALA B O 1
ATOM 6104 N N . ILE B 1 362 ? -33.103 61.982 6.666 1.00 11.31 362 ILE B N 1
ATOM 6105 C CA . ILE B 1 362 ? -34.076 60.868 6.790 1.00 11.26 362 ILE B CA 1
ATOM 6106 C C . ILE B 1 362 ? -34.586 60.819 8.255 1.00 11.67 362 ILE B C 1
ATOM 6107 O O . ILE B 1 362 ? -35.811 60.663 8.476 1.00 11.93 362 ILE B O 1
ATOM 6112 N N . VAL B 1 363 ? -33.686 60.932 9.200 1.00 11.89 363 VAL B N 1
ATOM 6113 C CA . VAL B 1 363 ? -34.125 60.864 10.618 1.00 13.99 363 VAL B CA 1
ATOM 6114 C C . VAL B 1 363 ? -35.032 62.079 10.902 1.00 12.94 363 VAL B C 1
ATOM 6115 O O . VAL B 1 363 ? -36.047 61.911 11.667 1.00 12.82 363 VAL B O 1
ATOM 6119 N N . ALA B 1 364 ? -34.732 63.248 10.376 1.00 12.55 364 ALA B N 1
ATOM 6120 C CA . ALA B 1 364 ? -35.592 64.424 10.590 1.00 13.04 364 ALA B CA 1
ATOM 6121 C C . ALA B 1 364 ? -36.986 64.088 10.060 1.00 13.66 364 ALA B C 1
ATOM 6122 O O . ALA B 1 364 ? -37.985 64.521 10.680 1.00 13.78 364 ALA B O 1
ATOM 6124 N N . TRP B 1 365 ? -37.050 63.521 8.853 1.00 11.75 365 TRP B N 1
ATOM 6125 C CA . TRP B 1 365 ? -38.357 63.121 8.283 1.00 11.86 365 TRP B CA 1
ATOM 6126 C C . TRP B 1 365 ? -39.035 62.129 9.235 1.00 11.47 365 TRP B C 1
ATOM 6127 O O . TRP B 1 365 ? -40.266 62.285 9.450 1.00 11.69 365 TRP B O 1
ATOM 6138 N N . ARG B 1 366 ? -38.345 61.107 9.699 1.00 10.94 366 ARG B N 1
ATOM 6139 C CA . ARG B 1 366 ? -38.945 60.022 10.535 1.00 12.61 366 ARG B CA 1
ATOM 6140 C C . ARG B 1 366 ? -39.544 60.669 11.808 1.00 12.73 366 ARG B C 1
ATOM 6141 O O . ARG B 1 366 ? -40.663 60.288 12.219 1.00 13.59 366 ARG B O 1
ATOM 6149 N N . LYS B 1 367 ? -38.831 61.630 12.360 1.00 13.99 367 LYS B N 1
ATOM 6150 C CA . LYS B 1 367 ? -39.305 62.331 13.590 1.00 13.54 367 LYS B CA 1
ATOM 6151 C C . LYS B 1 367 ? -40.453 63.273 13.263 1.00 13.23 367 LYS B C 1
ATOM 6152 O O . LYS B 1 367 ? -41.420 63.294 14.021 1.00 13.09 367 LYS B O 1
ATOM 6158 N N . LEU B 1 368 ? -40.397 63.979 12.147 1.00 12.17 368 LEU B N 1
ATOM 6159 C CA . LEU B 1 368 ? -41.494 64.877 11.751 1.00 13.65 368 LEU B CA 1
ATOM 6160 C C . LEU B 1 368 ? -42.757 64.035 11.543 1.00 13.91 368 LEU B C 1
ATOM 6161 O O . LEU B 1 368 ? -43.849 64.398 12.026 1.00 14.91 368 LEU B O 1
ATOM 6166 N N . ALA B 1 369 ? -42.621 62.943 10.792 1.00 12.98 369 ALA B N 1
ATOM 6167 C CA . ALA B 1 369 ? -43.731 62.033 10.491 1.00 12.36 369 ALA B CA 1
ATOM 6168 C C . ALA B 1 369 ? -44.304 61.508 11.813 1.00 13.84 369 ALA B C 1
ATOM 6169 O O . ALA B 1 369 ? -45.528 61.395 11.932 1.00 12.98 369 ALA B O 1
ATOM 6171 N N . SER B 1 370 ? -43.443 61.105 12.725 1.00 11.90 370 SER B N 1
ATOM 6172 C CA . SER B 1 370 ? -43.862 60.542 14.036 1.00 13.66 370 SER B CA 1
ATOM 6173 C C . SER B 1 370 ? -44.650 61.598 14.829 1.00 16.15 370 SER B C 1
ATOM 6174 O O . SER B 1 370 ? -45.661 61.226 15.477 1.00 16.65 370 SER B O 1
ATOM 6177 N N . GLU B 1 371 ? -44.218 62.847 14.797 1.00 14.38 371 GLU B N 1
ATOM 6178 C CA . GLU B 1 371 ? -44.811 63.933 15.608 1.00 14.53 371 GLU B CA 1
ATOM 6179 C C . GLU B 1 371 ? -46.140 64.351 14.973 1.00 15.86 371 GLU B C 1
ATOM 6180 O O . GLU B 1 371 ? -47.088 64.673 15.742 1.00 17.38 371 GLU B O 1
ATOM 6186 N N . HIS B 1 372 ? -46.222 64.511 13.648 1.00 14.52 372 HIS B N 1
ATOM 6187 C CA . HIS B 1 372 ? -47.323 65.322 13.045 1.00 15.01 372 HIS B CA 1
ATOM 6188 C C . HIS B 1 372 ? -48.269 64.532 12.142 1.00 13.93 372 HIS B C 1
ATOM 6189 O O . HIS B 1 372 ? -49.125 65.164 11.490 1.00 16.03 372 HIS B O 1
ATOM 6196 N N . ASN B 1 373 ? -48.114 63.237 12.039 1.00 13.75 373 ASN B N 1
ATOM 6197 C CA . ASN B 1 373 ? -49.119 62.411 11.326 1.00 14.60 373 ASN B CA 1
ATOM 6198 C C . ASN B 1 373 ? -50.458 62.544 12.086 1.00 17.24 373 ASN B C 1
ATOM 6199 O O . ASN B 1 373 ? -50.420 62.797 13.314 1.00 17.47 373 ASN B O 1
ATOM 6204 N N . GLN B 1 374 ? -51.553 62.308 11.388 1.00 17.60 374 GLN B N 1
ATOM 6205 C CA . GLN B 1 374 ? -52.925 62.488 11.919 1.00 17.51 374 GLN B CA 1
ATOM 6206 C C . GLN B 1 374 ? -53.511 61.128 12.294 1.00 18.69 374 GLN B C 1
ATOM 6207 O O . GLN B 1 374 ? -54.733 61.101 12.608 1.00 19.58 374 GLN B O 1
ATOM 6213 N N . GLY B 1 375 ? -52.703 60.077 12.359 1.00 17.52 375 GLY B N 1
ATOM 6214 C CA . GLY B 1 375 ? -53.165 58.776 12.856 1.00 17.94 375 GLY B CA 1
ATOM 6215 C C . GLY B 1 375 ? -52.450 57.623 12.215 1.00 16.51 375 GLY B C 1
ATOM 6216 O O . GLY B 1 375 ? -52.074 57.698 11.067 1.00 17.48 375 GLY B O 1
ATOM 6217 N N A ILE B 1 376 ? -52.255 56.558 12.971 0.41 15.74 376 ILE B N 1
ATOM 6218 N N B ILE B 1 376 ? -52.238 56.573 12.978 0.59 15.01 376 ILE B N 1
ATOM 6219 C CA A ILE B 1 376 ? -51.581 55.323 12.487 0.41 15.52 376 ILE B CA 1
ATOM 6220 C CA B ILE B 1 376 ? -51.603 55.334 12.458 0.59 14.67 376 ILE B CA 1
ATOM 6221 C C A ILE B 1 376 ? -52.633 54.338 11.961 0.41 15.57 376 ILE B C 1
ATOM 6222 C C B ILE B 1 376 ? -52.685 54.383 11.942 0.59 15.28 376 ILE B C 1
ATOM 6223 O O A ILE B 1 376 ? -53.429 53.840 12.777 0.41 16.32 376 ILE B O 1
ATOM 6224 O O B ILE B 1 376 ? -53.531 53.941 12.735 0.59 16.25 376 ILE B O 1
ATOM 6233 N N . GLN B 1 377 ? -52.628 54.044 10.649 1.00 14.47 377 GLN B N 1
ATOM 6234 C CA . GLN B 1 377 ? -53.554 53.044 10.079 1.00 13.46 377 GLN B CA 1
ATOM 6235 C C . GLN B 1 377 ? -53.221 51.656 10.632 1.00 14.29 377 GLN B C 1
ATOM 6236 O O . GLN B 1 377 ? -52.040 51.269 10.675 1.00 15.68 377 GLN B O 1
ATOM 6242 N N . THR B 1 378 ? -54.223 50.884 11.046 1.00 14.60 378 THR B N 1
ATOM 6243 C CA . THR B 1 378 ? -53.979 49.552 11.630 1.00 16.44 378 THR B CA 1
ATOM 6244 C C . THR B 1 378 ? -54.821 48.502 10.901 1.00 16.17 378 THR B C 1
ATOM 6245 O O . THR B 1 378 ? -55.759 48.854 10.214 1.00 16.77 378 THR B O 1
ATOM 6249 N N . GLN B 1 379 ? -54.529 47.245 11.200 1.00 19.91 379 GLN B N 1
ATOM 6250 C CA . GLN B 1 379 ? -55.361 46.111 10.701 1.00 24.42 379 GLN B CA 1
ATOM 6251 C C . GLN B 1 379 ? -56.789 46.259 11.230 1.00 23.63 379 GLN B C 1
ATOM 6252 O O . GLN B 1 379 ? -57.715 45.831 10.522 1.00 24.23 379 GLN B O 1
ATOM 6258 N N . ALA B 1 380 ? -57.000 46.858 12.393 1.00 21.06 380 ALA B N 1
ATOM 6259 C CA . ALA B 1 380 ? -58.344 47.082 12.938 1.00 22.81 380 ALA B CA 1
ATOM 6260 C C . ALA B 1 380 ? -59.118 48.034 12.031 1.00 25.03 380 ALA B C 1
ATOM 6261 O O . ALA B 1 380 ? -60.314 47.784 11.791 1.00 26.63 380 ALA B O 1
ATOM 6263 N N . HIS B 1 381 ? -58.465 49.043 11.437 1.00 20.83 381 HIS B N 1
ATOM 6264 C CA . HIS B 1 381 ? -59.134 49.925 10.443 1.00 21.61 381 HIS B CA 1
ATOM 6265 C C . HIS B 1 381 ? -59.468 49.130 9.185 1.00 22.10 381 HIS B C 1
ATOM 6266 O O . HIS B 1 381 ? -60.515 49.375 8.612 1.00 26.11 381 HIS B O 1
ATOM 6273 N N . VAL B 1 382 ? -58.594 48.230 8.766 1.00 19.27 382 VAL B N 1
ATOM 6274 C CA . VAL B 1 382 ? -58.728 47.501 7.480 1.00 21.02 382 VAL B CA 1
ATOM 6275 C C . VAL B 1 382 ? -59.845 46.466 7.612 1.00 27.46 382 VAL B C 1
ATOM 6276 O O . VAL B 1 382 ? -60.776 46.533 6.804 1.00 29.66 382 VAL B O 1
ATOM 6280 N N . SER B 1 383 ? -59.686 45.517 8.537 1.00 29.71 383 SER B N 1
ATOM 6281 C CA . SER B 1 383 ? -60.628 44.374 8.699 1.00 39.22 383 SER B CA 1
ATOM 6282 C C . SER B 1 383 ? -61.455 44.670 9.947 1.00 45.84 383 SER B C 1
ATOM 6283 O O . SER B 1 383 ? -60.952 44.445 11.052 1.00 47.68 383 SER B O 1
ATOM 6286 N N . GLY B 1 384 ? -62.622 45.285 9.724 1.00 56.20 384 GLY B N 1
ATOM 6287 C CA . GLY B 1 384 ? -63.309 46.206 10.653 1.00 59.14 384 GLY B CA 1
ATOM 6288 C C . GLY B 1 384 ? -63.319 47.617 10.080 1.00 61.85 384 GLY B C 1
ATOM 6289 O O . GLY B 1 384 ? -63.026 47.820 8.873 1.00 55.71 384 GLY B O 1
ATOM 6290 N N . ALA C 1 2 ? -60.466 24.094 18.517 1.00 41.19 2 ALA C N 1
ATOM 6291 C CA . ALA C 1 2 ? -59.270 23.403 17.961 1.00 39.64 2 ALA C CA 1
ATOM 6292 C C . ALA C 1 2 ? -58.705 24.161 16.755 1.00 36.42 2 ALA C C 1
ATOM 6293 O O . ALA C 1 2 ? -57.488 24.207 16.622 1.00 36.67 2 ALA C O 1
ATOM 6295 N N . ASN C 1 3 ? -59.549 24.730 15.888 1.00 29.72 3 ASN C N 1
ATOM 6296 C CA . ASN C 1 3 ? -59.107 25.212 14.559 1.00 28.81 3 ASN C CA 1
ATOM 6297 C C . ASN C 1 3 ? -59.002 26.737 14.532 1.00 28.40 3 ASN C C 1
ATOM 6298 O O . ASN C 1 3 ? -58.287 27.252 13.668 1.00 30.60 3 ASN C O 1
ATOM 6303 N N . VAL C 1 4 ? -59.752 27.420 15.386 1.00 24.10 4 VAL C N 1
ATOM 6304 C CA . VAL C 1 4 ? -59.972 28.885 15.313 1.00 25.21 4 VAL C CA 1
ATOM 6305 C C . VAL C 1 4 ? -59.590 29.503 16.665 1.00 27.80 4 VAL C C 1
ATOM 6306 O O . VAL C 1 4 ? -59.842 28.854 17.719 1.00 29.17 4 VAL C O 1
ATOM 6310 N N . ASP C 1 5 ? -59.039 30.713 16.609 1.00 30.86 5 ASP C N 1
ATOM 6311 C CA . ASP C 1 5 ? -58.742 31.562 17.793 1.00 37.31 5 ASP C CA 1
ATOM 6312 C C . ASP C 1 5 ? -59.916 31.476 18.782 1.00 35.61 5 ASP C C 1
ATOM 6313 O O . ASP C 1 5 ? -61.065 31.810 18.411 1.00 31.76 5 ASP C O 1
ATOM 6318 N N . GLU C 1 6 ? -59.637 31.075 20.024 1.00 38.72 6 GLU C N 1
ATOM 6319 C CA . GLU C 1 6 ? -60.663 30.971 21.094 1.00 41.16 6 GLU C CA 1
ATOM 6320 C C . GLU C 1 6 ? -61.411 32.294 21.259 1.00 37.47 6 GLU C C 1
ATOM 6321 O O . GLU C 1 6 ? -62.590 32.239 21.635 1.00 44.47 6 GLU C O 1
ATOM 6327 N N . ALA C 1 7 ? -60.764 33.433 20.997 1.00 38.25 7 ALA C N 1
ATOM 6328 C CA . ALA C 1 7 ? -61.385 34.769 21.140 1.00 40.79 7 ALA C CA 1
ATOM 6329 C C . ALA C 1 7 ? -62.605 34.838 20.216 1.00 43.42 7 ALA C C 1
ATOM 6330 O O . ALA C 1 7 ? -63.724 35.111 20.725 1.00 44.49 7 ALA C O 1
ATOM 6332 N N . ILE C 1 8 ? -62.403 34.509 18.928 1.00 36.65 8 ILE C N 1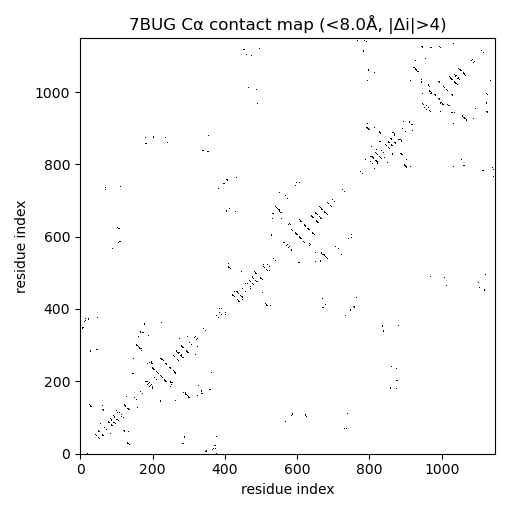
ATOM 6333 C CA . ILE C 1 8 ? -63.473 34.518 17.890 1.00 32.35 8 ILE C CA 1
ATOM 6334 C C . ILE C 1 8 ? -64.592 33.567 18.317 1.00 29.23 8 ILE C C 1
ATOM 6335 O O . ILE C 1 8 ? -65.742 33.993 18.269 1.00 29.78 8 ILE C O 1
ATOM 6340 N N . LEU C 1 9 ? -64.263 32.334 18.697 1.00 29.60 9 LEU C N 1
ATOM 6341 C CA . LEU C 1 9 ? -65.269 31.301 19.061 1.00 31.63 9 LEU C CA 1
ATOM 6342 C C . LEU C 1 9 ? -66.158 31.808 20.206 1.00 35.21 9 LEU C C 1
ATOM 6343 O O . LEU C 1 9 ? -67.351 31.439 20.224 1.00 36.95 9 LEU C O 1
ATOM 6348 N N . LYS C 1 10 ? -65.608 32.623 21.114 1.00 38.05 10 LYS C N 1
ATOM 6349 C CA . LYS C 1 10 ? -66.361 33.176 22.271 1.00 40.49 10 LYS C CA 1
ATOM 6350 C C . LYS C 1 10 ? -67.331 34.259 21.781 1.00 44.80 10 LYS C C 1
ATOM 6351 O O . LYS C 1 10 ? -68.380 34.440 22.430 1.00 52.86 10 LYS C O 1
ATOM 6357 N N . ARG C 1 11 ? -67.037 34.916 20.653 1.00 44.73 11 ARG C N 1
ATOM 6358 C CA . ARG C 1 11 ? -67.915 35.970 20.079 1.00 45.03 11 ARG C CA 1
ATOM 6359 C C . ARG C 1 11 ? -68.969 35.380 19.127 1.00 47.44 11 ARG C C 1
ATOM 6360 O O . ARG C 1 11 ? -69.643 36.193 18.457 1.00 55.32 11 ARG C O 1
ATOM 6368 N N . VAL C 1 12 ? -69.131 34.050 19.043 1.00 44.23 12 VAL C N 1
ATOM 6369 C CA . VAL C 1 12 ? -70.123 33.406 18.121 1.00 42.65 12 VAL C CA 1
ATOM 6370 C C . VAL C 1 12 ? -70.903 32.289 18.838 1.00 44.64 12 VAL C C 1
ATOM 6371 O O . VAL C 1 12 ? -71.272 31.302 18.168 1.00 46.45 12 VAL C O 1
ATOM 6375 N N A LYS C 1 13 ? -71.085 32.406 20.157 0.50 45.17 13 LYS C N 1
ATOM 6376 N N B LYS C 1 13 ? -71.300 32.518 20.097 0.50 45.21 13 LYS C N 1
ATOM 6377 C CA A LYS C 1 13 ? -71.445 31.299 21.098 0.50 45.42 13 LYS C CA 1
ATOM 6378 C CA B LYS C 1 13 ? -72.167 31.600 20.897 0.50 47.03 13 LYS C CA 1
ATOM 6379 C C A LYS C 1 13 ? -72.410 30.289 20.447 0.50 41.85 13 LYS C C 1
ATOM 6380 C C B LYS C 1 13 ? -73.419 31.245 20.075 0.50 42.97 13 LYS C C 1
ATOM 6381 O O A LYS C 1 13 ? -72.128 29.052 20.525 0.50 36.23 13 LYS C O 1
ATOM 6382 O O B LYS C 1 13 ? -73.801 32.055 19.214 0.50 39.02 13 LYS C O 1
ATOM 6393 N N A GLY C 1 14 ? -73.499 30.795 19.829 0.40 38.79 14 GLY C N 1
ATOM 6394 N N B GLY C 1 14 ? -74.035 30.079 20.313 0.60 42.05 14 GLY C N 1
ATOM 6395 C CA A GLY C 1 14 ? -74.723 30.059 19.419 0.40 38.40 14 GLY C CA 1
ATOM 6396 C CA B GLY C 1 14 ? -75.071 29.531 19.419 0.60 41.46 14 GLY C CA 1
ATOM 6397 C C A GLY C 1 14 ? -74.575 29.228 18.140 0.40 34.96 14 GLY C C 1
ATOM 6398 C C B GLY C 1 14 ? -74.484 28.704 18.278 0.60 37.95 14 GLY C C 1
ATOM 6399 O O A GLY C 1 14 ? -75.605 28.781 17.598 0.40 34.80 14 GLY C O 1
ATOM 6400 O O B GLY C 1 14 ? -75.114 27.655 17.955 0.60 37.15 14 GLY C O 1
ATOM 6401 N N . TRP C 1 15 ? -73.338 29.073 17.670 1.00 32.77 15 TRP C N 1
ATOM 6402 C CA . TRP C 1 15 ? -72.880 28.223 16.527 1.00 30.37 15 TRP C CA 1
ATOM 6403 C C . TRP C 1 15 ? -71.342 28.125 16.498 1.00 28.90 15 TRP C C 1
ATOM 6404 O O . TRP C 1 15 ? -70.738 27.873 15.430 1.00 23.90 15 TRP C O 1
ATOM 6415 N N . ALA C 1 16 ? -70.692 28.183 17.653 1.00 25.90 16 ALA C N 1
ATOM 6416 C CA . ALA C 1 16 ? -69.209 28.088 17.743 1.00 25.20 16 ALA C CA 1
ATOM 6417 C C . ALA C 1 16 ? -68.641 26.778 17.175 1.00 24.39 16 ALA C C 1
ATOM 6418 O O . ALA C 1 16 ? -67.598 26.804 16.506 1.00 25.52 16 ALA C O 1
ATOM 6420 N N . PRO C 1 17 ? -69.222 25.579 17.411 1.00 24.40 17 PRO C N 1
ATOM 6421 C CA . PRO C 1 17 ? -68.681 24.353 16.817 1.00 23.54 17 PRO C CA 1
ATOM 6422 C C . PRO C 1 17 ? -68.609 24.426 15.270 1.00 21.23 17 PRO C C 1
ATOM 6423 O O . PRO C 1 17 ? -67.671 23.968 14.692 1.00 20.48 17 PRO C O 1
ATOM 6427 N N . TYR C 1 18 ? -69.607 25.059 14.673 1.00 21.11 18 TYR C N 1
ATOM 6428 C CA . TYR C 1 18 ? -69.649 25.262 13.196 1.00 20.34 18 TYR C CA 1
ATOM 6429 C C . TYR C 1 18 ? -68.526 26.190 12.726 1.00 21.38 18 TYR C C 1
ATOM 6430 O O . TYR C 1 18 ? -67.835 25.919 11.705 1.00 18.70 18 TYR C O 1
ATOM 6439 N N . VAL C 1 19 ? -68.324 27.299 13.440 1.00 21.22 19 VAL C N 1
ATOM 6440 C CA . VAL C 1 19 ? -67.221 28.254 13.130 1.00 21.14 19 VAL C CA 1
ATOM 6441 C C . VAL C 1 19 ? -65.867 27.557 13.307 1.00 19.97 19 VAL C C 1
ATOM 6442 O O . VAL C 1 19 ? -64.953 27.821 12.525 1.00 20.22 19 VAL C O 1
ATOM 6446 N N . ASP C 1 20 ? -65.773 26.587 14.208 1.00 21.70 20 ASP C N 1
ATOM 6447 C CA . ASP C 1 20 ? -64.527 25.810 14.440 1.00 21.87 20 ASP C CA 1
ATOM 6448 C C . ASP C 1 20 ? -64.275 24.803 13.306 1.00 20.97 20 ASP C C 1
ATOM 6449 O O . ASP C 1 20 ? -63.117 24.414 13.058 1.00 20.37 20 ASP C O 1
ATOM 6454 N N . ALA C 1 21 ? -65.341 24.390 12.628 1.00 20.63 21 ALA C N 1
ATOM 6455 C CA . ALA C 1 21 ? -65.298 23.240 11.709 1.00 19.88 21 ALA C CA 1
ATOM 6456 C C . ALA C 1 21 ? -64.767 23.665 10.329 1.00 21.33 21 ALA C C 1
ATOM 6457 O O . ALA C 1 21 ? -65.373 23.313 9.294 1.00 21.10 21 ALA C O 1
ATOM 6459 N N . LYS C 1 22 ? -63.594 24.271 10.297 1.00 20.08 22 LYS C N 1
ATOM 6460 C CA . LYS C 1 22 ? -62.965 24.800 9.066 1.00 20.08 22 LYS C CA 1
ATOM 6461 C C . LYS C 1 22 ? -62.618 23.647 8.105 1.00 18.98 22 LYS C C 1
ATOM 6462 O O . LYS C 1 22 ? -62.656 23.857 6.864 1.00 17.75 22 LYS C O 1
ATOM 6468 N N . LEU C 1 23 ? -62.290 22.464 8.618 1.00 18.30 23 LEU C N 1
ATOM 6469 C CA . LEU C 1 23 ? -61.896 21.284 7.818 1.00 19.72 23 LEU C CA 1
ATOM 6470 C C . LEU C 1 23 ? -63.065 20.329 7.597 1.00 18.53 23 LEU C C 1
ATOM 6471 O O . LEU C 1 23 ? -62.828 19.291 7.040 1.00 20.32 23 LEU C O 1
ATOM 6476 N N . GLY C 1 24 ? -64.246 20.663 8.094 1.00 17.01 24 GLY C N 1
ATOM 6477 C CA . GLY C 1 24 ? -65.437 19.819 7.966 1.00 16.07 24 GLY C CA 1
ATOM 6478 C C . GLY C 1 24 ? -65.693 18.945 9.171 1.00 15.73 24 GLY C C 1
ATOM 6479 O O . GLY C 1 24 ? -64.988 19.054 10.218 1.00 17.54 24 GLY C O 1
ATOM 6480 N N . PHE C 1 25 ? -66.703 18.106 9.053 1.00 15.92 25 PHE C N 1
ATOM 6481 C CA . PHE C 1 25 ? -67.166 17.219 10.133 1.00 15.99 25 PHE C CA 1
ATOM 6482 C C . PHE C 1 25 ? -66.665 15.814 9.836 1.00 18.63 25 PHE C C 1
ATOM 6483 O O . PHE C 1 25 ? -67.001 15.209 8.786 1.00 16.24 25 PHE C O 1
ATOM 6491 N N . ARG C 1 26 ? -65.922 15.269 10.792 1.00 14.78 26 ARG C N 1
ATOM 6492 C CA . ARG C 1 26 ? -65.501 13.857 10.802 1.00 15.84 26 ARG C CA 1
ATOM 6493 C C . ARG C 1 26 ? -66.695 12.960 11.123 1.00 15.67 26 ARG C C 1
ATOM 6494 O O . ARG C 1 26 ? -67.661 13.444 11.728 1.00 16.94 26 ARG C O 1
ATOM 6502 N N . ASN C 1 27 ? -66.580 11.681 10.763 1.00 16.48 27 ASN C N 1
ATOM 6503 C CA . ASN C 1 27 ? -67.569 10.614 11.045 1.00 17.26 27 ASN C CA 1
ATOM 6504 C C . ASN C 1 27 ? -68.834 10.857 10.234 1.00 17.11 27 ASN C C 1
ATOM 6505 O O . ASN C 1 27 ? -69.967 10.647 10.746 1.00 16.46 27 ASN C O 1
ATOM 6510 N N . HIS C 1 28 ? -68.639 11.263 8.970 1.00 16.02 28 HIS C N 1
ATOM 6511 C CA . HIS C 1 28 ? -69.716 11.321 7.983 1.00 14.50 28 HIS C CA 1
ATOM 6512 C C . HIS C 1 28 ? -69.226 10.782 6.662 1.00 15.05 28 HIS C C 1
ATOM 6513 O O . HIS C 1 28 ? -68.006 10.770 6.430 1.00 14.07 28 HIS C O 1
ATOM 6520 N N . TRP C 1 29 ? -70.174 10.306 5.876 1.00 14.53 29 TRP C N 1
ATOM 6521 C CA . TRP C 1 29 ? -69.952 9.936 4.460 1.00 14.39 29 TRP C CA 1
ATOM 6522 C C . TRP C 1 29 ? -69.884 11.177 3.594 1.00 12.24 29 TRP C C 1
ATOM 6523 O O . TRP C 1 29 ? -70.713 12.090 3.771 1.00 13.54 29 TRP C O 1
ATOM 6534 N N . TYR C 1 30 ? -68.980 11.138 2.590 1.00 12.59 30 TYR C N 1
ATOM 6535 C CA . TYR C 1 30 ? -68.810 12.190 1.579 1.00 12.32 30 TYR C CA 1
ATOM 6536 C C . TYR C 1 30 ? -68.559 11.617 0.209 1.00 12.21 30 TYR C C 1
ATOM 6537 O O . TYR C 1 30 ? -67.744 10.705 0.047 1.00 13.18 30 TYR C O 1
ATOM 6546 N N . PRO C 1 31 ? -69.235 12.167 -0.824 1.00 12.85 31 PRO C N 1
ATOM 6547 C CA . PRO C 1 31 ? -68.949 11.744 -2.202 1.00 12.80 31 PRO C CA 1
ATOM 6548 C C . PRO C 1 31 ? -67.670 12.455 -2.654 1.00 13.27 31 PRO C C 1
ATOM 6549 O O . PRO C 1 31 ? -67.528 13.632 -2.360 1.00 14.05 31 PRO C O 1
ATOM 6553 N N . VAL C 1 32 ? -66.860 11.766 -3.459 1.00 13.73 32 VAL C N 1
ATOM 6554 C CA . VAL C 1 32 ? -65.572 12.347 -3.914 1.00 13.41 32 VAL C CA 1
ATOM 6555 C C . VAL C 1 32 ? -65.354 12.148 -5.408 1.00 14.13 32 VAL C C 1
ATOM 6556 O O . VAL C 1 32 ? -64.554 12.864 -5.954 1.00 15.42 32 VAL C O 1
ATOM 6560 N N . MET C 1 33 ? -65.983 11.166 -6.024 1.00 13.89 33 MET C N 1
ATOM 6561 C CA . MET C 1 33 ? -65.843 10.953 -7.472 1.00 14.51 33 MET C CA 1
ATOM 6562 C C . MET C 1 33 ? -67.007 10.093 -7.939 1.00 15.93 33 MET C C 1
ATOM 6563 O O . MET C 1 33 ? -67.769 9.621 -7.114 1.00 14.32 33 MET C O 1
ATOM 6568 N N . PHE C 1 34 ? -67.126 9.904 -9.260 1.00 16.26 34 PHE C N 1
ATOM 6569 C CA . PHE C 1 34 ? -68.101 8.942 -9.836 1.00 17.13 34 PHE C CA 1
ATOM 6570 C C . PHE C 1 34 ? -67.469 7.578 -10.004 1.00 15.65 34 PHE C C 1
ATOM 6571 O O . PHE C 1 34 ? -66.258 7.458 -10.265 1.00 15.54 34 PHE C O 1
ATOM 6579 N N . SER C 1 35 ? -68.298 6.543 -9.907 1.00 15.94 35 SER C N 1
ATOM 6580 C CA . SER C 1 35 ? -67.881 5.121 -9.997 1.00 15.92 35 SER C CA 1
ATOM 6581 C C . SER C 1 35 ? -67.088 4.896 -11.295 1.00 17.32 35 SER C C 1
ATOM 6582 O O . SER C 1 35 ? -66.097 4.177 -11.264 1.00 18.52 35 SER C O 1
ATOM 6585 N N . LYS C 1 36 ? -67.534 5.508 -12.384 1.00 18.69 36 LYS C N 1
ATOM 6586 C CA . LYS C 1 36 ? -66.961 5.224 -13.722 1.00 22.00 36 LYS C CA 1
ATOM 6587 C C . LYS C 1 36 ? -65.590 5.888 -13.846 1.00 22.46 36 LYS C C 1
ATOM 6588 O O . LYS C 1 36 ? -64.928 5.647 -14.856 1.00 24.24 36 LYS C O 1
ATOM 6594 N N . GLU C 1 37 ? -65.159 6.694 -12.859 1.00 19.60 37 GLU C N 1
ATOM 6595 C CA . GLU C 1 37 ? -63.838 7.361 -12.913 1.00 21.00 37 GLU C CA 1
ATOM 6596 C C . GLU C 1 37 ? -62.765 6.501 -12.264 1.00 21.61 37 GLU C C 1
ATOM 6597 O O . GLU C 1 37 ? -61.574 6.919 -12.294 1.00 23.50 37 GLU C O 1
ATOM 6603 N N . ILE C 1 38 ? -63.116 5.376 -11.658 1.00 20.17 38 ILE C N 1
ATOM 6604 C CA . ILE C 1 38 ? -62.076 4.537 -11.021 1.00 20.96 38 ILE C CA 1
ATOM 6605 C C . ILE C 1 38 ? -62.206 3.128 -11.560 1.00 23.78 38 ILE C C 1
ATOM 6606 O O . ILE C 1 38 ? -63.217 2.442 -11.303 1.00 19.66 38 ILE C O 1
ATOM 6611 N N . ASN C 1 39 ? -61.162 2.765 -12.296 1.00 25.13 39 ASN C N 1
ATOM 6612 C CA . ASN C 1 39 ? -61.073 1.490 -13.028 1.00 26.36 39 ASN C CA 1
ATOM 6613 C C . ASN C 1 39 ? -60.395 0.465 -12.132 1.00 23.44 39 ASN C C 1
ATOM 6614 O O . ASN C 1 39 ? -59.571 0.801 -11.280 1.00 18.36 39 ASN C O 1
ATOM 6619 N N . GLU C 1 40 ? -60.693 -0.804 -12.375 1.00 22.36 40 GLU C N 1
ATOM 6620 C CA . GLU C 1 40 ? -59.961 -1.931 -11.769 1.00 21.14 40 GLU C CA 1
ATOM 6621 C C . GLU C 1 40 ? -58.445 -1.703 -11.758 1.00 20.49 40 GLU C C 1
ATOM 6622 O O . GLU C 1 40 ? -57.832 -1.545 -12.833 1.00 19.01 40 GLU C O 1
ATOM 6628 N N . GLY C 1 41 ? -57.863 -1.757 -10.573 1.00 19.37 41 GLY C N 1
ATOM 6629 C CA . GLY C 1 41 ? -56.400 -1.793 -10.391 1.00 21.84 41 GLY C CA 1
ATOM 6630 C C . GLY C 1 41 ? -55.743 -0.484 -10.814 1.00 23.20 41 GLY C C 1
ATOM 6631 O O . GLY C 1 41 ? -54.508 -0.500 -11.026 1.00 25.66 41 GLY C O 1
ATOM 6632 N N . GLU C 1 42 ? -56.498 0.613 -10.902 1.00 22.71 42 GLU C N 1
ATOM 6633 C CA . GLU C 1 42 ? -55.935 1.966 -11.197 1.00 24.16 42 GLU C CA 1
ATOM 6634 C C . GLU C 1 42 ? -56.222 2.936 -10.063 1.00 19.78 42 GLU C C 1
ATOM 6635 O O . GLU C 1 42 ? -57.184 3.669 -10.158 1.00 19.78 42 GLU C O 1
ATOM 6641 N N . PRO C 1 43 ? -55.403 2.926 -8.991 1.00 19.10 43 PRO C N 1
ATOM 6642 C CA . PRO C 1 43 ? -55.635 3.748 -7.797 1.00 20.21 43 PRO C CA 1
ATOM 6643 C C . PRO C 1 43 ? -55.688 5.247 -8.142 1.00 20.25 43 PRO C C 1
ATOM 6644 O O . PRO C 1 43 ? -55.063 5.691 -9.092 1.00 22.46 43 PRO C O 1
ATOM 6648 N N . LYS C 1 44 ? -56.507 5.966 -7.414 1.00 17.95 44 LYS C N 1
ATOM 6649 C CA . LYS C 1 44 ? -56.717 7.422 -7.540 1.00 19.81 44 LYS C CA 1
ATOM 6650 C C . LYS C 1 44 ? -56.379 8.066 -6.205 1.00 21.12 44 LYS C C 1
ATOM 6651 O O . LYS C 1 44 ? -56.679 7.504 -5.154 1.00 17.38 44 LYS C O 1
ATOM 6657 N N . THR C 1 45 ? -55.717 9.215 -6.274 1.00 21.04 45 THR C N 1
ATOM 6658 C CA . THR C 1 45 ? -55.412 10.076 -5.115 1.00 21.46 45 THR C CA 1
ATOM 6659 C C . THR C 1 45 ? -56.437 11.193 -5.021 1.00 19.47 45 THR C C 1
ATOM 6660 O O . THR C 1 45 ? -56.915 11.673 -6.049 1.00 22.43 45 THR C O 1
ATOM 6664 N N . LEU C 1 46 ? -56.730 11.588 -3.796 1.00 15.62 46 LEU C N 1
ATOM 6665 C CA . LEU C 1 46 ? -57.560 12.765 -3.515 1.00 16.49 46 LEU C CA 1
ATOM 6666 C C . LEU C 1 46 ? -57.313 13.174 -2.070 1.00 14.15 46 LEU C C 1
ATOM 6667 O O . LEU C 1 46 ? -56.723 12.401 -1.320 1.00 15.01 46 LEU C O 1
ATOM 6672 N N . LYS C 1 47 ? -57.682 14.397 -1.759 1.00 13.80 47 LYS C N 1
ATOM 6673 C CA . LYS C 1 47 ? -57.632 14.975 -0.394 1.00 13.58 47 LYS C CA 1
ATOM 6674 C C . LYS C 1 47 ? -59.077 15.188 0.078 1.00 14.45 47 LYS C C 1
ATOM 6675 O O . LYS C 1 47 ? -59.883 15.814 -0.634 1.00 17.28 47 LYS C O 1
ATOM 6681 N N . LEU C 1 48 ? -59.382 14.750 1.276 1.00 14.34 48 LEU C N 1
ATOM 6682 C CA . LEU C 1 48 ? -60.729 14.852 1.875 1.00 13.47 48 LEU C CA 1
ATOM 6683 C C . LEU C 1 48 ? -60.536 15.219 3.359 1.00 14.95 48 LEU C C 1
ATOM 6684 O O . LEU C 1 48 ? -59.776 14.488 4.018 1.00 13.77 48 LEU C O 1
ATOM 6689 N N . LEU C 1 49 ? -61.121 16.326 3.808 1.00 14.38 49 LEU C N 1
ATOM 6690 C CA . LEU C 1 49 ? -61.100 16.799 5.219 1.00 15.33 49 LEU C CA 1
ATOM 6691 C C . LEU C 1 49 ? -59.606 16.980 5.546 1.00 15.72 49 LEU C C 1
ATOM 6692 O O . LEU C 1 49 ? -59.236 16.758 6.720 1.00 16.83 49 LEU C O 1
ATOM 6697 N N . GLY C 1 50 ? -58.809 17.360 4.546 1.00 14.63 50 GLY C N 1
ATOM 6698 C CA . GLY C 1 50 ? -57.376 17.654 4.698 1.00 14.53 50 GLY C CA 1
ATOM 6699 C C . GLY C 1 50 ? -56.493 16.451 4.617 1.00 15.57 50 GLY C C 1
ATOM 6700 O O . GLY C 1 50 ? -55.246 16.670 4.621 1.00 17.01 50 GLY C O 1
ATOM 6701 N N . GLU C 1 51 ? -57.044 15.226 4.573 1.00 14.26 51 GLU C N 1
ATOM 6702 C CA . GLU C 1 51 ? -56.245 13.982 4.534 1.00 14.08 51 GLU C CA 1
ATOM 6703 C C . GLU C 1 51 ? -56.031 13.519 3.086 1.00 14.64 51 GLU C C 1
ATOM 6704 O O . GLU C 1 51 ? -57.028 13.378 2.358 1.00 13.95 51 GLU C O 1
ATOM 6710 N N . ASN C 1 52 ? -54.800 13.142 2.712 1.00 13.89 52 ASN C N 1
ATOM 6711 C CA . ASN C 1 52 ? -54.534 12.544 1.387 1.00 14.50 52 ASN C CA 1
ATOM 6712 C C . ASN C 1 52 ? -54.911 11.059 1.452 1.00 14.54 52 ASN C C 1
ATOM 6713 O O . ASN C 1 52 ? -54.487 10.358 2.387 1.00 13.37 52 ASN C O 1
ATOM 6718 N N . LEU C 1 53 ? -55.720 10.613 0.507 1.00 15.27 53 LEU C N 1
ATOM 6719 C CA . LEU C 1 53 ? -56.249 9.206 0.483 1.00 14.62 53 LEU C CA 1
ATOM 6720 C C . LEU C 1 53 ? -55.963 8.590 -0.868 1.00 12.93 53 LEU C C 1
ATOM 6721 O O . LEU C 1 53 ? -55.919 9.328 -1.870 1.00 14.40 53 LEU C O 1
ATOM 6726 N N . LEU C 1 54 ? -55.851 7.270 -0.913 1.00 14.05 54 LEU C N 1
ATOM 6727 C CA . LEU C 1 54 ? -55.769 6.466 -2.144 1.00 14.69 54 LEU C CA 1
ATOM 6728 C C . LEU C 1 54 ? -57.012 5.594 -2.186 1.00 13.97 54 LEU C C 1
ATOM 6729 O O . LEU C 1 54 ? -57.360 5.004 -1.155 1.00 15.45 54 LEU C O 1
ATOM 6734 N N . VAL C 1 55 ? -57.623 5.539 -3.338 1.00 13.27 55 VAL C N 1
ATOM 6735 C CA . VAL C 1 55 ? -58.790 4.651 -3.568 1.00 15.85 55 VAL C CA 1
ATOM 6736 C C . VAL C 1 55 ? -58.425 3.709 -4.682 1.00 14.82 55 VAL C C 1
ATOM 6737 O O . VAL C 1 55 ? -57.902 4.170 -5.707 1.00 16.28 55 VAL C O 1
ATOM 6741 N N . ASN C 1 56 ? -58.702 2.413 -4.486 1.00 15.62 56 ASN C N 1
ATOM 6742 C CA . ASN C 1 56 ? -58.444 1.422 -5.538 1.00 14.64 56 ASN C CA 1
ATOM 6743 C C . ASN C 1 56 ? -59.720 0.572 -5.725 1.00 15.60 56 ASN C C 1
ATOM 6744 O O . ASN C 1 56 ? -60.500 0.479 -4.777 1.00 16.99 56 ASN C O 1
ATOM 6749 N N . ARG C 1 57 ? -59.856 0.002 -6.911 1.00 15.18 57 ARG C N 1
ATOM 6750 C CA . ARG C 1 57 ? -60.943 -0.966 -7.247 1.00 14.58 57 ARG C CA 1
ATOM 6751 C C . ARG C 1 57 ? -60.288 -2.320 -7.455 1.00 15.19 57 ARG C C 1
ATOM 6752 O O . ARG C 1 57 ? -59.372 -2.438 -8.302 1.00 16.66 57 ARG C O 1
ATOM 6760 N N . ILE C 1 58 ? -60.691 -3.315 -6.671 1.00 14.63 58 ILE C N 1
ATOM 6761 C CA . ILE C 1 58 ? -60.045 -4.646 -6.741 1.00 15.96 58 ILE C CA 1
ATOM 6762 C C . ILE C 1 58 ? -61.176 -5.674 -6.762 1.00 15.84 58 ILE C C 1
ATOM 6763 O O . ILE C 1 58 ? -61.970 -5.665 -5.803 1.00 15.53 58 ILE C O 1
ATOM 6768 N N . ASP C 1 59 ? -61.217 -6.443 -7.850 1.00 17.86 59 ASP C N 1
ATOM 6769 C CA . ASP C 1 59 ? -62.339 -7.389 -8.113 1.00 17.48 59 ASP C CA 1
ATOM 6770 C C . ASP C 1 59 ? -63.664 -6.612 -8.020 1.00 17.61 59 ASP C C 1
ATOM 6771 O O . ASP C 1 59 ? -64.665 -7.148 -7.500 1.00 18.91 59 ASP C O 1
ATOM 6776 N N . GLY C 1 60 ? -63.679 -5.363 -8.479 1.00 16.67 60 GLY C N 1
ATOM 6777 C CA . GLY C 1 60 ? -64.870 -4.509 -8.557 1.00 16.43 60 GLY C CA 1
ATOM 6778 C C . GLY C 1 60 ? -65.175 -3.757 -7.269 1.00 14.89 60 GLY C C 1
ATOM 6779 O O . GLY C 1 60 ? -66.038 -2.858 -7.328 1.00 19.18 60 GLY C O 1
ATOM 6780 N N . LYS C 1 61 ? -64.537 -4.115 -6.152 1.00 15.29 61 LYS C N 1
ATOM 6781 C CA . LYS C 1 61 ? -64.840 -3.523 -4.835 1.00 16.44 61 LYS C CA 1
ATOM 6782 C C . LYS C 1 61 ? -63.878 -2.356 -4.561 1.00 15.34 61 LYS C C 1
ATOM 6783 O O . LYS C 1 61 ? -62.670 -2.494 -4.889 1.00 15.65 61 LYS C O 1
ATOM 6789 N N . LEU C 1 62 ? -64.380 -1.313 -3.922 1.00 14.55 62 LEU C N 1
ATOM 6790 C CA . LEU C 1 62 ? -63.497 -0.146 -3.629 1.00 14.04 62 LEU C CA 1
ATOM 6791 C C . LEU C 1 62 ? -62.869 -0.255 -2.241 1.00 15.30 62 LEU C C 1
ATOM 6792 O O . LEU C 1 62 ? -63.510 -0.666 -1.277 1.00 14.60 62 LEU C O 1
ATOM 6797 N N . TYR C 1 63 ? -61.609 0.190 -2.151 1.00 14.01 63 TYR C N 1
ATOM 6798 C CA . TYR C 1 63 ? -60.889 0.246 -0.871 1.00 15.03 63 TYR C CA 1
ATOM 6799 C C . TYR C 1 63 ? -60.222 1.625 -0.784 1.00 13.93 63 TYR C C 1
ATOM 6800 O O . TYR C 1 63 ? -59.841 2.185 -1.823 1.00 15.26 63 TYR C O 1
ATOM 6809 N N . CYS C 1 64 ? -60.037 2.071 0.438 1.00 12.77 64 CYS C N 1
ATOM 6810 C CA . CYS C 1 64 ? -59.431 3.412 0.677 1.00 12.95 64 CYS C CA 1
ATOM 6811 C C . CYS C 1 64 ? -58.366 3.274 1.755 1.00 14.61 64 CYS C C 1
ATOM 6812 O O . CYS C 1 64 ? -58.690 2.831 2.873 1.00 14.60 64 CYS C O 1
ATOM 6815 N N . LEU C 1 65 ? -57.126 3.649 1.422 1.00 16.48 65 LEU C N 1
ATOM 6816 C CA . LEU C 1 65 ? -55.991 3.676 2.365 1.00 16.23 65 LEU C CA 1
ATOM 6817 C C . LEU C 1 65 ? -55.554 5.128 2.501 1.00 16.52 65 LEU C C 1
ATOM 6818 O O . LEU C 1 65 ? -55.562 5.852 1.485 1.00 16.90 65 LEU C O 1
ATOM 6823 N N . LYS C 1 66 ? -55.146 5.516 3.691 1.00 17.33 66 LYS C N 1
ATOM 6824 C CA . LYS C 1 66 ? -54.474 6.835 3.805 1.00 16.30 66 LYS C CA 1
ATOM 6825 C C . LYS C 1 66 ? -53.223 6.840 2.918 1.00 15.64 66 LYS C C 1
ATOM 6826 O O . LYS C 1 66 ? -52.346 5.950 3.031 1.00 14.86 66 LYS C O 1
ATOM 6832 N N . ASP C 1 67 ? -53.040 7.914 2.148 1.00 14.91 67 ASP C N 1
ATOM 6833 C CA . ASP C 1 67 ? -51.893 8.089 1.244 1.00 13.97 67 ASP C CA 1
ATOM 6834 C C . ASP C 1 67 ? -50.742 8.734 2.035 1.00 15.21 67 ASP C C 1
ATOM 6835 O O . ASP C 1 67 ? -50.358 9.893 1.715 1.00 14.50 67 ASP C O 1
ATOM 6840 N N . ARG C 1 68 ? -50.313 8.071 3.095 1.00 15.69 68 ARG C N 1
ATOM 6841 C CA . ARG C 1 68 ? -49.164 8.564 3.917 1.00 15.72 68 ARG C CA 1
ATOM 6842 C C . ARG C 1 68 ? -48.519 7.336 4.571 1.00 14.65 68 ARG C C 1
ATOM 6843 O O . ARG C 1 68 ? -49.137 6.742 5.437 1.00 16.23 68 ARG C O 1
ATOM 6851 N N . CYS C 1 69 ? -47.352 6.959 4.107 1.00 14.76 69 CYS C N 1
ATOM 6852 C CA . CYS C 1 69 ? -46.627 5.788 4.622 1.00 14.78 69 CYS C CA 1
ATOM 6853 C C . CYS C 1 69 ? -46.360 5.996 6.110 1.00 15.74 69 CYS C C 1
ATOM 6854 O O . CYS C 1 69 ? -46.061 7.128 6.550 1.00 14.80 69 CYS C O 1
ATOM 6857 N N . LEU C 1 70 ? -46.465 4.932 6.893 1.00 13.46 70 LEU C N 1
ATOM 6858 C CA . LEU C 1 70 ? -46.233 4.960 8.358 1.00 14.54 70 LEU C CA 1
ATOM 6859 C C . LEU C 1 70 ? -44.774 5.266 8.662 1.00 14.49 70 LEU C C 1
ATOM 6860 O O . LEU C 1 70 ? -44.495 5.721 9.753 1.00 16.45 70 LEU C O 1
ATOM 6865 N N . HIS C 1 71 ? -43.900 4.925 7.745 1.00 14.52 71 HIS C N 1
ATOM 6866 C CA . HIS C 1 71 ? -42.427 4.945 7.981 1.00 15.58 71 HIS C CA 1
ATOM 6867 C C . HIS C 1 71 ? -41.886 6.384 7.941 1.00 15.62 71 HIS C C 1
ATOM 6868 O O . HIS C 1 71 ? -41.701 6.923 9.030 1.00 16.14 71 HIS C O 1
ATOM 6875 N N . ARG C 1 72 ? -41.703 6.964 6.750 1.00 14.87 72 ARG C N 1
ATOM 6876 C CA . ARG C 1 72 ? -41.192 8.360 6.619 1.00 15.34 72 ARG C CA 1
ATOM 6877 C C . ARG C 1 72 ? -42.253 9.312 6.066 1.00 15.54 72 ARG C C 1
ATOM 6878 O O . ARG C 1 72 ? -41.917 10.457 5.750 1.00 16.03 72 ARG C O 1
ATOM 6886 N N . GLY C 1 73 ? -43.525 8.905 6.032 1.00 14.99 73 GLY C N 1
ATOM 6887 C CA . GLY C 1 73 ? -44.619 9.862 5.791 1.00 14.58 73 GLY C CA 1
ATOM 6888 C C . GLY C 1 73 ? -44.707 10.343 4.364 1.00 14.34 73 GLY C C 1
ATOM 6889 O O . GLY C 1 73 ? -45.347 11.412 4.144 1.00 14.42 73 GLY C O 1
ATOM 6890 N N . VAL C 1 74 ? -44.188 9.593 3.405 1.00 13.85 74 VAL C N 1
ATOM 6891 C CA . VAL C 1 74 ? -44.309 9.941 1.969 1.00 13.63 74 VAL C CA 1
ATOM 6892 C C . VAL C 1 74 ? -45.705 9.569 1.473 1.00 15.20 74 VAL C C 1
ATOM 6893 O O . VAL C 1 74 ? -46.305 8.611 1.994 1.00 15.00 74 VAL C O 1
ATOM 6897 N N . GLN C 1 75 ? -46.160 10.241 0.431 1.00 13.25 75 GLN C N 1
ATOM 6898 C CA . GLN C 1 75 ? -47.357 9.733 -0.279 1.00 13.63 75 GLN C CA 1
ATOM 6899 C C . GLN C 1 75 ? -46.948 8.493 -1.086 1.00 14.62 75 GLN C C 1
ATOM 6900 O O . GLN C 1 75 ? -46.021 8.558 -1.922 1.00 13.08 75 GLN C O 1
ATOM 6906 N N . LEU C 1 76 ? -47.664 7.392 -0.923 1.00 15.13 76 LEU C N 1
ATOM 6907 C CA . LEU C 1 76 ? -47.343 6.201 -1.739 1.00 15.58 76 LEU C CA 1
ATOM 6908 C C . LEU C 1 76 ? -47.646 6.489 -3.213 1.00 14.91 76 LEU C C 1
ATOM 6909 O O . LEU C 1 76 ? -46.997 5.937 -4.068 1.00 15.41 76 LEU C O 1
ATOM 6914 N N . SER C 1 77 ? -48.594 7.394 -3.472 1.00 15.89 77 SER C N 1
ATOM 6915 C CA . SER C 1 77 ? -49.044 7.767 -4.830 1.00 16.37 77 SER C CA 1
ATOM 6916 C C . SER C 1 77 ? -47.953 8.448 -5.641 1.00 18.49 77 SER C C 1
ATOM 6917 O O . SER C 1 77 ? -48.124 8.541 -6.840 1.00 18.73 77 SER C O 1
ATOM 6920 N N . VAL C 1 78 ? -46.840 8.904 -5.033 1.00 17.32 78 VAL C N 1
ATOM 6921 C CA . VAL C 1 78 ? -45.740 9.485 -5.843 1.00 17.29 78 VAL C CA 1
ATOM 6922 C C . VAL C 1 78 ? -45.294 8.440 -6.874 1.00 17.09 78 VAL C C 1
ATOM 6923 O O . VAL C 1 78 ? -44.935 8.818 -8.008 1.00 18.65 78 VAL C O 1
ATOM 6927 N N . LYS C 1 79 ? -45.264 7.175 -6.466 1.00 16.35 79 LYS C N 1
ATOM 6928 C CA . LYS C 1 79 ? -44.895 6.033 -7.344 1.00 17.90 79 LYS C CA 1
ATOM 6929 C C . LYS C 1 79 ? -45.648 4.799 -6.878 1.00 18.84 79 LYS C C 1
ATOM 6930 O O . LYS C 1 79 ? -45.228 4.142 -5.930 1.00 17.44 79 LYS C O 1
ATOM 6936 N N . VAL C 1 80 ? -46.843 4.596 -7.435 1.00 19.35 80 VAL C N 1
ATOM 6937 C CA . VAL C 1 80 ? -47.718 3.466 -7.027 1.00 19.68 80 VAL C CA 1
ATOM 6938 C C . VAL C 1 80 ? -47.073 2.144 -7.447 1.00 18.64 80 VAL C C 1
ATOM 6939 O O . VAL C 1 80 ? -46.768 1.965 -8.656 1.00 19.57 80 VAL C O 1
ATOM 6943 N N . GLU C 1 81 ? -46.892 1.253 -6.487 1.00 19.04 81 GLU C N 1
ATOM 6944 C CA . GLU C 1 81 ? -46.355 -0.103 -6.739 1.00 19.61 81 GLU C CA 1
ATOM 6945 C C . GLU C 1 81 ? -47.361 -1.101 -6.164 1.00 18.72 81 GLU C C 1
ATOM 6946 O O . GLU C 1 81 ? -47.269 -1.416 -4.992 1.00 19.50 81 GLU C O 1
ATOM 6952 N N . CYS C 1 82 ? -48.324 -1.586 -6.965 1.00 20.37 82 CYS C N 1
ATOM 6953 C CA . CYS C 1 82 ? -49.241 -2.655 -6.504 1.00 21.03 82 CYS C CA 1
ATOM 6954 C C . CYS C 1 82 ? -48.729 -3.963 -7.086 1.00 20.44 82 CYS C C 1
ATOM 6955 O O . CYS C 1 82 ? -48.830 -4.132 -8.298 1.00 24.27 82 CYS C O 1
ATOM 6958 N N . LYS C 1 83 ? -48.021 -4.718 -6.272 1.00 20.75 83 LYS C N 1
ATOM 6959 C CA . LYS C 1 83 ? -47.207 -5.859 -6.721 1.00 22.15 83 LYS C CA 1
ATOM 6960 C C . LYS C 1 83 ? -48.031 -7.142 -6.596 1.00 24.61 83 LYS C C 1
ATOM 6961 O O . LYS C 1 83 ? -47.645 -8.114 -7.286 1.00 26.94 83 LYS C O 1
ATOM 6967 N N . THR C 1 84 ? -49.070 -7.132 -5.770 1.00 23.71 84 THR C N 1
ATOM 6968 C CA . THR C 1 84 ? -50.131 -8.176 -5.731 1.00 25.82 84 THR C CA 1
ATOM 6969 C C . THR C 1 84 ? -51.504 -7.517 -5.765 1.00 27.08 84 THR C C 1
ATOM 6970 O O . THR C 1 84 ? -51.649 -6.339 -5.431 1.00 24.44 84 THR C O 1
ATOM 6974 N N . LYS C 1 85 ? -52.504 -8.290 -6.175 1.00 27.27 85 LYS C N 1
ATOM 6975 C CA . LYS C 1 85 ? -53.862 -7.756 -6.328 1.00 25.11 85 LYS C CA 1
ATOM 6976 C C . LYS C 1 85 ? -54.301 -7.081 -5.032 1.00 21.74 85 LYS C C 1
ATOM 6977 O O . LYS C 1 85 ? -54.994 -6.066 -5.100 1.00 26.14 85 LYS C O 1
ATOM 6983 N N . SER C 1 86 ? -53.927 -7.634 -3.885 1.00 20.66 86 SER C N 1
ATOM 6984 C CA . SER C 1 86 ? -54.493 -7.333 -2.555 1.00 21.66 86 SER C CA 1
ATOM 6985 C C . SER C 1 86 ? -53.643 -6.300 -1.767 1.00 18.12 86 SER C C 1
ATOM 6986 O O . SER C 1 86 ? -54.005 -6.001 -0.593 1.00 18.86 86 SER C O 1
ATOM 6989 N N . THR C 1 87 ? -52.512 -5.872 -2.328 1.00 18.30 87 THR C N 1
ATOM 6990 C CA . THR C 1 87 ? -51.543 -5.034 -1.561 1.00 18.52 87 THR C CA 1
ATOM 6991 C C . THR C 1 87 ? -51.093 -3.807 -2.352 1.00 15.74 87 THR C C 1
ATOM 6992 O O . THR C 1 87 ? -51.217 -3.744 -3.605 1.00 16.56 87 THR C O 1
ATOM 6996 N N . ILE C 1 88 ? -50.499 -2.873 -1.608 1.00 16.74 88 ILE C N 1
ATOM 6997 C CA . ILE C 1 88 ? -49.653 -1.800 -2.189 1.00 16.56 88 ILE C CA 1
ATOM 6998 C C . ILE C 1 88 ? -48.332 -1.750 -1.390 1.00 13.76 88 ILE C C 1
ATOM 6999 O O . ILE C 1 88 ? -48.330 -1.945 -0.174 1.00 14.63 88 ILE C O 1
ATOM 7004 N N . THR C 1 89 ? -47.280 -1.528 -2.137 1.00 16.84 89 THR C N 1
ATOM 7005 C CA . THR C 1 89 ? -45.895 -1.462 -1.638 1.00 15.85 89 THR C CA 1
ATOM 7006 C C . THR C 1 89 ? -45.403 -0.011 -1.770 1.00 14.83 89 THR C C 1
ATOM 7007 O O . THR C 1 89 ? -45.382 0.511 -2.899 1.00 15.56 89 THR C O 1
ATOM 7011 N N . CYS C 1 90 ? -45.019 0.575 -0.651 1.00 14.60 90 CYS C N 1
ATOM 7012 C CA . CYS C 1 90 ? -44.424 1.936 -0.683 1.00 15.45 90 CYS C CA 1
ATOM 7013 C C . CYS C 1 90 ? -43.168 1.880 -1.547 1.00 16.30 90 CYS C C 1
ATOM 7014 O O . CYS C 1 90 ? -42.370 0.911 -1.430 1.00 16.35 90 CYS C O 1
ATOM 7017 N N . TRP C 1 91 ? -43.007 2.874 -2.421 1.00 15.97 91 TRP C N 1
ATOM 7018 C CA . TRP C 1 91 ? -41.901 2.977 -3.379 1.00 15.24 91 TRP C CA 1
ATOM 7019 C C . TRP C 1 91 ? -40.562 3.174 -2.640 1.00 14.40 91 TRP C C 1
ATOM 7020 O O . TRP C 1 91 ? -39.564 3.015 -3.325 1.00 15.62 91 TRP C O 1
ATOM 7031 N N . TYR C 1 92 ? -40.590 3.589 -1.366 1.00 15.20 92 TYR C N 1
ATOM 7032 C CA . TYR C 1 92 ? -39.357 4.105 -0.701 1.00 15.39 92 TYR C CA 1
ATOM 7033 C C . TYR C 1 92 ? -38.609 2.927 -0.071 1.00 15.36 92 TYR C C 1
ATOM 7034 O O . TYR C 1 92 ? -37.494 2.690 -0.490 1.00 17.37 92 TYR C O 1
ATOM 7043 N N . HIS C 1 93 ? -39.149 2.274 0.945 1.00 15.08 93 HIS C N 1
ATOM 7044 C CA . HIS C 1 93 ? -38.474 1.120 1.611 1.00 15.42 93 HIS C CA 1
ATOM 7045 C C . HIS C 1 93 ? -39.354 -0.114 1.512 1.00 17.25 93 HIS C C 1
ATOM 7046 O O . HIS C 1 93 ? -39.122 -1.027 2.262 1.00 17.99 93 HIS C O 1
ATOM 7053 N N . ALA C 1 94 ? -40.321 -0.076 0.605 1.00 16.28 94 ALA C N 1
ATOM 7054 C CA . ALA C 1 94 ? -41.185 -1.241 0.273 1.00 17.82 94 ALA C CA 1
ATOM 7055 C C . ALA C 1 94 ? -41.975 -1.768 1.463 1.00 17.65 94 ALA C C 1
ATOM 7056 O O . ALA C 1 94 ? -42.330 -3.007 1.463 1.00 19.43 94 ALA C O 1
ATOM 7058 N N . TRP C 1 95 ? -42.377 -0.973 2.449 1.00 18.65 95 TRP C N 1
ATOM 7059 C CA . TRP C 1 95 ? -43.414 -1.320 3.441 1.00 16.48 95 TRP C CA 1
ATOM 7060 C C . TRP C 1 95 ? -44.709 -1.636 2.676 1.00 18.95 95 TRP C C 1
ATOM 7061 O O . TRP C 1 95 ? -45.087 -0.883 1.781 1.00 16.97 95 TRP C O 1
ATOM 7072 N N . THR C 1 96 ? -45.297 -2.801 2.940 1.00 18.38 96 THR C N 1
ATOM 7073 C CA . THR C 1 96 ? -46.345 -3.367 2.061 1.00 18.35 96 THR C CA 1
ATOM 7074 C C . THR C 1 96 ? -47.617 -3.528 2.881 1.00 17.10 96 THR C C 1
ATOM 7075 O O . THR C 1 96 ? -47.573 -4.047 4.006 1.00 17.64 96 THR C O 1
ATOM 7079 N N . TYR C 1 97 ? -48.697 -2.915 2.406 1.00 18.33 97 TYR C N 1
ATOM 7080 C CA . TYR C 1 97 ? -49.976 -2.794 3.138 1.00 17.40 97 TYR C CA 1
ATOM 7081 C C . TYR C 1 97 ? -51.102 -3.512 2.405 1.00 16.04 97 TYR C C 1
ATOM 7082 O O . TYR C 1 97 ? -51.161 -3.481 1.162 1.00 17.18 97 TYR C O 1
ATOM 7091 N N . ARG C 1 98 ? -51.977 -4.118 3.195 1.00 19.06 98 ARG C N 1
ATOM 7092 C CA . ARG C 1 98 ? -53.215 -4.742 2.654 1.00 17.67 98 ARG C CA 1
ATOM 7093 C C . ARG C 1 98 ? -54.248 -3.645 2.442 1.00 15.86 98 ARG C C 1
ATOM 7094 O O . ARG C 1 98 ? -54.554 -2.974 3.408 1.00 18.61 98 ARG C O 1
ATOM 7102 N N . TRP C 1 99 ? -54.827 -3.592 1.253 1.00 16.80 99 TRP C N 1
ATOM 7103 C CA . TRP C 1 99 ? -55.973 -2.682 1.012 1.00 17.92 99 TRP C CA 1
ATOM 7104 C C . TRP C 1 99 ? -57.134 -2.975 1.959 1.00 18.55 99 TRP C C 1
ATOM 7105 O O . TRP C 1 99 ? -57.833 -2.042 2.374 1.00 17.66 99 TRP C O 1
ATOM 7116 N N . GLU C 1 100 ? -57.393 -4.253 2.310 1.00 19.97 100 GLU C N 1
ATOM 7117 C CA . GLU C 1 100 ? -58.644 -4.597 3.036 1.00 20.33 100 GLU C CA 1
ATOM 7118 C C . GLU C 1 100 ? -58.623 -4.086 4.473 1.00 18.44 100 GLU C C 1
ATOM 7119 O O . GLU C 1 100 ? -59.675 -3.646 4.950 1.00 19.54 100 GLU C O 1
ATOM 7125 N N . ASP C 1 101 ? -57.476 -4.107 5.158 1.00 18.42 101 ASP C N 1
ATOM 7126 C CA . ASP C 1 101 ? -57.444 -3.737 6.584 1.00 19.11 101 ASP C CA 1
ATOM 7127 C C . ASP C 1 101 ? -56.231 -2.863 6.945 1.00 17.08 101 ASP C C 1
ATOM 7128 O O . ASP C 1 101 ? -56.167 -2.490 8.100 1.00 19.51 101 ASP C O 1
ATOM 7133 N N . GLY C 1 102 ? -55.463 -2.444 5.962 1.00 18.39 102 GLY C N 1
ATOM 7134 C CA . GLY C 1 102 ? -54.335 -1.497 6.156 1.00 18.52 102 GLY C CA 1
ATOM 7135 C C . GLY C 1 102 ? -53.167 -2.153 6.859 1.00 20.85 102 GLY C C 1
ATOM 7136 O O . GLY C 1 102 ? -52.144 -1.483 7.082 1.00 19.86 102 GLY C O 1
ATOM 7137 N N . VAL C 1 103 ? -53.238 -3.450 7.147 1.00 19.16 103 VAL C N 1
ATOM 7138 C CA . VAL C 1 103 ? -52.158 -4.099 7.935 1.00 20.28 103 VAL C CA 1
ATOM 7139 C C . VAL C 1 103 ? -50.867 -4.144 7.151 1.00 16.30 103 VAL C C 1
ATOM 7140 O O . VAL C 1 103 ? -50.787 -4.443 5.921 1.00 18.49 103 VAL C O 1
ATOM 7144 N N . LEU C 1 104 ? -49.782 -3.809 7.851 1.00 19.70 104 LEU C N 1
ATOM 7145 C CA . LEU C 1 104 ? -48.410 -3.901 7.312 1.00 19.97 104 LEU C CA 1
ATOM 7146 C C . LEU C 1 104 ? -48.050 -5.388 7.263 1.00 20.81 104 LEU C C 1
ATOM 7147 O O . LEU C 1 104 ? -47.763 -5.941 8.312 1.00 22.70 104 LEU C O 1
ATOM 7152 N N . CYS C 1 105 ? -48.131 -5.987 6.095 1.00 19.08 105 CYS C N 1
ATOM 7153 C CA . CYS C 1 105 ? -48.137 -7.475 5.990 1.00 21.87 105 CYS C CA 1
ATOM 7154 C C . CYS C 1 105 ? -46.762 -7.967 5.542 1.00 21.40 105 CYS C C 1
ATOM 7155 O O . CYS C 1 105 ? -46.496 -9.174 5.646 1.00 22.66 105 CYS C O 1
ATOM 7158 N N . ASP C 1 106 ? -45.896 -7.084 5.022 1.00 22.74 106 ASP C N 1
ATOM 7159 C CA . ASP C 1 106 ? -44.572 -7.459 4.491 1.00 22.13 106 ASP C CA 1
ATOM 7160 C C . ASP C 1 106 ? -43.703 -6.192 4.396 1.00 23.56 106 ASP C C 1
ATOM 7161 O O . ASP C 1 106 ? -44.272 -5.083 4.291 1.00 20.95 106 ASP C O 1
ATOM 7166 N N . ILE C 1 107 ? -42.381 -6.337 4.452 1.00 21.69 107 ILE C N 1
ATOM 7167 C CA . ILE C 1 107 ? -41.457 -5.238 4.046 1.00 21.14 107 ILE C CA 1
ATOM 7168 C C . ILE C 1 107 ? -40.395 -5.860 3.143 1.00 19.52 107 ILE C C 1
ATOM 7169 O O . ILE C 1 107 ? -39.583 -6.660 3.663 1.00 22.94 107 ILE C O 1
ATOM 7174 N N . LEU C 1 108 ? -40.345 -5.506 1.861 1.00 19.67 108 LEU C N 1
ATOM 7175 C CA . LEU C 1 108 ? -39.456 -6.190 0.889 1.00 21.05 108 LEU C CA 1
ATOM 7176 C C . LEU C 1 108 ? -37.976 -5.930 1.245 1.00 21.17 108 LEU C C 1
ATOM 7177 O O . LEU C 1 108 ? -37.132 -6.785 0.959 1.00 21.27 108 LEU C O 1
ATOM 7182 N N . THR C 1 109 ? -37.668 -4.787 1.850 1.00 21.31 109 THR C N 1
ATOM 7183 C CA . THR C 1 109 ? -36.274 -4.394 2.187 1.00 21.82 109 THR C CA 1
ATOM 7184 C C . THR C 1 109 ? -35.816 -5.066 3.483 1.00 22.26 109 THR C C 1
ATOM 7185 O O . THR C 1 109 ? -34.612 -5.010 3.787 1.00 21.37 109 THR C O 1
ATOM 7189 N N . ASN C 1 110 ? -36.719 -5.651 4.254 1.00 24.57 110 ASN C N 1
ATOM 7190 C CA . ASN C 1 110 ? -36.371 -6.374 5.493 1.00 21.97 110 ASN C CA 1
ATOM 7191 C C . ASN C 1 110 ? -37.516 -7.309 5.874 1.00 20.37 110 ASN C C 1
ATOM 7192 O O . ASN C 1 110 ? -38.341 -6.999 6.739 1.00 20.63 110 ASN C O 1
ATOM 7197 N N . PRO C 1 111 ? -37.558 -8.530 5.274 1.00 24.22 111 PRO C N 1
ATOM 7198 C CA . PRO C 1 111 ? -38.622 -9.479 5.599 1.00 24.49 111 PRO C CA 1
ATOM 7199 C C . PRO C 1 111 ? -38.550 -10.003 7.041 1.00 26.23 111 PRO C C 1
ATOM 7200 O O . PRO C 1 111 ? -39.436 -10.713 7.401 1.00 29.14 111 PRO C O 1
ATOM 7204 N N . THR C 1 112 ? -37.550 -9.615 7.844 1.00 26.85 112 THR C N 1
ATOM 7205 C CA . THR C 1 112 ? -37.399 -10.082 9.235 1.00 24.99 112 THR C CA 1
ATOM 7206 C C . THR C 1 112 ? -37.806 -8.994 10.205 1.00 22.24 112 THR C C 1
ATOM 7207 O O . THR C 1 112 ? -37.743 -9.220 11.410 1.00 23.33 112 THR C O 1
ATOM 7211 N N . SER C 1 113 ? -38.261 -7.830 9.717 1.00 21.18 113 SER C N 1
ATOM 7212 C CA . SER C 1 113 ? -38.593 -6.676 10.584 1.00 21.23 113 SER C CA 1
ATOM 7213 C C . SER C 1 113 ? -39.591 -7.037 11.664 1.00 21.52 113 SER C C 1
ATOM 7214 O O . SER C 1 113 ? -40.644 -7.657 11.322 1.00 23.62 113 SER C O 1
ATOM 7217 N N . ALA C 1 114 ? -39.384 -6.545 12.887 1.00 21.70 114 ALA C N 1
ATOM 7218 C CA . ALA C 1 114 ? -40.359 -6.621 13.987 1.00 21.76 114 ALA C CA 1
ATOM 7219 C C . ALA C 1 114 ? -41.590 -5.750 13.698 1.00 22.68 114 ALA C C 1
ATOM 7220 O O . ALA C 1 114 ? -42.550 -5.856 14.428 1.00 21.63 114 ALA C O 1
ATOM 7222 N N . GLN C 1 115 ? -41.567 -4.878 12.696 1.00 21.15 115 GLN C N 1
ATOM 7223 C CA . GLN C 1 115 ? -42.772 -4.046 12.432 1.00 21.96 115 GLN C CA 1
ATOM 7224 C C . GLN C 1 115 ? -43.866 -4.887 11.741 1.00 21.51 115 GLN C C 1
ATOM 7225 O O . GLN C 1 115 ? -45.054 -4.534 11.871 1.00 20.94 115 GLN C O 1
ATOM 7231 N N . ILE C 1 116 ? -43.503 -5.922 11.009 1.00 22.02 116 ILE C N 1
ATOM 7232 C CA . ILE C 1 116 ? -44.469 -6.707 10.185 1.00 24.54 116 ILE C CA 1
ATOM 7233 C C . ILE C 1 116 ? -45.550 -7.298 11.112 1.00 27.84 116 ILE C C 1
ATOM 7234 O O . ILE C 1 116 ? -45.232 -7.887 12.168 1.00 26.56 116 ILE C O 1
ATOM 7239 N N . GLY C 1 117 ? -46.823 -7.096 10.761 1.00 26.22 117 GLY C N 1
ATOM 7240 C CA . GLY C 1 117 ? -47.973 -7.587 11.529 1.00 24.72 117 GLY C CA 1
ATOM 7241 C C . GLY C 1 117 ? -48.215 -6.762 12.770 1.00 25.86 117 GLY C C 1
ATOM 7242 O O . GLY C 1 117 ? -49.158 -7.060 13.449 1.00 26.06 117 GLY C O 1
ATOM 7243 N N . ARG C 1 118 ? -47.429 -5.701 13.037 1.00 23.40 118 ARG C N 1
ATOM 7244 C CA . ARG C 1 118 ? -47.520 -4.932 14.298 1.00 23.84 118 ARG C CA 1
ATOM 7245 C C . ARG C 1 118 ? -47.913 -3.489 13.988 1.00 23.53 118 ARG C C 1
ATOM 7246 O O . ARG C 1 118 ? -47.952 -2.694 14.920 1.00 24.62 118 ARG C O 1
ATOM 7254 N N . GLN C 1 119 ? -48.276 -3.188 12.751 1.00 20.76 119 GLN C N 1
ATOM 7255 C CA . GLN C 1 119 ? -48.690 -1.804 12.417 1.00 22.04 119 GLN C CA 1
ATOM 7256 C C . GLN C 1 119 ? -49.837 -1.885 11.409 1.00 22.56 119 GLN C C 1
ATOM 7257 O O . GLN C 1 119 ? -49.883 -2.847 10.613 1.00 23.74 119 GLN C O 1
ATOM 7263 N N . LYS C 1 120 ? -50.646 -0.836 11.349 1.00 24.03 120 LYS C N 1
ATOM 7264 C CA . LYS C 1 120 ? -51.577 -0.746 10.214 1.00 23.80 120 LYS C CA 1
ATOM 7265 C C . LYS C 1 120 ? -51.781 0.707 9.790 1.00 19.13 120 LYS C C 1
ATOM 7266 O O . LYS C 1 120 ? -51.858 1.603 10.632 1.00 20.17 120 LYS C O 1
ATOM 7272 N N . LEU C 1 121 ? -51.826 0.885 8.489 1.00 18.89 121 LEU C N 1
ATOM 7273 C CA . LEU C 1 121 ? -52.155 2.181 7.869 1.00 17.95 121 LEU C CA 1
ATOM 7274 C C . LEU C 1 121 ? -53.651 2.431 8.048 1.00 17.87 121 LEU C C 1
ATOM 7275 O O . LEU C 1 121 ? -54.466 1.470 7.897 1.00 17.07 121 LEU C O 1
ATOM 7280 N N . LYS C 1 122 ? -54.067 3.657 8.332 1.00 15.84 122 LYS C N 1
ATOM 7281 C CA . LYS C 1 122 ? -55.486 4.005 8.424 1.00 16.76 122 LYS C CA 1
ATOM 7282 C C . LYS C 1 122 ? -56.201 3.644 7.115 1.00 14.98 122 LYS C C 1
ATOM 7283 O O . LYS C 1 122 ? -55.680 3.947 6.040 1.00 14.86 122 LYS C O 1
ATOM 7289 N N . THR C 1 123 ? -57.372 3.019 7.234 1.00 16.55 123 THR C N 1
ATOM 7290 C CA . THR C 1 123 ? -58.311 2.747 6.114 1.00 16.15 123 THR C CA 1
ATOM 7291 C C . THR C 1 123 ? -59.617 3.488 6.387 1.00 16.60 123 THR C C 1
ATOM 7292 O O . THR C 1 123 ? -59.934 3.851 7.547 1.00 16.79 123 THR C O 1
ATOM 7296 N N . TYR C 1 124 ? -60.381 3.756 5.331 1.00 14.79 124 TYR C N 1
ATOM 7297 C CA . TYR C 1 124 ? -61.724 4.359 5.491 1.00 14.34 124 TYR C CA 1
ATOM 7298 C C . TYR C 1 124 ? -62.695 3.517 4.686 1.00 14.89 124 TYR C C 1
ATOM 7299 O O . TYR C 1 124 ? -62.369 3.071 3.586 1.00 14.66 124 TYR C O 1
ATOM 7308 N N . PRO C 1 125 ? -63.917 3.292 5.235 1.00 15.93 125 PRO C N 1
ATOM 7309 C CA . PRO C 1 125 ? -64.925 2.591 4.451 1.00 16.16 125 PRO C CA 1
ATOM 7310 C C . PRO C 1 125 ? -65.243 3.343 3.153 1.00 15.81 125 PRO C C 1
ATOM 7311 O O . PRO C 1 125 ? -65.212 4.591 3.149 1.00 15.92 125 PRO C O 1
ATOM 7315 N N . VAL C 1 126 ? -65.566 2.593 2.109 1.00 17.56 126 VAL C N 1
ATOM 7316 C CA . VAL C 1 126 ? -66.019 3.149 0.815 1.00 17.69 126 VAL C CA 1
ATOM 7317 C C . VAL C 1 126 ? -67.280 2.450 0.366 1.00 18.56 126 VAL C C 1
ATOM 7318 O O . VAL C 1 126 ? -67.310 1.205 0.434 1.00 18.93 126 VAL C O 1
ATOM 7322 N N . GLN C 1 127 ? -68.234 3.212 -0.132 1.00 16.74 127 GLN C N 1
ATOM 7323 C CA . GLN C 1 127 ? -69.510 2.609 -0.601 1.00 20.77 127 GLN C CA 1
ATOM 7324 C C . GLN C 1 127 ? -69.886 3.307 -1.888 1.00 20.51 127 GLN C C 1
ATOM 7325 O O . GLN C 1 127 ? -69.846 4.546 -1.927 1.00 20.68 127 GLN C O 1
ATOM 7331 N N . GLU C 1 128 ? -70.262 2.551 -2.901 1.00 18.91 128 GLU C N 1
ATOM 7332 C CA . GLU C 1 128 ? -70.740 3.148 -4.146 1.00 17.97 128 GLU C CA 1
ATOM 7333 C C . GLU C 1 128 ? -72.264 3.068 -4.158 1.00 17.53 128 GLU C C 1
ATOM 7334 O O . GLU C 1 128 ? -72.790 2.031 -3.776 1.00 19.96 128 GLU C O 1
ATOM 7340 N N . ALA C 1 129 ? -72.919 4.149 -4.505 1.00 17.69 129 ALA C N 1
ATOM 7341 C CA . ALA C 1 129 ? -74.396 4.212 -4.592 1.00 17.92 129 ALA C CA 1
ATOM 7342 C C . ALA C 1 129 ? -74.733 5.198 -5.686 1.00 18.73 129 ALA C C 1
ATOM 7343 O O . ALA C 1 129 ? -74.130 6.320 -5.741 1.00 17.70 129 ALA C O 1
ATOM 7345 N N . LYS C 1 130 ? -75.624 4.805 -6.594 1.00 17.27 130 LYS C N 1
ATOM 7346 C CA A LYS C 1 130 ? -76.116 5.723 -7.645 0.50 17.64 130 LYS C CA 1
ATOM 7347 C CA B LYS C 1 130 ? -76.118 5.711 -7.655 0.50 17.93 130 LYS C CA 1
ATOM 7348 C C . LYS C 1 130 ? -74.945 6.233 -8.501 1.00 16.84 130 LYS C C 1
ATOM 7349 O O . LYS C 1 130 ? -74.998 7.364 -8.963 1.00 19.31 130 LYS C O 1
ATOM 7360 N N . GLY C 1 131 ? -73.911 5.422 -8.683 1.00 16.96 131 GLY C N 1
ATOM 7361 C CA . GLY C 1 131 ? -72.800 5.785 -9.575 1.00 17.61 131 GLY C CA 1
ATOM 7362 C C . GLY C 1 131 ? -71.831 6.755 -8.914 1.00 15.90 131 GLY C C 1
ATOM 7363 O O . GLY C 1 131 ? -71.010 7.324 -9.646 1.00 16.24 131 GLY C O 1
ATOM 7364 N N . CYS C 1 132 ? -71.988 6.972 -7.605 1.00 14.25 132 CYS C N 1
ATOM 7365 C CA . CYS C 1 132 ? -71.205 7.945 -6.815 1.00 15.20 132 CYS C CA 1
ATOM 7366 C C . CYS C 1 132 ? -70.370 7.182 -5.795 1.00 16.72 132 CYS C C 1
ATOM 7367 O O . CYS C 1 132 ? -70.851 6.220 -5.187 1.00 16.39 132 CYS C O 1
ATOM 7370 N N . VAL C 1 133 ? -69.136 7.629 -5.586 1.00 15.76 133 VAL C N 1
ATOM 7371 C CA . VAL C 1 133 ? -68.219 6.987 -4.636 1.00 14.29 133 VAL C CA 1
ATOM 7372 C C . VAL C 1 133 ? -68.264 7.785 -3.329 1.00 13.89 133 VAL C C 1
ATOM 7373 O O . VAL C 1 133 ? -67.845 8.954 -3.358 1.00 13.26 133 VAL C O 1
ATOM 7377 N N . PHE C 1 134 ? -68.634 7.165 -2.232 1.00 13.43 134 PHE C N 1
ATOM 7378 C CA . PHE C 1 134 ? -68.726 7.825 -0.910 1.00 14.46 134 PHE C CA 1
ATOM 7379 C C . PHE C 1 134 ? -67.644 7.204 -0.045 1.00 15.07 134 PHE C C 1
ATOM 7380 O O . PHE C 1 134 ? -67.515 5.967 -0.031 1.00 14.23 134 PHE C O 1
ATOM 7388 N N . ILE C 1 135 ? -66.922 8.049 0.671 1.00 14.86 135 ILE C N 1
ATOM 7389 C CA . ILE C 1 135 ? -65.920 7.628 1.672 1.00 14.51 135 ILE C CA 1
ATOM 7390 C C . ILE C 1 135 ? -66.443 8.050 3.029 1.00 13.75 135 ILE C C 1
ATOM 7391 O O . ILE C 1 135 ? -66.899 9.189 3.175 1.00 13.21 135 ILE C O 1
ATOM 7396 N N . TYR C 1 136 ? -66.396 7.141 3.982 1.00 14.68 136 TYR C N 1
ATOM 7397 C CA . TYR C 1 136 ? -66.695 7.445 5.395 1.00 14.96 136 TYR C CA 1
ATOM 7398 C C . TYR C 1 136 ? -65.416 7.949 6.051 1.00 15.18 136 TYR C C 1
ATOM 7399 O O . TYR C 1 136 ? -64.546 7.110 6.336 1.00 15.50 136 TYR C O 1
ATOM 7408 N N . LEU C 1 137 ? -65.270 9.270 6.128 1.00 15.88 137 LEU C N 1
ATOM 7409 C CA . LEU C 1 137 ? -64.070 9.938 6.669 1.00 15.90 137 LEU C CA 1
ATOM 7410 C C . LEU C 1 137 ? -64.322 10.006 8.176 1.00 15.49 137 LEU C C 1
ATOM 7411 O O . LEU C 1 137 ? -64.786 11.049 8.709 1.00 17.29 137 LEU C O 1
ATOM 7416 N N . GLY C 1 138 ? -64.047 8.875 8.810 1.00 15.48 138 GLY C N 1
ATOM 7417 C CA . GLY C 1 138 ? -64.291 8.715 10.256 1.00 17.29 138 GLY C CA 1
ATOM 7418 C C . GLY C 1 138 ? -63.801 7.398 10.794 1.00 17.92 138 GLY C C 1
ATOM 7419 O O . GLY C 1 138 ? -63.213 6.578 10.080 1.00 18.49 138 GLY C O 1
ATOM 7420 N N . ASP C 1 139 ? -64.076 7.191 12.073 1.00 23.56 139 ASP C N 1
ATOM 7421 C CA . ASP C 1 139 ? -63.477 6.115 12.900 1.00 24.59 139 ASP C CA 1
ATOM 7422 C C . ASP C 1 139 ? -64.548 5.090 13.226 1.00 24.05 139 ASP C C 1
ATOM 7423 O O . ASP C 1 139 ? -65.692 5.485 13.481 1.00 27.19 139 ASP C O 1
ATOM 7428 N N . GLY C 1 140 ? -64.176 3.827 13.151 1.00 27.44 140 GLY C N 1
ATOM 7429 C CA . GLY C 1 140 ? -65.079 2.734 13.534 1.00 27.48 140 GLY C CA 1
ATOM 7430 C C . GLY C 1 140 ? -66.048 2.392 12.434 1.00 30.10 140 GLY C C 1
ATOM 7431 O O . GLY C 1 140 ? -65.966 2.937 11.300 1.00 28.34 140 GLY C O 1
ATOM 7432 N N . ASP C 1 141 ? -66.918 1.444 12.728 1.00 28.93 141 ASP C N 1
ATOM 7433 C CA A ASP C 1 141 ? -67.893 0.937 11.741 0.50 28.76 141 ASP C CA 1
ATOM 7434 C CA B ASP C 1 141 ? -67.885 0.936 11.732 0.50 30.48 141 ASP C CA 1
ATOM 7435 C C . ASP C 1 141 ? -68.821 2.091 11.396 1.00 26.60 141 ASP C C 1
ATOM 7436 O O . ASP C 1 141 ? -69.293 2.815 12.268 1.00 26.72 141 ASP C O 1
ATOM 7445 N N . PRO C 1 142 ? -69.083 2.309 10.108 1.00 24.63 142 PRO C N 1
ATOM 7446 C CA . PRO C 1 142 ? -69.879 3.464 9.728 1.00 23.49 142 PRO C CA 1
ATOM 7447 C C . PRO C 1 142 ? -71.365 3.246 9.940 1.00 23.28 142 PRO C C 1
ATOM 7448 O O . PRO C 1 142 ? -71.824 2.111 9.911 1.00 24.02 142 PRO C O 1
ATOM 7452 N N . PRO C 1 143 ? -72.141 4.346 9.941 1.00 22.17 143 PRO C N 1
ATOM 7453 C CA . PRO C 1 143 ? -73.592 4.309 9.845 1.00 22.92 143 PRO C CA 1
ATOM 7454 C C . PRO C 1 143 ? -74.041 3.990 8.430 1.00 24.26 143 PRO C C 1
ATOM 7455 O O . PRO C 1 143 ? -73.262 3.999 7.475 1.00 20.31 143 PRO C O 1
ATOM 7459 N N . PRO C 1 144 ? -75.327 3.663 8.220 1.00 24.33 144 PRO C N 1
ATOM 7460 C CA . PRO C 1 144 ? -75.851 3.555 6.871 1.00 24.17 144 PRO C CA 1
ATOM 7461 C C . PRO C 1 144 ? -75.634 4.849 6.077 1.00 21.13 144 PRO C C 1
ATOM 7462 O O . PRO C 1 144 ? -75.801 5.947 6.631 1.00 19.48 144 PRO C O 1
ATOM 7466 N N . LEU C 1 145 ? -75.341 4.692 4.795 1.00 22.67 145 LEU C N 1
ATOM 7467 C CA . LEU C 1 145 ? -75.132 5.856 3.905 1.00 21.13 145 LEU C CA 1
ATOM 7468 C C . LEU C 1 145 ? -76.363 6.747 3.950 1.00 22.34 145 LEU C C 1
ATOM 7469 O O . LEU C 1 145 ? -76.231 7.985 3.881 1.00 20.99 145 LEU C O 1
ATOM 7474 N N . ALA C 1 146 ? -77.558 6.158 4.054 1.00 20.26 146 ALA C N 1
ATOM 7475 C CA . ALA C 1 146 ? -78.808 6.934 4.046 1.00 21.10 146 ALA C CA 1
ATOM 7476 C C . ALA C 1 146 ? -78.759 8.082 5.063 1.00 18.14 146 ALA C C 1
ATOM 7477 O O . ALA C 1 146 ? -79.416 9.114 4.828 1.00 19.05 146 ALA C O 1
ATOM 7479 N N . ARG C 1 147 ? -78.064 7.932 6.181 1.00 19.24 147 ARG C N 1
ATOM 7480 C CA . ARG C 1 147 ? -78.054 8.942 7.257 1.00 19.65 147 ARG C CA 1
ATOM 7481 C C . ARG C 1 147 ? -77.494 10.264 6.726 1.00 19.18 147 ARG C C 1
ATOM 7482 O O . ARG C 1 147 ? -77.967 11.343 7.141 1.00 19.03 147 ARG C O 1
ATOM 7490 N N . ASP C 1 148 ? -76.531 10.148 5.809 1.00 18.67 148 ASP C N 1
ATOM 7491 C CA . ASP C 1 148 ? -75.763 11.309 5.283 1.00 16.68 148 ASP C CA 1
ATOM 7492 C C . ASP C 1 148 ? -76.141 11.648 3.835 1.00 17.78 148 ASP C C 1
ATOM 7493 O O . ASP C 1 148 ? -75.361 12.361 3.151 1.00 17.41 148 ASP C O 1
ATOM 7498 N N . THR C 1 149 ? -77.289 11.214 3.338 1.00 17.29 149 THR C N 1
ATOM 7499 C CA . THR C 1 149 ? -77.802 11.599 2.007 1.00 18.33 149 THR C CA 1
ATOM 7500 C C . THR C 1 149 ? -79.166 12.219 2.220 1.00 18.05 149 THR C C 1
ATOM 7501 O O . THR C 1 149 ? -79.864 11.888 3.197 1.00 20.38 149 THR C O 1
ATOM 7505 N N . PRO C 1 150 ? -79.601 13.152 1.362 1.00 17.40 150 PRO C N 1
ATOM 7506 C CA . PRO C 1 150 ? -80.935 13.701 1.507 1.00 17.32 150 PRO C CA 1
ATOM 7507 C C . PRO C 1 150 ? -81.979 12.648 1.189 1.00 18.94 150 PRO C C 1
ATOM 7508 O O . PRO C 1 150 ? -81.753 11.702 0.427 1.00 17.76 150 PRO C O 1
ATOM 7512 N N . PRO C 1 151 ? -83.211 12.865 1.692 1.00 20.63 151 PRO C N 1
ATOM 7513 C CA . PRO C 1 151 ? -84.311 11.975 1.360 1.00 20.81 151 PRO C CA 1
ATOM 7514 C C . PRO C 1 151 ? -84.437 11.842 -0.161 1.00 19.03 151 PRO C C 1
ATOM 7515 O O . PRO C 1 151 ? -84.294 12.826 -0.821 1.00 20.23 151 PRO C O 1
ATOM 7519 N N . ASN C 1 152 ? -84.689 10.621 -0.638 1.00 20.94 152 ASN C N 1
ATOM 7520 C CA . ASN C 1 152 ? -85.022 10.272 -2.048 1.00 20.19 152 ASN C CA 1
ATOM 7521 C C . ASN C 1 152 ? -83.769 10.027 -2.893 1.00 21.22 152 ASN C C 1
ATOM 7522 O O . ASN C 1 152 ? -83.881 9.423 -3.968 1.00 17.94 152 ASN C O 1
ATOM 7527 N N . PHE C 1 153 ? -82.578 10.417 -2.420 1.00 18.75 153 PHE C N 1
ATOM 7528 C CA . PHE C 1 153 ? -81.364 10.226 -3.233 1.00 17.99 153 PHE C CA 1
ATOM 7529 C C . PHE C 1 153 ? -81.152 8.743 -3.519 1.00 17.43 153 PHE C C 1
ATOM 7530 O O . PHE C 1 153 ? -80.748 8.420 -4.620 1.00 17.22 153 PHE C O 1
ATOM 7538 N N . LEU C 1 154 ? -81.435 7.863 -2.552 1.00 18.50 154 LEU C N 1
ATOM 7539 C CA . LEU C 1 154 ? -81.170 6.410 -2.638 1.00 19.95 154 LEU C CA 1
ATOM 7540 C C . LEU C 1 154 ? -82.421 5.644 -3.105 1.00 20.60 154 LEU C C 1
ATOM 7541 O O . LEU C 1 154 ? -82.345 4.389 -3.150 1.00 22.13 154 LEU C O 1
ATOM 7546 N N . ASP C 1 155 ? -83.496 6.325 -3.467 1.00 21.81 155 ASP C N 1
ATOM 7547 C CA . ASP C 1 155 ? -84.726 5.635 -3.960 1.00 22.31 155 ASP C CA 1
ATOM 7548 C C . ASP C 1 155 ? -84.333 4.709 -5.111 1.00 22.62 155 ASP C C 1
ATOM 7549 O O . ASP C 1 155 ? -83.589 5.138 -6.017 1.00 21.08 155 ASP C O 1
ATOM 7554 N N . ASP C 1 156 ? -84.915 3.499 -5.136 1.00 25.68 156 ASP C N 1
ATOM 7555 C CA . ASP C 1 156 ? -84.575 2.462 -6.146 1.00 29.15 156 ASP C CA 1
ATOM 7556 C C . ASP C 1 156 ? -84.651 3.051 -7.560 1.00 27.21 156 ASP C C 1
ATOM 7557 O O . ASP C 1 156 ? -83.747 2.777 -8.358 1.00 30.70 156 ASP C O 1
ATOM 7562 N N . ASP C 1 157 ? -85.706 3.803 -7.900 1.00 23.55 157 ASP C N 1
ATOM 7563 C CA . ASP C 1 157 ? -85.944 4.267 -9.301 1.00 25.37 157 ASP C CA 1
ATOM 7564 C C . ASP C 1 157 ? -85.246 5.602 -9.623 1.00 22.72 157 ASP C C 1
ATOM 7565 O O . ASP C 1 157 ? -85.312 6.081 -10.768 1.00 22.06 157 ASP C O 1
ATOM 7570 N N . MET C 1 158 ? -84.583 6.211 -8.654 1.00 21.57 158 MET C N 1
ATOM 7571 C CA . MET C 1 158 ? -84.044 7.576 -8.850 1.00 23.88 158 MET C CA 1
ATOM 7572 C C . MET C 1 158 ? -82.721 7.424 -9.596 1.00 23.48 158 MET C C 1
ATOM 7573 O O . MET C 1 158 ? -81.799 6.801 -9.056 1.00 27.75 158 MET C O 1
ATOM 7578 N N . GLU C 1 159 ? -82.674 7.865 -10.829 1.00 19.59 159 GLU C N 1
ATOM 7579 C CA . GLU C 1 159 ? -81.439 7.808 -11.655 1.00 20.65 159 GLU C CA 1
ATOM 7580 C C . GLU C 1 159 ? -80.636 9.081 -11.362 1.00 19.11 159 GLU C C 1
ATOM 7581 O O . GLU C 1 159 ? -81.183 10.210 -11.527 1.00 18.19 159 GLU C O 1
ATOM 7587 N N . ILE C 1 160 ? -79.372 8.915 -10.986 1.00 17.88 160 ILE C N 1
ATOM 7588 C CA . ILE C 1 160 ? -78.489 10.076 -10.635 1.00 16.83 160 ILE C CA 1
ATOM 7589 C C . ILE C 1 160 ? -77.453 10.303 -11.726 1.00 15.69 160 ILE C C 1
ATOM 7590 O O . ILE C 1 160 ? -76.789 9.319 -12.155 1.00 16.83 160 ILE C O 1
ATOM 7595 N N . LEU C 1 161 ? -77.325 11.543 -12.166 1.00 15.72 161 LEU C N 1
ATOM 7596 C CA . LEU C 1 161 ? -76.253 11.957 -13.086 1.00 16.66 161 LEU C CA 1
ATOM 7597 C C . LEU C 1 161 ? -75.632 13.235 -12.541 1.00 15.98 161 LEU C C 1
ATOM 7598 O O . LEU C 1 161 ? -76.295 13.961 -11.822 1.00 16.10 161 LEU C O 1
ATOM 7603 N N . GLY C 1 162 ? -74.377 13.510 -12.852 1.00 16.70 162 GLY C N 1
ATOM 7604 C CA . GLY C 1 162 ? -73.760 14.639 -12.146 1.00 15.95 162 GLY C CA 1
ATOM 7605 C C . GLY C 1 162 ? -72.465 15.119 -12.755 1.00 15.89 162 GLY C C 1
ATOM 7606 O O . GLY C 1 162 ? -72.065 14.709 -13.864 1.00 17.21 162 GLY C O 1
ATOM 7607 N N . LYS C 1 163 ? -71.883 16.062 -12.025 1.00 15.47 163 LYS C N 1
ATOM 7608 C CA A LYS C 1 163 ? -70.619 16.726 -12.386 0.50 16.29 163 LYS C CA 1
ATOM 7609 C CA B LYS C 1 163 ? -70.643 16.779 -12.389 0.50 16.17 163 LYS C CA 1
ATOM 7610 C C . LYS C 1 163 ? -69.877 17.025 -11.088 1.00 15.75 163 LYS C C 1
ATOM 7611 O O . LYS C 1 163 ? -70.566 17.313 -10.078 1.00 15.10 163 LYS C O 1
ATOM 7622 N N . ASN C 1 164 ? -68.546 16.956 -11.135 1.00 15.96 164 ASN C N 1
ATOM 7623 C CA . ASN C 1 164 ? -67.745 17.260 -9.933 1.00 13.89 164 ASN C CA 1
ATOM 7624 C C . ASN C 1 164 ? -66.653 18.215 -10.355 1.00 16.97 164 ASN C C 1
ATOM 7625 O O . ASN C 1 164 ? -66.114 18.055 -11.434 1.00 16.41 164 ASN C O 1
ATOM 7630 N N . GLN C 1 165 ? -66.330 19.149 -9.507 1.00 15.57 165 GLN C N 1
ATOM 7631 C CA . GLN C 1 165 ? -65.144 20.004 -9.726 1.00 17.12 165 GLN C CA 1
ATOM 7632 C C . GLN C 1 165 ? -64.639 20.546 -8.385 1.00 17.51 165 GLN C C 1
ATOM 7633 O O . GLN C 1 165 ? -65.355 20.518 -7.394 1.00 14.84 165 GLN C O 1
ATOM 7639 N N . ILE C 1 166 ? -63.398 21.004 -8.409 1.00 15.68 166 ILE C N 1
ATOM 7640 C CA . ILE C 1 166 ? -62.695 21.562 -7.232 1.00 15.39 166 ILE C CA 1
ATOM 7641 C C . ILE C 1 166 ? -62.856 23.072 -7.279 1.00 14.35 166 ILE C C 1
ATOM 7642 O O . ILE C 1 166 ? -62.557 23.687 -8.315 1.00 14.74 166 ILE C O 1
ATOM 7647 N N . ILE C 1 167 ? -63.368 23.637 -6.203 1.00 12.66 167 ILE C N 1
ATOM 7648 C CA . ILE C 1 167 ? -63.636 25.089 -6.071 1.00 13.61 167 ILE C CA 1
ATOM 7649 C C . ILE C 1 167 ? -62.853 25.663 -4.890 1.00 14.20 167 ILE C C 1
ATOM 7650 O O . ILE C 1 167 ? -62.828 25.073 -3.795 1.00 15.14 167 ILE C O 1
ATOM 7655 N N . LYS C 1 168 ? -62.239 26.813 -5.108 1.00 16.61 168 LYS C N 1
ATOM 7656 C CA . LYS C 1 168 ? -61.356 27.485 -4.143 1.00 16.74 168 LYS C CA 1
ATOM 7657 C C . LYS C 1 168 ? -62.194 28.364 -3.222 1.00 15.65 168 LYS C C 1
ATOM 7658 O O . LYS C 1 168 ? -62.075 29.589 -3.242 1.00 16.17 168 LYS C O 1
ATOM 7664 N N . SER C 1 169 ? -63.032 27.741 -2.416 1.00 13.82 169 SER C N 1
ATOM 7665 C CA . SER C 1 169 ? -63.569 28.335 -1.180 1.00 12.50 169 SER C CA 1
ATOM 7666 C C . SER C 1 169 ? -63.686 27.272 -0.116 1.00 12.51 169 SER C C 1
ATOM 7667 O O . SER C 1 169 ? -63.818 26.078 -0.416 1.00 12.77 169 SER C O 1
ATOM 7670 N N . ASN C 1 170 ? -63.688 27.731 1.114 1.00 13.13 170 ASN C N 1
ATOM 7671 C CA . ASN C 1 170 ? -64.118 26.878 2.235 1.00 13.68 170 ASN C CA 1
ATOM 7672 C C . ASN C 1 170 ? -65.514 26.319 1.954 1.00 12.75 170 ASN C C 1
ATOM 7673 O O . ASN C 1 170 ? -66.364 27.040 1.409 1.00 12.75 170 ASN C O 1
ATOM 7678 N N . TRP C 1 171 ? -65.689 25.075 2.364 1.00 12.48 171 TRP C N 1
ATOM 7679 C CA . TRP C 1 171 ? -66.955 24.334 2.184 1.00 13.17 171 TRP C CA 1
ATOM 7680 C C . TRP C 1 171 ? -68.150 25.078 2.786 1.00 13.58 171 TRP C C 1
ATOM 7681 O O . TRP C 1 171 ? -69.245 24.998 2.217 1.00 14.48 171 TRP C O 1
ATOM 7692 N N . ARG C 1 172 ? -67.988 25.772 3.921 1.00 13.20 172 ARG C N 1
ATOM 7693 C CA . ARG C 1 172 ? -69.147 26.413 4.577 1.00 13.50 172 ARG C CA 1
ATOM 7694 C C . ARG C 1 172 ? -69.653 27.582 3.761 1.00 13.15 172 ARG C C 1
ATOM 7695 O O . ARG C 1 172 ? -70.875 27.854 3.788 1.00 15.45 172 ARG C O 1
ATOM 7703 N N . LEU C 1 173 ? -68.770 28.306 3.083 1.00 14.09 173 LEU C N 1
ATOM 7704 C CA . LEU C 1 173 ? -69.195 29.426 2.213 1.00 14.06 173 LEU C CA 1
ATOM 7705 C C . LEU C 1 173 ? -70.077 28.836 1.107 1.00 12.39 173 LEU C C 1
ATOM 7706 O O . LEU C 1 173 ? -71.053 29.479 0.740 1.00 11.54 173 LEU C O 1
ATOM 7711 N N . ALA C 1 174 ? -69.730 27.652 0.623 1.00 13.29 174 ALA C N 1
ATOM 7712 C CA . ALA C 1 174 ? -70.520 26.930 -0.420 1.00 14.41 174 ALA C CA 1
ATOM 7713 C C . ALA C 1 174 ? -71.885 26.509 0.113 1.00 13.20 174 ALA C C 1
ATOM 7714 O O . ALA C 1 174 ? -72.935 26.784 -0.524 1.00 14.89 174 ALA C O 1
ATOM 7716 N N . VAL C 1 175 ? -71.916 25.895 1.296 1.00 13.85 175 VAL C N 1
ATOM 7717 C CA . VAL C 1 175 ? -73.180 25.429 1.902 1.00 14.73 175 VAL C CA 1
ATOM 7718 C C . VAL C 1 175 ? -74.099 26.633 2.047 1.00 14.03 175 VAL C C 1
ATOM 7719 O O . VAL C 1 175 ? -75.297 26.533 1.717 1.00 14.64 175 VAL C O 1
ATOM 7723 N N . GLU C 1 176 ? -73.604 27.742 2.621 1.00 13.55 176 GLU C N 1
ATOM 7724 C CA . GLU C 1 176 ? -74.456 28.902 2.946 1.00 15.00 176 GLU C CA 1
ATOM 7725 C C . GLU C 1 176 ? -74.979 29.496 1.654 1.00 17.05 176 GLU C C 1
ATOM 7726 O O . GLU C 1 176 ? -76.149 29.853 1.606 1.00 18.61 176 GLU C O 1
ATOM 7732 N N . ASN C 1 177 ? -74.133 29.558 0.629 1.00 14.68 177 ASN C N 1
ATOM 7733 C CA . ASN C 1 177 ? -74.530 30.091 -0.696 1.00 16.86 177 ASN C CA 1
ATOM 7734 C C . ASN C 1 177 ? -75.654 29.198 -1.233 1.00 17.29 177 ASN C C 1
ATOM 7735 O O . ASN C 1 177 ? -76.619 29.738 -1.776 1.00 21.93 177 ASN C O 1
ATOM 7740 N N . GLY C 1 178 ? -75.539 27.895 -1.071 1.00 15.10 178 GLY C N 1
ATOM 7741 C CA . GLY C 1 178 ? -76.570 26.965 -1.565 1.00 15.59 178 GLY C CA 1
ATOM 7742 C C . GLY C 1 178 ? -77.905 27.210 -0.858 1.00 17.31 178 GLY C C 1
ATOM 7743 O O . GLY C 1 178 ? -78.973 27.131 -1.510 1.00 15.77 178 GLY C O 1
ATOM 7744 N N . PHE C 1 179 ? -77.870 27.393 0.466 1.00 15.23 179 PHE C N 1
ATOM 7745 C CA . PHE C 1 179 ? -79.104 27.369 1.284 1.00 16.85 179 PHE C CA 1
ATOM 7746 C C . PHE C 1 179 ? -79.684 28.772 1.456 1.00 18.56 179 PHE C C 1
ATOM 7747 O O . PHE C 1 179 ? -80.797 28.950 1.954 1.00 22.28 179 PHE C O 1
ATOM 7755 N N . ASP C 1 180 ? -78.981 29.782 1.000 1.00 16.54 180 ASP C N 1
ATOM 7756 C CA . ASP C 1 180 ? -79.359 31.191 1.238 1.00 15.72 180 ASP C CA 1
ATOM 7757 C C . ASP C 1 180 ? -80.586 31.595 0.455 1.00 16.39 180 ASP C C 1
ATOM 7758 O O . ASP C 1 180 ? -80.581 31.602 -0.788 1.00 15.83 180 ASP C O 1
ATOM 7763 N N . PRO C 1 181 ? -81.720 31.938 1.113 1.00 16.78 181 PRO C N 1
ATOM 7764 C CA . PRO C 1 181 ? -82.925 32.233 0.350 1.00 18.07 181 PRO C CA 1
ATOM 7765 C C . PRO C 1 181 ? -82.880 33.466 -0.560 1.00 18.30 181 PRO C C 1
ATOM 7766 O O . PRO C 1 181 ? -83.518 33.479 -1.587 1.00 23.24 181 PRO C O 1
ATOM 7770 N N . SER C 1 182 ? -82.093 34.490 -0.204 1.00 14.81 182 SER C N 1
ATOM 7771 C CA . SER C 1 182 ? -82.075 35.785 -0.922 1.00 15.92 182 SER C CA 1
ATOM 7772 C C . SER C 1 182 ? -81.028 35.780 -2.033 1.00 15.68 182 SER C C 1
ATOM 7773 O O . SER C 1 182 ? -81.038 36.707 -2.820 1.00 16.11 182 SER C O 1
ATOM 7776 N N . HIS C 1 183 ? -80.134 34.805 -2.055 1.00 13.37 183 HIS C N 1
ATOM 7777 C CA . HIS C 1 183 ? -78.995 34.874 -2.985 1.00 15.63 183 HIS C CA 1
ATOM 7778 C C . HIS C 1 183 ? -79.520 34.665 -4.396 1.00 14.45 183 HIS C C 1
ATOM 7779 O O . HIS C 1 183 ? -78.783 34.908 -5.314 1.00 15.11 183 HIS C O 1
ATOM 7786 N N . ILE C 1 184 ? -80.767 34.219 -4.570 1.00 15.59 184 ILE C N 1
ATOM 7787 C CA . ILE C 1 184 ? -81.300 33.941 -5.930 1.00 15.48 184 ILE C CA 1
ATOM 7788 C C . ILE C 1 184 ? -81.258 35.193 -6.797 1.00 13.93 184 ILE C C 1
ATOM 7789 O O . ILE C 1 184 ? -81.399 35.092 -8.039 1.00 14.18 184 ILE C O 1
ATOM 7794 N N . TYR C 1 185 ? -81.067 36.373 -6.206 1.00 13.03 185 TYR C N 1
ATOM 7795 C CA . TYR C 1 185 ? -80.827 37.645 -6.904 1.00 12.75 185 TYR C CA 1
ATOM 7796 C C . TYR C 1 185 ? -79.698 37.449 -7.943 1.00 12.97 185 TYR C C 1
ATOM 7797 O O . TYR C 1 185 ? -79.758 38.069 -9.021 1.00 13.75 185 TYR C O 1
ATOM 7806 N N . ILE C 1 186 ? -78.669 36.676 -7.595 1.00 12.90 186 ILE C N 1
ATOM 7807 C CA . ILE C 1 186 ? -77.516 36.483 -8.517 1.00 12.53 186 ILE C CA 1
ATOM 7808 C C . ILE C 1 186 ? -77.924 35.675 -9.748 1.00 12.69 186 ILE C C 1
ATOM 7809 O O . ILE C 1 186 ? -77.134 35.677 -10.732 1.00 14.14 186 ILE C O 1
ATOM 7814 N N . HIS C 1 187 ? -79.056 34.968 -9.726 1.00 13.20 187 HIS C N 1
ATOM 7815 C CA . HIS C 1 187 ? -79.447 34.028 -10.804 1.00 13.10 187 HIS C CA 1
ATOM 7816 C C . HIS C 1 187 ? -80.431 34.704 -11.756 1.00 13.14 187 HIS C C 1
ATOM 7817 O O . HIS C 1 187 ? -80.873 34.035 -12.697 1.00 14.45 187 HIS C O 1
ATOM 7824 N N . LYS C 1 188 ? -80.725 35.964 -11.565 1.00 13.97 188 LYS C N 1
ATOM 7825 C CA . LYS C 1 188 ? -81.805 36.679 -12.298 1.00 15.63 188 LYS C CA 1
ATOM 7826 C C . LYS C 1 188 ? -81.542 36.704 -13.800 1.00 18.39 188 LYS C C 1
ATOM 7827 O O . LYS C 1 188 ? -82.529 36.824 -14.566 1.00 19.48 188 LYS C O 1
ATOM 7833 N N . ASP C 1 189 ? -80.288 36.644 -14.245 1.00 17.58 189 ASP C N 1
ATOM 7834 C CA . ASP C 1 189 ? -80.001 36.670 -15.710 1.00 20.82 189 ASP C CA 1
ATOM 7835 C C . ASP C 1 189 ? -79.623 35.293 -16.248 1.00 19.64 189 ASP C C 1
ATOM 7836 O O . ASP C 1 189 ? -79.132 35.248 -17.416 1.00 22.71 189 ASP C O 1
ATOM 7841 N N . SER C 1 190 ? -79.826 34.213 -15.503 1.00 17.93 190 SER C N 1
ATOM 7842 C CA . SER C 1 190 ? -79.371 32.856 -15.868 1.00 17.34 190 SER C CA 1
ATOM 7843 C C . SER C 1 190 ? -80.026 32.423 -17.194 1.00 20.09 190 SER C C 1
ATOM 7844 O O . SER C 1 190 ? -81.226 32.598 -17.347 1.00 19.19 190 SER C O 1
ATOM 7847 N N . ILE C 1 191 ? -79.249 31.792 -18.061 1.00 22.21 191 ILE C N 1
ATOM 7848 C CA . ILE C 1 191 ? -79.798 31.141 -19.286 1.00 23.97 191 ILE C CA 1
ATOM 7849 C C . ILE C 1 191 ? -80.901 30.152 -18.892 1.00 22.39 191 ILE C C 1
ATOM 7850 O O . ILE C 1 191 ? -81.874 30.068 -19.625 1.00 24.99 191 ILE C O 1
ATOM 7855 N N . LEU C 1 192 ? -80.795 29.394 -17.788 1.00 20.64 192 LEU C N 1
ATOM 7856 C CA . LEU C 1 192 ? -81.844 28.421 -17.380 1.00 20.99 192 LEU C CA 1
ATOM 7857 C C . LEU C 1 192 ? -83.152 29.199 -17.148 1.00 22.57 192 LEU C C 1
ATOM 7858 O O . LEU C 1 192 ? -84.232 28.662 -17.482 1.00 21.78 192 LEU C O 1
ATOM 7863 N N . VAL C 1 193 ? -83.079 30.377 -16.532 1.00 20.01 193 VAL C N 1
ATOM 7864 C CA . VAL C 1 193 ? -84.315 31.135 -16.165 1.00 20.90 193 VAL C CA 1
ATOM 7865 C C . VAL C 1 193 ? -85.020 31.573 -17.455 1.00 24.14 193 VAL C C 1
ATOM 7866 O O . VAL C 1 193 ? -86.247 31.326 -17.549 1.00 27.08 193 VAL C O 1
ATOM 7870 N N . LYS C 1 194 ? -84.251 32.159 -18.361 1.00 26.44 194 LYS C N 1
ATOM 7871 C CA . LYS C 1 194 ? -84.672 32.695 -19.694 1.00 30.60 194 LYS C CA 1
ATOM 7872 C C . LYS C 1 194 ? -85.139 31.524 -20.562 1.00 31.30 194 LYS C C 1
ATOM 7873 O O . LYS C 1 194 ? -86.268 31.562 -21.082 1.00 33.06 194 LYS C O 1
ATOM 7879 N N . ASP C 1 195 ? -84.334 30.476 -20.668 1.00 29.71 195 ASP C N 1
ATOM 7880 C CA . ASP C 1 195 ? -84.565 29.456 -21.725 1.00 29.85 195 ASP C CA 1
ATOM 7881 C C . ASP C 1 195 ? -85.531 28.383 -21.270 1.00 30.41 195 ASP C C 1
ATOM 7882 O O . ASP C 1 195 ? -86.174 27.805 -22.166 1.00 32.33 195 ASP C O 1
ATOM 7887 N N . ASN C 1 196 ? -85.647 28.118 -19.966 1.00 26.86 196 ASN C N 1
ATOM 7888 C CA . ASN C 1 196 ? -86.559 27.094 -19.419 1.00 25.46 196 ASN C CA 1
ATOM 7889 C C . ASN C 1 196 ? -87.779 27.763 -18.772 1.00 23.70 196 ASN C C 1
ATOM 7890 O O . ASN C 1 196 ? -88.510 27.066 -18.098 1.00 25.58 196 ASN C O 1
ATOM 7895 N N . ASP C 1 197 ? -87.995 29.052 -19.037 1.00 25.14 197 ASP C N 1
ATOM 7896 C CA . ASP C 1 197 ? -89.245 29.768 -18.691 1.00 25.88 197 ASP C CA 1
ATOM 7897 C C . ASP C 1 197 ? -89.530 29.607 -17.198 1.00 25.50 197 ASP C C 1
ATOM 7898 O O . ASP C 1 197 ? -90.650 29.288 -16.824 1.00 24.41 197 ASP C O 1
ATOM 7903 N N . LEU C 1 198 ? -88.526 29.812 -16.342 1.00 23.60 198 LEU C N 1
ATOM 7904 C CA . LEU C 1 198 ? -88.739 29.679 -14.883 1.00 20.74 198 LEU C CA 1
ATOM 7905 C C . LEU C 1 198 ? -89.369 30.941 -14.307 1.00 18.25 198 LEU C C 1
ATOM 7906 O O . LEU C 1 198 ? -89.074 32.088 -14.727 1.00 21.05 198 LEU C O 1
ATOM 7911 N N . ALA C 1 199 ? -90.235 30.726 -13.322 1.00 19.46 199 ALA C N 1
ATOM 7912 C CA . ALA C 1 199 ? -90.672 31.782 -12.394 1.00 19.65 199 ALA C CA 1
ATOM 7913 C C . ALA C 1 199 ? -89.554 31.921 -11.344 1.00 16.97 199 ALA C C 1
ATOM 7914 O O . ALA C 1 199 ? -89.207 30.917 -10.717 1.00 21.34 199 ALA C O 1
ATOM 7916 N N . LEU C 1 200 ? -89.026 33.122 -11.218 1.00 18.30 200 LEU C N 1
ATOM 7917 C CA . LEU C 1 200 ? -87.920 33.369 -10.241 1.00 18.55 200 LEU C CA 1
ATOM 7918 C C . LEU C 1 200 ? -88.050 34.769 -9.685 1.00 16.55 200 LEU C C 1
ATOM 7919 O O . LEU C 1 200 ? -87.787 35.744 -10.352 1.00 15.42 200 LEU C O 1
ATOM 7924 N N . PRO C 1 201 ? -88.421 34.896 -8.396 1.00 15.16 201 PRO C N 1
ATOM 7925 C CA . PRO C 1 201 ? -88.443 36.183 -7.742 1.00 16.09 201 PRO C CA 1
ATOM 7926 C C . PRO C 1 201 ? -87.004 36.708 -7.599 1.00 13.80 201 PRO C C 1
ATOM 7927 O O . PRO C 1 201 ? -86.088 35.897 -7.687 1.00 15.69 201 PRO C O 1
ATOM 7931 N N . LEU C 1 202 ? -86.912 37.972 -7.253 1.00 15.28 202 LEU C N 1
ATOM 7932 C CA . LEU C 1 202 ? -85.624 38.603 -6.840 1.00 16.29 202 LEU C CA 1
ATOM 7933 C C . LEU C 1 202 ? -85.331 38.220 -5.400 1.00 18.22 202 LEU C C 1
ATOM 7934 O O . LEU C 1 202 ? -84.152 38.130 -5.031 1.00 16.78 202 LEU C O 1
ATOM 7939 N N . GLY C 1 203 ? -86.356 37.912 -4.611 1.00 15.89 203 GLY C N 1
ATOM 7940 C CA . GLY C 1 203 ? -86.202 37.624 -3.171 1.00 17.50 203 GLY C CA 1
ATOM 7941 C C . GLY C 1 203 ? -87.573 37.479 -2.526 1.00 19.45 203 GLY C C 1
ATOM 7942 O O . GLY C 1 203 ? -88.554 37.369 -3.268 1.00 15.75 203 GLY C O 1
ATOM 7943 N N . PHE C 1 204 ? -87.614 37.578 -1.203 1.00 23.04 204 PHE C N 1
ATOM 7944 C CA . PHE C 1 204 ? -88.832 37.402 -0.389 1.00 21.50 204 PHE C CA 1
ATOM 7945 C C . PHE C 1 204 ? -88.876 38.416 0.724 1.00 23.02 204 PHE C C 1
ATOM 7946 O O . PHE C 1 204 ? -87.853 38.664 1.396 1.00 26.92 204 PHE C O 1
ATOM 7954 N N . ALA C 1 205 ? -90.063 38.944 0.976 1.00 21.25 205 ALA C N 1
ATOM 7955 C CA . ALA C 1 205 ? -90.312 39.723 2.201 1.00 20.70 205 ALA C CA 1
ATOM 7956 C C . ALA C 1 205 ? -90.886 38.731 3.205 1.00 23.88 205 ALA C C 1
ATOM 7957 O O . ALA C 1 205 ? -91.991 38.227 2.981 1.00 23.45 205 ALA C O 1
ATOM 7959 N N . PRO C 1 206 ? -90.146 38.343 4.253 1.00 24.05 206 PRO C N 1
ATOM 7960 C CA . PRO C 1 206 ? -90.583 37.296 5.174 1.00 25.59 206 PRO C CA 1
ATOM 7961 C C . PRO C 1 206 ? -91.879 37.638 5.899 1.00 28.75 206 PRO C C 1
ATOM 7962 O O . PRO C 1 206 ? -92.147 38.803 6.141 1.00 27.18 206 PRO C O 1
ATOM 7966 N N . GLY C 1 207 ? -92.640 36.606 6.238 1.00 28.80 207 GLY C N 1
ATOM 7967 C CA . GLY C 1 207 ? -93.837 36.751 7.102 1.00 32.51 207 GLY C CA 1
ATOM 7968 C C . GLY C 1 207 ? -93.803 35.752 8.242 1.00 33.02 207 GLY C C 1
ATOM 7969 O O . GLY C 1 207 ? -93.149 34.715 8.078 1.00 32.10 207 GLY C O 1
ATOM 7970 N N . GLY C 1 208 ? -94.519 36.013 9.344 1.00 40.46 208 GLY C N 1
ATOM 7971 C CA . GLY C 1 208 ? -94.595 35.106 10.509 1.00 38.92 208 GLY C CA 1
ATOM 7972 C C . GLY C 1 208 ? -93.383 35.231 11.412 1.00 37.62 208 GLY C C 1
ATOM 7973 O O . GLY C 1 208 ? -92.565 36.129 11.177 1.00 36.76 208 GLY C O 1
ATOM 7974 N N . ASP C 1 209 ? -93.268 34.354 12.413 1.00 37.20 209 ASP C N 1
ATOM 7975 C CA . ASP C 1 209 ? -92.202 34.384 13.455 1.00 40.67 209 ASP C CA 1
ATOM 7976 C C . ASP C 1 209 ? -90.906 33.791 12.889 1.00 38.43 209 ASP C C 1
ATOM 7977 O O . ASP C 1 209 ? -90.971 33.059 11.885 1.00 34.54 209 ASP C O 1
ATOM 7982 N N . ARG C 1 210 ? -89.792 34.013 13.588 1.00 39.74 210 ARG C N 1
ATOM 7983 C CA . ARG C 1 210 ? -88.462 33.443 13.261 1.00 40.07 210 ARG C CA 1
ATOM 7984 C C . ARG C 1 210 ? -88.570 31.917 13.171 1.00 40.16 210 ARG C C 1
ATOM 7985 O O . ARG C 1 210 ? -87.998 31.339 12.210 1.00 36.63 210 ARG C O 1
ATOM 7993 N N . LYS C 1 211 ? -89.251 31.284 14.138 1.00 37.14 211 LYS C N 1
ATOM 7994 C CA . LYS C 1 211 ? -89.387 29.801 14.213 1.00 38.50 211 LYS C CA 1
ATOM 7995 C C . LYS C 1 211 ? -90.082 29.289 12.944 1.00 34.65 211 LYS C C 1
ATOM 7996 O O . LYS C 1 211 ? -89.796 28.154 12.525 1.00 36.78 211 LYS C O 1
ATOM 8002 N N . GLN C 1 212 ? -90.977 30.093 12.369 1.00 31.41 212 GLN C N 1
ATOM 8003 C CA . GLN C 1 212 ? -91.805 29.712 11.202 1.00 30.49 212 GLN C CA 1
ATOM 8004 C C . GLN C 1 212 ? -90.993 29.784 9.899 1.00 28.21 212 GLN C C 1
ATOM 8005 O O . GLN C 1 212 ? -91.526 29.339 8.871 1.00 29.84 212 GLN C O 1
ATOM 8011 N N . GLN C 1 213 ? -89.772 30.327 9.921 1.00 24.04 213 GLN C N 1
ATOM 8012 C CA . GLN C 1 213 ? -89.018 30.533 8.649 1.00 24.62 213 GLN C CA 1
ATOM 8013 C C . GLN C 1 213 ? -88.312 29.247 8.211 1.00 22.28 213 GLN C C 1
ATOM 8014 O O . GLN C 1 213 ? -87.867 29.203 7.046 1.00 21.20 213 GLN C O 1
ATOM 8020 N N . THR C 1 214 ? -88.228 28.237 9.068 1.00 21.26 214 THR C N 1
ATOM 8021 C CA . THR C 1 214 ? -87.552 26.954 8.789 1.00 21.57 214 THR C CA 1
ATOM 8022 C C . THR C 1 214 ? -88.318 25.807 9.438 1.00 25.30 214 THR C C 1
ATOM 8023 O O . THR C 1 214 ? -89.194 26.070 10.287 1.00 24.21 214 THR C O 1
ATOM 8027 N N . ARG C 1 215 ? -87.999 24.584 9.036 1.00 26.54 215 ARG C N 1
ATOM 8028 C CA . ARG C 1 215 ? -88.435 23.340 9.713 1.00 26.01 215 ARG C CA 1
ATOM 8029 C C . ARG C 1 215 ? -87.186 22.485 9.897 1.00 28.52 215 ARG C C 1
ATOM 8030 O O . ARG C 1 215 ? -86.575 22.072 8.874 1.00 25.13 215 ARG C O 1
ATOM 8038 N N . VAL C 1 216 ? -86.786 22.284 11.153 1.00 27.01 216 VAL C N 1
ATOM 8039 C CA . VAL C 1 216 ? -85.631 21.431 11.520 1.00 29.52 216 VAL C CA 1
ATOM 8040 C C . VAL C 1 216 ? -86.107 19.975 11.496 1.00 33.92 216 VAL C C 1
ATOM 8041 O O . VAL C 1 216 ? -87.155 19.663 12.102 1.00 33.74 216 VAL C O 1
ATOM 8045 N N . VAL C 1 217 ? -85.442 19.134 10.705 1.00 29.75 217 VAL C N 1
ATOM 8046 C CA . VAL C 1 217 ? -85.639 17.666 10.687 1.00 31.07 217 VAL C CA 1
ATOM 8047 C C . VAL C 1 217 ? -84.518 17.057 11.528 1.00 37.58 217 VAL C C 1
ATOM 8048 O O . VAL C 1 217 ? -83.398 16.909 10.996 1.00 36.55 217 VAL C O 1
ATOM 8052 N N . ASP C 1 218 ? -84.759 16.799 12.819 1.00 41.14 218 ASP C N 1
ATOM 8053 C CA . ASP C 1 218 ? -83.746 16.208 13.738 1.00 44.93 218 ASP C CA 1
ATOM 8054 C C . ASP C 1 218 ? -84.231 14.816 14.116 1.00 47.76 218 ASP C C 1
ATOM 8055 O O . ASP C 1 218 ? -83.572 14.144 14.937 1.00 51.84 218 ASP C O 1
ATOM 8060 N N . ASP C 1 219 ? -85.307 14.403 13.459 1.00 51.90 219 ASP C N 1
ATOM 8061 C CA . ASP C 1 219 ? -86.248 13.352 13.908 1.00 55.95 219 ASP C CA 1
ATOM 8062 C C . ASP C 1 219 ? -86.491 12.389 12.755 1.00 52.64 219 ASP C C 1
ATOM 8063 O O . ASP C 1 219 ? -87.560 11.763 12.740 1.00 56.90 219 ASP C O 1
ATOM 8068 N N . ASP C 1 220 ? -85.556 12.291 11.809 1.00 48.04 220 ASP C N 1
ATOM 8069 C CA . ASP C 1 220 ? -85.756 11.420 10.621 1.00 47.39 220 ASP C CA 1
ATOM 8070 C C . ASP C 1 220 ? -85.407 9.995 11.067 1.00 45.65 220 ASP C C 1
ATOM 8071 O O . ASP C 1 220 ? -84.537 9.872 11.946 1.00 44.49 220 ASP C O 1
ATOM 8076 N N . VAL C 1 221 ? -86.074 8.991 10.472 1.00 51.52 221 VAL C N 1
ATOM 8077 C CA . VAL C 1 221 ? -86.141 7.563 10.931 1.00 55.67 221 VAL C CA 1
ATOM 8078 C C . VAL C 1 221 ? -84.759 6.906 10.780 1.00 51.86 221 VAL C C 1
ATOM 8079 O O . VAL C 1 221 ? -84.429 6.021 11.577 1.00 52.36 221 VAL C O 1
ATOM 8083 N N . VAL C 1 222 ? -83.979 7.332 9.784 1.00 46.40 222 VAL C N 1
ATOM 8084 C CA . VAL C 1 222 ? -82.629 6.781 9.475 1.00 42.19 222 VAL C CA 1
ATOM 8085 C C . VAL C 1 222 ? -81.564 7.700 10.088 1.00 34.21 222 VAL C C 1
ATOM 8086 O O . VAL C 1 222 ? -80.382 7.441 9.859 1.00 34.61 222 VAL C O 1
ATOM 8090 N N . GLY C 1 223 ? -81.967 8.746 10.817 1.00 29.33 223 GLY C N 1
ATOM 8091 C CA . GLY C 1 223 ? -81.039 9.612 11.563 1.00 26.46 223 GLY C CA 1
ATOM 8092 C C . GLY C 1 223 ? -80.554 10.813 10.742 1.00 22.42 223 GLY C C 1
ATOM 8093 O O . GLY C 1 223 ? -79.650 11.493 11.228 1.00 22.56 223 GLY C O 1
ATOM 8094 N N . ARG C 1 224 ? -81.146 11.115 9.587 1.00 22.49 224 ARG C N 1
ATOM 8095 C CA . ARG C 1 224 ? -80.784 12.34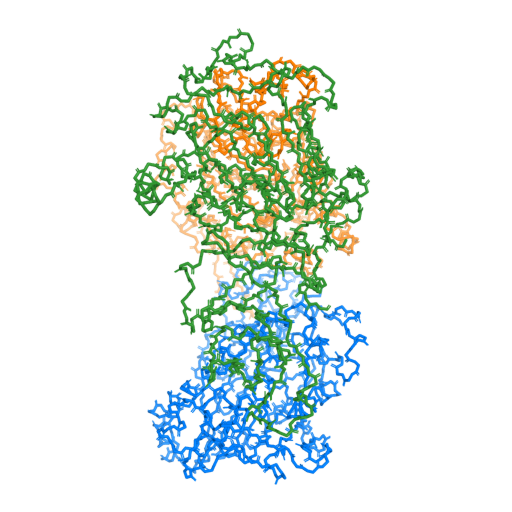6 8.813 1.00 23.48 224 ARG C CA 1
ATOM 8096 C C . ARG C 1 224 ? -81.063 13.593 9.644 1.00 23.33 224 ARG C C 1
ATOM 8097 O O . ARG C 1 224 ? -82.032 13.607 10.441 1.00 26.43 224 ARG C O 1
ATOM 8105 N N . LYS C 1 225 ? -80.238 14.613 9.468 1.00 20.53 225 LYS C N 1
ATOM 8106 C CA . LYS C 1 225 ? -80.342 15.897 10.188 1.00 21.55 225 LYS C CA 1
ATOM 8107 C C . LYS C 1 225 ? -80.348 17.007 9.145 1.00 21.16 225 LYS C C 1
ATOM 8108 O O . LYS C 1 225 ? -79.355 17.136 8.417 1.00 19.16 225 LYS C O 1
ATOM 8114 N N . GLY C 1 226 ? -81.424 17.774 9.042 1.00 19.55 226 GLY C N 1
ATOM 8115 C CA . GLY C 1 226 ? -81.450 18.861 8.045 1.00 19.50 226 GLY C CA 1
ATOM 8116 C C . GLY C 1 226 ? -82.431 19.963 8.384 1.00 21.91 226 GLY C C 1
ATOM 8117 O O . GLY C 1 226 ? -83.119 19.899 9.437 1.00 23.98 226 GLY C O 1
ATOM 8118 N N . VAL C 1 227 ? -82.432 20.995 7.554 1.00 19.07 227 VAL C N 1
ATOM 8119 C CA . VAL C 1 227 ? -83.316 22.176 7.704 1.00 19.46 227 VAL C CA 1
ATOM 8120 C C . VAL C 1 227 ? -84.017 22.410 6.369 1.00 20.13 227 VAL C C 1
ATOM 8121 O O . VAL C 1 227 ? -83.322 22.522 5.338 1.00 18.56 227 VAL C O 1
ATOM 8125 N N . TYR C 1 228 ? -85.348 22.543 6.358 1.00 17.10 228 TYR C N 1
ATOM 8126 C CA . TYR C 1 228 ? -86.087 23.112 5.212 1.00 18.36 228 TYR C CA 1
ATOM 8127 C C . TYR C 1 228 ? -86.200 24.621 5.339 1.00 19.70 228 TYR C C 1
ATOM 8128 O O . TYR C 1 228 ? -86.481 25.161 6.434 1.00 19.97 228 TYR C O 1
ATOM 8137 N N . ASP C 1 229 ? -85.944 25.302 4.217 1.00 19.22 229 ASP C N 1
ATOM 8138 C CA . ASP C 1 229 ? -86.189 26.750 4.052 1.00 20.43 229 ASP C CA 1
ATOM 8139 C C . ASP C 1 229 ? -87.670 26.976 3.790 1.00 23.21 229 ASP C C 1
ATOM 8140 O O . ASP C 1 229 ? -88.115 26.594 2.722 1.00 22.31 229 ASP C O 1
ATOM 8145 N N . LEU C 1 230 ? -88.397 27.625 4.710 1.00 21.92 230 LEU C N 1
ATOM 8146 C CA . LEU C 1 230 ? -89.839 27.909 4.503 1.00 24.13 230 LEU C CA 1
ATOM 8147 C C . LEU C 1 230 ? -90.083 29.390 4.208 1.00 26.68 230 LEU C C 1
ATOM 8148 O O . LEU C 1 230 ? -91.232 29.840 4.340 1.00 29.08 230 LEU C O 1
ATOM 8153 N N . ILE C 1 231 ? -89.075 30.153 3.791 1.00 21.23 231 ILE C N 1
ATOM 8154 C CA . ILE C 1 231 ? -89.284 31.611 3.586 1.00 24.82 231 ILE C CA 1
ATOM 8155 C C . ILE C 1 231 ? -90.474 31.857 2.635 1.00 29.96 231 ILE C C 1
ATOM 8156 O O . ILE C 1 231 ? -91.222 32.812 2.900 1.00 30.69 231 ILE C O 1
ATOM 8161 N N . GLY C 1 232 ? -90.686 31.029 1.608 1.00 33.64 232 GLY C N 1
ATOM 8162 C CA . GLY C 1 232 ? -91.796 31.189 0.652 1.00 36.61 232 GLY C CA 1
ATOM 8163 C C . GLY C 1 232 ? -93.154 30.717 1.179 1.00 40.45 232 GLY C C 1
ATOM 8164 O O . GLY C 1 232 ? -94.141 30.823 0.428 1.00 45.07 232 GLY C O 1
ATOM 8165 N N . GLU C 1 233 ? -93.258 30.212 2.405 1.00 37.56 233 GLU C N 1
ATOM 8166 C CA . GLU C 1 233 ? -94.566 29.757 2.936 1.00 44.85 233 GLU C CA 1
ATOM 8167 C C . GLU C 1 233 ? -95.340 31.005 3.339 1.00 41.32 233 GLU C C 1
ATOM 8168 O O . GLU C 1 233 ? -96.435 31.214 2.785 1.00 49.29 233 GLU C O 1
ATOM 8174 N N . HIS C 1 234 ? -94.818 31.793 4.277 1.00 39.68 234 HIS C N 1
ATOM 8175 C CA . HIS C 1 234 ? -95.479 33.065 4.667 1.00 44.36 234 HIS C CA 1
ATOM 8176 C C . HIS C 1 234 ? -95.006 34.174 3.723 1.00 41.54 234 HIS C C 1
ATOM 8177 O O . HIS C 1 234 ? -95.691 35.215 3.661 1.00 43.71 234 HIS C O 1
ATOM 8184 N N . GLY C 1 235 ? -93.881 33.974 3.019 1.00 37.01 235 GLY C N 1
ATOM 8185 C CA . GLY C 1 235 ? -93.125 35.096 2.444 1.00 31.12 235 GLY C CA 1
ATOM 8186 C C . GLY C 1 235 ? -93.829 35.673 1.239 1.00 28.81 235 GLY C C 1
ATOM 8187 O O . GLY C 1 235 ? -94.507 34.929 0.532 1.00 28.28 235 GLY C O 1
ATOM 8188 N N . VAL C 1 236 ? -93.686 36.964 1.023 1.00 23.07 236 VAL C N 1
ATOM 8189 C CA . VAL C 1 236 ? -94.227 37.650 -0.178 1.00 22.45 236 VAL C CA 1
ATOM 8190 C C . VAL C 1 236 ? -93.105 37.723 -1.200 1.00 21.65 236 VAL C C 1
ATOM 8191 O O . VAL C 1 236 ? -92.084 38.364 -0.931 1.00 21.08 236 VAL C O 1
ATOM 8195 N N . PRO C 1 237 ? -93.243 37.094 -2.375 1.00 19.92 237 PRO C N 1
ATOM 8196 C CA . PRO C 1 237 ? -92.175 37.136 -3.380 1.00 20.78 237 PRO C CA 1
ATOM 8197 C C . PRO C 1 237 ? -92.005 38.553 -3.921 1.00 22.15 237 PRO C C 1
ATOM 8198 O O . PRO C 1 237 ? -92.938 39.287 -4.127 1.00 21.04 237 PRO C O 1
ATOM 8202 N N . VAL C 1 238 ? -90.755 38.937 -4.125 1.00 19.13 238 VAL C N 1
ATOM 8203 C CA . VAL C 1 238 ? -90.420 40.243 -4.725 1.00 19.83 238 VAL C CA 1
ATOM 8204 C C . VAL C 1 238 ? -90.175 40.014 -6.215 1.00 19.49 238 VAL C C 1
ATOM 8205 O O . VAL C 1 238 ? -89.225 39.265 -6.551 1.00 19.43 238 VAL C O 1
ATOM 8209 N N . PHE C 1 239 ? -91.036 40.563 -7.078 1.00 16.57 239 PHE C N 1
ATOM 8210 C CA . PHE C 1 239 ? -90.865 40.580 -8.550 1.00 18.49 239 PHE C CA 1
ATOM 8211 C C . PHE C 1 239 ? -90.573 42.000 -9.059 1.00 19.69 239 PHE C C 1
ATOM 8212 O O . PHE C 1 239 ? -90.199 42.126 -10.242 1.00 23.95 239 PHE C O 1
ATOM 8220 N N . GLU C 1 240 ? -90.747 43.032 -8.241 1.00 22.55 240 GLU C N 1
ATOM 8221 C CA . GLU C 1 240 ? -90.462 44.431 -8.652 1.00 26.35 240 GLU C CA 1
ATOM 8222 C C . GLU C 1 240 ? -89.494 45.011 -7.631 1.00 24.43 240 GLU C C 1
ATOM 8223 O O . GLU C 1 240 ? -89.926 45.382 -6.519 1.00 26.96 240 GLU C O 1
ATOM 8229 N N . GLY C 1 241 ? -88.204 45.022 -7.984 1.00 22.45 241 GLY C N 1
ATOM 8230 C CA . GLY C 1 241 ? -87.162 45.623 -7.148 1.00 22.99 241 GLY C CA 1
ATOM 8231 C C . GLY C 1 241 ? -87.156 47.124 -7.280 1.00 19.88 241 GLY C C 1
ATOM 8232 O O . GLY C 1 241 ? -87.082 47.583 -8.411 1.00 20.71 241 GLY C O 1
ATOM 8233 N N . THR C 1 242 ? -87.229 47.843 -6.170 1.00 20.28 242 THR C N 1
ATOM 8234 C CA . THR C 1 242 ? -87.354 49.313 -6.188 1.00 20.96 242 THR C CA 1
ATOM 8235 C C . THR C 1 242 ? -86.175 49.950 -5.471 1.00 19.38 242 THR C C 1
ATOM 8236 O O . THR C 1 242 ? -85.676 49.376 -4.429 1.00 19.99 242 THR C O 1
ATOM 8240 N N . ILE C 1 243 ? -85.759 51.083 -6.031 1.00 19.30 243 ILE C N 1
ATOM 8241 C CA . ILE C 1 243 ? -84.836 52.040 -5.363 1.00 21.11 243 ILE C CA 1
ATOM 8242 C C . ILE C 1 243 ? -85.539 53.382 -5.320 1.00 21.06 243 ILE C C 1
ATOM 8243 O O . ILE C 1 243 ? -85.946 53.848 -6.397 1.00 27.37 243 ILE C O 1
ATOM 8248 N N . GLY C 1 244 ? -85.714 53.917 -4.123 1.00 24.57 244 GLY C N 1
ATOM 8249 C CA . GLY C 1 244 ? -86.407 55.205 -3.930 1.00 28.61 244 GLY C CA 1
ATOM 8250 C C . GLY C 1 244 ? -87.814 55.114 -4.507 1.00 32.26 244 GLY C C 1
ATOM 8251 O O . GLY C 1 244 ? -88.266 56.105 -5.095 1.00 32.40 244 GLY C O 1
ATOM 8252 N N . GLY C 1 245 ? -88.434 53.940 -4.388 1.00 33.24 245 GLY C N 1
ATOM 8253 C CA . GLY C 1 245 ? -89.784 53.616 -4.900 1.00 36.42 245 GLY C CA 1
ATOM 8254 C C . GLY C 1 245 ? -89.882 53.519 -6.424 1.00 40.54 245 GLY C C 1
ATOM 8255 O O . GLY C 1 245 ? -91.005 53.329 -6.918 1.00 39.12 245 GLY C O 1
ATOM 8256 N N . GLU C 1 246 ? -88.788 53.648 -7.174 1.00 31.33 246 GLU C N 1
ATOM 8257 C CA . GLU C 1 246 ? -88.789 53.462 -8.643 1.00 30.59 246 GLU C CA 1
ATOM 8258 C C . GLU C 1 246 ? -88.452 52.009 -8.941 1.00 30.79 246 GLU C C 1
ATOM 8259 O O . GLU C 1 246 ? -87.485 51.489 -8.344 1.00 24.31 246 GLU C O 1
ATOM 8265 N N . VAL C 1 247 ? -89.144 51.377 -9.883 1.00 23.84 247 VAL C N 1
ATOM 8266 C CA . VAL C 1 247 ? -88.786 49.987 -10.264 1.00 24.36 247 VAL C CA 1
ATOM 8267 C C . VAL C 1 247 ? -87.527 50.037 -11.118 1.00 23.87 247 VAL C C 1
ATOM 8268 O O . VAL C 1 247 ? -87.538 50.637 -12.200 1.00 27.05 247 VAL C O 1
ATOM 8272 N N . VAL C 1 248 ? -86.487 49.320 -10.708 1.00 22.55 248 VAL C N 1
ATOM 8273 C CA . VAL C 1 248 ? -85.205 49.308 -11.454 1.00 23.52 248 VAL C CA 1
ATOM 8274 C C . VAL C 1 248 ? -84.924 47.897 -11.955 1.00 23.27 248 VAL C C 1
ATOM 8275 O O . VAL C 1 248 ? -84.073 47.720 -12.864 1.00 25.65 248 VAL C O 1
ATOM 8279 N N . ARG C 1 249 ? -85.610 46.886 -11.448 1.00 21.56 249 ARG C N 1
ATOM 8280 C CA . ARG C 1 249 ? -85.357 45.516 -11.926 1.00 20.59 249 ARG C CA 1
ATOM 8281 C C . ARG C 1 249 ? -86.591 44.651 -11.655 1.00 20.32 249 ARG C C 1
ATOM 8282 O O . ARG C 1 249 ? -87.088 44.758 -10.559 1.00 20.39 249 ARG C O 1
ATOM 8290 N N . GLU C 1 250 ? -86.955 43.767 -12.574 1.00 21.92 250 GLU C N 1
ATOM 8291 C CA . GLU C 1 250 ? -88.054 42.796 -12.306 1.00 24.67 250 GLU C CA 1
ATOM 8292 C C . GLU C 1 250 ? -87.484 41.387 -12.202 1.00 21.84 250 GLU C C 1
ATOM 8293 O O . GLU C 1 250 ? -86.454 41.063 -12.859 1.00 23.99 250 GLU C O 1
ATOM 8299 N N . GLY C 1 251 ? -88.202 40.544 -11.467 1.00 19.39 251 GLY C N 1
ATOM 8300 C CA . GLY C 1 251 ? -87.986 39.105 -11.448 1.00 19.10 251 GLY C CA 1
ATOM 8301 C C . GLY C 1 251 ? -88.421 38.493 -12.767 1.00 20.14 251 GLY C C 1
ATOM 8302 O O . GLY C 1 251 ? -88.808 39.266 -13.693 1.00 21.39 251 GLY C O 1
ATOM 8303 N N . ALA C 1 252 ? -88.358 37.178 -12.850 1.00 19.57 252 ALA C N 1
ATOM 8304 C CA . ALA C 1 252 ? -88.673 36.408 -14.075 1.00 20.79 252 ALA C CA 1
ATOM 8305 C C . ALA C 1 252 ? -90.098 35.859 -13.956 1.00 20.42 252 ALA C C 1
ATOM 8306 O O . ALA C 1 252 ? -90.360 35.038 -13.076 1.00 19.67 252 ALA C O 1
ATOM 8308 N N . TYR C 1 253 ? -90.956 36.227 -14.909 1.00 24.57 253 TYR C N 1
ATOM 8309 C CA . TYR C 1 253 ? -92.400 35.890 -14.880 1.00 28.94 253 TYR C CA 1
ATOM 8310 C C . TYR C 1 253 ? -92.709 34.639 -15.712 1.00 29.88 253 TYR C C 1
ATOM 8311 O O . TYR C 1 253 ? -93.750 34.620 -16.405 1.00 33.05 253 TYR C O 1
ATOM 8320 N N . GLY C 1 254 ? -91.892 33.604 -15.616 1.00 27.36 254 GLY C N 1
ATOM 8321 C CA . GLY C 1 254 ? -92.048 32.358 -16.376 1.00 28.49 254 GLY C CA 1
ATOM 8322 C C . GLY C 1 254 ? -93.169 31.485 -15.856 1.00 28.21 254 GLY C C 1
ATOM 8323 O O . GLY C 1 254 ? -93.633 31.680 -14.723 1.00 26.99 254 GLY C O 1
ATOM 8324 N N . GLU C 1 255 ? -93.575 30.501 -16.653 1.00 34.56 255 GLU C N 1
ATOM 8325 C CA . GLU C 1 255 ? -94.722 29.618 -16.327 1.00 37.18 255 GLU C CA 1
ATOM 8326 C C . GLU C 1 255 ? -94.270 28.468 -15.415 1.00 31.80 255 GLU C C 1
ATOM 8327 O O . GLU C 1 255 ? -95.097 27.969 -14.663 1.00 33.09 255 GLU C O 1
ATOM 8333 N N . LYS C 1 256 ? -92.995 28.063 -15.430 1.00 30.57 256 LYS C N 1
ATOM 8334 C CA . LYS C 1 256 ? -92.536 26.817 -14.740 1.00 26.96 256 LYS C CA 1
ATOM 8335 C C . LYS C 1 256 ? -92.168 27.113 -13.277 1.00 26.34 256 LYS C C 1
ATOM 8336 O O . LYS C 1 256 ? -91.329 28.032 -13.046 1.00 25.76 256 LYS C O 1
ATOM 8342 N N . ILE C 1 257 ? -92.736 26.348 -12.347 1.00 25.17 257 ILE C N 1
ATOM 8343 C CA . ILE C 1 257 ? -92.571 26.485 -10.872 1.00 25.26 257 ILE C CA 1
ATOM 8344 C C . ILE C 1 257 ? -91.632 25.385 -10.356 1.00 25.90 257 ILE C C 1
ATOM 8345 O O . ILE C 1 257 ? -91.923 24.162 -10.468 1.00 27.34 257 ILE C O 1
ATOM 8350 N N . VAL C 1 258 ? -90.507 25.806 -9.794 1.00 23.03 258 VAL C N 1
ATOM 8351 C CA . VAL C 1 258 ? -89.460 24.879 -9.300 1.00 23.80 258 VAL C CA 1
ATOM 8352 C C . VAL C 1 258 ? -89.077 25.326 -7.891 1.00 22.19 258 VAL C C 1
ATOM 8353 O O . VAL C 1 258 ? -89.528 26.432 -7.453 1.00 23.47 258 VAL C O 1
ATOM 8357 N N . ALA C 1 259 ? -88.325 24.476 -7.201 1.00 21.29 259 ALA C N 1
ATOM 8358 C CA . ALA C 1 259 ? -87.740 24.761 -5.878 1.00 22.62 259 ALA C CA 1
ATOM 8359 C C . ALA C 1 259 ? -88.865 25.012 -4.862 1.00 27.70 259 ALA C C 1
ATOM 8360 O O . ALA C 1 259 ? -88.726 25.909 -4.058 1.00 31.50 259 ALA C O 1
ATOM 8362 N N . ASN C 1 260 ? -89.912 24.188 -4.889 1.00 26.29 260 ASN C N 1
ATOM 8363 C CA . ASN C 1 260 ? -90.971 24.168 -3.843 1.00 29.12 260 ASN C CA 1
ATOM 8364 C C . ASN C 1 260 ? -90.318 23.825 -2.490 1.00 28.36 260 ASN C C 1
ATOM 8365 O O . ASN C 1 260 ? -90.649 24.460 -1.499 1.00 29.81 260 ASN C O 1
ATOM 8370 N N . ASP C 1 261 ? -89.414 22.842 -2.439 1.00 22.25 261 ASP C N 1
ATOM 8371 C CA . ASP C 1 261 ? -88.825 22.317 -1.192 1.00 24.28 261 ASP C CA 1
ATOM 8372 C C . ASP C 1 261 ? -87.322 22.504 -1.347 1.00 22.59 261 ASP C C 1
ATOM 8373 O O . ASP C 1 261 ? -86.774 21.981 -2.314 1.00 22.06 261 ASP C O 1
ATOM 8378 N N . ILE C 1 262 ? -86.703 23.220 -0.436 1.00 19.54 262 ILE C N 1
ATOM 8379 C CA . ILE C 1 262 ? -85.228 23.428 -0.428 1.00 17.56 262 ILE C CA 1
ATOM 8380 C C . ILE C 1 262 ? -84.771 23.02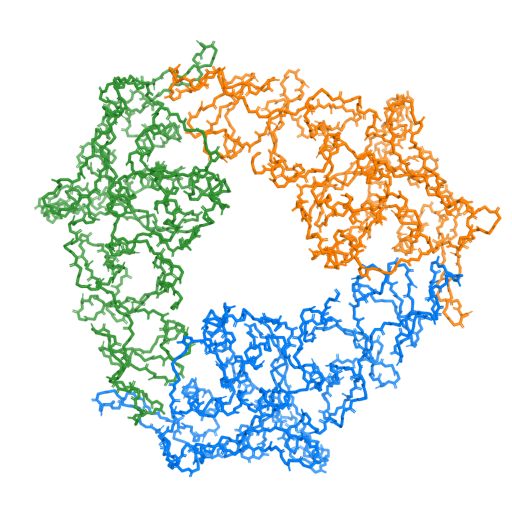7 0.957 1.00 18.32 262 ILE C C 1
ATOM 8381 O O . ILE C 1 262 ? -85.325 23.559 1.940 1.00 17.74 262 ILE C O 1
ATOM 8386 N N . SER C 1 263 ? -83.871 22.066 1.042 1.00 16.02 263 SER C N 1
ATOM 8387 C CA . SER C 1 263 ? -83.393 21.618 2.366 1.00 15.36 263 SER C CA 1
ATOM 8388 C C . SER C 1 263 ? -81.867 21.460 2.319 1.00 19.21 263 SER C C 1
ATOM 8389 O O . SER C 1 263 ? -81.320 21.155 1.259 1.00 15.74 263 SER C O 1
ATOM 8392 N N . ILE C 1 264 ? -81.223 21.682 3.461 1.00 16.15 264 ILE C N 1
ATOM 8393 C CA . ILE C 1 264 ? -79.780 21.425 3.661 1.00 14.92 264 ILE C CA 1
ATOM 8394 C C . ILE C 1 264 ? -79.654 20.323 4.710 1.00 17.38 264 ILE C C 1
ATOM 8395 O O . ILE C 1 264 ? -80.379 20.341 5.719 1.00 18.03 264 ILE C O 1
ATOM 8400 N N . TRP C 1 265 ? -78.747 19.386 4.486 1.00 15.66 265 TRP C N 1
ATOM 8401 C CA . TRP C 1 265 ? -78.560 18.193 5.342 1.00 16.20 265 TRP C CA 1
ATOM 8402 C C . TRP C 1 265 ? -77.113 18.068 5.766 1.00 16.89 265 TRP C C 1
ATOM 8403 O O . TRP C 1 265 ? -76.186 18.306 4.965 1.00 15.37 265 TRP C O 1
ATOM 8414 N N . LEU C 1 266 ? -76.877 17.658 7.008 1.00 17.10 266 LEU C N 1
ATOM 8415 C CA . LEU C 1 266 ? -75.520 17.164 7.349 1.00 16.88 266 LEU C CA 1
ATOM 8416 C C . LEU C 1 266 ? -75.159 15.999 6.438 1.00 16.47 266 LEU C C 1
ATOM 8417 O O . LEU C 1 266 ? -76.010 15.164 6.098 1.00 16.34 266 LEU C O 1
ATOM 8422 N N . PRO C 1 267 ? -73.877 15.871 6.019 1.00 17.00 267 PRO C N 1
ATOM 8423 C CA . PRO C 1 267 ? -72.790 16.755 6.474 1.00 16.02 267 PRO C CA 1
ATOM 8424 C C . PRO C 1 267 ? -72.564 18.051 5.695 1.00 17.00 267 PRO C C 1
ATOM 8425 O O . PRO C 1 267 ? -71.721 18.849 6.042 1.00 17.35 267 PRO C O 1
ATOM 8429 N N . GLY C 1 268 ? -73.370 18.264 4.660 1.00 15.65 268 GLY C N 1
ATOM 8430 C CA . GLY C 1 268 ? -73.381 19.499 3.865 1.00 14.90 268 GLY C CA 1
ATOM 8431 C C . GLY C 1 268 ? -73.847 19.170 2.463 1.00 15.65 268 GLY C C 1
ATOM 8432 O O . GLY C 1 268 ? -73.014 19.172 1.540 1.00 15.97 268 GLY C O 1
ATOM 8433 N N . VAL C 1 269 ? -75.134 18.863 2.301 1.00 13.16 269 VAL C N 1
ATOM 8434 C CA . VAL C 1 269 ? -75.712 18.501 0.982 1.00 13.34 269 VAL C CA 1
ATOM 8435 C C . VAL C 1 269 ? -77.090 19.181 0.870 1.00 14.26 269 VAL C C 1
ATOM 8436 O O . VAL C 1 269 ? -77.905 19.095 1.816 1.00 16.37 269 VAL C O 1
ATOM 8440 N N . LEU C 1 270 ? -77.285 19.878 -0.221 1.00 14.44 270 LEU C N 1
ATOM 8441 C CA . LEU C 1 270 ? -78.515 20.628 -0.543 1.00 14.59 270 LEU C CA 1
ATOM 8442 C C . LEU C 1 270 ? -79.425 19.753 -1.403 1.00 14.84 270 LEU C C 1
ATOM 8443 O O . LEU C 1 270 ? -78.927 19.047 -2.263 1.00 16.42 270 LEU C O 1
ATOM 8448 N N . LYS C 1 271 ? -80.729 19.777 -1.126 1.00 14.86 271 LYS C N 1
ATOM 8449 C CA . LYS C 1 271 ? -81.764 19.131 -1.969 1.00 15.31 271 LYS C CA 1
ATOM 8450 C C . LYS C 1 271 ? -82.742 20.205 -2.424 1.00 15.33 271 LYS C C 1
ATOM 8451 O O . LYS C 1 271 ? -83.279 20.919 -1.578 1.00 16.00 271 LYS C O 1
ATOM 8457 N N . VAL C 1 272 ? -82.949 20.332 -3.721 1.00 15.17 272 VAL C N 1
ATOM 8458 C CA . VAL C 1 272 ? -83.900 21.310 -4.281 1.00 16.41 272 VAL C CA 1
ATOM 8459 C C . VAL C 1 272 ? -84.903 20.501 -5.111 1.00 18.15 272 VAL C C 1
ATOM 8460 O O . VAL C 1 272 ? -84.491 19.750 -6.005 1.00 17.91 272 VAL C O 1
ATOM 8464 N N . ASN C 1 273 ? -86.180 20.580 -4.737 1.00 20.19 273 ASN C N 1
ATOM 8465 C CA . ASN C 1 273 ? -87.223 19.713 -5.343 1.00 22.07 273 ASN C CA 1
ATOM 8466 C C . ASN C 1 273 ? -88.431 20.566 -5.697 1.00 20.18 273 ASN C C 1
ATOM 8467 O O . ASN C 1 273 ? -88.981 21.219 -4.816 1.00 25.79 273 ASN C O 1
ATOM 8472 N N . PRO C 1 274 ? -88.891 20.598 -6.959 1.00 21.44 274 PRO C N 1
ATOM 8473 C CA . PRO C 1 274 ? -88.175 20.041 -8.095 1.00 22.09 274 PRO C CA 1
ATOM 8474 C C . PRO C 1 274 ? -87.187 21.065 -8.658 1.00 21.08 274 PRO C C 1
ATOM 8475 O O . PRO C 1 274 ? -87.330 22.268 -8.474 1.00 24.14 274 PRO C O 1
ATOM 8479 N N . PHE C 1 275 ? -86.178 20.577 -9.375 1.00 19.97 275 PHE C N 1
ATOM 8480 C CA . PHE C 1 275 ? -85.194 21.448 -10.053 1.00 18.42 275 PHE C CA 1
ATOM 8481 C C . PHE C 1 275 ? -84.315 20.567 -10.921 1.00 17.35 275 PHE C C 1
ATOM 8482 O O . PHE C 1 275 ? -84.011 19.462 -10.521 1.00 18.85 275 PHE C O 1
ATOM 8490 N N . PRO C 1 276 ? -83.877 21.010 -12.110 1.00 19.92 276 PRO C N 1
ATOM 8491 C CA . PRO C 1 276 ? -84.203 22.287 -12.726 1.00 19.00 276 PRO C CA 1
ATOM 8492 C C . PRO C 1 276 ? -85.499 22.242 -13.555 1.00 20.63 276 PRO C C 1
ATOM 8493 O O . PRO C 1 276 ? -85.793 23.218 -14.199 1.00 22.69 276 PRO C O 1
ATOM 8497 N N . ASN C 1 277 ? -86.173 21.104 -13.539 1.00 24.05 277 ASN C N 1
ATOM 8498 C CA . ASN C 1 277 ? -87.474 20.902 -14.244 1.00 28.25 277 ASN C CA 1
ATOM 8499 C C . ASN C 1 277 ? -88.436 20.247 -13.263 1.00 27.69 277 ASN C C 1
ATOM 8500 O O . ASN C 1 277 ? -88.043 19.658 -12.252 1.00 23.51 277 ASN C O 1
ATOM 8505 N N . PRO C 1 278 ? -89.778 20.358 -13.468 1.00 26.25 278 PRO C N 1
ATOM 8506 C CA . PRO C 1 278 ? -90.714 19.855 -12.455 1.00 27.41 278 PRO C CA 1
ATOM 8507 C C . PRO C 1 278 ? -90.702 18.386 -12.004 1.00 25.81 278 PRO C C 1
ATOM 8508 O O . PRO C 1 278 ? -91.247 18.144 -10.956 1.00 26.61 278 PRO C O 1
ATOM 8512 N N . ASP C 1 279 ? -90.059 17.449 -12.716 1.00 23.90 279 ASP C N 1
ATOM 8513 C CA . ASP C 1 279 ? -90.008 16.029 -12.299 1.00 24.89 279 ASP C CA 1
ATOM 8514 C C . ASP C 1 279 ? -88.576 15.600 -11.975 1.00 24.52 279 ASP C C 1
ATOM 8515 O O . ASP C 1 279 ? -88.299 14.375 -11.873 1.00 26.23 279 ASP C O 1
ATOM 8520 N N . MET C 1 280 ? -87.696 16.573 -11.746 1.00 22.85 280 MET C N 1
ATOM 8521 C CA . MET C 1 280 ? -86.299 16.255 -11.363 1.00 21.71 280 MET C CA 1
ATOM 8522 C C . MET C 1 280 ? -85.996 16.866 -9.992 1.00 21.00 280 MET C C 1
ATOM 8523 O O . MET C 1 280 ? -86.753 17.757 -9.515 1.00 21.10 280 MET C O 1
ATOM 8528 N N . MET C 1 281 ? -84.953 16.359 -9.346 1.00 19.06 281 MET C N 1
ATOM 8529 C CA . MET C 1 281 ? -84.420 16.934 -8.089 1.00 18.58 281 MET C CA 1
ATOM 8530 C C . MET C 1 281 ? -82.928 17.233 -8.275 1.00 16.86 281 MET C C 1
ATOM 8531 O O . MET C 1 281 ? -82.275 16.518 -8.997 1.00 18.19 281 MET C O 1
ATOM 8536 N N . GLN C 1 282 ? -82.406 18.258 -7.613 1.00 16.49 282 GLN C N 1
ATOM 8537 C CA . GLN C 1 282 ? -80.953 18.532 -7.568 1.00 14.68 282 GLN C CA 1
ATOM 8538 C C . GLN C 1 282 ? -80.459 18.210 -6.154 1.00 15.22 282 GLN C C 1
ATOM 8539 O O . GLN C 1 282 ? -81.058 18.666 -5.150 1.00 16.83 282 GLN C O 1
ATOM 8545 N N . PHE C 1 283 ? -79.432 17.380 -6.066 1.00 14.88 283 PHE C N 1
ATOM 8546 C CA . PHE C 1 283 ? -78.742 17.093 -4.792 1.00 14.57 283 PHE C CA 1
ATOM 8547 C C . PHE C 1 283 ? -77.296 17.558 -4.992 1.00 14.64 283 PHE C C 1
ATOM 8548 O O . PHE C 1 283 ? -76.640 17.007 -5.884 1.00 17.06 283 PHE C O 1
ATOM 8556 N N . GLU C 1 284 ? -76.823 18.517 -4.206 1.00 14.37 284 GLU C N 1
ATOM 8557 C CA . GLU C 1 284 ? -75.405 18.921 -4.401 1.00 12.96 284 GLU C CA 1
ATOM 8558 C C . GLU C 1 284 ? -74.680 18.972 -3.064 1.00 14.28 284 GLU C C 1
ATOM 8559 O O . GLU C 1 284 ? -75.206 19.546 -2.106 1.00 14.39 284 GLU C O 1
ATOM 8565 N N . TRP C 1 285 ? -73.456 18.449 -3.070 1.00 12.85 285 TRP C N 1
ATOM 8566 C CA . TRP C 1 285 ? -72.572 18.385 -1.892 1.00 12.88 285 TRP C CA 1
ATOM 8567 C C . TRP C 1 285 ? -71.458 19.421 -2.021 1.00 12.87 285 TRP C C 1
ATOM 8568 O O . TRP C 1 285 ? -71.014 19.769 -3.136 1.00 12.39 285 TRP C O 1
ATOM 8579 N N . TYR C 1 286 ? -71.035 19.893 -0.873 1.00 11.58 286 TYR C N 1
ATOM 8580 C CA . TYR C 1 286 ? -69.914 20.856 -0.780 1.00 12.64 286 TYR C CA 1
ATOM 8581 C C . TYR C 1 286 ? -68.897 20.188 0.135 1.00 14.24 286 TYR C C 1
ATOM 8582 O O . TYR C 1 286 ? -69.032 20.281 1.380 1.00 14.08 286 TYR C O 1
ATOM 8591 N N . VAL C 1 287 ? -68.005 19.413 -0.448 1.00 13.28 287 VAL C N 1
ATOM 8592 C CA . VAL C 1 287 ? -67.176 18.454 0.303 1.00 12.69 287 VAL C CA 1
ATOM 8593 C C . VAL C 1 287 ? -65.855 19.101 0.680 1.00 12.33 287 VAL C C 1
ATOM 8594 O O . VAL C 1 287 ? -65.119 19.543 -0.193 1.00 12.76 287 VAL C O 1
ATOM 8598 N N . PRO C 1 288 ? -65.516 19.161 1.983 1.00 11.38 288 PRO C N 1
ATOM 8599 C CA . PRO C 1 288 ? -64.258 19.794 2.364 1.00 11.93 288 PRO C CA 1
ATOM 8600 C C . PRO C 1 288 ? -63.031 19.013 1.873 1.00 12.97 288 PRO C C 1
ATOM 8601 O O . PRO C 1 288 ? -62.885 17.818 2.147 1.00 13.18 288 PRO C O 1
ATOM 8605 N N . ILE C 1 289 ? -62.120 19.720 1.183 1.00 13.47 289 ILE C N 1
ATOM 8606 C CA . ILE C 1 289 ? -60.826 19.195 0.712 1.00 13.11 289 ILE C CA 1
ATOM 8607 C C . ILE C 1 289 ? -59.768 19.676 1.704 1.00 14.82 289 ILE C C 1
ATOM 8608 O O . ILE C 1 289 ? -59.022 18.842 2.155 1.00 15.48 289 ILE C O 1
ATOM 8613 N N . ASP C 1 290 ? -59.750 20.978 1.953 1.00 16.42 290 ASP C N 1
ATOM 8614 C CA . ASP C 1 290 ? -58.870 21.571 2.983 1.00 16.07 290 ASP C CA 1
ATOM 8615 C C . ASP C 1 290 ? -59.534 22.864 3.427 1.00 16.77 290 ASP C C 1
ATOM 8616 O O . ASP C 1 290 ? -60.721 23.078 3.139 1.00 16.99 290 ASP C O 1
ATOM 8621 N N . GLU C 1 291 ? -58.828 23.685 4.184 1.00 16.71 291 GLU C N 1
ATOM 8622 C CA . GLU C 1 291 ? -59.427 24.904 4.745 1.00 18.38 291 GLU C CA 1
ATOM 8623 C C . GLU C 1 291 ? -59.948 25.816 3.628 1.00 16.09 291 GLU C C 1
ATOM 8624 O O . GLU C 1 291 ? -60.808 26.651 3.922 1.00 17.71 291 GLU C O 1
ATOM 8630 N N . ASN C 1 292 ? -59.403 25.739 2.413 1.00 16.32 292 ASN C N 1
ATOM 8631 C CA . ASN C 1 292 ? -59.573 26.758 1.354 1.00 18.12 292 ASN C CA 1
ATOM 8632 C C . ASN C 1 292 ? -60.342 26.203 0.142 1.00 16.42 292 ASN C C 1
ATOM 8633 O O . ASN C 1 292 ? -60.579 26.956 -0.789 1.00 16.68 292 ASN C O 1
ATOM 8638 N N . THR C 1 293 ? -60.701 24.922 0.153 1.00 14.21 293 THR C N 1
ATOM 8639 C CA . THR C 1 293 ? -61.083 24.216 -1.080 1.00 14.46 293 THR C CA 1
ATOM 8640 C C . THR C 1 293 ? -62.237 23.265 -0.798 1.00 13.31 293 THR C C 1
ATOM 8641 O O . THR C 1 293 ? -62.234 22.648 0.261 1.00 13.26 293 THR C O 1
ATOM 8645 N N . HIS C 1 294 ? -63.117 23.065 -1.769 1.00 12.76 294 HIS C N 1
ATOM 8646 C CA . HIS C 1 294 ? -64.168 22.033 -1.679 1.00 12.12 294 HIS C CA 1
ATOM 8647 C C . HIS C 1 294 ? -64.359 21.310 -3.017 1.00 12.66 294 HIS C C 1
ATOM 8648 O O . HIS C 1 294 ? -64.089 21.903 -4.055 1.00 12.89 294 HIS C O 1
ATOM 8655 N N . TYR C 1 295 ? -64.920 20.103 -2.972 1.00 13.04 295 TYR C N 1
ATOM 8656 C CA . TYR C 1 295 ? -65.551 19.506 -4.184 1.00 13.16 295 TYR C CA 1
ATOM 8657 C C . TYR C 1 295 ? -66.967 20.026 -4.247 1.00 12.60 295 TYR C C 1
ATOM 8658 O O . TYR C 1 295 ? -67.672 20.040 -3.246 1.00 13.10 295 TYR C O 1
ATOM 8667 N N . TYR C 1 296 ? -67.335 20.541 -5.398 1.00 12.74 296 TYR C N 1
ATOM 8668 C CA . TYR C 1 296 ? -68.721 20.943 -5.692 1.00 11.65 296 TYR C CA 1
ATOM 8669 C C . TYR C 1 296 ? -69.302 19.750 -6.437 1.00 11.90 296 TYR C C 1
ATOM 8670 O O . TYR C 1 296 ? -69.073 19.638 -7.676 1.00 13.72 296 TYR C O 1
ATOM 8679 N N . PHE C 1 297 ? -69.939 18.842 -5.725 1.00 12.74 297 PHE C N 1
ATOM 8680 C CA . PHE C 1 297 ? -70.355 17.536 -6.252 1.00 12.20 297 PHE C CA 1
ATOM 8681 C C . PHE C 1 297 ? -71.848 17.678 -6.555 1.00 13.25 297 PHE C C 1
ATOM 8682 O O . PHE C 1 297 ? -72.686 17.630 -5.637 1.00 13.60 297 PHE C O 1
ATOM 8690 N N . GLN C 1 298 ? -72.156 17.915 -7.818 1.00 12.26 298 GLN C N 1
ATOM 8691 C CA . GLN C 1 298 ? -73.529 18.250 -8.237 1.00 14.22 298 GLN C CA 1
ATOM 8692 C C . GLN C 1 298 ? -74.164 16.977 -8.785 1.00 15.82 298 GLN C C 1
ATOM 8693 O O . GLN C 1 298 ? -73.553 16.279 -9.657 1.00 15.19 298 GLN C O 1
ATOM 8699 N N . THR C 1 299 ? -75.421 16.750 -8.457 1.00 15.34 299 THR C N 1
ATOM 8700 C CA . THR C 1 299 ? -76.156 15.640 -9.082 1.00 15.23 299 THR C CA 1
ATOM 8701 C C . THR C 1 299 ? -77.578 16.088 -9.370 1.00 15.17 299 THR C C 1
ATOM 8702 O O . THR C 1 299 ? -78.116 16.959 -8.681 1.00 16.25 299 THR C O 1
ATOM 8706 N N . LEU C 1 300 ? -78.130 15.489 -10.423 1.00 15.28 300 LEU C N 1
ATOM 8707 C CA . LEU C 1 300 ? -79.565 15.658 -10.827 1.00 15.49 300 LEU C CA 1
ATOM 8708 C C . LEU C 1 300 ? -80.182 14.274 -10.820 1.00 14.67 300 LEU C C 1
ATOM 8709 O O . LEU C 1 300 ? -79.542 13.302 -11.286 1.00 16.18 300 LEU C O 1
ATOM 8714 N N . GLY C 1 301 ? -81.323 14.154 -10.155 1.00 16.04 301 GLY C N 1
ATOM 8715 C CA . GLY C 1 301 ? -82.055 12.893 -10.053 1.00 16.05 301 GLY C CA 1
ATOM 8716 C C . GLY C 1 301 ? -83.343 12.977 -10.844 1.00 17.63 301 GLY C C 1
ATOM 8717 O O . GLY C 1 301 ? -84.017 14.019 -10.808 1.00 17.09 301 GLY C O 1
ATOM 8718 N N . LYS C 1 302 ? -83.638 11.903 -11.578 1.00 17.94 302 LYS C N 1
ATOM 8719 C CA . LYS C 1 302 ? -84.976 11.716 -12.186 1.00 19.73 302 LYS C CA 1
ATOM 8720 C C . LYS C 1 302 ? -85.425 10.288 -12.004 1.00 20.18 302 LYS C C 1
ATOM 8721 O O . LYS C 1 302 ? -84.692 9.347 -12.305 1.00 20.54 302 LYS C O 1
ATOM 8727 N N . PRO C 1 303 ? -86.648 10.022 -11.493 1.00 19.95 303 PRO C N 1
ATOM 8728 C CA . PRO C 1 303 ? -87.125 8.638 -11.448 1.00 21.38 303 PRO C CA 1
ATOM 8729 C C . PRO C 1 303 ? -87.253 8.073 -12.866 1.00 22.21 303 PRO C C 1
ATOM 8730 O O . PRO C 1 303 ? -87.802 8.720 -13.729 1.00 21.37 303 PRO C O 1
ATOM 8734 N N . CYS C 1 304 ? -86.730 6.865 -13.068 1.00 24.02 304 CYS C N 1
ATOM 8735 C CA . CYS C 1 304 ? -86.762 6.120 -14.356 1.00 25.16 304 CYS C CA 1
ATOM 8736 C C . CYS C 1 304 ? -87.217 4.684 -14.042 1.00 26.34 304 CYS C C 1
ATOM 8737 O O . CYS C 1 304 ? -86.622 4.056 -13.151 1.00 26.63 304 CYS C O 1
ATOM 8740 N N . ALA C 1 305 ? -88.241 4.189 -14.738 1.00 29.97 305 ALA C N 1
ATOM 8741 C CA . ALA C 1 305 ? -88.813 2.829 -14.530 1.00 31.05 305 ALA C CA 1
ATOM 8742 C C . ALA C 1 305 ? -87.873 1.709 -15.004 1.00 29.27 305 ALA C C 1
ATOM 8743 O O . ALA C 1 305 ? -87.942 0.571 -14.445 1.00 27.38 305 ALA C O 1
ATOM 8745 N N . ASN C 1 306 ? -87.128 1.917 -16.083 1.00 27.78 306 ASN C N 1
ATOM 8746 C CA . ASN C 1 306 ? -86.391 0.808 -16.757 1.00 30.79 306 ASN C CA 1
ATOM 8747 C C . ASN C 1 306 ? -85.208 1.380 -17.530 1.00 30.82 306 ASN C C 1
ATOM 8748 O O . ASN C 1 306 ? -85.053 2.614 -17.522 1.00 30.73 306 ASN C O 1
ATOM 8753 N N . ASP C 1 307 ? -84.415 0.486 -18.135 1.00 31.73 307 ASP C N 1
ATOM 8754 C CA . ASP C 1 307 ? -83.186 0.798 -18.916 1.00 31.71 307 ASP C CA 1
ATOM 8755 C C . ASP C 1 307 ? -83.541 1.869 -19.973 1.00 32.66 307 ASP C C 1
ATOM 8756 O O . ASP C 1 307 ? -82.734 2.782 -20.216 1.00 30.60 307 ASP C O 1
ATOM 8761 N N . GLU C 1 308 ? -84.721 1.808 -20.572 1.00 33.03 308 GLU C N 1
ATOM 8762 C CA . GLU C 1 308 ? -85.071 2.737 -21.686 1.00 33.40 308 GLU C CA 1
ATOM 8763 C C . GLU C 1 308 ? -85.285 4.160 -21.142 1.00 36.31 308 GLU C C 1
ATOM 8764 O O . GLU C 1 308 ? -84.880 5.150 -21.808 1.00 34.13 308 GLU C O 1
ATOM 8770 N N . GLU C 1 309 ? -85.897 4.299 -19.965 1.00 31.28 309 GLU C N 1
ATOM 8771 C CA . GLU C 1 309 ? -86.107 5.653 -19.393 1.00 30.67 309 GLU C CA 1
ATOM 8772 C C . GLU C 1 309 ? -84.738 6.191 -18.964 1.00 24.78 309 GLU C C 1
ATOM 8773 O O . GLU C 1 309 ? -84.510 7.401 -19.150 1.00 25.92 309 GLU C O 1
ATOM 8779 N N . ARG C 1 310 ? -83.890 5.323 -18.424 1.00 27.79 310 ARG C N 1
ATOM 8780 C CA A ARG C 1 310 ? -82.497 5.646 -18.000 0.50 29.22 310 ARG C CA 1
ATOM 8781 C CA B ARG C 1 310 ? -82.525 5.712 -17.990 0.50 28.87 310 ARG C CA 1
ATOM 8782 C C . ARG C 1 310 ? -81.784 6.316 -19.189 1.00 31.17 310 ARG C C 1
ATOM 8783 O O . ARG C 1 310 ? -81.194 7.413 -19.037 1.00 28.83 310 ARG C O 1
ATOM 8798 N N . LYS C 1 311 ? -81.867 5.703 -20.366 1.00 33.40 311 LYS C N 1
ATOM 8799 C CA . LYS C 1 311 ? -81.121 6.187 -21.564 1.00 30.06 311 LYS C CA 1
ATOM 8800 C C . LYS C 1 311 ? -81.661 7.536 -22.041 1.00 27.05 311 LYS C C 1
ATOM 8801 O O . LYS C 1 311 ? -80.862 8.396 -22.472 1.00 28.28 311 LYS C O 1
ATOM 8807 N N . LYS C 1 312 ? -82.969 7.743 -22.020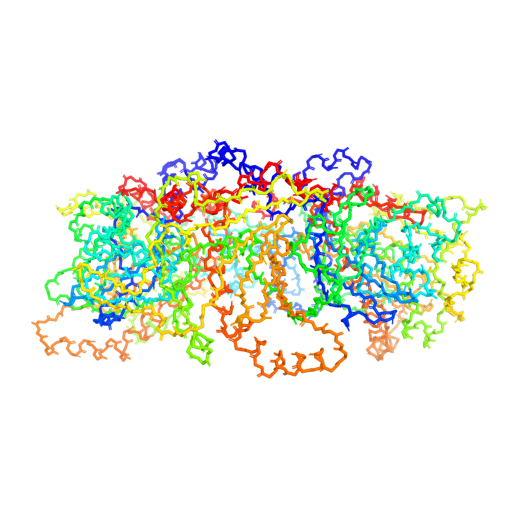 1.00 26.75 312 LYS C N 1
ATOM 8808 C CA . LYS C 1 312 ? -83.550 9.041 -22.442 1.00 27.42 312 LYS C CA 1
ATOM 8809 C C . LYS C 1 312 ? -83.026 10.123 -21.463 1.00 25.95 312 LYS C C 1
ATOM 8810 O O . LYS C 1 312 ? -82.648 11.188 -21.888 1.00 23.28 312 LYS C O 1
ATOM 8816 N N . TYR C 1 313 ? -82.994 9.822 -20.176 1.00 24.94 313 TYR C N 1
ATOM 8817 C CA . TYR C 1 313 ? -82.575 10.831 -19.170 1.00 23.09 313 TYR C CA 1
ATOM 8818 C C . TYR C 1 313 ? -81.093 11.190 -19.379 1.00 23.26 313 TYR C C 1
ATOM 8819 O O . TYR C 1 313 ? -80.746 12.417 -19.419 1.00 22.47 313 TYR C O 1
ATOM 8828 N N . GLU C 1 314 ? -80.254 10.194 -19.655 1.00 23.29 314 GLU C N 1
ATOM 8829 C CA . GLU C 1 314 ? -78.799 10.385 -19.925 1.00 26.29 314 GLU C CA 1
ATOM 8830 C C . GLU C 1 314 ? -78.658 11.352 -21.107 1.00 28.58 314 GLU C C 1
ATOM 8831 O O . GLU C 1 314 ? -77.810 12.258 -21.065 1.00 24.38 314 GLU C O 1
ATOM 8837 N N . GLN C 1 315 ? -79.488 11.197 -22.144 1.00 27.89 315 GLN C N 1
ATOM 8838 C CA . GLN C 1 315 ? -79.423 12.086 -23.331 1.00 29.27 315 GLN C CA 1
ATOM 8839 C C . GLN C 1 315 ? -79.824 13.523 -22.979 1.00 26.20 315 GLN C C 1
ATOM 8840 O O . GLN C 1 315 ? -79.167 14.450 -23.446 1.00 29.02 315 GLN C O 1
ATOM 8846 N N . GLU C 1 316 ? -80.916 13.737 -22.247 1.00 25.31 316 GLU C N 1
ATOM 8847 C CA . GLU C 1 316 ? -81.323 15.132 -21.960 1.00 26.74 316 GLU C CA 1
ATOM 8848 C C . GLU C 1 316 ? -80.366 15.746 -20.921 1.00 23.37 316 GLU C C 1
ATOM 8849 O O . GLU C 1 316 ? -80.257 16.974 -20.926 1.00 22.77 316 GLU C O 1
ATOM 8855 N N . PHE C 1 317 ? -79.742 14.940 -20.069 1.00 22.91 317 PHE C N 1
ATOM 8856 C CA . PHE C 1 317 ? -78.722 15.444 -19.106 1.00 22.34 317 PHE C CA 1
ATOM 8857 C C . PHE C 1 317 ? -77.571 16.075 -19.912 1.00 21.66 317 PHE C C 1
ATOM 8858 O O . PHE C 1 317 ? -77.152 17.223 -19.685 1.00 19.65 317 PHE C O 1
ATOM 8866 N N . GLU C 1 318 ? -77.072 15.352 -20.906 1.00 23.93 318 GLU C N 1
ATOM 8867 C CA . GLU C 1 318 ? -75.883 15.772 -21.682 1.00 26.09 318 GLU C CA 1
ATOM 8868 C C . GLU C 1 318 ? -76.211 16.983 -22.541 1.00 25.43 318 GLU C C 1
ATOM 8869 O O . GLU C 1 318 ? -75.384 17.886 -22.592 1.00 25.66 318 GLU C O 1
ATOM 8875 N N . SER C 1 319 ? -77.370 17.010 -23.185 1.00 25.76 319 SER C N 1
ATOM 8876 C CA . SER C 1 319 ? -77.693 18.055 -24.182 1.00 29.02 319 SER C CA 1
ATOM 8877 C C . SER C 1 319 ? -78.338 19.256 -23.516 1.00 25.60 319 SER C C 1
ATOM 8878 O O . SER C 1 319 ? -78.187 20.317 -24.083 1.00 29.45 319 SER C O 1
ATOM 8881 N N . LYS C 1 320 ? -78.988 19.099 -22.353 1.00 25.44 320 LYS C N 1
ATOM 8882 C CA . LYS C 1 320 ? -79.762 20.203 -21.762 1.00 25.08 320 LYS C CA 1
ATOM 8883 C C . LYS C 1 320 ? -79.312 20.489 -20.320 1.00 20.77 320 LYS C C 1
ATOM 8884 O O . LYS C 1 320 ? -78.820 21.588 -20.076 1.00 21.77 320 LYS C O 1
ATOM 8890 N N . TRP C 1 321 ? -79.500 19.549 -19.421 1.00 21.31 321 TRP C N 1
ATOM 8891 C CA . TRP C 1 321 ? -79.457 19.867 -17.964 1.00 20.94 321 TRP C CA 1
ATOM 8892 C C . TRP C 1 321 ? -78.037 20.181 -17.491 1.00 20.65 321 TRP C C 1
ATOM 8893 O O . TRP C 1 321 ? -77.874 21.216 -16.775 1.00 20.90 321 TRP C O 1
ATOM 8904 N N . LYS C 1 322 ? -77.034 19.411 -17.893 1.00 20.87 322 LYS C N 1
ATOM 8905 C CA . LYS C 1 322 ? -75.639 19.723 -17.503 1.00 22.45 322 LYS C CA 1
ATOM 8906 C C . LYS C 1 322 ? -75.302 21.126 -17.980 1.00 22.13 322 LYS C C 1
ATOM 8907 O O . LYS C 1 322 ? -74.926 22.005 -17.196 1.00 19.54 322 LYS C O 1
ATOM 8913 N N . PRO C 1 323 ? -75.366 21.444 -19.303 1.00 23.45 323 PRO C N 1
ATOM 8914 C CA . PRO C 1 323 ? -74.954 22.771 -19.746 1.00 21.74 323 PRO C CA 1
ATOM 8915 C C . PRO C 1 323 ? -75.840 23.940 -19.294 1.00 19.67 323 PRO C C 1
ATOM 8916 O O . PRO C 1 323 ? -75.303 24.967 -18.957 1.00 21.83 323 PRO C O 1
ATOM 8920 N N . MET C 1 324 ? -77.143 23.762 -19.290 1.00 18.50 324 MET C N 1
ATOM 8921 C CA . MET C 1 324 ? -78.082 24.873 -19.024 1.00 21.80 324 MET C CA 1
ATOM 8922 C C . MET C 1 324 ? -78.186 25.090 -17.505 1.00 19.61 324 MET C C 1
ATOM 8923 O O . MET C 1 324 ? -78.359 26.250 -17.106 1.00 22.67 324 MET C O 1
ATOM 8928 N N . ALA C 1 325 ? -78.190 24.023 -16.717 1.00 19.46 325 ALA C N 1
ATOM 8929 C CA . ALA C 1 325 ? -78.478 24.123 -15.263 1.00 18.22 325 ALA C CA 1
ATOM 8930 C C . ALA C 1 325 ? -77.182 23.959 -14.477 1.00 17.39 325 ALA C C 1
ATOM 8931 O O . ALA C 1 325 ? -76.772 24.939 -13.832 1.00 17.45 325 ALA C O 1
ATOM 8933 N N . LEU C 1 326 ? -76.516 22.823 -14.550 1.00 17.49 326 LEU C N 1
ATOM 8934 C CA . LEU C 1 326 ? -75.335 22.606 -13.651 1.00 18.18 326 LEU C CA 1
ATOM 8935 C C . LEU C 1 326 ? -74.235 23.619 -13.967 1.00 20.89 326 LEU C C 1
ATOM 8936 O O . LEU C 1 326 ? -73.526 24.069 -13.023 1.00 19.71 326 LEU C O 1
ATOM 8941 N N . GLU C 1 327 ? -74.152 24.067 -15.226 1.00 19.37 327 GLU C N 1
ATOM 8942 C CA . GLU C 1 327 ? -73.243 25.166 -15.634 1.00 21.91 327 GLU C CA 1
ATOM 8943 C C . GLU C 1 327 ? -73.988 26.506 -15.761 1.00 22.49 327 GLU C C 1
ATOM 8944 O O . GLU C 1 327 ? -73.654 27.457 -15.020 1.00 22.26 327 GLU C O 1
ATOM 8950 N N . GLY C 1 328 ? -74.969 26.632 -16.650 1.00 20.99 328 GLY C N 1
ATOM 8951 C CA . GLY C 1 328 ? -75.629 27.914 -16.939 1.00 20.54 328 GLY C CA 1
ATOM 8952 C C . GLY C 1 328 ? -76.300 28.548 -15.716 1.00 17.56 328 GLY C C 1
ATOM 8953 O O . GLY C 1 328 ? -76.518 29.768 -15.717 1.00 21.12 328 GLY C O 1
ATOM 8954 N N . PHE C 1 329 ? -76.672 27.770 -14.715 1.00 19.02 329 PHE C N 1
ATOM 8955 C CA . PHE C 1 329 ? -77.296 28.341 -13.491 1.00 17.03 329 PHE C CA 1
ATOM 8956 C C . PHE C 1 329 ? -76.237 28.411 -12.397 1.00 15.32 329 PHE C C 1
ATOM 8957 O O . PHE C 1 329 ? -75.991 29.548 -11.876 1.00 16.38 329 PHE C O 1
ATOM 8965 N N . ASN C 1 330 ? -75.597 27.287 -12.083 1.00 15.50 330 ASN C N 1
ATOM 8966 C CA . ASN C 1 330 ? -74.752 27.242 -10.856 1.00 13.53 330 ASN C CA 1
ATOM 8967 C C . ASN C 1 330 ? -73.370 27.895 -11.049 1.00 15.48 330 ASN C C 1
ATOM 8968 O O . ASN C 1 330 ? -72.668 28.074 -10.051 1.00 13.45 330 ASN C O 1
ATOM 8973 N N . ASN C 1 331 ? -72.947 28.202 -12.274 1.00 15.89 331 ASN C N 1
ATOM 8974 C CA . ASN C 1 331 ? -71.646 28.902 -12.443 1.00 16.47 331 ASN C CA 1
ATOM 8975 C C . ASN C 1 331 ? -71.639 30.183 -11.646 1.00 16.57 331 ASN C C 1
ATOM 8976 O O . ASN C 1 331 ? -70.567 30.547 -11.135 1.00 18.08 331 ASN C O 1
ATOM 8981 N N . ASP C 1 332 ? -72.752 30.908 -11.546 1.00 15.74 332 ASP C N 1
ATOM 8982 C CA . ASP C 1 332 ? -72.719 32.166 -10.785 1.00 14.99 332 ASP C CA 1
ATOM 8983 C C . ASP C 1 332 ? -72.508 31.863 -9.292 1.00 13.53 332 ASP C C 1
ATOM 8984 O O . ASP C 1 332 ? -71.981 32.732 -8.597 1.00 14.17 332 ASP C O 1
ATOM 8989 N N . ASP C 1 333 ? -72.974 30.708 -8.823 1.00 13.55 333 ASP C N 1
ATOM 8990 C CA . ASP C 1 333 ? -72.747 30.309 -7.411 1.00 14.10 333 ASP C CA 1
ATOM 8991 C C . ASP C 1 333 ? -71.240 30.165 -7.155 1.00 13.92 333 ASP C C 1
ATOM 8992 O O . ASP C 1 333 ? -70.772 30.497 -6.044 1.00 14.46 333 ASP C O 1
ATOM 8997 N N . ILE C 1 334 ? -70.500 29.649 -8.129 1.00 14.16 334 ILE C N 1
ATOM 8998 C CA . ILE C 1 334 ? -69.048 29.389 -7.951 1.00 14.82 334 ILE C CA 1
ATOM 8999 C C . ILE C 1 334 ? -68.358 30.711 -7.679 1.00 15.54 334 ILE C C 1
ATOM 9000 O O . ILE C 1 334 ? -67.602 30.796 -6.696 1.00 13.54 334 ILE C O 1
ATOM 9005 N N . TRP C 1 335 ? -68.570 31.739 -8.502 1.00 14.64 335 TRP C N 1
ATOM 9006 C CA . TRP C 1 335 ? -67.855 33.019 -8.248 1.00 16.05 335 TRP C CA 1
ATOM 9007 C C . TRP C 1 335 ? -68.433 33.733 -7.026 1.00 16.40 335 TRP C C 1
ATOM 9008 O O . TRP C 1 335 ? -67.678 34.477 -6.369 1.00 14.55 335 TRP C O 1
ATOM 9019 N N . ALA C 1 336 ? -69.703 33.498 -6.653 1.00 14.76 336 ALA C N 1
ATOM 9020 C CA . ALA C 1 336 ? -70.256 34.098 -5.422 1.00 14.06 336 ALA C CA 1
ATOM 9021 C C . ALA C 1 336 ? -69.462 33.551 -4.236 1.00 15.02 336 ALA C C 1
ATOM 9022 O O . ALA C 1 336 ? -69.066 34.315 -3.366 1.00 15.14 336 ALA C O 1
ATOM 9024 N N . ARG C 1 337 ? -69.217 32.248 -4.227 1.00 14.60 337 ARG C N 1
ATOM 9025 C CA . ARG C 1 337 ? -68.471 31.605 -3.109 1.00 14.92 337 ARG C CA 1
ATOM 9026 C C . ARG C 1 337 ? -67.073 32.204 -3.021 1.00 15.01 337 ARG C C 1
ATOM 9027 O O . ARG C 1 337 ? -66.641 32.583 -1.902 1.00 14.83 337 ARG C O 1
ATOM 9035 N N . GLU C 1 338 ? -66.408 32.298 -4.169 1.00 15.00 338 GLU C N 1
ATOM 9036 C CA . GLU C 1 338 ? -65.023 32.816 -4.274 1.00 15.27 338 GLU C CA 1
ATOM 9037 C C . GLU C 1 338 ? -65.025 34.249 -3.723 1.00 15.84 338 GLU C C 1
ATOM 9038 O O . GLU C 1 338 ? -64.057 34.627 -3.065 1.00 15.44 338 GLU C O 1
ATOM 9044 N N . ALA C 1 339 ? -66.111 35.006 -3.889 1.00 14.74 339 ALA C N 1
ATOM 9045 C CA . ALA C 1 339 ? -66.146 36.425 -3.475 1.00 13.97 339 ALA C CA 1
ATOM 9046 C C . ALA C 1 339 ? -66.230 36.527 -1.951 1.00 14.48 339 ALA C C 1
ATOM 9047 O O . ALA C 1 339 ? -65.965 37.624 -1.460 1.00 15.64 339 ALA C O 1
ATOM 9049 N N . MET C 1 340 ? -66.660 35.476 -1.235 1.00 13.45 340 MET C N 1
ATOM 9050 C CA . MET C 1 340 ? -66.825 35.528 0.247 1.00 15.64 340 MET C CA 1
ATOM 9051 C C . MET C 1 340 ? -65.516 35.155 0.950 1.00 15.54 340 MET C C 1
ATOM 9052 O O . MET C 1 340 ? -65.380 35.326 2.157 1.00 15.45 340 MET C O 1
ATOM 9057 N N . VAL C 1 341 ? -64.565 34.602 0.224 1.00 14.59 341 VAL C N 1
ATOM 9058 C CA . VAL C 1 341 ? -63.322 34.045 0.813 1.00 14.26 341 VAL C CA 1
ATOM 9059 C C . VAL C 1 341 ? -62.597 35.099 1.654 1.00 14.67 341 VAL C C 1
ATOM 9060 O O . VAL C 1 341 ? -62.245 34.784 2.824 1.00 16.39 341 VAL C O 1
ATOM 9064 N N . ASP C 1 342 ? -62.364 36.270 1.084 1.00 14.94 342 ASP C N 1
ATOM 9065 C CA . ASP C 1 342 ? -61.505 37.254 1.798 1.00 15.24 342 ASP C CA 1
ATOM 9066 C C . ASP C 1 342 ? -62.078 37.622 3.164 1.00 16.38 342 ASP C C 1
ATOM 9067 O O . ASP C 1 342 ? -61.323 37.658 4.145 1.00 16.61 342 ASP C O 1
ATOM 9072 N N . PHE C 1 343 ? -63.381 37.877 3.270 1.00 15.43 343 PHE C N 1
ATOM 9073 C CA . PHE C 1 343 ? -63.991 38.349 4.538 1.00 16.28 343 PHE C CA 1
ATOM 9074 C C . PHE C 1 343 ? -63.943 37.280 5.616 1.00 16.31 343 PHE C C 1
ATOM 9075 O O . PHE C 1 343 ? -63.836 37.647 6.836 1.00 16.91 343 PHE C O 1
ATOM 9083 N N . TYR C 1 344 ? -63.994 36.011 5.236 1.00 15.51 344 TYR C N 1
ATOM 9084 C CA . TYR C 1 344 ? -64.011 34.875 6.167 1.00 16.38 344 TYR C CA 1
ATOM 9085 C C . TYR C 1 344 ? -62.611 34.264 6.365 1.00 17.58 344 TYR C C 1
ATOM 9086 O O . TYR C 1 344 ? -62.514 33.483 7.331 1.00 19.72 344 TYR C O 1
ATOM 9095 N N . ALA C 1 345 ? -61.570 34.699 5.639 1.00 20.20 345 ALA C N 1
ATOM 9096 C CA . ALA C 1 345 ? -60.239 34.031 5.598 1.00 23.91 345 ALA C CA 1
ATOM 9097 C C . ALA C 1 345 ? -59.525 34.083 6.961 1.00 26.94 345 ALA C C 1
ATOM 9098 O O . ALA C 1 345 ? -58.800 33.134 7.298 1.00 27.41 345 ALA C O 1
ATOM 9100 N N . ASP C 1 346 ? -59.712 35.161 7.688 1.00 25.72 346 ASP C N 1
ATOM 9101 C CA . ASP C 1 346 ? -59.051 35.433 8.989 1.00 28.67 346 ASP C CA 1
ATOM 9102 C C . ASP C 1 346 ? -59.980 34.998 10.123 1.00 26.68 346 ASP C C 1
ATOM 9103 O O . ASP C 1 346 ? -59.724 35.362 11.284 1.00 28.39 346 ASP C O 1
ATOM 9108 N N . ASP C 1 347 ? -61.096 34.333 9.800 1.00 22.86 347 ASP C N 1
ATOM 9109 C CA . ASP C 1 347 ? -62.182 33.944 10.723 1.00 24.27 347 ASP C CA 1
ATOM 9110 C C . ASP C 1 347 ? -62.944 35.157 11.275 1.00 23.36 347 ASP C C 1
ATOM 9111 O O . ASP C 1 347 ? -63.861 34.918 12.029 1.00 27.86 347 ASP C O 1
ATOM 9116 N N . LYS C 1 348 ? -62.669 36.400 10.852 1.00 26.50 348 LYS C N 1
ATOM 9117 C CA . LYS C 1 348 ? -63.312 37.600 11.457 1.00 26.67 348 LYS C CA 1
ATOM 9118 C C . LYS C 1 348 ? -64.702 37.775 10.867 1.00 23.74 348 LYS C C 1
ATOM 9119 O O . LYS C 1 348 ? -65.526 38.398 11.509 1.00 24.20 348 LYS C O 1
ATOM 9125 N N . GLY C 1 349 ? -64.960 37.283 9.647 1.00 23.16 349 GLY C N 1
ATOM 9126 C CA . GLY C 1 349 ? -66.250 37.561 9.004 1.00 20.09 349 GLY C CA 1
ATOM 9127 C C . GLY C 1 349 ? -67.391 36.970 9.819 1.00 18.72 349 GLY C C 1
ATOM 9128 O O . GLY C 1 349 ? -68.478 37.518 9.786 1.00 19.48 349 GLY C O 1
ATOM 9129 N N . TRP C 1 350 ? -67.149 35.873 10.531 1.00 18.70 350 TRP C N 1
ATOM 9130 C CA . TRP C 1 350 ? -68.164 35.184 11.371 1.00 19.87 350 TRP C CA 1
ATOM 9131 C C . TRP C 1 350 ? -68.682 36.145 12.459 1.00 22.04 350 TRP C C 1
ATOM 9132 O O . TRP C 1 350 ? -69.867 36.011 12.885 1.00 22.88 350 TRP C O 1
ATOM 9143 N N . VAL C 1 351 ? -67.836 37.088 12.845 1.00 22.58 351 VAL C N 1
ATOM 9144 C CA . VAL C 1 351 ? -68.153 38.124 13.884 1.00 25.27 351 VAL C CA 1
ATOM 9145 C C . VAL C 1 351 ? -68.614 39.421 13.229 1.00 22.21 351 VAL C C 1
ATOM 9146 O O . VAL C 1 351 ? -69.510 40.053 13.803 1.00 23.22 351 VAL C O 1
ATOM 9150 N N . ASN C 1 352 ? -68.073 39.799 12.066 1.00 21.54 352 ASN C N 1
ATOM 9151 C CA . ASN C 1 352 ? -68.256 41.148 11.476 1.00 19.78 352 ASN C CA 1
ATOM 9152 C C . ASN C 1 352 ? -69.408 41.172 10.469 1.00 19.36 352 ASN C C 1
ATOM 9153 O O . ASN C 1 352 ? -69.835 42.258 10.108 1.00 19.01 352 ASN C O 1
ATOM 9158 N N . GLU C 1 353 ? -69.895 40.017 10.025 1.00 18.33 353 GLU C N 1
ATOM 9159 C CA . GLU C 1 353 ? -71.059 39.999 9.112 1.00 16.94 353 GLU C CA 1
ATOM 9160 C C . GLU C 1 353 ? -72.236 40.720 9.779 1.00 17.13 353 GLU C C 1
ATOM 9161 O O . GLU C 1 353 ? -72.357 40.671 11.023 1.00 17.23 353 GLU C O 1
ATOM 9167 N N . ILE C 1 354 ? -73.122 41.293 8.975 1.00 17.46 354 ILE C N 1
ATOM 9168 C CA . ILE C 1 354 ? -74.423 41.849 9.454 1.00 18.75 354 ILE C CA 1
ATOM 9169 C C . ILE C 1 354 ? -75.519 41.099 8.695 1.00 18.82 354 ILE C C 1
ATOM 9170 O O . ILE C 1 354 ? -75.735 41.388 7.507 1.00 18.58 354 ILE C O 1
ATOM 9175 N N . LEU C 1 355 ? -76.156 40.174 9.388 1.00 20.48 355 LEU C N 1
ATOM 9176 C CA . LEU C 1 355 ? -77.200 39.306 8.804 1.00 18.27 355 LEU C CA 1
ATOM 9177 C C . LEU C 1 355 ? -78.519 40.069 8.721 1.00 20.09 355 LEU C C 1
ATOM 9178 O O . LEU C 1 355 ? -78.730 41.034 9.465 1.00 19.13 355 LEU C O 1
ATOM 9183 N N . PHE C 1 356 ? -79.378 39.654 7.804 1.00 17.63 356 PHE C N 1
ATOM 9184 C CA . PHE C 1 356 ? -80.769 40.170 7.744 1.00 16.37 356 PHE C CA 1
ATOM 9185 C C . PHE C 1 356 ? -81.751 39.006 7.769 1.00 15.76 356 PHE C C 1
ATOM 9186 O O . PHE C 1 356 ? -81.385 37.863 7.983 1.00 15.58 356 PHE C O 1
ATOM 9194 N N . GLU C 1 357 ? -83.021 39.338 7.591 1.00 17.60 357 GLU C N 1
ATOM 9195 C CA . GLU C 1 357 ? -84.134 38.431 7.977 1.00 19.44 357 GLU C CA 1
ATOM 9196 C C . GLU C 1 357 ? -84.026 37.082 7.258 1.00 18.91 357 GLU C C 1
ATOM 9197 O O . GLU C 1 357 ? -84.144 36.039 7.957 1.00 18.73 357 GLU C O 1
ATOM 9203 N N . SER C 1 358 ? -83.782 37.024 5.931 1.00 17.14 358 SER C N 1
ATOM 9204 C CA . SER C 1 358 ? -83.715 35.700 5.228 1.00 16.65 358 SER C CA 1
ATOM 9205 C C . SER C 1 358 ? -82.544 34.847 5.716 1.00 15.78 358 SER C C 1
ATOM 9206 O O . SER C 1 358 ? -82.538 33.635 5.462 1.00 17.09 358 SER C O 1
ATOM 9209 N N . ASP C 1 359 ? -81.577 35.434 6.426 1.00 16.33 359 ASP C N 1
ATOM 9210 C CA . ASP C 1 359 ? -80.433 34.669 6.981 1.00 16.04 359 ASP C CA 1
ATOM 9211 C C . ASP C 1 359 ? -80.882 33.757 8.114 1.00 15.97 359 ASP C C 1
ATOM 9212 O O . ASP C 1 359 ? -80.061 32.990 8.603 1.00 18.86 359 ASP C O 1
ATOM 9217 N N A GLU C 1 360 ? -82.156 33.805 8.519 0.50 18.04 360 GLU C N 1
ATOM 9218 N N B GLU C 1 360 ? -82.156 33.839 8.519 0.50 18.13 360 GLU C N 1
ATOM 9219 C CA A GLU C 1 360 ? -82.634 32.880 9.586 0.50 17.86 360 GLU C CA 1
ATOM 9220 C CA B GLU C 1 360 ? -82.691 32.908 9.552 0.50 18.15 360 GLU C CA 1
ATOM 9221 C C A GLU C 1 360 ? -82.489 31.438 9.071 0.50 17.11 360 GLU C C 1
ATOM 9222 C C B GLU C 1 360 ? -82.405 31.482 9.065 0.50 17.25 360 GLU C C 1
ATOM 9223 O O A GLU C 1 360 ? -82.294 30.527 9.870 0.50 17.63 360 GLU C O 1
ATOM 9224 O O B GLU C 1 360 ? -81.958 30.671 9.882 0.50 18.18 360 GLU C O 1
ATOM 9235 N N . ALA C 1 361 ? -82.545 31.209 7.758 1.00 16.64 361 ALA C N 1
ATOM 9236 C CA . ALA C 1 361 ? -82.337 29.855 7.208 1.00 17.27 361 ALA C CA 1
ATOM 9237 C C . ALA C 1 361 ? -80.892 29.448 7.491 1.00 15.65 361 ALA C C 1
ATOM 9238 O O . ALA C 1 361 ? -80.620 28.333 7.936 1.00 16.90 361 ALA C O 1
ATOM 9240 N N . ILE C 1 362 ? -79.956 30.348 7.224 1.00 15.91 362 ILE C N 1
ATOM 9241 C CA . ILE C 1 362 ? -78.505 30.097 7.416 1.00 16.24 362 ILE C CA 1
ATOM 9242 C C . ILE C 1 362 ? -78.220 29.911 8.919 1.00 16.16 362 ILE C C 1
ATOM 9243 O O . ILE C 1 362 ? -77.467 29.001 9.303 1.00 17.32 362 ILE C O 1
ATOM 9248 N N . VAL C 1 363 ? -78.793 30.741 9.759 1.00 17.38 363 VAL C N 1
ATOM 9249 C CA . VAL C 1 363 ? -78.584 30.571 11.227 1.00 18.50 363 VAL C CA 1
ATOM 9250 C C . VAL C 1 363 ? -79.130 29.216 11.702 1.00 17.66 363 VAL C C 1
ATOM 9251 O O . VAL C 1 363 ? -78.429 28.522 12.436 1.00 16.71 363 VAL C O 1
ATOM 9255 N N . ALA C 1 364 ? -80.292 28.790 11.247 1.00 17.14 364 ALA C N 1
ATOM 9256 C CA . ALA C 1 364 ? -80.859 27.462 11.594 1.00 17.30 364 ALA C CA 1
ATOM 9257 C C . ALA C 1 364 ? -79.910 26.339 11.169 1.00 17.08 364 ALA C C 1
ATOM 9258 O O . ALA C 1 364 ? -79.681 25.399 11.967 1.00 18.76 364 ALA C O 1
ATOM 9260 N N . TRP C 1 365 ? -79.313 26.435 9.973 1.00 17.03 365 TRP C N 1
ATOM 9261 C CA . TRP C 1 365 ? -78.288 25.459 9.539 1.00 15.94 365 TRP C CA 1
ATOM 9262 C C . TRP C 1 365 ? -77.054 25.503 10.432 1.00 15.49 365 TRP C C 1
ATOM 9263 O O . TRP C 1 365 ? -76.545 24.467 10.796 1.00 16.29 365 TRP C O 1
ATOM 9274 N N . ARG C 1 366 ? -76.564 26.675 10.815 1.00 16.09 366 ARG C N 1
ATOM 9275 C CA . ARG C 1 366 ? -75.330 26.744 11.636 1.00 16.17 366 ARG C CA 1
ATOM 9276 C C . ARG C 1 366 ? -75.585 26.140 13.023 1.00 17.59 366 ARG C C 1
ATOM 9277 O O . ARG C 1 366 ? -74.732 25.375 13.503 1.00 17.42 366 ARG C O 1
ATOM 9285 N N . LYS C 1 367 ? -76.804 26.328 13.525 1.00 20.24 367 LYS C N 1
ATOM 9286 C CA . LYS C 1 367 ? -77.204 25.734 14.828 1.00 20.95 367 LYS C CA 1
ATOM 9287 C C . LYS C 1 367 ? -77.345 24.215 14.685 1.00 19.12 367 LYS C C 1
ATOM 9288 O O . LYS C 1 367 ? -76.777 23.505 15.556 1.00 20.56 367 LYS C O 1
ATOM 9294 N N . LEU C 1 368 ? -78.033 23.741 13.636 1.00 19.20 368 LEU C N 1
ATOM 9295 C CA . LEU C 1 368 ? -78.249 22.298 13.398 1.00 18.38 368 LEU C CA 1
ATOM 9296 C C . LEU C 1 368 ? -76.862 21.651 13.242 1.00 19.12 368 LEU C C 1
ATOM 9297 O O . LEU C 1 368 ? -76.571 20.654 13.906 1.00 21.65 368 LEU C O 1
ATOM 9302 N N . ALA C 1 369 ? -75.976 22.253 12.449 1.00 18.63 369 ALA C N 1
ATOM 9303 C CA . ALA C 1 369 ? -74.654 21.677 12.172 1.00 19.62 369 ALA C CA 1
ATOM 9304 C C . ALA C 1 369 ? -73.844 21.614 13.469 1.00 19.58 369 ALA C C 1
ATOM 9305 O O . ALA C 1 369 ? -73.219 20.595 13.720 1.00 19.07 369 ALA C O 1
ATOM 9307 N N . SER C 1 370 ? -73.936 22.658 14.293 1.00 17.99 370 SER C N 1
ATOM 9308 C CA . SER C 1 370 ? -73.220 22.744 15.591 1.00 18.66 370 SER C CA 1
ATOM 9309 C C . SER C 1 370 ? -73.704 21.623 16.511 1.00 20.53 370 SER C C 1
ATOM 9310 O O . SER C 1 370 ? -72.866 21.041 17.186 1.00 22.34 370 SER C O 1
ATOM 9313 N N . GLU C 1 371 ? -75.004 21.348 16.529 1.00 22.10 371 GLU C N 1
ATOM 9314 C CA A GLU C 1 371 ? -75.615 20.387 17.496 0.50 24.38 371 GLU C CA 1
ATOM 9315 C CA B GLU C 1 371 ? -75.597 20.389 17.499 0.50 25.51 371 GLU C CA 1
ATOM 9316 C C . GLU C 1 371 ? -75.406 18.947 17.023 1.00 25.78 371 GLU C C 1
ATOM 9317 O O . GLU C 1 371 ? -75.136 18.098 17.871 1.00 25.59 371 GLU C O 1
ATOM 9328 N N . HIS C 1 372 ? -75.549 18.679 15.721 1.00 22.33 372 HIS C N 1
ATOM 9329 C CA . HIS C 1 372 ? -75.802 17.298 15.237 1.00 23.70 372 HIS C CA 1
ATOM 9330 C C . HIS C 1 372 ? -74.613 16.731 14.452 1.00 20.98 372 HIS C C 1
ATOM 9331 O O . HIS C 1 372 ? -74.729 15.620 13.981 1.00 22.47 372 HIS C O 1
ATOM 9338 N N . ASN C 1 373 ? -73.530 17.485 14.295 1.00 19.89 373 ASN C N 1
ATOM 9339 C CA . ASN C 1 373 ? -72.350 16.963 13.544 1.00 19.47 373 ASN C CA 1
ATOM 9340 C C . ASN C 1 373 ? -71.825 15.750 14.319 1.00 20.54 373 ASN C C 1
ATOM 9341 O O . ASN C 1 373 ? -72.045 15.684 15.572 1.00 21.81 373 ASN C O 1
ATOM 9346 N N . GLN C 1 374 ? -71.120 14.840 13.657 1.00 20.02 374 GLN C N 1
ATOM 9347 C CA . GLN C 1 374 ? -70.555 13.632 14.306 1.00 21.20 374 GLN C CA 1
ATOM 9348 C C . GLN C 1 374 ? -69.085 13.835 14.691 1.00 20.52 374 GLN C C 1
ATOM 9349 O O . GLN C 1 374 ? -68.441 12.839 15.077 1.00 21.48 374 GLN C O 1
ATOM 9355 N N . GLY C 1 375 ? -68.558 15.048 14.659 1.00 20.76 375 GLY C N 1
ATOM 9356 C CA . GLY C 1 375 ? -67.169 15.302 15.065 1.00 22.89 375 GLY C CA 1
ATOM 9357 C C . GLY C 1 375 ? -66.562 16.445 14.291 1.00 26.16 375 GLY C C 1
ATOM 9358 O O . GLY C 1 375 ? -66.928 16.613 13.093 1.00 23.00 375 GLY C O 1
ATOM 9359 N N . ILE C 1 376 ? -65.700 17.222 14.937 1.00 23.50 376 ILE C N 1
ATOM 9360 C CA . ILE C 1 376 ? -64.974 18.356 14.306 1.00 24.60 376 ILE C CA 1
ATOM 9361 C C . ILE C 1 376 ? -63.612 17.829 13.845 1.00 24.47 376 ILE C C 1
ATOM 9362 O O . ILE C 1 376 ? -62.816 17.365 14.686 1.00 22.98 376 ILE C O 1
ATOM 9367 N N . GLN C 1 377 ? -63.354 17.827 12.537 1.00 21.93 377 GLN C N 1
ATOM 9368 C CA . GLN C 1 377 ? -62.021 17.456 12.007 1.00 18.37 377 GLN C CA 1
ATOM 9369 C C . GLN C 1 377 ? -61.017 18.527 12.442 1.00 21.00 377 GLN C C 1
ATOM 9370 O O . GLN C 1 377 ? -61.323 19.732 12.317 1.00 19.35 377 GLN C O 1
ATOM 9376 N N . THR C 1 378 ? -59.858 18.139 12.967 1.00 23.28 378 THR C N 1
ATOM 9377 C CA . THR C 1 378 ? -58.825 19.094 13.437 1.00 23.90 378 THR C CA 1
ATOM 9378 C C . THR C 1 378 ? -57.489 18.757 12.770 1.00 25.72 378 THR C C 1
ATOM 9379 O O . THR C 1 378 ? -57.337 17.652 12.171 1.00 24.20 378 THR C O 1
ATOM 9383 N N . GLN C 1 379 ? -56.494 19.630 12.939 1.00 31.65 379 GLN C N 1
ATOM 9384 C CA . GLN C 1 379 ? -55.139 19.397 12.370 1.00 32.28 379 GLN C CA 1
ATOM 9385 C C . GLN C 1 379 ? -54.508 18.164 13.018 1.00 30.02 379 GLN C C 1
ATOM 9386 O O . GLN C 1 379 ? -53.682 17.532 12.376 1.00 34.32 379 GLN C O 1
ATOM 9392 N N . ALA C 1 380 ? -54.957 17.779 14.206 1.00 31.30 380 ALA C N 1
ATOM 9393 C CA . ALA C 1 380 ? -54.491 16.575 14.919 1.00 32.06 380 ALA C CA 1
ATOM 9394 C C . ALA C 1 380 ? -54.904 15.330 14.122 1.00 32.93 380 ALA C C 1
ATOM 9395 O O . ALA C 1 380 ? -54.090 14.408 13.985 1.00 34.10 380 ALA C O 1
ATOM 9397 N N . HIS C 1 381 ? -56.128 15.312 13.583 1.00 27.01 381 HIS C N 1
ATOM 9398 C CA . HIS C 1 381 ? -56.591 14.225 12.674 1.00 26.27 381 HIS C CA 1
ATOM 9399 C C . HIS C 1 381 ? -55.718 14.244 11.406 1.00 23.26 381 HIS C C 1
ATOM 9400 O O . HIS C 1 381 ? -55.378 13.201 10.879 1.00 26.31 381 HIS C O 1
ATOM 9407 N N . VAL C 1 382 ? -55.410 15.418 10.884 1.00 23.81 382 VAL C N 1
ATOM 9408 C CA . VAL C 1 382 ? -54.710 15.528 9.582 1.00 26.20 382 VAL C CA 1
ATOM 9409 C C . VAL C 1 382 ? -53.246 15.118 9.809 1.00 30.30 382 VAL C C 1
ATOM 9410 O O . VAL C 1 382 ? -52.712 14.391 8.971 1.00 30.64 382 VAL C O 1
ATOM 9414 N N . SER C 1 383 ? -52.624 15.585 10.903 1.00 33.60 383 SER C N 1
ATOM 9415 C CA . SER C 1 383 ? -51.155 15.442 11.138 1.00 42.80 383 SER C CA 1
ATOM 9416 C C . SER C 1 383 ? -50.820 14.221 12.009 1.00 50.84 383 SER C C 1
ATOM 9417 O O . SER C 1 383 ? -50.154 13.318 11.466 1.00 57.98 383 SER C O 1
ATOM 9420 N N . GLY C 1 384 ? -51.228 14.182 13.287 1.00 57.07 384 GLY C N 1
ATOM 9421 C CA . GLY C 1 384 ? -51.103 12.978 14.147 1.00 58.58 384 GLY C CA 1
ATOM 9422 C C . GLY C 1 384 ? -50.751 13.277 15.603 1.00 60.21 384 GLY C C 1
ATOM 9423 O O . GLY C 1 384 ? -50.724 14.404 16.099 1.00 64.11 384 GLY C O 1
#

Secondary structure (DSSP, 8-state):
--S-HHHHTT-TTSHHHHH-TT-BSSEEEEEEEGGGS-BT--EEEEETTEEEEEEEETTEEEEEESS-TTT---GGGG-B--STTEEE-TTT-EEEETTT-BEEEETT-TT-TTTTS-B--EE-EEEETTEEEEEESSSSPPPGGGGS-TTTT-TTEEEEEEEEEESS-HHHHHHHHH-GGGGGGGTT-HHHHHTTB-B-SEEE--S-GGGSEEEE---TT---EEEE-HHHHSEEE-EEEETTEEEEE-B--SB---SEEEEETTTEEEEES-SSTT-EEEEEEEEEETTEEEEEEEEEEE--SHHHHHHHHHHIIIIIIIIIIIIITHHHHHHHHHHHHHHTTSTHHHH----GGGHHHHHHHHHHHHH-S-B--HHHH--/--S-HHHHTTSTTSHHHHH-TT-BSSEEEEEEEGGGS-BT--EEEEETTEEEEEEEETTEEEEEESS-TTT---GGGG-B--STTEEE-TTT-EEEETTT-BEEEETT-TT-TTTTS-B--EE-EEEETTEEEEEESSSSPPPGGGGS-TTTT-TTEEEEEEEEEESS-HHHHHHHHH-TTGGGGGTT-HHHHHTTB-B-SEEEPPSSS---EEEE---SS---EEEE-HHHHSEEESEEEETTEEEEE-B--SB---SEEEEETTTEEEEES-SSTT-EEEEEEEEEETTEEEEEEEEEEE-SSHHHHHHHHHHIIIIIIIIIIIIITHHHHHHHHHHHHHHHTSTHHHH----GGGHHHHHHHHHHHHH-S-B--HHHH--/--S-HHHHHTTGGGHHHHH-TT-BSSEEEEEEEGGGS-BT--EEEEETTEEEEEEEETTEEEEEESS-TTT---GGGG-B--STTEEE-TTT-EEEETTT-BEEEETT-TT-TTTTS-B--EE-EEEETTEEEEEESSSSPPPGGGGS-TTTT-TTEEEEEEEEEESS-HHHHHHHHH-GGGGGGGTT-HHHHHTTBEE-SEEE--S-GGGGEEEE---TT---EEEE-HHHHPEEE-EEEETTEEEEE-EE-SB---SEEEEETTTEEEEES-SSTT-EEEEEEEEEETTEEEEEEEEEEE-SSHHHHHHHHHHIIIIIIIIIIITTTHHHHHHHHHHHHHHTTSTHHHH----GGGHHHHHHHHHHHHH-S-B--HHHHH-